Protein AF-0000000078817164 (afdb_homodimer)

Organism: Pelagibacter ubique (strain HTCC1062) (NCBI:txid335992)

Secondary structure (DSSP, 8-state):
--EEEE--TT---BSSS--HHHHHHHHHHHHSTTGGGEEEEE--SSSSBSSTTEEE---TT--TTS-HHHHHHHHHHH-HHHHT-SEEEEES-GGGHHHHTT--SSEEEEEE-S-GGGSTTTSSHHHHHHHHHH-SEEEESSHHHHHHHHTT--HHHHT-TTEEE----B------GGG--SEEEEES--STTTTHHHHHHHHHHHHHH-TT-EEEEE---SS-------TTEEE--S--HHHHHHHHHH-SEEEE--SS--SS-HHHHHHHHTT-EEEEES-TTGGGG-SS-EEE-S-SHHHHHHHHHHHHH-HHHHHHHHHHHHHT---BHHHHHHHHHHHHHHHHS--PPPTTPPPEEEEEE---GGGTTTT-S-HHHHHHHHHHHTT-EEEEEEHHHHHHHT--SSSTTSHHHHHHHHHHHHHHH--SEEEESS-TTS-HHHHHHHHHH-TT-EEEEEE-S--SGGGHHHHHHHHHTGGG-SEEEESS-HHHHT--TTS-EEE-PPPB-TTT----GGG-SS-SEEEEEE--TTEETTEE-TT---THHHHHHHHHHH-TT--EEEESSTTPPP--HHHHHHHHHTEEEEEE--SSS--TT---THHHHHHHTT-EEEEEGGG-GGGT--TTTSEEESSHHHHHHHHHHHHH-HHHHHHHHHHHHHHHHHHSBHHHHHHHHHHHHTT---SS--TT-/--EEEE--TT---BSSS--HHHHHHHHHHHHSTTGGGEEEEE---SSSBSSTTEEE---TT--TTS-HHHHHHHHHHH-HHHHT-SEEEEES-GGGHHHHTT--SSEEEEEE-S-GGGSTTTSSHHHHHHHHHH-SEEEESSHHHHHHHHTT--HHHHT-TTEEE----B------GGG--SEEEEES--STTTTHHHHHHHHHHHHHH-TT-EEEEE---SS-------TTEEE--S--HHHHHHHHHH-SEEEE--SS--SS-HHHHHHHHTT-EEEEES-TTGGGG-SS-EEE-S-SHHHHHHHHHHHHH-HHHHHHHHHHHHHT---BHHHHHHHHHHHHHHHHS--PPPTTPPPEEEEEE---GGGTTTT-S-HHHHHHHHHHHTT-EEEEEEHHHHHHHT--SSSTTSHHHHHHHHHHHHHHH--SEEEESS-TTS-HHHHHHHHHH-TT-EEEEEE-S--SGGGHHHHHHHHHTGGG-SEEEESS-HHHHT--TTS-EEE-PPPB-TTT----GGG-SS-SEEEEEE--TTEETTEE-TT---HHHHHHHHHHHH-TT--EEEESSTTPPP--HHHHHHHHHTEEEEEE--SSS--TT---THHHHHHHTT-EEEEEGGG-GGGT--TTTSEEESSHHHHHHHHHHHHH-HHHHHHHHHHHHHHHHHHSBHHHHHHHHHHHHTT---SS--TT-

Radius of gyration: 42.08 Å; Cα contacts (8 Å, |Δi|>4): 2827; chains: 2; bounding box: 68×128×89 Å

Nearest PDB structures (foldseek):
  8p1x-assembly1_AAA  TM=7.553E-01  e=1.387E-11  Staphylococcus epidermidis
  7mi0-assembly1_A  TM=7.182E-01  e=7.011E-10  Rickettsia africae ESF-5
  7ec1-assembly1_B  TM=7.317E-01  e=1.968E-09  Staphylococcus aureus subsp. aureus USA300
  7vfm-assembly2_C  TM=7.503E-01  e=7.932E-09  Staphylococcus aureus subsp. aureus USA300
  4pg6-assembly1_B  TM=5.282E-01  e=4.619E+00  Staphylococcus aureus

Foldseek 3Di:
DAEEEEEPQPADQALVDGDPVNVQCLLLLVLAPCVVRYAYEYADPDDHGSHPRYDHDYCVVPDPPDDSLVSSLVSVLPDPSLLPGQAYEYEQALVSQVVNLVNPRHAYEYEHQDQQCPHPQQVDQVSLVVCLQRHQAYEAQFPLSLCSSCPPPPLLQNQFPRYYYQHGADAQDDADPVQAAQEEEAEDACDVQQPNVLVLLLVVVVCVVDVRHAYEYEEYDDPDDDDHDDPRHDYPYHDRPVVVLVVLSRHAEYERLGPEARSACVPLLSNLSSQHAYEYEPHHNDVVSFDAHHYQDPRGNVSVNVVSVCCVVCVVSSNVSSVCSSVVRDRHSNNSSVVVNVSVVPSVDDDADDPPDQFEEEEEEACPVVVPQQANPDLSVQLVVLSVVSVHHYHYHNLQVQQVVDDDPVRNRSLVVSLVVVSVCCSVRVGQEYEYELSLSNDLVSLVVCCSRPVRRAYEYEYADDCDDPNVVSVCSQVVNQVSHLAYEYQAQPVQVPDDPVGHYYHAHRAAACVQQVAQLLPQPAADFAEEDFDCPCPDPQWRDPDDDAVVLVLVVVLCVLAVPGGYHYASHDPHHGGGDVRVVVSLSNYQAYEFDDGDDAGASHGHSVVSNNLQNQHAYEDECSNVCCLQDPCLAHPYADDSVRVSVVSVVCSVVSVSRNRNSVNNNVSSCVQRHSNNSSVVCVCSRSVPDDPDDRSVD/DAEEEEEPQPAAQALVDGDPVNVQCLLLLVLAPCVVRYAYEYADPDDHGSHPRYDHDYCVPPDPPDDSLVSSLVSVLPDPSLLPGQAYEYEQALVSVVVNVVNPRHAYEYEHQDQQCPHPQQVDQVSLVVCLQRHQAYEAQFPLSLCSSCPPPDLLQNQFPRYYYQHGFAAQDDADPVQAAQEEEAEDACDVQQPNQLVLLLVVVVCVVPVRHAYEYEEYDDPDDDDHDDPRHDYPYHDRPVVLLVVLSRHAEYEGLGPEARSACVPLLSNLSSQHAYEHEPHHNDVVSFDAHHYQDPRGNVSVNVVVVCCVVCVVSSNVSSVCSSVVRDRHSNNSSVVVVVSVVPSVDDDADDPPDQFEEEEEEACPVVVPQQANPDLSVQLVVLSVVSVHHYHYHNLCVQQVVDDDPVRNRSLVVSLVVVSVCCSVRVGQEYEYELSLSNDLVSLVVCCSRPVNRAYEYEYADDCDDPNVVSVCSQVVNQVSHLAYEYQAQPVQVPDDPVGHYYHAHRAAACVQQVAQLLPQPAADFAEEDFDCPCPDPQWRDPDDDAVVLVLVVVLCVLCVPGGYHYASHDPHHGGGDVRVVVSLSNYQAYEFDDGDDAGASHGHSVVSNNLQNLHAYEDECSNVCCLQDPCLAHPYADDSVRVSVVSVVCSVVSVSRNRNSVNNNVSSCVQRHSNNSSVVCVCSRSVPDDPDDGSVD

pLDDT: mean 91.38, std 8.66, range [47.25, 98.75]

Structure (mmCIF, N/CA/C/O backbone):
data_AF-0000000078817164-model_v1
#
loop_
_entity.id
_entity.type
_entity.pdbx_description
1 polymer 'Glycosyl transferases group 1'
#
loop_
_atom_site.group_PDB
_atom_site.id
_atom_site.type_symbol
_atom_site.label_atom_id
_atom_site.label_alt_id
_atom_site.label_comp_id
_atom_site.label_asym_id
_atom_site.label_entity_id
_atom_site.label_seq_id
_atom_site.pdbx_PDB_ins_code
_atom_site.Cartn_x
_atom_site.Cartn_y
_atom_site.Cartn_z
_atom_site.occupancy
_atom_site.B_iso_or_equiv
_atom_site.auth_seq_id
_atom_site.auth_comp_id
_atom_site.auth_asym_id
_atom_site.auth_atom_id
_atom_site.pdbx_PDB_model_num
ATOM 1 N N . MET A 1 1 ? 26.938 33.469 18.703 1 91.25 1 MET A N 1
ATOM 2 C CA . MET A 1 1 ? 26.141 33.906 17.547 1 91.25 1 MET A CA 1
ATOM 3 C C . MET A 1 1 ? 26 35.406 17.516 1 91.25 1 MET A C 1
ATOM 5 O O . MET A 1 1 ? 25.594 36.031 18.516 1 91.25 1 MET A O 1
ATOM 9 N N . LYS A 1 2 ? 26.406 36.031 16.453 1 94.25 2 LYS A N 1
ATOM 10 C CA . LYS A 1 2 ? 26.281 37.469 16.266 1 94.25 2 LYS A CA 1
ATOM 11 C C . LYS A 1 2 ? 25.047 37.812 15.461 1 94.25 2 LYS A C 1
ATOM 13 O O . LYS A 1 2 ? 24.859 37.312 14.344 1 94.25 2 LYS A O 1
ATOM 18 N N . ILE A 1 3 ? 24.25 38.719 16.078 1 96.5 3 ILE A N 1
ATOM 19 C CA . ILE A 1 3 ? 22.969 39.031 15.445 1 96.5 3 ILE A CA 1
ATOM 20 C C . ILE A 1 3 ? 22.875 40.531 15.172 1 96.5 3 ILE A C 1
ATOM 22 O O . ILE A 1 3 ? 23.219 41.344 16.031 1 96.5 3 ILE A O 1
ATOM 26 N N . SER A 1 4 ? 22.469 40.875 13.984 1 97.38 4 SER A N 1
ATOM 27 C CA . SER A 1 4 ? 22.172 42.25 13.625 1 97.38 4 SER A CA 1
ATOM 28 C C . SER A 1 4 ? 20.688 42.438 13.297 1 97.38 4 SER A C 1
ATOM 30 O O . SER A 1 4 ? 20.172 41.812 12.375 1 97.38 4 SER A O 1
ATOM 32 N N . ILE A 1 5 ? 20.047 43.312 14.039 1 97.94 5 ILE A N 1
ATOM 33 C CA . ILE A 1 5 ? 18.625 43.594 13.844 1 97.94 5 ILE A CA 1
ATOM 34 C C . ILE A 1 5 ? 18.438 44.969 13.18 1 97.94 5 ILE A C 1
ATOM 36 O O . ILE A 1 5 ? 18.938 45.969 13.672 1 97.94 5 ILE A O 1
ATOM 40 N N . LEU A 1 6 ? 17.719 44.938 12.055 1 97.44 6 LEU A N 1
ATOM 41 C CA . LEU A 1 6 ? 17.453 46.188 11.352 1 97.44 6 LEU A CA 1
ATOM 42 C C . LEU A 1 6 ? 15.992 46.594 11.508 1 97.44 6 LEU A C 1
ATOM 44 O O . LEU A 1 6 ? 15.094 45.875 11.039 1 97.44 6 LEU A O 1
ATOM 48 N N . LEU A 1 7 ? 15.75 47.781 12.047 1 96.19 7 LEU A N 1
ATOM 49 C CA . LEU A 1 7 ? 14.406 48.344 12.219 1 96.19 7 LEU A CA 1
ATOM 50 C C . LEU A 1 7 ? 14.031 49.219 11.039 1 96.19 7 LEU A C 1
ATOM 52 O O . LEU A 1 7 ? 14.898 49.656 10.289 1 96.19 7 LEU A O 1
ATOM 56 N N . PRO A 1 8 ? 12.711 49.438 10.852 1 93.75 8 PRO A N 1
ATOM 57 C CA . PRO A 1 8 ? 12.344 50.5 9.898 1 93.75 8 PRO A CA 1
ATOM 58 C C . PRO A 1 8 ? 12.914 51.844 10.281 1 93.75 8 PRO A C 1
ATOM 60 O O . PRO A 1 8 ? 12.969 52.188 11.461 1 93.75 8 PRO A O 1
ATOM 63 N N . TYR A 1 9 ? 13.266 52.656 9.289 1 91.44 9 TYR A N 1
ATOM 64 C CA . TYR A 1 9 ? 13.961 53.906 9.594 1 91.44 9 TYR A CA 1
ATOM 65 C C . TYR A 1 9 ? 13.039 54.875 10.328 1 91.44 9 TYR A C 1
ATOM 67 O O . TYR A 1 9 ? 13.516 55.781 11.031 1 91.44 9 TYR A O 1
ATOM 75 N N . LYS A 1 10 ? 11.711 54.656 10.281 1 87.88 10 LYS A N 1
ATOM 76 C CA . LYS A 1 10 ? 10.773 55.562 10.945 1 87.88 10 LYS A CA 1
ATOM 77 C C . LYS A 1 10 ? 10.422 55.031 12.344 1 87.88 10 LYS A C 1
ATOM 79 O O . LYS A 1 10 ? 9.68 55.688 13.078 1 87.88 10 LYS A O 1
ATOM 84 N N . GLU A 1 11 ? 10.938 53.906 12.656 1 89.19 11 GLU A N 1
ATOM 85 C CA . GLU A 1 11 ? 10.68 53.344 13.969 1 89.19 11 GLU A CA 1
ATOM 86 C C . GLU A 1 11 ? 11.609 53.938 15.031 1 89.19 11 GLU A C 1
ATOM 88 O O . GLU A 1 11 ? 12.828 53.781 14.953 1 89.19 11 GLU A O 1
ATOM 93 N N . ASN A 1 12 ? 11.008 54.594 15.992 1 86.31 12 ASN A N 1
ATOM 94 C CA . ASN A 1 12 ? 11.812 55.188 17.047 1 86.31 12 ASN A CA 1
ATOM 95 C C . ASN A 1 12 ? 12.188 54.156 18.125 1 86.31 12 ASN A C 1
ATOM 97 O O . ASN A 1 12 ? 11.312 53.531 18.719 1 86.31 12 ASN A O 1
ATOM 101 N N . PHE A 1 13 ? 13.461 54.031 18.266 1 91 13 PHE A N 1
ATOM 102 C CA . PHE A 1 13 ? 13.953 53.125 19.281 1 91 13 PHE A CA 1
ATOM 103 C C . PHE A 1 13 ? 14.422 53.875 20.516 1 91 13 PHE A C 1
ATOM 105 O O . PHE A 1 13 ? 15.602 53.812 20.875 1 91 13 PHE A O 1
ATOM 112 N N . SER A 1 14 ? 13.508 54.5 21.125 1 87.44 14 SER A N 1
ATOM 113 C CA . SER A 1 14 ? 13.75 55.312 22.312 1 87.44 14 SER A CA 1
ATOM 114 C C . SER A 1 14 ? 12.625 55.156 23.328 1 87.44 14 SER A C 1
ATOM 116 O O . SER A 1 14 ? 11.469 54.969 22.953 1 87.44 14 SER A O 1
ATOM 118 N N . SER A 1 15 ? 12.961 55.312 24.578 1 82.12 15 SER A N 1
ATOM 119 C CA . SER A 1 15 ? 11.977 55.156 25.656 1 82.12 15 SER A CA 1
ATOM 120 C C . SER A 1 15 ? 10.953 56.281 25.625 1 82.12 15 SER A C 1
ATOM 122 O O . SER A 1 15 ? 9.852 56.156 26.156 1 82.12 15 SER A O 1
ATOM 124 N N . GLU A 1 16 ? 11.297 57.344 24.984 1 79.69 16 GLU A N 1
ATOM 125 C CA . GLU A 1 16 ? 10.422 58.5 24.922 1 79.69 16 GLU A CA 1
ATOM 126 C C . GLU A 1 16 ? 9.242 58.25 23.969 1 79.69 16 GLU A C 1
ATOM 128 O O . GLU A 1 16 ? 8.117 58.656 24.266 1 79.69 16 GLU A O 1
ATOM 133 N N . TYR A 1 17 ? 9.531 57.656 22.891 1 81.88 17 TYR A N 1
ATOM 134 C CA . TYR A 1 17 ? 8.523 57.406 21.859 1 81.88 17 TYR A CA 1
ATOM 135 C C . TYR A 1 17 ? 8.781 56.094 21.141 1 81.88 17 TYR A C 1
ATOM 137 O O . TYR A 1 17 ? 8.984 56.094 19.922 1 81.88 17 TYR A O 1
ATOM 145 N N . ALA A 1 18 ? 8.609 55.125 21.891 1 83.38 18 ALA A N 1
ATOM 146 C CA . ALA A 1 18 ? 8.875 53.812 21.297 1 83.38 18 ALA A CA 1
ATOM 147 C C . ALA A 1 18 ? 7.645 53.25 20.578 1 83.38 18 ALA A C 1
ATOM 149 O O . ALA A 1 18 ? 6.531 53.312 21.109 1 83.38 18 ALA A O 1
ATOM 150 N N . GLY A 1 19 ? 7.82 52.812 19.391 1 82.5 19 GLY A N 1
ATOM 151 C CA . GLY A 1 19 ? 6.746 52.125 18.703 1 82.5 19 GLY A CA 1
ATOM 152 C C . GLY A 1 19 ? 6.594 50.656 19.141 1 82.5 19 GLY A C 1
ATOM 153 O O . GLY A 1 19 ? 7.398 50.156 19.922 1 82.5 19 GLY A O 1
ATOM 154 N N . ALA A 1 20 ? 5.578 50 18.625 1 86.12 20 ALA A N 1
ATOM 155 C CA . ALA A 1 20 ? 5.258 48.656 19.016 1 86.12 20 ALA A CA 1
ATOM 156 C C . ALA A 1 20 ? 6.41 47.688 18.672 1 86.12 20 ALA A C 1
ATOM 158 O O . ALA A 1 20 ? 6.727 46.781 19.453 1 86.12 20 ALA A O 1
ATOM 159 N N . VAL A 1 21 ? 7.066 47.875 17.562 1 91.69 21 VAL A N 1
ATOM 160 C CA . VAL A 1 21 ? 8.156 47 17.125 1 91.69 21 VAL A CA 1
ATOM 161 C C . VAL A 1 21 ? 9.367 47.219 18.031 1 91.69 21 VAL A C 1
ATOM 163 O O . VAL A 1 21 ? 10.016 46.25 18.438 1 91.69 21 VAL A O 1
ATOM 166 N N . SER A 1 22 ? 9.633 48.406 18.328 1 91.88 22 SER A N 1
ATOM 167 C CA . SER A 1 22 ? 10.766 48.75 19.172 1 91.88 22 SER A CA 1
ATOM 168 C C . SER A 1 22 ? 10.609 48.156 20.562 1 91.88 22 SER A C 1
ATOM 170 O O . SER A 1 22 ? 11.57 47.625 21.141 1 91.88 22 SER A O 1
ATOM 172 N N . ILE A 1 23 ? 9.383 48.219 21.047 1 90.88 23 ILE A N 1
ATOM 173 C CA . ILE A 1 23 ? 9.117 47.656 22.375 1 90.88 23 ILE A CA 1
ATOM 174 C C . ILE A 1 23 ? 9.328 46.125 22.344 1 90.88 23 ILE A C 1
ATOM 176 O O . ILE A 1 23 ? 9.953 45.562 23.234 1 90.88 23 ILE A O 1
ATOM 180 N N . PHE A 1 24 ? 8.859 45.562 21.344 1 94.25 24 PHE A N 1
ATOM 181 C CA . PHE A 1 24 ? 8.992 44.125 21.172 1 94.25 24 PHE A CA 1
ATOM 182 C C . PHE A 1 24 ? 10.461 43.719 21.125 1 94.25 24 PHE A C 1
ATOM 184 O O . PHE A 1 24 ? 10.875 42.781 21.797 1 94.25 24 PHE A O 1
ATOM 191 N N . ILE A 1 25 ? 11.219 44.406 20.312 1 95.56 25 ILE A N 1
ATOM 192 C CA . ILE A 1 25 ? 12.641 44.094 20.141 1 95.56 25 ILE A CA 1
ATOM 193 C C . ILE A 1 25 ? 13.375 44.344 21.453 1 95.56 25 ILE A C 1
ATOM 195 O O . ILE A 1 25 ? 14.188 43.5 21.875 1 95.56 25 ILE A O 1
ATOM 199 N N . ASN A 1 26 ? 13.047 45.438 22.047 1 94 26 ASN A N 1
ATOM 200 C CA . ASN A 1 26 ? 13.672 45.719 23.344 1 94 26 ASN A CA 1
ATOM 201 C C . ASN A 1 26 ? 13.414 44.625 24.344 1 94 26 ASN A C 1
ATOM 203 O O . ASN A 1 26 ? 14.344 44.094 24.969 1 94 26 ASN A O 1
ATOM 207 N N . ASP A 1 27 ? 12.188 44.25 24.484 1 94.19 27 ASP A N 1
ATOM 208 C CA . ASP A 1 27 ? 11.766 43.312 25.5 1 94.19 27 ASP A CA 1
ATOM 209 C C . ASP A 1 27 ? 12.367 41.938 25.219 1 94.19 27 ASP A C 1
ATOM 211 O O . ASP A 1 27 ? 12.766 41.219 26.156 1 94.19 27 ASP A O 1
ATOM 215 N N . THR A 1 28 ? 12.43 41.531 24 1 95.94 28 THR A N 1
ATOM 216 C CA . THR A 1 28 ? 12.867 40.188 23.672 1 95.94 28 THR A CA 1
ATOM 217 C C . THR A 1 28 ? 14.391 40.094 23.656 1 95.94 28 THR A C 1
ATOM 219 O O . THR A 1 28 ? 14.961 39.094 24.047 1 95.94 28 THR A O 1
ATOM 222 N N . VAL A 1 29 ? 15.094 41.125 23.219 1 96.12 29 VAL A N 1
ATOM 223 C CA . VAL A 1 29 ? 16.547 41.125 23.203 1 96.12 29 VAL A CA 1
ATOM 224 C C . VAL A 1 29 ? 17.094 41.094 24.625 1 96.12 29 VAL A C 1
ATOM 226 O O . VAL A 1 29 ? 18.062 40.375 24.922 1 96.12 29 VAL A O 1
ATOM 229 N N . LEU A 1 30 ? 16.391 41.781 25.5 1 94.94 30 LEU A N 1
ATOM 230 C CA . LEU A 1 30 ? 16.828 41.844 26.891 1 94.94 30 LEU A CA 1
ATOM 231 C C . LEU A 1 30 ? 16.766 40.469 27.547 1 94.94 30 LEU A C 1
ATOM 233 O O . LEU A 1 30 ? 17.547 40.156 28.453 1 94.94 30 LEU A O 1
ATOM 237 N N . LYS A 1 31 ? 15.883 39.688 27.094 1 96.06 31 LYS A N 1
ATOM 238 C CA . LYS A 1 31 ? 15.703 38.375 27.688 1 96.06 31 LYS A CA 1
ATOM 239 C C . LYS A 1 31 ? 16.438 37.281 26.891 1 96.06 31 LYS A C 1
ATOM 241 O O . LYS A 1 31 ? 16.484 36.125 27.281 1 96.06 31 LYS A O 1
ATOM 246 N N . SER A 1 32 ? 17.062 37.688 25.797 1 96.5 32 SER A N 1
ATOM 247 C CA . SER A 1 32 ? 17.719 36.719 24.906 1 96.5 32 SER A CA 1
ATOM 248 C C . SER A 1 32 ? 19.047 36.25 25.5 1 96.5 32 SER A C 1
ATOM 250 O O . SER A 1 32 ? 19.75 37 26.156 1 96.5 32 SER A O 1
ATOM 252 N N . LYS A 1 33 ? 19.359 34.969 25.188 1 94.56 33 LYS A N 1
ATOM 253 C CA . LYS A 1 33 ? 20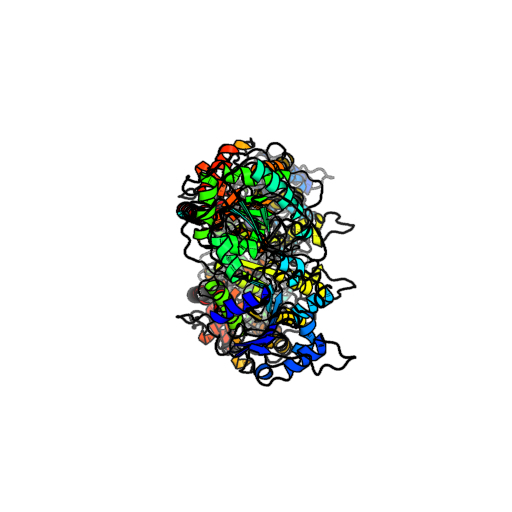.672 34.438 25.547 1 94.56 33 LYS A CA 1
ATOM 254 C C . LYS A 1 33 ? 21.781 35.156 24.75 1 94.56 33 LYS A C 1
ATOM 256 O O . LYS A 1 33 ? 22.938 35.125 25.141 1 94.56 33 LYS A O 1
ATOM 261 N N . TYR A 1 34 ? 21.453 35.875 23.719 1 95 34 TYR A N 1
ATOM 262 C CA . TYR A 1 34 ? 22.422 36.531 22.828 1 95 34 TYR A CA 1
ATOM 263 C C . TYR A 1 34 ? 22.375 38.031 22.984 1 95 34 TYR A C 1
ATOM 265 O O . TYR A 1 34 ? 22.719 38.781 22.047 1 95 34 TYR A O 1
ATOM 273 N N . LYS A 1 35 ? 21.859 38.5 24.047 1 95.31 35 LYS A N 1
ATOM 274 C CA . LYS A 1 35 ? 21.656 39.906 24.266 1 95.31 35 LYS A CA 1
ATOM 275 C C . LYS A 1 35 ? 22.953 40.719 24.078 1 95.31 35 LYS A C 1
ATOM 277 O O . LYS A 1 35 ? 22.938 41.812 23.516 1 95.31 35 LYS A O 1
ATOM 282 N N . LYS A 1 36 ? 24.078 40.125 24.406 1 93.88 36 LYS A N 1
ATOM 283 C CA . LYS A 1 36 ? 25.359 40.844 24.359 1 93.88 36 LYS A CA 1
ATOM 284 C C . LYS A 1 36 ? 25.906 40.875 22.938 1 93.88 36 LYS A C 1
ATOM 286 O O . LYS A 1 36 ? 26.688 41.781 22.609 1 93.88 36 LYS A O 1
ATOM 291 N N . THR A 1 37 ? 25.516 39.969 22.188 1 95.31 37 THR A N 1
ATOM 292 C CA . THR A 1 37 ? 26.062 39.875 20.844 1 95.31 37 THR A CA 1
ATOM 293 C C . THR A 1 37 ? 25.016 40.281 19.812 1 95.31 37 THR A C 1
ATOM 295 O O . THR A 1 37 ? 25.156 39.969 18.625 1 95.31 37 THR A O 1
ATOM 298 N N . THR A 1 38 ? 23.969 40.938 20.266 1 96.5 38 THR A N 1
ATOM 299 C CA . THR A 1 38 ? 22.938 41.438 19.359 1 96.5 38 THR A CA 1
ATOM 300 C C . THR A 1 38 ? 23.016 42.969 19.25 1 96.5 38 THR A C 1
ATOM 302 O O . THR A 1 38 ? 22.953 43.656 20.25 1 96.5 38 THR A O 1
ATOM 305 N N . ASN A 1 39 ? 23.172 43.406 18.031 1 96.44 39 ASN A N 1
ATOM 306 C CA . ASN A 1 39 ? 23.109 44.812 17.75 1 96.44 39 ASN A CA 1
ATOM 307 C C . ASN A 1 39 ? 21.812 45.219 17.047 1 96.44 39 ASN A C 1
ATOM 309 O O . ASN A 1 39 ? 21.344 44.5 16.141 1 96.44 39 ASN A O 1
ATOM 313 N N . VAL A 1 40 ? 21.25 46.312 17.547 1 96.81 40 VAL A N 1
ATOM 314 C CA . VAL A 1 40 ? 20.016 46.812 16.953 1 96.81 40 VAL A CA 1
ATOM 315 C C . VAL A 1 40 ? 20.297 48.125 16.188 1 96.81 40 VAL A C 1
ATOM 317 O O . VAL A 1 40 ? 20.938 49.031 16.734 1 96.81 40 VAL A O 1
ATOM 320 N N . TYR A 1 41 ? 19.922 48.125 14.953 1 96.12 41 TYR A N 1
ATOM 321 C CA . TYR A 1 41 ? 20.156 49.312 14.109 1 96.12 41 TYR A CA 1
ATOM 322 C C . TYR A 1 41 ? 18.844 50.031 13.797 1 96.12 41 TYR A C 1
ATOM 324 O O . TYR A 1 41 ? 17.844 49.375 13.461 1 96.12 41 TYR A O 1
ATOM 332 N N . GLY A 1 42 ? 18.781 51.281 13.922 1 93.88 42 GLY A N 1
ATOM 333 C CA . GLY A 1 42 ? 17.625 52.125 13.633 1 93.88 42 GLY A CA 1
ATOM 334 C C . GLY A 1 42 ? 17.984 53.594 13.414 1 93.88 42 GLY A C 1
ATOM 335 O O . GLY A 1 42 ? 19.141 53.906 13.141 1 93.88 42 GLY A O 1
ATOM 336 N N . ASN A 1 43 ? 16.906 54.375 13.359 1 90.38 43 ASN A N 1
ATOM 337 C CA . ASN A 1 43 ? 17.047 55.844 13.211 1 90.38 43 ASN A CA 1
ATOM 338 C C . ASN A 1 43 ? 16.078 56.562 14.133 1 90.38 43 ASN A C 1
ATOM 340 O O . ASN A 1 43 ? 14.867 56.375 14.062 1 90.38 43 ASN A O 1
ATOM 344 N N . THR A 1 44 ? 16.641 57.344 14.969 1 88.19 44 THR A N 1
ATOM 345 C CA . THR A 1 44 ? 15.797 58.125 15.859 1 88.19 44 THR A CA 1
ATOM 346 C C . THR A 1 44 ? 16.469 59.438 16.203 1 88.19 44 THR A C 1
ATOM 348 O O . THR A 1 44 ? 17.688 59.531 16.25 1 88.19 44 THR A O 1
ATOM 351 N N . ASP A 1 45 ? 15.656 60.469 16.391 1 84.38 45 ASP A N 1
ATOM 352 C CA . ASP A 1 45 ? 16.141 61.781 16.812 1 84.38 45 ASP A CA 1
ATOM 353 C C . ASP A 1 45 ? 15.984 61.938 18.328 1 84.38 45 ASP A C 1
ATOM 355 O O . ASP A 1 45 ? 16.406 62.938 18.891 1 84.38 45 ASP A O 1
ATOM 359 N N . PHE A 1 46 ? 15.383 61 18.922 1 81.5 46 PHE A N 1
ATOM 360 C CA . PHE A 1 46 ? 15.125 61.062 20.359 1 81.5 46 PHE A CA 1
ATOM 361 C C . PHE A 1 46 ? 16.328 60.594 21.141 1 81.5 46 PHE A C 1
ATOM 363 O O . PHE A 1 46 ? 17.125 59.781 20.656 1 81.5 46 PHE A O 1
ATOM 370 N N . LYS A 1 47 ? 16.312 61.156 22.328 1 80.31 47 LYS A N 1
ATOM 371 C CA . LYS A 1 47 ? 17.391 60.75 23.219 1 80.31 47 LYS A CA 1
ATOM 372 C C . LYS A 1 47 ? 17.031 59.531 24.047 1 80.31 47 LYS A C 1
ATOM 374 O O . LYS A 1 47 ? 15.914 59 23.938 1 80.31 47 LYS A O 1
ATOM 379 N N . LYS A 1 48 ? 17.875 58.719 24.656 1 81 48 LYS A N 1
ATOM 380 C CA . LYS A 1 48 ? 17.719 57.594 25.578 1 81 48 LYS A CA 1
ATOM 381 C C . LYS A 1 48 ? 17.406 56.312 24.828 1 81 48 LYS A C 1
ATOM 383 O O . LYS A 1 48 ? 16.25 55.875 24.766 1 81 48 LYS A O 1
ATOM 388 N N . ASP A 1 49 ? 18.344 55.781 24.422 1 84.06 49 ASP A N 1
ATOM 389 C CA . ASP A 1 49 ? 18.203 54.531 23.703 1 84.06 49 ASP A CA 1
ATOM 390 C C . ASP A 1 49 ? 17.641 53.438 24.594 1 84.06 49 ASP A C 1
ATOM 392 O O . ASP A 1 49 ? 17.859 53.438 25.812 1 84.06 49 ASP A O 1
ATOM 396 N N . LEU A 1 50 ? 16.844 52.594 24.016 1 84 50 LEU A N 1
ATOM 397 C CA . LEU A 1 50 ? 16.25 51.469 24.781 1 84 50 LEU A CA 1
ATOM 398 C C . LEU A 1 50 ? 17.297 50.469 25.156 1 84 50 LEU A C 1
ATOM 400 O O . LEU A 1 50 ? 17.172 49.812 26.203 1 84 50 LEU A O 1
ATOM 404 N N . LEU A 1 51 ? 18.281 50.281 24.25 1 88.06 51 LEU A N 1
ATOM 405 C CA . LEU A 1 51 ? 19.312 49.312 24.484 1 88.06 51 LEU A CA 1
ATOM 406 C C . LEU A 1 51 ? 20.703 49.906 24.328 1 88.06 51 LEU A C 1
ATOM 408 O O . LEU A 1 51 ? 20.891 50.844 23.531 1 88.06 51 LEU A O 1
ATOM 412 N N . LYS A 1 52 ? 21.672 49.344 25.016 1 85.94 52 LYS A N 1
ATOM 413 C CA . LYS A 1 52 ? 23.047 49.812 24.938 1 85.94 52 LYS A CA 1
ATOM 414 C C . LYS A 1 52 ? 23.656 49.5 23.562 1 85.94 52 LYS A C 1
ATOM 416 O O . LYS A 1 52 ? 24.438 50.312 23.047 1 85.94 52 LYS A O 1
ATOM 421 N N . ASN A 1 53 ? 23.297 48.438 23.016 1 91.75 53 ASN A N 1
ATOM 422 C CA . ASN A 1 53 ? 23.859 48 21.734 1 91.75 53 ASN A CA 1
ATOM 423 C C . ASN A 1 53 ? 23.047 48.531 20.562 1 91.75 53 ASN A C 1
ATOM 425 O O . ASN A 1 53 ? 23.016 47.906 19.5 1 91.75 53 ASN A O 1
ATOM 429 N N . TYR A 1 54 ? 22.391 49.625 20.766 1 93.75 54 TYR A N 1
ATOM 430 C CA . TYR A 1 54 ? 21.688 50.312 19.688 1 93.75 54 TYR A CA 1
ATOM 431 C C . TYR A 1 54 ? 22.625 51.219 18.891 1 93.75 54 TYR A C 1
ATOM 433 O O . TYR A 1 54 ? 23.438 51.938 19.469 1 93.75 54 TYR A O 1
ATOM 441 N N . ILE A 1 55 ? 22.594 51.062 17.609 1 93.31 55 ILE A N 1
ATOM 442 C CA . ILE A 1 55 ? 23.406 51.906 16.703 1 93.31 55 ILE A CA 1
ATOM 443 C C . ILE A 1 55 ? 22.484 52.75 15.836 1 93.31 55 ILE A C 1
ATOM 445 O O . ILE A 1 55 ? 21.688 52.219 15.055 1 93.31 55 ILE A O 1
ATOM 449 N N . ASN A 1 56 ? 22.562 53.969 15.969 1 92.75 56 ASN A N 1
ATOM 450 C CA . ASN A 1 56 ? 21.734 54.906 15.203 1 92.75 56 ASN A CA 1
ATOM 451 C C . ASN A 1 56 ? 22.328 55.188 13.836 1 92.75 56 ASN A C 1
ATOM 453 O O . ASN A 1 56 ? 23.484 55.625 13.727 1 92.75 56 ASN A O 1
ATOM 457 N N . LEU A 1 57 ? 21.562 54.938 12.82 1 92.94 57 LEU A N 1
ATOM 458 C CA . LEU A 1 57 ? 21.953 55.25 11.445 1 92.94 57 LEU A CA 1
ATOM 459 C C . LEU A 1 57 ? 21.312 56.531 10.961 1 92.94 57 LEU A C 1
ATOM 461 O O . LEU A 1 57 ? 20.203 56.5 10.406 1 92.94 57 LEU A O 1
ATOM 465 N N . SER A 1 58 ? 21.938 57.531 11.125 1 86.94 58 SER A N 1
ATOM 466 C CA . SER A 1 58 ? 21.391 58.875 10.828 1 86.94 58 SER A CA 1
ATOM 467 C C . SER A 1 58 ? 21.141 59.031 9.336 1 86.94 58 SER A C 1
ATOM 469 O O . SER A 1 58 ? 21.922 58.562 8.508 1 86.94 58 SER A O 1
ATOM 471 N N . LEU A 1 59 ? 20.125 59.844 9.023 1 86.94 59 LEU A N 1
ATOM 472 C CA . LEU A 1 59 ? 19.797 60.125 7.637 1 86.94 59 LEU A CA 1
ATOM 473 C C . LEU A 1 59 ? 20.281 61.531 7.246 1 86.94 59 LEU A C 1
ATOM 475 O O . LEU A 1 59 ? 20 62 6.148 1 86.94 59 LEU A O 1
ATOM 479 N N . ASN A 1 60 ? 20.969 62.25 8.07 1 79.38 60 ASN A N 1
ATOM 480 C CA . ASN A 1 60 ? 21.359 63.625 7.871 1 79.38 60 ASN A CA 1
ATOM 481 C C . ASN A 1 60 ? 22.234 63.812 6.629 1 79.38 60 ASN A C 1
ATOM 483 O O . ASN A 1 60 ? 22.188 64.875 5.969 1 79.38 60 ASN A O 1
ATOM 487 N N . LYS A 1 61 ? 23.016 62.906 6.293 1 74 61 LYS A N 1
ATOM 488 C CA . LYS A 1 61 ? 23.938 63.062 5.168 1 74 61 LYS A CA 1
ATOM 489 C C . LYS A 1 61 ? 23.297 62.562 3.871 1 74 61 LYS A C 1
ATOM 491 O O . LYS A 1 61 ? 23.984 62.312 2.881 1 74 61 LYS A O 1
ATOM 496 N N . LYS A 1 62 ? 21.953 62.344 4.004 1 78.44 62 LYS A N 1
ATOM 497 C CA . LYS A 1 62 ? 21.25 61.875 2.822 1 78.44 62 LYS A CA 1
ATOM 498 C C . LYS A 1 62 ? 21.156 62.938 1.751 1 78.44 62 LYS A C 1
ATOM 500 O O . LYS A 1 62 ? 20.875 64.125 2.057 1 78.44 62 LYS A O 1
ATOM 505 N N . LYS A 1 63 ? 21.469 62.656 0.454 1 74.75 63 LYS A N 1
ATOM 506 C CA . LYS A 1 63 ? 21.359 63.625 -0.645 1 74.75 63 LYS A CA 1
ATOM 507 C C . LYS A 1 63 ? 19.906 63.844 -1.051 1 74.75 63 LYS A C 1
ATOM 509 O O . LYS A 1 63 ? 19.078 62.938 -0.859 1 74.75 63 LYS A O 1
ATOM 514 N N . LEU A 1 64 ? 19.594 64.938 -1.5 1 73.62 64 LEU A N 1
ATOM 515 C CA . LEU A 1 64 ? 18.234 65.375 -1.801 1 73.62 64 LEU A CA 1
ATOM 516 C C . LEU A 1 64 ? 17.531 64.375 -2.715 1 73.62 64 LEU A C 1
ATOM 518 O O . LEU A 1 64 ? 16.344 64.062 -2.52 1 73.62 64 LEU A O 1
ATOM 522 N N . LEU A 1 65 ? 18.172 63.656 -3.73 1 77 65 LEU A N 1
ATOM 523 C CA . LEU A 1 65 ? 17.484 62.812 -4.703 1 77 65 LEU A CA 1
ATOM 524 C C . LEU A 1 65 ? 17.609 61.344 -4.316 1 77 65 LEU A C 1
ATOM 526 O O . LEU A 1 65 ? 17.094 60.469 -5.016 1 77 65 LEU A O 1
ATOM 530 N N . GLU A 1 66 ? 18.016 61.125 -3.162 1 81.19 66 GLU A N 1
ATOM 531 C CA . GLU A 1 66 ? 18.234 59.719 -2.762 1 81.19 66 GLU A CA 1
ATOM 532 C C . GLU A 1 66 ? 17.094 59.219 -1.889 1 81.19 66 GLU A C 1
ATOM 534 O O . GLU A 1 66 ? 16.578 59.969 -1.034 1 81.19 66 GLU A O 1
ATOM 539 N N . SER A 1 67 ? 16.594 58.094 -2.225 1 88.62 67 SER A N 1
ATOM 540 C CA . SER A 1 67 ? 15.57 57.438 -1.404 1 88.62 67 SER A CA 1
ATOM 541 C C . SER A 1 67 ? 16.062 57.219 0.023 1 88.62 67 SER A C 1
ATOM 543 O O . SER A 1 67 ? 17.188 56.75 0.236 1 88.62 67 SER A O 1
ATOM 545 N N . SER A 1 68 ? 15.352 57.719 1.049 1 88.94 68 SER A N 1
ATOM 546 C CA . SER A 1 68 ? 15.695 57.562 2.457 1 88.94 68 SER A CA 1
ATOM 547 C C . SER A 1 68 ? 15.922 56.094 2.801 1 88.94 68 SER A C 1
ATOM 549 O O . SER A 1 68 ? 16.859 55.75 3.516 1 88.94 68 SER A O 1
ATOM 551 N N . SER A 1 69 ? 15.078 55.25 2.264 1 90.06 69 SER A N 1
ATOM 552 C CA . SER A 1 69 ? 15.18 53.844 2.525 1 90.06 69 SER A CA 1
ATOM 553 C C . SER A 1 69 ? 16.484 53.281 1.971 1 90.06 69 SER A C 1
ATOM 555 O O . SER A 1 69 ? 17.156 52.469 2.635 1 90.06 69 SER A O 1
ATOM 557 N N . ASN A 1 70 ? 16.797 53.688 0.821 1 91.12 70 ASN A N 1
ATOM 558 C CA . ASN A 1 70 ? 18.031 53.188 0.19 1 91.12 70 ASN A CA 1
ATOM 559 C C . ASN A 1 70 ? 19.266 53.625 0.95 1 91.12 70 ASN A C 1
ATOM 561 O O . ASN A 1 70 ? 20.188 52.844 1.176 1 91.12 70 ASN A O 1
ATOM 565 N N . PHE A 1 71 ? 19.25 54.875 1.216 1 92.81 71 PHE A N 1
ATOM 566 C CA . PHE A 1 71 ? 20.375 55.406 1.961 1 92.81 71 PHE A CA 1
ATOM 567 C C . PHE A 1 71 ? 20.531 54.719 3.305 1 92.81 71 PHE A C 1
ATOM 569 O O . PHE A 1 71 ? 21.641 54.312 3.684 1 92.81 71 PHE A O 1
ATOM 576 N N . TYR A 1 72 ? 19.469 54.531 3.939 1 94.62 72 TYR A N 1
ATOM 577 C CA . TYR A 1 72 ? 19.406 53.906 5.258 1 94.62 72 TYR A CA 1
ATOM 578 C C . TYR A 1 72 ? 19.953 52.5 5.211 1 94.62 72 TYR A C 1
ATOM 580 O O . TYR A 1 72 ? 20.844 52.125 5.992 1 94.62 72 TYR A O 1
ATOM 588 N N . VAL A 1 73 ? 19.531 51.719 4.281 1 95.69 73 VAL A N 1
ATOM 589 C CA . VAL A 1 73 ? 19.906 50.312 4.176 1 95.69 73 VAL A CA 1
ATOM 590 C C . VAL A 1 73 ? 21.359 50.188 3.713 1 95.69 73 VAL A C 1
ATOM 592 O O . VAL A 1 73 ? 22.094 49.281 4.156 1 95.69 73 VAL A O 1
ATOM 595 N N . ASN A 1 74 ? 21.766 51.062 2.826 1 93.38 74 ASN A N 1
ATOM 596 C CA . ASN A 1 74 ? 23.156 51.062 2.377 1 93.38 74 ASN A CA 1
ATOM 597 C C . ASN A 1 74 ? 24.109 51.312 3.533 1 93.38 74 ASN A C 1
ATOM 599 O O . ASN A 1 74 ? 25.188 50.719 3.602 1 93.38 74 ASN A O 1
ATOM 603 N N . ASN A 1 75 ? 23.75 52.219 4.375 1 93.81 75 ASN A N 1
ATOM 604 C CA . ASN A 1 75 ? 24.562 52.5 5.551 1 93.81 75 ASN A CA 1
ATOM 605 C C . ASN A 1 75 ? 24.625 51.281 6.48 1 93.81 75 ASN A C 1
ATOM 607 O O . ASN A 1 75 ? 25.656 51.031 7.117 1 93.81 75 ASN A O 1
ATOM 611 N N . PHE A 1 76 ? 23.594 50.594 6.551 1 95.88 76 PHE A N 1
ATOM 612 C CA . PHE A 1 76 ? 23.5 49.406 7.375 1 95.88 76 PHE A CA 1
ATOM 613 C C . PHE A 1 76 ? 24.453 48.312 6.859 1 95.88 76 PHE A C 1
ATOM 615 O O . PHE A 1 76 ? 25.25 47.75 7.617 1 95.88 76 PHE A O 1
ATOM 622 N N . ILE A 1 77 ? 24.406 48.031 5.562 1 95.06 77 ILE A N 1
ATOM 623 C CA . ILE A 1 77 ? 25.109 46.875 5 1 95.06 77 ILE A CA 1
ATOM 624 C C . ILE A 1 77 ? 26.609 47.156 4.957 1 95.06 77 ILE A C 1
ATOM 626 O O . ILE A 1 77 ? 27.422 46.25 4.801 1 95.06 77 ILE A O 1
ATOM 630 N N . LYS A 1 78 ? 27.047 48.375 5.137 1 92.38 78 LYS A N 1
ATOM 631 C CA . LYS A 1 78 ? 28.453 48.75 5.098 1 92.38 78 LYS A CA 1
ATOM 632 C C . LYS A 1 78 ? 29.109 48.594 6.465 1 92.38 78 LYS A C 1
ATOM 634 O O . LYS A 1 78 ? 30.344 48.562 6.574 1 92.38 78 LYS A O 1
ATOM 639 N N . LYS A 1 79 ? 28.297 48.469 7.469 1 93.44 79 LYS A N 1
ATOM 640 C CA . LYS A 1 79 ? 28.844 48.344 8.82 1 93.44 79 LYS A CA 1
ATOM 641 C C . LYS A 1 79 ? 29.562 47 9.008 1 93.44 79 LYS A C 1
ATOM 643 O O . LYS A 1 79 ? 29.062 45.969 8.586 1 93.44 79 LYS A O 1
ATOM 648 N N . ARG A 1 80 ? 30.734 47 9.633 1 88.81 80 ARG A N 1
ATOM 649 C CA . ARG A 1 80 ? 31.547 45.812 9.867 1 88.81 80 ARG A CA 1
ATOM 650 C C . ARG A 1 80 ? 30.812 44.812 10.742 1 88.81 80 ARG A C 1
ATOM 652 O O . ARG A 1 80 ? 30.906 43.594 10.516 1 88.81 80 ARG A O 1
ATOM 659 N N . SER A 1 81 ? 30.156 45.281 11.68 1 90.81 81 SER A N 1
ATOM 660 C CA . SER A 1 81 ? 29.422 44.406 12.586 1 90.81 81 SER A CA 1
ATOM 661 C C . SER A 1 81 ? 28.312 43.656 11.859 1 90.81 81 SER A C 1
ATOM 663 O O . SER A 1 81 ? 27.969 42.531 12.234 1 90.81 81 SER A O 1
ATOM 665 N N . VAL A 1 82 ? 27.797 44.281 10.867 1 93.81 82 VAL A N 1
ATOM 666 C CA . VAL A 1 82 ? 26.734 43.656 10.086 1 93.81 82 VAL A CA 1
ATOM 667 C C . VAL A 1 82 ? 27.328 42.594 9.148 1 93.81 82 VAL A C 1
ATOM 669 O O . VAL A 1 82 ? 26.812 41.5 9.047 1 93.81 82 VAL A O 1
ATOM 672 N N . ILE A 1 83 ? 28.406 42.875 8.547 1 90.06 83 ILE A N 1
ATOM 673 C CA . ILE A 1 83 ? 29.078 42 7.602 1 90.06 83 ILE A CA 1
ATOM 674 C C . ILE A 1 83 ? 29.5 40.719 8.312 1 90.06 83 ILE A C 1
ATOM 676 O O . ILE A 1 83 ? 29.453 39.625 7.727 1 90.06 83 ILE A O 1
ATOM 680 N N . ASN A 1 84 ? 29.766 40.812 9.539 1 91.62 84 ASN A N 1
ATOM 681 C CA . ASN A 1 84 ? 30.281 39.688 10.281 1 91.62 84 ASN A CA 1
ATOM 682 C C . ASN A 1 84 ? 29.188 39 11.094 1 91.62 84 ASN A C 1
ATOM 684 O O . ASN A 1 84 ? 29.469 38.125 11.93 1 91.62 84 ASN A O 1
ATOM 688 N N . SER A 1 85 ? 27.969 39.375 10.938 1 94 85 SER A N 1
ATOM 689 C CA . SER A 1 85 ? 26.859 38.781 11.688 1 94 85 SER A CA 1
ATOM 690 C C . SER A 1 85 ? 26.547 37.375 11.195 1 94 85 SER A C 1
ATOM 692 O O . SER A 1 85 ? 26.672 37.062 10 1 94 85 SER A O 1
ATOM 694 N N . ASP A 1 86 ? 26.188 36.531 12.125 1 93.62 86 ASP A N 1
ATOM 695 C CA . ASP A 1 86 ? 25.688 35.188 11.781 1 93.62 86 ASP A CA 1
ATOM 696 C C . ASP A 1 86 ? 24.266 35.25 11.234 1 93.62 86 ASP A C 1
ATOM 698 O O . ASP A 1 86 ? 23.906 34.5 10.328 1 93.62 86 ASP A O 1
ATOM 702 N N . ILE A 1 87 ? 23.516 36.125 11.812 1 95.44 87 ILE A N 1
ATOM 703 C CA . ILE A 1 87 ? 22.109 36.281 11.445 1 95.44 87 ILE A CA 1
ATOM 704 C C . ILE A 1 87 ? 21.766 37.75 11.297 1 95.44 87 ILE A C 1
ATOM 706 O O . ILE A 1 87 ? 22.203 38.594 12.109 1 95.44 87 ILE A O 1
ATOM 710 N N . ILE A 1 88 ? 21.078 38.094 10.258 1 96.94 88 ILE A N 1
ATOM 711 C CA . ILE A 1 88 ? 20.516 39.438 10.07 1 96.94 88 ILE A CA 1
ATOM 712 C C . ILE A 1 88 ? 19 39.344 10.125 1 96.94 88 ILE A C 1
ATOM 714 O O . ILE A 1 88 ? 18.375 38.562 9.383 1 96.94 88 ILE A O 1
ATOM 718 N N . GLU A 1 89 ? 18.422 40.125 11 1 97.88 89 GLU A N 1
ATOM 719 C CA . GLU A 1 89 ? 16.969 40.188 11.148 1 97.88 89 GLU A CA 1
ATOM 720 C C . GLU A 1 89 ? 16.406 41.5 10.656 1 97.88 89 GLU A C 1
ATOM 722 O O . GLU A 1 89 ? 16.844 42.562 11.102 1 97.88 89 GLU A O 1
ATOM 727 N N . ILE A 1 90 ? 15.523 41.438 9.766 1 97.81 90 ILE A N 1
ATOM 728 C CA . ILE A 1 90 ? 14.859 42.594 9.211 1 97.81 90 ILE A CA 1
ATOM 729 C C . ILE A 1 90 ? 13.43 42.688 9.742 1 97.81 90 ILE A C 1
ATOM 731 O O . ILE A 1 90 ? 12.641 41.75 9.586 1 97.81 90 ILE A O 1
ATOM 735 N N . HIS A 1 91 ? 13.094 43.75 10.305 1 97.5 91 HIS A N 1
ATOM 736 C CA . HIS A 1 91 ? 11.766 43.844 10.883 1 97.5 91 HIS A CA 1
ATOM 737 C C . HIS A 1 91 ? 10.875 44.781 10.062 1 97.5 91 HIS A C 1
ATOM 739 O O . HIS A 1 91 ? 11.172 45.969 9.914 1 97.5 91 HIS A O 1
ATOM 745 N N . ASN A 1 92 ? 9.836 44.188 9.531 1 95.75 92 ASN A N 1
ATOM 746 C CA . ASN A 1 92 ? 8.648 44.844 9.016 1 95.75 92 ASN A CA 1
ATOM 747 C C . ASN A 1 92 ? 8.953 45.656 7.754 1 95.75 92 ASN A C 1
ATOM 749 O O . ASN A 1 92 ? 8.258 46.625 7.441 1 95.75 92 ASN A O 1
ATOM 753 N N . ARG A 1 93 ? 9.984 45.281 7.016 1 96.12 93 ARG A N 1
ATOM 754 C CA . ARG A 1 93 ? 10.336 45.938 5.766 1 96.12 93 ARG A CA 1
ATOM 755 C C . ARG A 1 93 ? 10.812 44.938 4.727 1 96.12 93 ARG A C 1
ATOM 757 O O . ARG A 1 93 ? 12 44.875 4.426 1 96.12 93 ARG A O 1
ATOM 764 N N . PRO A 1 94 ? 9.859 44.375 4.109 1 97.12 94 PRO A N 1
ATOM 765 C CA . PRO A 1 94 ? 10.242 43.406 3.084 1 97.12 94 PRO A CA 1
ATOM 766 C C . PRO A 1 94 ? 11.008 44.031 1.925 1 97.12 94 PRO A C 1
ATOM 768 O O . PRO A 1 94 ? 11.812 43.344 1.274 1 97.12 94 PRO A O 1
ATOM 771 N N . ASN A 1 95 ? 10.852 45.312 1.688 1 95.25 95 ASN A N 1
ATOM 772 C CA . ASN A 1 95 ? 11.508 45.969 0.578 1 95.25 95 ASN A CA 1
ATOM 773 C C . ASN A 1 95 ? 13.008 46.156 0.828 1 95.25 95 ASN A C 1
ATOM 775 O O . ASN A 1 95 ? 13.773 46.406 -0.101 1 95.25 95 ASN A O 1
ATOM 779 N N . TYR A 1 96 ? 13.5 45.938 2.098 1 96.5 96 TYR A N 1
ATOM 780 C CA . TYR A 1 96 ? 14.922 46.031 2.42 1 96.5 96 TYR A CA 1
ATOM 781 C C . TYR A 1 96 ? 15.656 44.781 1.979 1 96.5 96 TYR A C 1
ATOM 783 O O . TYR A 1 96 ? 16.891 44.781 1.866 1 96.5 96 TYR A O 1
ATOM 791 N N . VAL A 1 97 ? 14.945 43.688 1.785 1 96.62 97 VAL A N 1
ATOM 792 C CA . VAL A 1 97 ? 15.508 42.344 1.678 1 96.62 97 VAL A CA 1
ATOM 793 C C . VAL A 1 97 ? 16.438 42.281 0.468 1 96.62 97 VAL A C 1
ATOM 795 O O . VAL A 1 97 ? 17.547 41.75 0.564 1 96.62 97 VAL A O 1
ATOM 798 N N . LYS A 1 98 ? 16.016 42.812 -0.673 1 94.62 98 LYS A N 1
ATOM 799 C CA . LYS A 1 98 ? 16.797 42.719 -1.901 1 94.62 98 LYS A CA 1
ATOM 800 C C . LYS A 1 98 ? 18.219 43.25 -1.695 1 94.62 98 LYS A C 1
ATOM 802 O O . LYS A 1 98 ? 19.188 42.625 -2.148 1 94.62 98 LYS A O 1
ATOM 807 N N . LYS A 1 99 ? 18.344 44.312 -1.026 1 94.19 99 LYS A N 1
ATOM 808 C CA . LYS A 1 99 ? 19.656 44.938 -0.792 1 94.19 99 LYS A CA 1
ATOM 809 C C . LYS A 1 99 ? 20.453 44.156 0.245 1 94.19 99 LYS A C 1
ATOM 811 O O . LYS A 1 99 ? 21.672 44.062 0.134 1 94.19 99 LYS A O 1
ATOM 816 N N . ILE A 1 100 ? 19.828 43.719 1.198 1 96.31 100 ILE A N 1
ATOM 817 C CA . ILE A 1 100 ? 20.5 43.031 2.307 1 96.31 100 ILE A CA 1
ATOM 818 C C . ILE A 1 100 ? 21.047 41.688 1.84 1 96.31 100 ILE A C 1
ATOM 820 O O . ILE A 1 100 ? 22.016 41.188 2.389 1 96.31 100 ILE A O 1
ATOM 824 N N . LEU A 1 101 ? 20.406 41.094 0.816 1 94.5 101 LEU A N 1
ATOM 825 C CA . LEU A 1 101 ? 20.828 39.812 0.27 1 94.5 101 LEU A CA 1
ATOM 826 C C . LEU A 1 101 ? 22.25 39.906 -0.282 1 94.5 101 LEU A C 1
ATOM 828 O O . LEU A 1 101 ? 22.891 38.875 -0.511 1 94.5 101 LEU A O 1
ATOM 832 N N . LYS A 1 102 ? 22.766 41.062 -0.451 1 91.12 102 LYS A N 1
ATOM 833 C CA . LYS A 1 102 ? 24.141 41.25 -0.914 1 91.12 102 LYS A CA 1
ATOM 834 C C . LYS A 1 102 ? 25.141 40.688 0.1 1 91.12 102 LYS A C 1
ATOM 836 O O . LYS A 1 102 ? 26.266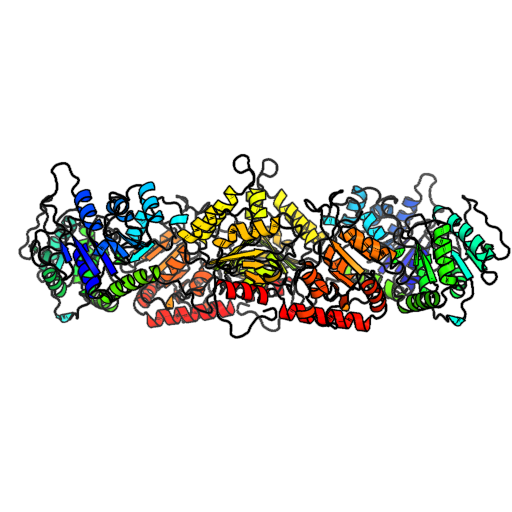 40.344 -0.259 1 91.12 102 LYS A O 1
ATOM 841 N N . ILE A 1 103 ? 24.734 40.656 1.333 1 92.75 103 ILE A N 1
ATOM 842 C CA . ILE A 1 103 ? 25.562 40.062 2.357 1 92.75 103 ILE A CA 1
ATOM 843 C C . ILE A 1 103 ? 25.422 38.531 2.312 1 92.75 103 ILE A C 1
ATOM 845 O O . ILE A 1 103 ? 24.438 38 2.834 1 92.75 103 ILE A O 1
ATOM 849 N N . LYS A 1 104 ? 26.328 37.781 1.92 1 86.75 104 LYS A N 1
ATOM 850 C CA . LYS A 1 104 ? 26.172 36.375 1.576 1 86.75 104 LYS A CA 1
ATOM 851 C C . LYS A 1 104 ? 26.391 35.5 2.793 1 86.75 104 LYS A C 1
ATOM 853 O O . LYS A 1 104 ? 25.828 34.406 2.887 1 86.75 104 LYS A O 1
ATOM 858 N N . LYS A 1 105 ? 27.109 35.844 3.723 1 85.06 105 LYS A N 1
ATOM 859 C CA . LYS A 1 105 ? 27.594 34.969 4.773 1 85.06 105 LYS A CA 1
ATOM 860 C C . LYS A 1 105 ? 26.547 34.812 5.875 1 85.06 105 LYS A C 1
ATOM 862 O O . LYS A 1 105 ? 26.562 33.812 6.625 1 85.06 105 LYS A O 1
ATOM 867 N N . SER A 1 106 ? 25.594 35.688 6.02 1 92 106 SER A N 1
ATOM 868 C CA . SER A 1 106 ? 24.672 35.719 7.141 1 92 106 SER A CA 1
ATOM 869 C C . SER A 1 106 ? 23.328 35.062 6.762 1 92 106 SER A C 1
ATOM 871 O O . SER A 1 106 ? 22.891 35.156 5.613 1 92 106 SER A O 1
ATOM 873 N N . LYS A 1 107 ? 22.703 34.312 7.746 1 93.12 107 LYS A N 1
ATOM 874 C CA . LYS A 1 107 ? 21.312 33.938 7.594 1 93.12 107 LYS A CA 1
ATOM 875 C C . LYS A 1 107 ? 20.375 35.125 7.707 1 93.12 107 LYS A C 1
ATOM 877 O O . LYS A 1 107 ? 20.672 36.062 8.445 1 93.12 107 LYS A O 1
ATOM 882 N N . LYS A 1 108 ? 19.312 35.156 6.949 1 95.88 108 LYS A N 1
ATOM 883 C CA . LYS A 1 108 ? 18.406 36.281 6.914 1 95.88 108 LYS A CA 1
ATOM 884 C C . LYS A 1 108 ? 17.016 35.906 7.391 1 95.88 108 LYS A C 1
ATOM 886 O O . LYS A 1 108 ? 16.438 34.938 6.902 1 95.88 108 LYS A O 1
ATOM 891 N N . ILE A 1 109 ? 16.5 36.625 8.328 1 96.25 109 ILE A N 1
ATOM 892 C CA . ILE A 1 109 ? 15.148 36.438 8.859 1 96.25 109 ILE A CA 1
ATOM 893 C C . ILE A 1 109 ? 14.328 37.719 8.672 1 96.25 109 ILE A C 1
ATOM 895 O O . ILE A 1 109 ? 14.797 38.812 8.969 1 96.25 109 ILE A O 1
ATOM 899 N N . LEU A 1 110 ? 13.164 37.594 8.148 1 97.88 110 LEU A N 1
ATOM 900 C CA . LEU A 1 110 ? 12.25 38.719 8.023 1 97.88 110 LEU A CA 1
ATOM 901 C C . LEU A 1 110 ? 11.07 38.562 8.977 1 97.88 110 LEU A C 1
ATOM 903 O O . LEU A 1 110 ? 10.445 37.5 9.047 1 97.88 110 LEU A O 1
ATOM 907 N N . TYR A 1 111 ? 10.812 39.594 9.719 1 97.81 111 TYR A N 1
ATOM 908 C CA . TYR A 1 111 ? 9.664 39.656 10.625 1 97.81 111 TYR A CA 1
ATOM 909 C C . TYR A 1 111 ? 8.562 40.531 10.055 1 97.81 111 TYR A C 1
ATOM 911 O O . TYR A 1 111 ? 8.781 41.719 9.742 1 97.81 111 TYR A O 1
ATOM 919 N N . PHE A 1 112 ? 7.398 40 9.953 1 97.25 112 PHE A N 1
ATOM 920 C CA . PHE A 1 112 ? 6.223 40.781 9.609 1 97.25 112 PHE A CA 1
ATOM 921 C C . PHE A 1 112 ? 5.465 41.188 10.867 1 97.25 112 PHE A C 1
ATOM 923 O O . PHE A 1 112 ? 5.055 40.344 11.664 1 97.25 112 PHE A O 1
ATOM 930 N N . HIS A 1 113 ? 5.242 42.531 10.953 1 96.19 113 HIS A N 1
ATOM 931 C CA . HIS A 1 113 ? 4.449 43.031 12.062 1 96.19 113 HIS A CA 1
ATOM 932 C C . HIS A 1 113 ? 3.145 43.656 11.562 1 96.19 113 HIS A C 1
ATOM 934 O O . HIS A 1 113 ? 2.312 44.094 12.367 1 96.19 113 HIS A O 1
ATOM 940 N N . ASN A 1 114 ? 3.041 43.75 10.297 1 94.44 114 ASN A N 1
ATOM 941 C CA . ASN A 1 114 ? 1.847 44.281 9.656 1 94.44 114 ASN A CA 1
ATOM 942 C C . ASN A 1 114 ? 1.329 43.375 8.555 1 94.44 114 ASN A C 1
ATOM 944 O O . ASN A 1 114 ? 1.872 42.281 8.344 1 94.44 114 ASN A O 1
ATOM 948 N N . ASN A 1 115 ? 0.211 43.812 7.902 1 95.38 115 ASN A N 1
ATOM 949 C CA . ASN A 1 115 ? -0.385 43.062 6.816 1 95.38 115 ASN A CA 1
ATOM 950 C C . ASN A 1 115 ? 0.539 42.969 5.605 1 95.38 115 ASN A C 1
ATOM 952 O O . ASN A 1 115 ? 0.758 43.969 4.926 1 95.38 115 ASN A O 1
ATOM 956 N N . PRO A 1 116 ? 0.998 41.75 5.348 1 96.5 116 PRO A N 1
ATOM 957 C CA . PRO A 1 116 ? 1.933 41.625 4.23 1 96.5 116 PRO A CA 1
ATOM 958 C C . PRO A 1 116 ? 1.354 42.125 2.908 1 96.5 116 PRO A C 1
ATOM 960 O O . PRO A 1 116 ? 2.094 42.625 2.062 1 96.5 116 PRO A O 1
ATOM 963 N N . LEU A 1 117 ? 0.089 42.062 2.725 1 95.56 117 LEU A N 1
ATOM 964 C CA . LEU A 1 117 ? -0.544 42.438 1.458 1 95.56 117 LEU A CA 1
ATOM 965 C C . LEU A 1 117 ? -0.589 43.938 1.271 1 95.56 117 LEU A C 1
ATOM 967 O O . LEU A 1 117 ? -0.856 44.438 0.171 1 95.56 117 LEU A O 1
ATOM 971 N N . GLU A 1 118 ? -0.231 44.688 2.268 1 94.75 118 GLU A N 1
ATOM 972 C CA . GLU A 1 118 ? -0.271 46.156 2.207 1 94.75 118 GLU A CA 1
ATOM 973 C C . GLU A 1 118 ? 1.127 46.75 2.344 1 94.75 118 GLU A C 1
ATOM 975 O O . GLU A 1 118 ? 1.277 47.969 2.49 1 94.75 118 GLU A O 1
ATOM 980 N N . MET A 1 119 ? 2.105 45.938 2.273 1 95.06 119 MET A N 1
ATOM 981 C CA . MET A 1 119 ? 3.469 46.406 2.498 1 95.06 119 MET A CA 1
ATOM 982 C C . MET A 1 119 ? 4.27 46.406 1.201 1 95.06 119 MET A C 1
ATOM 984 O O . MET A 1 119 ? 4.137 45.469 0.396 1 95.06 119 MET A O 1
ATOM 988 N N . ASN A 1 120 ? 5.109 47.406 1.085 1 94.31 120 ASN A N 1
ATOM 989 C CA . ASN A 1 120 ? 6.023 47.406 -0.052 1 94.31 120 ASN A CA 1
ATOM 990 C C . ASN A 1 120 ? 7.008 46.25 0.026 1 94.31 120 ASN A C 1
ATOM 992 O O . ASN A 1 120 ? 7.637 46.031 1.062 1 94.31 120 ASN A O 1
ATOM 996 N N . GLY A 1 121 ? 7.078 45.531 -1.037 1 95.88 121 GLY A N 1
ATOM 997 C CA . GLY A 1 121 ? 7.996 44.406 -1.082 1 95.88 121 GLY A CA 1
ATOM 998 C C . GLY A 1 121 ? 7.312 43.062 -0.846 1 95.88 121 GLY A C 1
ATOM 999 O O . GLY A 1 121 ? 7.941 42 -0.956 1 95.88 121 GLY A O 1
ATOM 1000 N N . SER A 1 122 ? 5.996 43.125 -0.493 1 96.94 122 SER A N 1
ATOM 1001 C CA . SER A 1 122 ? 5.312 41.844 -0.268 1 96.94 122 SER A CA 1
ATOM 1002 C C . SER A 1 122 ? 3.867 41.906 -0.747 1 96.94 122 SER A C 1
ATOM 1004 O O . SER A 1 122 ? 3.07 41 -0.445 1 96.94 122 SER A O 1
ATOM 1006 N N . LYS A 1 123 ? 3.494 42.906 -1.486 1 95.75 123 LYS A N 1
ATOM 1007 C CA . LYS A 1 123 ? 2.117 43.125 -1.927 1 95.75 123 LYS A CA 1
ATOM 1008 C C . LYS A 1 123 ? 1.723 42.094 -2.982 1 95.75 123 LYS A C 1
ATOM 1010 O O . LYS A 1 123 ? 0.625 41.531 -2.93 1 95.75 123 LYS A O 1
ATOM 1015 N N . SER A 1 124 ? 2.637 41.812 -3.889 1 95.5 124 SER A N 1
ATOM 1016 C CA . SER A 1 124 ? 2.332 40.906 -5.004 1 95.5 124 SER A CA 1
ATOM 1017 C C . SER A 1 124 ? 2.783 39.5 -4.707 1 95.5 124 SER A C 1
ATOM 1019 O O . SER A 1 124 ? 3.629 39.281 -3.842 1 95.5 124 SER A O 1
ATOM 1021 N N . ILE A 1 125 ? 2.227 38.625 -5.469 1 93.88 125 ILE A N 1
ATOM 1022 C CA . ILE A 1 125 ? 2.586 37.219 -5.375 1 93.88 125 ILE A CA 1
ATOM 1023 C C . ILE A 1 125 ? 4.074 37.031 -5.684 1 93.88 125 ILE A C 1
ATOM 1025 O O . ILE A 1 125 ? 4.777 36.312 -4.98 1 93.88 125 ILE A O 1
ATOM 1029 N N . LYS A 1 126 ? 4.527 37.688 -6.75 1 94.5 126 LYS A N 1
ATOM 1030 C CA . LYS A 1 126 ? 5.926 37.594 -7.156 1 94.5 126 LYS A CA 1
ATOM 1031 C C . LYS A 1 126 ? 6.855 38.062 -6.035 1 94.5 126 LYS A C 1
ATOM 1033 O O . LYS A 1 126 ? 7.895 37.438 -5.793 1 94.5 126 LYS A O 1
ATOM 1038 N N . GLN A 1 127 ? 6.48 39.156 -5.371 1 96.25 127 GLN A N 1
ATOM 1039 C CA . GLN A 1 127 ? 7.289 39.656 -4.27 1 96.25 127 GLN A CA 1
ATOM 1040 C C . GLN A 1 127 ? 7.332 38.656 -3.111 1 96.25 127 GLN A C 1
ATOM 1042 O O . GLN A 1 127 ? 8.391 38.438 -2.514 1 96.25 127 GLN A O 1
ATOM 1047 N N . ARG A 1 128 ? 6.23 38.094 -2.758 1 95.62 128 ARG A N 1
ATOM 1048 C CA . ARG A 1 128 ? 6.168 37.156 -1.652 1 95.62 128 ARG A CA 1
ATOM 1049 C C . ARG A 1 128 ? 6.922 35.875 -1.988 1 95.62 128 ARG A C 1
ATOM 1051 O O . ARG A 1 128 ? 7.598 35.281 -1.131 1 95.62 128 ARG A O 1
ATOM 1058 N N . LEU A 1 129 ? 6.863 35.438 -3.248 1 91.5 129 LEU A N 1
ATOM 1059 C CA . LEU A 1 129 ? 7.637 34.281 -3.684 1 91.5 129 LEU A CA 1
ATOM 1060 C C . LEU A 1 129 ? 9.133 34.562 -3.617 1 91.5 129 LEU A C 1
ATOM 1062 O O . LEU A 1 129 ? 9.922 33.688 -3.242 1 91.5 129 LEU A O 1
ATOM 1066 N N . PHE A 1 130 ? 9.508 35.75 -4.02 1 93.88 130 PHE A N 1
ATOM 1067 C CA . PHE A 1 130 ? 10.898 36.188 -3.918 1 93.88 130 PHE A CA 1
ATOM 1068 C C . PHE A 1 130 ? 11.391 36.062 -2.48 1 93.88 130 PHE A C 1
ATOM 1070 O O . PHE A 1 130 ? 12.508 35.594 -2.238 1 93.88 130 PHE A O 1
ATOM 1077 N N . LEU A 1 131 ? 10.586 36.5 -1.532 1 95.31 131 LEU A N 1
ATOM 1078 C CA . LEU A 1 131 ? 10.961 36.438 -0.122 1 95.31 131 LEU A CA 1
ATOM 1079 C C . LEU A 1 131 ? 11.133 35 0.33 1 95.31 131 LEU A C 1
ATOM 1081 O O . LEU A 1 131 ? 12.109 34.656 1.007 1 95.31 131 LEU A O 1
ATOM 1085 N N . ILE A 1 132 ? 10.188 34.188 -0.03 1 91.38 132 ILE A N 1
ATOM 1086 C CA . ILE A 1 132 ? 10.242 32.781 0.348 1 91.38 132 ILE A CA 1
ATOM 1087 C C . ILE A 1 132 ? 11.516 32.156 -0.221 1 91.38 132 ILE A C 1
ATOM 1089 O O . ILE A 1 132 ? 12.188 31.375 0.462 1 91.38 132 ILE A O 1
ATOM 1093 N N . GLU A 1 133 ? 11.812 32.5 -1.42 1 88.25 133 GLU A N 1
ATOM 1094 C CA . GLU A 1 133 ? 12.93 31.891 -2.129 1 88.25 133 GLU A CA 1
ATOM 1095 C C . GLU A 1 133 ? 14.266 32.344 -1.552 1 88.25 133 GLU A C 1
ATOM 1097 O O . GLU A 1 133 ? 15.25 31.578 -1.576 1 88.25 133 GLU A O 1
ATOM 1102 N N . ASN A 1 134 ? 14.297 33.469 -0.997 1 91.19 134 ASN A N 1
ATOM 1103 C CA . ASN A 1 134 ? 15.602 34.062 -0.723 1 91.19 134 ASN A CA 1
ATOM 1104 C C . ASN A 1 134 ? 15.867 34.156 0.776 1 91.19 134 ASN A C 1
ATOM 1106 O O . ASN A 1 134 ? 17.016 34.344 1.198 1 91.19 134 ASN A O 1
ATOM 1110 N N . LEU A 1 135 ? 14.906 34.031 1.588 1 93.06 135 LEU A N 1
ATOM 1111 C CA . LEU A 1 135 ? 15.086 34.156 3.029 1 93.06 135 LEU A CA 1
ATOM 1112 C C . LEU A 1 135 ? 15.219 32.781 3.686 1 93.06 135 LEU A C 1
ATOM 1114 O O . LEU A 1 135 ? 14.711 31.797 3.158 1 93.06 135 LEU A O 1
ATOM 1118 N N . ASP A 1 136 ? 15.883 32.781 4.805 1 89 136 ASP A N 1
ATOM 1119 C CA . ASP A 1 136 ? 16.062 31.562 5.562 1 89 136 ASP A CA 1
ATOM 1120 C C . ASP A 1 136 ? 14.859 31.312 6.484 1 89 136 ASP A C 1
ATOM 1122 O O . ASP A 1 136 ? 14.555 30.156 6.809 1 89 136 ASP A O 1
ATOM 1126 N N . GLN A 1 137 ? 14.242 32.375 6.891 1 92.06 137 GLN A N 1
ATOM 1127 C CA . GLN A 1 137 ? 13.086 32.281 7.777 1 92.06 137 GLN A CA 1
ATOM 1128 C C . GLN A 1 137 ? 12.203 33.531 7.633 1 92.06 137 GLN A C 1
ATOM 1130 O O . GLN A 1 137 ? 12.711 34.656 7.434 1 92.06 137 GLN A O 1
ATOM 1135 N N . ILE A 1 138 ? 10.977 33.375 7.656 1 95.25 138 ILE A N 1
ATOM 1136 C CA . ILE A 1 138 ? 10 34.469 7.703 1 95.25 138 ILE A CA 1
ATOM 1137 C C . ILE A 1 138 ? 9.086 34.281 8.914 1 95.25 138 ILE A C 1
ATOM 1139 O O . ILE A 1 138 ? 8.469 33.219 9.078 1 95.25 138 ILE A O 1
ATOM 1143 N N . ILE A 1 139 ? 9.031 35.25 9.727 1 95.81 139 ILE A N 1
ATOM 1144 C CA . ILE A 1 139 ? 8.289 35.156 10.984 1 95.81 139 ILE A CA 1
ATOM 1145 C C . ILE A 1 139 ? 7.109 36.125 10.961 1 95.81 139 ILE A C 1
ATOM 1147 O O . ILE A 1 139 ? 7.258 37.281 10.555 1 95.81 139 ILE A O 1
ATOM 1151 N N . PHE A 1 140 ? 5.953 35.656 11.352 1 96 140 PHE A N 1
ATOM 1152 C CA . PHE A 1 140 ? 4.738 36.438 11.406 1 96 140 PHE A CA 1
ATOM 1153 C C . PHE A 1 140 ? 4.293 36.656 12.852 1 96 140 PHE A C 1
ATOM 1155 O O . PHE A 1 140 ? 4.504 35.781 13.703 1 96 140 PHE A O 1
ATOM 1162 N N . ASN A 1 141 ? 3.709 37.781 13.078 1 95.62 141 ASN A N 1
ATOM 1163 C CA . ASN A 1 141 ? 3.307 38.094 14.453 1 95.62 141 ASN A CA 1
ATOM 1164 C C . ASN A 1 141 ? 1.961 37.438 14.789 1 95.62 141 ASN A C 1
ATOM 1166 O O . ASN A 1 141 ? 1.52 37.5 15.938 1 95.62 141 ASN A O 1
ATOM 1170 N N . SER A 1 142 ? 1.272 36.906 13.867 1 93.5 142 SER A N 1
ATOM 1171 C CA . SER A 1 142 ? 0.015 36.219 14.094 1 93.5 142 SER A CA 1
ATOM 1172 C C . SER A 1 142 ? -0.272 35.219 12.969 1 93.5 142 SER A C 1
ATOM 1174 O O . SER A 1 142 ? 0.351 35.281 11.906 1 93.5 142 SER A O 1
ATOM 1176 N N . GLU A 1 143 ? -1.15 34.281 13.266 1 89.19 143 GLU A N 1
ATOM 1177 C CA . GLU A 1 143 ? -1.605 33.375 12.227 1 89.19 143 GLU A CA 1
ATOM 1178 C C . GLU A 1 143 ? -2.354 34.125 11.125 1 89.19 143 GLU A C 1
ATOM 1180 O O . GLU A 1 143 ? -2.291 33.75 9.953 1 89.19 143 GLU A O 1
ATOM 1185 N N . TRP A 1 144 ? -3.068 35.125 11.516 1 90.31 144 TRP A N 1
ATOM 1186 C CA . TRP A 1 144 ? -3.771 35.938 10.531 1 90.31 144 TRP A CA 1
ATOM 1187 C C . TRP A 1 144 ? -2.793 36.562 9.539 1 90.31 144 TRP A C 1
ATOM 1189 O O . TRP A 1 144 ? -3.021 36.531 8.328 1 90.31 144 TRP A O 1
ATOM 1199 N N . THR A 1 145 ? -1.678 37.125 10.07 1 95 145 THR A N 1
ATOM 1200 C CA . THR A 1 145 ? -0.669 37.75 9.211 1 95 145 THR A CA 1
ATOM 1201 C C . THR A 1 145 ? -0.066 36.719 8.258 1 95 145 THR A C 1
ATOM 1203 O O . THR A 1 145 ? 0.155 37 7.082 1 95 145 THR A O 1
ATOM 1206 N N . LYS A 1 146 ? 0.191 35.625 8.789 1 92.56 146 LYS A N 1
ATOM 1207 C CA . LYS A 1 146 ? 0.708 34.531 7.953 1 92.56 146 LYS A CA 1
ATOM 1208 C C . LYS A 1 146 ? -0.276 34.188 6.84 1 92.56 146 LYS A C 1
ATOM 1210 O O . LYS A 1 146 ? 0.119 34 5.688 1 92.56 146 LYS A O 1
ATOM 1215 N N . LYS A 1 147 ? -1.493 34.094 7.215 1 89 147 LYS A N 1
ATOM 1216 C CA . LYS A 1 147 ? -2.533 33.781 6.242 1 89 147 LYS A CA 1
ATOM 1217 C C . LYS A 1 147 ? -2.584 34.812 5.129 1 89 147 LYS A C 1
ATOM 1219 O O . LYS A 1 147 ? -2.789 34.5 3.961 1 89 147 LYS A O 1
ATOM 1224 N N . GLN A 1 148 ? -2.432 36.062 5.559 1 93.69 148 GLN A N 1
ATOM 1225 C CA . GLN A 1 148 ? -2.402 37.125 4.57 1 93.69 148 GLN A CA 1
ATOM 1226 C C . GLN A 1 148 ? -1.229 36.969 3.607 1 93.69 148 GLN A C 1
ATOM 1228 O O . GLN A 1 148 ? -1.381 37.125 2.396 1 93.69 148 GLN A O 1
ATOM 1233 N N . PHE A 1 149 ? -0.139 36.594 4.125 1 94.5 149 PHE A N 1
ATOM 1234 C CA . PHE A 1 149 ? 1.051 36.375 3.312 1 94.5 149 PHE A CA 1
ATOM 1235 C C . PHE A 1 149 ? 0.82 35.25 2.314 1 94.5 149 PHE A C 1
ATOM 1237 O O . PHE A 1 149 ? 1.268 35.312 1.169 1 94.5 149 PHE A O 1
ATOM 1244 N N . LEU A 1 150 ? 0.151 34.281 2.727 1 90.62 150 LEU A N 1
ATOM 1245 C CA . LEU A 1 150 ? -0.029 33.094 1.942 1 90.62 150 LEU A CA 1
ATOM 1246 C C . LEU A 1 150 ? -1.156 33.25 0.929 1 90.62 150 LEU A C 1
ATOM 1248 O O . LEU A 1 150 ? -1.324 32.406 0.037 1 90.62 150 LEU A O 1
ATOM 1252 N N . PHE A 1 151 ? -1.793 34.312 1.057 1 88.62 151 PHE A N 1
ATOM 1253 C CA . PHE A 1 151 ? -2.973 34.531 0.23 1 88.62 151 PHE A CA 1
ATOM 1254 C C . PHE A 1 151 ? -2.635 34.375 -1.249 1 88.62 151 PHE A C 1
ATOM 1256 O O . PHE A 1 151 ? -1.74 35.062 -1.758 1 88.62 151 PHE A O 1
ATOM 1263 N N . ASN A 1 152 ? -3.252 33.406 -1.945 1 84.44 152 ASN A N 1
ATOM 1264 C CA . ASN A 1 152 ? -3.188 33.125 -3.377 1 84.44 152 ASN A CA 1
ATOM 1265 C C . ASN A 1 152 ? -1.847 32.5 -3.771 1 84.44 152 ASN A C 1
ATOM 1267 O O . ASN A 1 152 ? -1.52 32.438 -4.957 1 84.44 152 ASN A O 1
ATOM 1271 N N . LEU A 1 153 ? -1.059 32.188 -2.779 1 87.44 153 LEU A N 1
ATOM 1272 C CA . LEU A 1 153 ? 0.167 31.484 -3.107 1 87.44 153 LEU A CA 1
ATOM 1273 C C . LEU A 1 153 ? -0.129 30.016 -3.426 1 87.44 153 LEU A C 1
ATOM 1275 O O . LEU A 1 153 ? -1.102 29.453 -2.92 1 87.44 153 LEU A O 1
ATOM 1279 N N . PRO A 1 154 ? 0.717 29.469 -4.293 1 79.25 154 PRO A N 1
ATOM 1280 C CA . PRO A 1 154 ? 0.56 28.016 -4.52 1 79.25 154 PRO A CA 1
ATOM 1281 C C . PRO A 1 154 ? 0.722 27.203 -3.24 1 79.25 154 PRO A C 1
ATOM 1283 O O . PRO A 1 154 ? 1.546 27.547 -2.387 1 79.25 154 PRO A O 1
ATOM 1286 N N . LYS A 1 155 ? -0.04 26.203 -3.082 1 73.94 155 LYS A N 1
ATOM 1287 C CA . LYS A 1 155 ? -0.149 25.375 -1.887 1 73.94 155 LYS A CA 1
ATOM 1288 C C . LYS A 1 155 ? 1.217 24.844 -1.453 1 73.94 155 LYS A C 1
ATOM 1290 O O . LYS A 1 155 ? 1.465 24.656 -0.261 1 73.94 155 LYS A O 1
ATOM 1295 N N . VAL A 1 156 ? 2.066 24.766 -2.35 1 76.06 156 VAL A N 1
ATOM 1296 C CA . VAL A 1 156 ? 3.369 24.172 -2.072 1 76.06 156 VAL A CA 1
ATOM 1297 C C . VAL A 1 156 ? 4.172 25.078 -1.148 1 76.06 156 VAL A C 1
ATOM 1299 O O . VAL A 1 156 ? 5.004 24.609 -0.369 1 76.06 156 VAL A O 1
ATOM 1302 N N . TYR A 1 157 ? 3.799 26.312 -1.142 1 76.31 157 TYR A N 1
ATOM 1303 C CA . TYR A 1 157 ? 4.566 27.266 -0.352 1 76.31 157 TYR A CA 1
ATOM 1304 C C . TYR A 1 157 ? 3.924 27.484 1.013 1 76.31 157 TYR A C 1
ATOM 1306 O O . TYR A 1 157 ? 4.555 28.031 1.924 1 76.31 157 TYR A O 1
ATOM 1314 N N . ILE A 1 158 ? 2.721 26.953 1.099 1 71.12 158 ILE A N 1
ATOM 1315 C CA . ILE A 1 158 ? 1.973 27.172 2.33 1 71.12 158 ILE A CA 1
ATOM 1316 C C . ILE A 1 158 ? 2.627 26.406 3.48 1 71.12 158 ILE A C 1
ATOM 1318 O O . ILE A 1 158 ? 2.646 26.891 4.617 1 71.12 158 ILE A O 1
ATOM 1322 N N . LYS A 1 159 ? 3.209 25.391 3.164 1 69.06 159 LYS A N 1
ATOM 1323 C CA . LYS A 1 159 ? 3.695 24.531 4.238 1 69.06 159 LYS A CA 1
ATOM 1324 C C . LYS A 1 159 ? 5.219 24.547 4.305 1 69.06 159 LYS A C 1
ATOM 1326 O O . LYS A 1 159 ? 5.824 23.656 4.918 1 69.06 159 LYS A O 1
ATOM 1331 N N . VAL A 1 160 ? 5.703 25.547 3.725 1 74 160 VAL A N 1
ATOM 1332 C CA . VAL A 1 160 ? 7.156 25.688 3.781 1 74 160 VAL A CA 1
ATOM 1333 C C . VAL A 1 160 ? 7.598 25.906 5.227 1 74 160 VAL A C 1
ATOM 1335 O O . VAL A 1 160 ? 6.938 26.625 5.984 1 74 160 VAL A O 1
ATOM 1338 N N . GLN A 1 161 ? 8.57 25.25 5.703 1 70.56 161 GLN A N 1
ATOM 1339 C CA . GLN A 1 161 ? 9.008 25.219 7.094 1 70.56 161 GLN A CA 1
ATOM 1340 C C . GLN A 1 161 ? 9.633 26.547 7.512 1 70.56 161 GLN A C 1
ATOM 1342 O O . GLN A 1 161 ? 9.773 26.812 8.703 1 70.56 161 GLN A O 1
ATOM 1347 N N . LYS A 1 162 ? 9.828 27.406 6.578 1 82.88 162 LYS A N 1
ATOM 1348 C CA . LYS A 1 162 ? 10.477 28.656 6.938 1 82.88 162 LYS A CA 1
ATOM 1349 C C . LYS A 1 162 ? 9.453 29.719 7.32 1 82.88 162 LYS A C 1
ATOM 1351 O O . LYS A 1 162 ? 9.812 30.828 7.703 1 82.88 162 LYS A O 1
ATOM 1356 N N . LEU A 1 163 ? 8.211 29.391 7.254 1 87.75 163 LEU A N 1
ATOM 1357 C CA . LEU A 1 163 ? 7.156 30.297 7.668 1 87.75 163 LEU A CA 1
ATOM 1358 C C . LEU A 1 163 ? 6.672 29.969 9.078 1 87.75 163 LEU A C 1
ATOM 1360 O O . LEU A 1 163 ? 6.105 28.891 9.305 1 87.75 163 LEU A O 1
ATOM 1364 N N . THR A 1 164 ? 6.961 30.812 9.992 1 89.25 164 THR A N 1
ATOM 1365 C CA . THR A 1 164 ? 6.641 30.531 11.391 1 89.25 164 THR A CA 1
ATOM 1366 C C . THR A 1 164 ? 5.949 31.719 12.039 1 89.25 164 THR A C 1
ATOM 1368 O O . THR A 1 164 ? 6.168 32.875 11.641 1 89.25 164 THR A O 1
ATOM 1371 N N . VAL A 1 165 ? 5.074 31.438 12.969 1 91.44 165 VAL A N 1
ATOM 1372 C CA . VAL A 1 165 ? 4.43 32.5 13.742 1 91.44 165 VAL A CA 1
ATOM 1373 C C . VAL A 1 165 ? 5.102 32.625 15.109 1 91.44 165 VAL A C 1
ATOM 1375 O O . VAL A 1 165 ? 5.27 31.609 15.812 1 91.44 165 VAL A O 1
ATOM 1378 N N . ILE A 1 166 ? 5.582 33.75 15.398 1 94.25 166 ILE A N 1
ATOM 1379 C CA . ILE A 1 166 ? 6.039 34.125 16.734 1 94.25 166 ILE A CA 1
ATOM 1380 C C . ILE A 1 166 ? 5.293 35.375 17.203 1 94.25 166 ILE A C 1
ATOM 1382 O O . ILE A 1 166 ? 5.52 36.469 16.703 1 94.25 166 ILE A O 1
ATOM 1386 N N . TYR A 1 167 ? 4.453 35.188 18.203 1 94.12 167 TYR A N 1
ATOM 1387 C CA . TYR A 1 167 ? 3.596 36.25 18.703 1 94.12 167 TYR A CA 1
ATOM 1388 C C . TYR A 1 167 ? 4.414 37.312 19.438 1 94.12 167 TYR A C 1
ATOM 1390 O O . TYR A 1 167 ? 5.582 37.094 19.766 1 94.12 167 TYR A O 1
ATOM 1398 N N . GLN A 1 168 ? 3.762 38.469 19.625 1 95.12 168 GLN A N 1
ATOM 1399 C CA . GLN A 1 168 ? 4.352 39.469 20.5 1 95.12 168 GLN A CA 1
ATOM 1400 C C . GLN A 1 168 ? 4.281 39.062 21.969 1 95.12 168 GLN A C 1
ATOM 1402 O O . GLN A 1 168 ? 3.656 38.031 22.297 1 95.12 168 GLN A O 1
ATOM 1407 N N . SER A 1 169 ? 5.055 39.781 22.781 1 95.38 169 SER A N 1
ATOM 1408 C CA . SER A 1 169 ? 5.145 39.438 24.188 1 95.38 169 SER A CA 1
ATOM 1409 C C . SER A 1 169 ? 4.988 40.656 25.078 1 95.38 169 SER A C 1
ATOM 1411 O O . SER A 1 169 ? 5.062 41.781 24.594 1 95.38 169 SER A O 1
ATOM 1413 N N . THR A 1 170 ? 4.715 40.406 26.281 1 95.25 170 THR A N 1
ATOM 1414 C CA . THR A 1 170 ? 4.68 41.438 27.297 1 95.25 170 THR A CA 1
ATOM 1415 C C . THR A 1 170 ? 5.027 40.875 28.672 1 95.25 170 THR A C 1
ATOM 1417 O O . THR A 1 170 ? 5.277 39.656 28.797 1 95.25 170 THR A O 1
ATOM 1420 N N . ILE A 1 171 ? 5.156 41.719 29.641 1 94.12 171 ILE A N 1
ATOM 1421 C CA . ILE A 1 171 ? 5.48 41.312 31 1 94.12 171 ILE A CA 1
ATOM 1422 C C . ILE A 1 171 ? 4.246 40.688 31.641 1 94.12 171 ILE A C 1
ATOM 1424 O O . ILE A 1 171 ? 3.113 41 31.281 1 94.12 171 ILE A O 1
ATOM 1428 N N . LYS A 1 172 ? 4.512 39.781 32.5 1 93.38 172 LYS A N 1
ATOM 1429 C CA . LYS A 1 172 ? 3.484 39.188 33.375 1 93.38 172 LYS A CA 1
ATOM 1430 C C . LYS A 1 172 ? 3.666 39.656 34.812 1 93.38 172 LYS A C 1
ATOM 1432 O O . LYS A 1 172 ? 4.297 38.938 35.594 1 93.38 172 LYS A O 1
ATOM 1437 N N . PRO A 1 173 ? 3.035 40.75 35.125 1 93.62 173 PRO A N 1
ATOM 1438 C CA . PRO A 1 173 ? 3.23 41.281 36.5 1 93.62 173 PRO A CA 1
ATOM 1439 C C . PRO A 1 173 ? 2.391 40.531 37.531 1 93.62 173 PRO A C 1
ATOM 1441 O O . PRO A 1 173 ? 1.478 39.781 37.156 1 93.62 173 PRO A O 1
ATOM 1444 N N . LYS A 1 174 ? 2.818 40.75 38.781 1 92.62 174 LYS A N 1
ATOM 1445 C CA . LYS A 1 174 ? 1.939 40.312 39.875 1 92.62 174 LYS A CA 1
ATOM 1446 C C . LYS A 1 174 ? 0.731 41.25 40 1 92.62 174 LYS A C 1
ATOM 1448 O O . LYS A 1 174 ? 0.884 42.438 40.188 1 92.62 174 LYS A O 1
ATOM 1453 N N . ILE A 1 175 ? -0.379 40.625 39.844 1 93.19 175 ILE A N 1
ATOM 1454 C CA . ILE A 1 175 ? -1.595 41.438 39.875 1 93.19 175 ILE A CA 1
ATOM 1455 C C . ILE A 1 175 ? -2.418 41.094 41.094 1 93.19 175 ILE A C 1
ATOM 1457 O O . ILE A 1 175 ? -2.664 39.906 41.375 1 93.19 175 ILE A O 1
ATOM 1461 N N . ASP A 1 176 ? -2.736 42.156 41.906 1 93.06 176 ASP A N 1
ATOM 1462 C CA . ASP A 1 176 ? -3.717 42.031 43 1 93.06 176 ASP A CA 1
ATOM 1463 C C . ASP A 1 176 ? -5.098 42.469 42.531 1 93.06 176 ASP A C 1
ATOM 1465 O O . ASP A 1 176 ? -5.352 43.688 42.406 1 93.06 176 ASP A O 1
ATOM 1469 N N . LEU A 1 177 ? -5.98 41.594 42.312 1 93.44 177 LEU A N 1
ATOM 1470 C CA . LEU A 1 177 ? -7.297 41.875 41.75 1 93.44 177 LEU A CA 1
ATOM 1471 C C . LEU A 1 177 ? -8.117 42.719 42.688 1 93.44 177 LEU A C 1
ATOM 1473 O O . LEU A 1 177 ? -9.031 43.438 42.25 1 93.44 177 LEU A O 1
ATOM 1477 N N . LYS A 1 178 ? -7.773 42.75 43.938 1 92.62 178 LYS A N 1
ATOM 1478 C CA . LYS A 1 178 ? -8.492 43.562 44.906 1 92.62 178 LYS A CA 1
ATOM 1479 C C . LYS A 1 178 ? -8.195 45.062 44.719 1 92.62 178 LYS A C 1
ATOM 1481 O O . LYS A 1 178 ? -8.969 45.906 45.156 1 92.62 178 LYS A O 1
ATOM 1486 N N . LYS A 1 179 ? -7.152 45.344 44.094 1 93.5 179 LYS A N 1
ATOM 1487 C CA . LYS A 1 179 ? -6.734 46.719 43.906 1 93.5 179 LYS A CA 1
ATOM 1488 C C . LYS A 1 179 ? -7.277 47.281 42.594 1 93.5 179 LYS A C 1
ATOM 1490 O O . LYS A 1 179 ? -7.086 48.469 42.312 1 93.5 179 LYS A O 1
ATOM 1495 N N . LYS A 1 180 ? -7.953 46.438 41.875 1 95.88 180 LYS A N 1
ATOM 1496 C CA . LYS A 1 180 ? -8.57 46.938 40.656 1 95.88 180 LYS A CA 1
ATOM 1497 C C . LYS A 1 180 ? -9.68 47.938 40.969 1 95.88 180 LYS A C 1
ATOM 1499 O O . LYS A 1 180 ? -10.383 47.812 41.969 1 95.88 180 LYS A O 1
ATOM 1504 N N . GLN A 1 181 ? -9.836 48.938 40.062 1 96.94 181 GLN A N 1
ATOM 1505 C CA . GLN A 1 181 ? -10.852 49.969 40.219 1 96.94 181 GLN A CA 1
ATOM 1506 C C . GLN A 1 181 ? -11.93 49.844 39.125 1 96.94 181 GLN A C 1
ATOM 1508 O O . GLN A 1 181 ? -11.742 49.094 38.156 1 96.94 181 GLN A O 1
ATOM 1513 N N . ASN A 1 182 ? -13.031 50.469 39.438 1 97.62 182 ASN A N 1
ATOM 1514 C CA . ASN A 1 182 ? -14.117 50.469 38.438 1 97.62 182 ASN A CA 1
ATOM 1515 C C . ASN A 1 182 ? -13.797 51.375 37.25 1 97.62 182 ASN A C 1
ATOM 1517 O O . ASN A 1 182 ? -14.453 52.406 37.062 1 97.62 182 ASN A O 1
ATOM 1521 N N . ILE A 1 183 ? -12.781 50.938 36.531 1 98.31 183 ILE A N 1
ATOM 1522 C CA . ILE A 1 183 ? -12.289 51.688 35.406 1 98.31 183 ILE A CA 1
ATOM 1523 C C . ILE A 1 183 ? -12.453 50.875 34.125 1 98.31 183 ILE A C 1
ATOM 1525 O O . ILE A 1 183 ? -12.148 49.688 34.094 1 98.31 183 ILE A O 1
ATOM 1529 N N . ILE A 1 184 ? -13.008 51.5 33.094 1 98.62 184 ILE A N 1
ATOM 1530 C CA . ILE A 1 184 ? -13.055 51 31.75 1 98.62 184 ILE A CA 1
ATOM 1531 C C . ILE A 1 184 ? -12.062 51.75 30.859 1 98.62 184 ILE A C 1
ATOM 1533 O O . ILE A 1 184 ? -12.039 52.969 30.875 1 98.62 184 ILE A O 1
ATOM 1537 N N . THR A 1 185 ? -11.281 50.969 30.109 1 98.31 185 THR A N 1
ATOM 1538 C CA . THR A 1 185 ? -10.234 51.656 29.375 1 98.31 185 THR A CA 1
ATOM 1539 C C . THR A 1 185 ? -10.359 51.438 27.875 1 98.31 185 THR A C 1
ATOM 1541 O O . THR A 1 185 ? -10.836 50.375 27.453 1 98.31 185 THR A O 1
ATOM 1544 N N . PHE A 1 186 ? -9.977 52.438 27.109 1 97.88 186 PHE A N 1
ATOM 1545 C CA . PHE A 1 186 ? -9.68 52.375 25.672 1 97.88 186 PHE A CA 1
ATOM 1546 C C . PHE A 1 186 ? -8.281 52.938 25.406 1 97.88 186 PHE A C 1
ATOM 1548 O O . PHE A 1 186 ? -7.969 54.062 25.75 1 97.88 186 PHE A O 1
ATOM 1555 N N . ILE A 1 187 ? -7.461 52.062 24.812 1 95.5 187 ILE A N 1
ATOM 1556 C CA . ILE A 1 187 ? -6.082 52.469 24.531 1 95.5 187 ILE A CA 1
ATOM 1557 C C . ILE A 1 187 ? -5.773 52.281 23.047 1 95.5 187 ILE A C 1
ATOM 1559 O O . ILE A 1 187 ? -5.898 51.188 22.516 1 95.5 187 ILE A O 1
ATOM 1563 N N . GLY A 1 188 ? -5.359 53.344 22.359 1 91.62 188 GLY A N 1
ATOM 1564 C CA . GLY A 1 188 ? -5.023 53.312 20.938 1 91.62 188 GLY A CA 1
ATOM 1565 C C . GLY A 1 188 ? -5.32 54.625 20.234 1 91.62 188 GLY A C 1
ATOM 1566 O O . GLY A 1 188 ? -5.711 55.594 20.875 1 91.62 188 GLY A O 1
ATOM 1567 N N . LYS A 1 189 ? -5.121 54.594 18.984 1 90.12 189 LYS A N 1
ATOM 1568 C CA . LYS A 1 189 ? -5.457 55.781 18.203 1 90.12 189 LYS A CA 1
ATOM 1569 C C . LYS A 1 189 ? -6.949 56.094 18.266 1 90.12 189 LYS A C 1
ATOM 1571 O O . LYS A 1 189 ? -7.773 55.156 18.188 1 90.12 189 LYS A O 1
ATOM 1576 N N . LEU A 1 190 ? -7.254 57.312 18.391 1 93.94 190 LEU A N 1
ATOM 1577 C CA . LEU A 1 190 ? -8.641 57.688 18.609 1 93.94 190 LEU A CA 1
ATOM 1578 C C . LEU A 1 190 ? -9.352 57.938 17.281 1 93.94 190 LEU A C 1
ATOM 1580 O O . LEU A 1 190 ? -9.789 59.031 16.984 1 93.94 190 LEU A O 1
ATOM 1584 N N . ASN A 1 191 ? -9.492 56.844 16.547 1 93.56 191 ASN A N 1
ATOM 1585 C CA . ASN A 1 191 ? -10.133 56.938 15.234 1 93.56 191 ASN A CA 1
ATOM 1586 C C . ASN A 1 191 ? -11.172 55.844 15.047 1 93.56 191 ASN A C 1
ATOM 1588 O O . ASN A 1 191 ? -11.32 54.969 15.906 1 93.56 191 ASN A O 1
ATOM 1592 N N . SER A 1 192 ? -11.906 55.938 13.953 1 93.88 192 SER A N 1
ATOM 1593 C CA . SER A 1 192 ? -12.992 55 13.672 1 93.88 192 SER A CA 1
ATOM 1594 C C . SER A 1 192 ? -12.453 53.594 13.375 1 93.88 192 SER A C 1
ATOM 1596 O O . SER A 1 192 ? -13.109 52.594 13.688 1 93.88 192 SER A O 1
ATOM 1598 N N . ALA A 1 193 ? -11.281 53.5 12.82 1 93.12 193 ALA A N 1
ATOM 1599 C CA . ALA A 1 193 ? -10.68 52.219 12.492 1 93.12 193 ALA A CA 1
ATOM 1600 C C . ALA A 1 193 ? -10.43 51.375 13.75 1 93.12 193 ALA A C 1
ATOM 1602 O O . ALA A 1 193 ? -10.617 50.156 13.758 1 93.12 193 ALA A O 1
ATOM 1603 N N . LYS A 1 194 ? -10.102 52.125 14.836 1 94.75 194 LYS A N 1
ATOM 1604 C CA . LYS A 1 194 ? -9.836 51.469 16.109 1 94.75 194 LYS A CA 1
ATOM 1605 C C . LYS A 1 194 ? -11.117 51.312 16.922 1 94.75 194 LYS A C 1
ATOM 1607 O O . LYS A 1 194 ? -11.117 50.688 18 1 94.75 194 LYS A O 1
ATOM 1612 N N . GLY A 1 195 ? -12.234 51.844 16.484 1 95.56 195 GLY A N 1
ATOM 1613 C CA . GLY A 1 195 ? -13.539 51.688 17.109 1 95.56 195 GLY A CA 1
ATOM 1614 C C . GLY A 1 195 ? -13.781 52.719 18.219 1 95.56 195 GLY A C 1
ATOM 1615 O O . GLY A 1 195 ? -14.602 52.469 19.109 1 95.56 195 GLY A O 1
ATOM 1616 N N . TYR A 1 196 ? -13.031 53.781 18.172 1 96.12 196 TYR A N 1
ATOM 1617 C CA . TYR A 1 196 ? -13.164 54.781 19.25 1 96.12 196 TYR A CA 1
ATOM 1618 C C . TYR A 1 196 ? -14.57 55.344 19.281 1 96.12 196 TYR A C 1
ATOM 1620 O O . TYR A 1 196 ? -15.109 55.625 20.359 1 96.12 196 TYR A O 1
ATOM 1628 N N . ASP A 1 197 ? -15.195 55.531 18.141 1 96.19 197 ASP A N 1
ATOM 1629 C CA . ASP A 1 197 ? -16.562 56.031 18.078 1 96.19 197 ASP A CA 1
ATOM 1630 C C . ASP A 1 197 ? -17.547 55.062 18.734 1 96.19 197 ASP A C 1
ATOM 1632 O O . ASP A 1 197 ? -18.391 55.5 19.531 1 96.19 197 ASP A O 1
ATOM 1636 N N . ILE A 1 198 ? -17.375 53.844 18.469 1 96.81 198 ILE A N 1
ATOM 1637 C CA . ILE A 1 198 ? -18.219 52.781 19.047 1 96.81 198 ILE A CA 1
ATOM 1638 C C . ILE A 1 198 ? -18.016 52.75 20.562 1 96.81 198 ILE A C 1
ATOM 1640 O O . ILE A 1 198 ? -18.984 52.656 21.328 1 96.81 198 ILE A O 1
ATOM 1644 N N . PHE A 1 199 ? -16.828 52.812 20.969 1 97.81 199 PHE A N 1
ATOM 1645 C CA . PHE A 1 199 ? -16.484 52.781 22.375 1 97.81 199 PHE A CA 1
ATOM 1646 C C . PHE A 1 199 ? -17.078 53.969 23.109 1 97.81 199 PHE A C 1
ATOM 1648 O O . PHE A 1 199 ? -17.703 53.812 24.172 1 97.81 199 PHE A O 1
ATOM 1655 N N . GLY A 1 200 ? -16.844 55.188 22.578 1 97.62 200 GLY A N 1
ATOM 1656 C CA . GLY A 1 200 ? -17.312 56.406 23.203 1 97.62 200 GLY A CA 1
ATOM 1657 C C . GLY A 1 200 ? -18.812 56.406 23.422 1 97.62 200 GLY A C 1
ATOM 1658 O O . GLY A 1 200 ? -19.297 56.75 24.516 1 97.62 200 GLY A O 1
ATOM 1659 N N . GLU A 1 201 ? -19.516 55.969 22.406 1 97.31 201 GLU A N 1
ATOM 1660 C CA . GLU A 1 201 ? -20.984 55.938 22.5 1 97.31 201 GLU A CA 1
ATOM 1661 C C . GLU A 1 201 ? -21.438 54.969 23.578 1 97.31 201 GLU A C 1
ATOM 1663 O O . GLU A 1 201 ? -22.328 55.312 24.375 1 97.31 201 GLU A O 1
ATOM 1668 N N . ALA A 1 202 ? -20.844 53.844 23.594 1 98.06 202 ALA A N 1
ATOM 1669 C CA . ALA A 1 202 ? -21.188 52.844 24.609 1 98.06 202 ALA A CA 1
ATOM 1670 C C . ALA A 1 202 ? -20.797 53.312 26 1 98.06 202 ALA A C 1
ATOM 1672 O O . ALA A 1 202 ? -21.531 53.125 26.969 1 98.06 202 ALA A O 1
ATOM 1673 N N . ALA A 1 203 ? -19.656 53.938 26.078 1 98 203 ALA A N 1
ATOM 1674 C CA . ALA A 1 203 ? -19.109 54.375 27.359 1 98 203 ALA A CA 1
ATOM 1675 C C . ALA A 1 203 ? -19.984 55.438 28 1 98 203 ALA A C 1
ATOM 1677 O O . ALA A 1 203 ? -20.188 55.438 29.219 1 98 203 ALA A O 1
ATOM 1678 N N . ILE A 1 204 ? -20.5 56.344 27.203 1 97.56 204 ILE A N 1
ATOM 1679 C CA . ILE A 1 204 ? -21.359 57.438 27.719 1 97.56 204 ILE A CA 1
ATOM 1680 C C . ILE A 1 204 ? -22.625 56.812 28.328 1 97.56 204 ILE A C 1
ATOM 1682 O O . ILE A 1 204 ? -23.047 57.219 29.406 1 97.56 204 ILE A O 1
ATOM 1686 N N . LYS A 1 205 ? -23.156 55.875 27.641 1 97.5 205 LYS A N 1
ATOM 1687 C CA . LYS A 1 205 ? -24.344 55.219 28.156 1 97.5 205 LYS A CA 1
ATOM 1688 C C . LYS A 1 205 ? -24.047 54.5 29.469 1 97.5 205 LYS A C 1
ATOM 1690 O O . LYS A 1 205 ? -24.859 54.531 30.406 1 97.5 205 LYS A O 1
ATOM 1695 N N . ILE A 1 206 ? -22.938 53.875 29.578 1 98.31 206 ILE A N 1
ATOM 1696 C CA . ILE A 1 206 ? -22.516 53.125 30.766 1 98.31 206 ILE A CA 1
ATOM 1697 C C . ILE A 1 206 ? -22.328 54.094 31.922 1 98.31 206 ILE A C 1
ATOM 1699 O O . ILE A 1 206 ? -22.797 53.844 33.031 1 98.31 206 ILE A O 1
ATOM 1703 N N . LEU A 1 207 ? -21.656 55.25 31.656 1 97.69 207 LEU A N 1
ATOM 1704 C CA . LEU A 1 207 ? -21.359 56.219 32.719 1 97.69 207 LEU A CA 1
ATOM 1705 C C . LEU A 1 207 ? -22.641 56.844 33.25 1 97.69 207 LEU A C 1
ATOM 1707 O O . LEU A 1 207 ? -22.719 57.156 34.438 1 97.69 207 LEU A O 1
ATOM 1711 N N . ASN A 1 208 ? -23.656 56.938 32.469 1 97.38 208 ASN A N 1
ATOM 1712 C CA . ASN A 1 208 ? -24.953 57.469 32.906 1 97.38 208 ASN A CA 1
ATOM 1713 C C . ASN A 1 208 ? -25.688 56.469 33.781 1 97.38 208 ASN A C 1
ATOM 1715 O O . ASN A 1 208 ? -26.422 56.844 34.688 1 97.38 208 ASN A O 1
ATOM 1719 N N . GLU A 1 209 ? -25.453 55.281 33.562 1 97.44 209 GLU A N 1
ATOM 1720 C CA . GLU A 1 209 ? -26.203 54.219 34.219 1 97.44 209 GLU A CA 1
ATOM 1721 C C . GLU A 1 209 ? -25.469 53.75 35.469 1 97.44 209 GLU A C 1
ATOM 1723 O O . GLU A 1 209 ? -26.109 53.312 36.438 1 97.44 209 GLU A O 1
ATOM 1728 N N . PHE A 1 210 ? -24.156 53.781 35.5 1 97.81 210 PHE A N 1
ATOM 1729 C CA . PHE A 1 210 ? -23.359 53.281 36.594 1 97.81 210 PHE A CA 1
ATOM 1730 C C . PHE A 1 210 ? -22.438 54.344 37.156 1 97.81 210 PHE A C 1
ATOM 1732 O O . PHE A 1 210 ? -21.281 54.469 36.781 1 97.81 210 PHE A O 1
ATOM 1739 N N . PRO A 1 211 ? -22.875 55.062 38.125 1 95.81 211 PRO A N 1
ATOM 1740 C CA . PRO A 1 211 ? -22.172 56.25 38.625 1 95.81 211 PRO A CA 1
ATOM 1741 C C . PRO A 1 211 ? -20.844 55.906 39.281 1 95.81 211 PRO A C 1
ATOM 1743 O O . PRO A 1 211 ? -20 56.781 39.469 1 95.81 211 PRO A O 1
ATOM 1746 N N . ASN A 1 212 ? -20.609 54.656 39.594 1 96.31 212 ASN A N 1
ATOM 1747 C CA . ASN A 1 212 ? -19.391 54.312 40.312 1 96.31 212 ASN A CA 1
ATOM 1748 C C . ASN A 1 212 ? -18.281 53.906 39.344 1 96.31 212 ASN A C 1
ATOM 1750 O O . ASN A 1 212 ? -17.203 53.5 39.781 1 96.31 212 ASN A O 1
ATOM 1754 N N . TRP A 1 213 ? -18.469 53.969 38.062 1 97.94 213 TRP A N 1
ATOM 1755 C CA . TRP A 1 213 ? -17.469 53.594 37.062 1 97.94 213 TRP A CA 1
ATOM 1756 C C . TRP A 1 213 ? -16.906 54.812 36.375 1 97.94 213 TRP A C 1
ATOM 1758 O O . TRP A 1 213 ? -17.594 55.812 36.188 1 97.94 213 TRP A O 1
ATOM 1768 N N . ASN A 1 214 ? -15.648 54.75 36 1 98.19 214 ASN A N 1
ATOM 1769 C CA . ASN A 1 214 ? -14.938 55.781 35.219 1 98.19 214 ASN A CA 1
ATOM 1770 C C . ASN A 1 214 ? -14.352 55.219 33.938 1 98.19 214 ASN A C 1
ATOM 1772 O O . ASN A 1 214 ? -14.102 54 33.844 1 98.19 214 ASN A O 1
ATOM 1776 N N . VAL A 1 215 ? -14.172 56.125 33 1 98.19 215 VAL A N 1
ATOM 1777 C CA . VAL A 1 215 ? -13.578 55.75 31.734 1 98.19 215 VAL A CA 1
ATOM 1778 C C . VAL A 1 215 ? -12.234 56.469 31.562 1 98.19 215 VAL A C 1
ATOM 1780 O O . VAL A 1 215 ? -12.125 57.656 31.812 1 98.19 215 VAL A O 1
ATOM 1783 N N . GLU A 1 216 ? -11.219 55.719 31.25 1 97.81 216 GLU A N 1
ATOM 1784 C CA . GLU A 1 216 ? -9.898 56.25 30.922 1 97.81 216 GLU A CA 1
ATOM 1785 C C . GLU A 1 216 ? -9.531 55.969 29.469 1 97.81 216 GLU A C 1
ATOM 1787 O O . GLU A 1 216 ? -9.43 54.812 29.062 1 97.81 216 GLU A O 1
ATOM 1792 N N . VAL A 1 217 ? -9.312 57 28.688 1 97.12 217 VAL A N 1
ATOM 1793 C CA . VAL A 1 217 ? -8.938 56.875 27.281 1 97.12 217 VAL A CA 1
ATOM 1794 C C . VAL A 1 217 ? -7.492 57.344 27.078 1 97.12 217 VAL A C 1
ATOM 1796 O O . VAL A 1 217 ? -7.125 58.438 27.5 1 97.12 217 VAL A O 1
ATOM 1799 N N . VAL A 1 218 ? -6.719 56.438 26.5 1 95.31 218 VAL A N 1
ATOM 1800 C CA . VAL A 1 218 ? -5.324 56.75 26.219 1 95.31 218 VAL A CA 1
ATOM 1801 C C . VAL A 1 218 ? -5.074 56.719 24.719 1 95.31 218 VAL A C 1
ATOM 1803 O O . VAL A 1 218 ? -5.324 55.688 24.078 1 95.31 218 VAL A O 1
ATOM 1806 N N . GLY A 1 219 ? -4.562 57.844 24.156 1 91 219 GLY A N 1
ATOM 1807 C CA . GLY A 1 219 ? -4.258 57.906 22.734 1 91 219 GLY A CA 1
ATOM 1808 C C . GLY A 1 219 ? -4.527 59.281 22.156 1 91 219 GLY A C 1
ATOM 1809 O O . GLY A 1 219 ? -5.035 60.188 22.844 1 91 219 GLY A O 1
ATOM 1810 N N . ASP A 1 220 ? -4.09 59.406 20.938 1 87.06 220 ASP A N 1
ATOM 1811 C CA . ASP A 1 220 ? -4.32 60.656 20.234 1 87.06 220 ASP A CA 1
ATOM 1812 C C . ASP A 1 220 ? -4.566 60.438 18.734 1 87.06 220 ASP A C 1
ATOM 1814 O O . ASP A 1 220 ? -4.324 59.312 18.234 1 87.06 220 ASP A O 1
ATOM 1818 N N . GLU A 1 221 ? -5.266 61.25 18.234 1 85.38 221 GLU A N 1
ATOM 1819 C CA . GLU A 1 221 ? -5.531 61.25 16.797 1 85.38 221 GLU A CA 1
ATOM 1820 C C . GLU A 1 221 ? -5.668 62.656 16.25 1 85.38 221 GLU A C 1
ATOM 1822 O O . GLU A 1 221 ? -6.527 63.438 16.688 1 85.38 221 GLU A O 1
ATOM 1827 N N . SER A 1 222 ? -4.863 62.938 15.352 1 80.81 222 SER A N 1
ATOM 1828 C CA . SER A 1 222 ? -4.891 64.312 14.812 1 80.81 222 SER A CA 1
ATOM 1829 C C . SER A 1 222 ? -5.84 64.375 13.625 1 80.81 222 SER A C 1
ATOM 1831 O O . SER A 1 222 ? -6.367 65.438 13.336 1 80.81 222 SER A O 1
ATOM 1833 N N . ARG A 1 223 ? -6.121 63.344 12.891 1 84.88 223 ARG A N 1
ATOM 1834 C CA . ARG A 1 223 ? -6.84 63.406 11.617 1 84.88 223 ARG A CA 1
ATOM 1835 C C . ARG A 1 223 ? -8.352 63.344 11.844 1 84.88 223 ARG A C 1
ATOM 1837 O O . ARG A 1 223 ? -9.109 64.062 11.156 1 84.88 223 ARG A O 1
ATOM 1844 N N . GLU A 1 224 ? -8.703 62.531 12.742 1 84.81 224 GLU A N 1
ATOM 1845 C CA . GLU A 1 224 ? -10.125 62.344 13.023 1 84.81 224 GLU A CA 1
ATOM 1846 C C . GLU A 1 224 ? -10.492 62.875 14.398 1 84.81 224 GLU A C 1
ATOM 1848 O O . GLU A 1 224 ? -9.891 62.5 15.406 1 84.81 224 GLU A O 1
ATOM 1853 N N . LYS A 1 225 ? -11.445 63.781 14.336 1 84.88 225 LYS A N 1
ATOM 1854 C CA . LYS A 1 225 ? -11.836 64.375 15.617 1 84.88 225 LYS A CA 1
ATOM 1855 C C . LYS A 1 225 ? -13.164 63.812 16.109 1 84.88 225 LYS A C 1
ATOM 1857 O O . LYS A 1 225 ? -14.219 64.125 15.539 1 84.88 225 LYS A O 1
ATOM 1862 N N . ILE A 1 226 ? -13.102 62.938 17.031 1 89.38 226 ILE A N 1
ATOM 1863 C CA . ILE A 1 226 ? -14.258 62.344 17.703 1 89.38 226 ILE A CA 1
ATOM 1864 C C . ILE A 1 226 ? -14.242 62.719 19.188 1 89.38 226 ILE A C 1
ATOM 1866 O O . ILE A 1 226 ? -13.258 62.469 19.891 1 89.38 226 ILE A O 1
ATOM 1870 N N . TYR A 1 227 ? -15.359 63.312 19.625 1 88.69 227 TYR A N 1
ATOM 1871 C CA . TYR A 1 227 ? -15.344 63.812 21 1 88.69 227 TYR A CA 1
ATOM 1872 C C . TYR A 1 227 ? -16.531 63.281 21.797 1 88.69 227 TYR A C 1
ATOM 1874 O O . TYR A 1 227 ? -17.641 63.156 21.266 1 88.69 227 TYR A O 1
ATOM 1882 N N . PHE A 1 228 ? -16.203 62.969 22.984 1 93.12 228 PHE A N 1
ATOM 1883 C CA . PHE A 1 228 ? -17.203 62.562 23.969 1 93.12 228 PHE A CA 1
ATOM 1884 C C . PHE A 1 228 ? -17.016 63.344 25.266 1 93.12 228 PHE A C 1
ATOM 1886 O O . PHE A 1 228 ? -15.875 63.562 25.688 1 93.12 228 PHE A O 1
ATOM 1893 N N . LYS A 1 229 ? -18.188 63.844 25.828 1 91.75 229 LYS A N 1
ATOM 1894 C CA . LYS A 1 229 ? -18.078 64.625 27.031 1 91.75 229 LYS A CA 1
ATOM 1895 C C . LYS A 1 229 ? -18.875 64.062 28.188 1 91.75 229 LYS A C 1
ATOM 1897 O O . LYS A 1 229 ? -20.078 63.75 28.031 1 91.75 229 LYS A O 1
ATOM 1902 N N . HIS A 1 230 ? -18.219 63.812 29.188 1 95 230 HIS A N 1
ATOM 1903 C CA . HIS A 1 230 ? -18.75 63.375 30.469 1 95 230 HIS A CA 1
ATOM 1904 C C . HIS A 1 230 ? -17.75 63.594 31.594 1 95 230 HIS A C 1
ATOM 1906 O O . HIS A 1 230 ? -16.547 63.469 31.406 1 95 230 HIS A O 1
ATOM 1912 N N . ASN A 1 231 ? -18.172 63.938 32.781 1 94.81 231 ASN A N 1
ATOM 1913 C CA . ASN A 1 231 ? -17.297 64.312 33.875 1 94.81 231 ASN A CA 1
ATOM 1914 C C . ASN A 1 231 ? -16.391 63.125 34.281 1 94.81 231 ASN A C 1
ATOM 1916 O O . ASN A 1 231 ? -15.32 63.344 34.844 1 94.81 231 ASN A O 1
ATOM 1920 N N . ARG A 1 232 ? -16.766 61.875 33.938 1 97.19 232 ARG A N 1
ATOM 1921 C CA . ARG A 1 232 ? -15.977 60.719 34.312 1 97.19 232 ARG A CA 1
ATOM 1922 C C . ARG A 1 232 ? -15.391 60.031 33.094 1 97.19 232 ARG A C 1
ATOM 1924 O O . ARG A 1 232 ? -15 58.875 33.156 1 97.19 232 ARG A O 1
ATOM 1931 N N . PHE A 1 233 ? -15.43 60.719 31.984 1 97.25 233 PHE A N 1
ATOM 1932 C CA . PHE A 1 233 ? -14.758 60.312 30.766 1 97.25 233 PHE A CA 1
ATOM 1933 C C . PHE A 1 233 ? -13.445 61.062 30.594 1 97.25 233 PHE A C 1
ATOM 1935 O O . PHE A 1 233 ? -13.43 62.219 30.109 1 97.25 233 PHE A O 1
ATOM 1942 N N . ASN A 1 234 ? -12.344 60.406 30.906 1 96.19 234 ASN A N 1
ATOM 1943 C CA . ASN A 1 234 ? -11.055 61.094 30.984 1 96.19 234 ASN A CA 1
ATOM 1944 C C . ASN A 1 234 ? -10.195 60.812 29.75 1 96.19 234 ASN A C 1
ATOM 1946 O O . ASN A 1 234 ? -9.852 59.656 29.484 1 96.19 234 ASN A O 1
ATOM 1950 N N . LEU A 1 235 ? -9.867 61.844 29.078 1 94.94 235 LEU A N 1
ATOM 1951 C CA . LEU A 1 235 ? -8.938 61.781 27.953 1 94.94 235 LEU A CA 1
ATOM 1952 C C . LEU A 1 235 ? -7.516 62.062 28.422 1 94.94 235 LEU A C 1
ATOM 1954 O O . LEU A 1 235 ? -7.176 63.219 28.688 1 94.94 235 LEU A O 1
ATOM 1958 N N . ASN A 1 236 ? -6.652 61.062 28.359 1 93.56 236 ASN A N 1
ATOM 1959 C CA . ASN A 1 236 ? -5.309 61.219 28.906 1 93.56 236 ASN A CA 1
ATOM 1960 C C . ASN A 1 236 ? -4.293 61.562 27.828 1 93.56 236 ASN A C 1
ATOM 1962 O O . ASN A 1 236 ? -3.158 61.938 28.141 1 93.56 236 ASN A O 1
ATOM 1966 N N . GLY A 1 237 ? -4.777 61.531 26.547 1 90.94 237 GLY A N 1
ATOM 1967 C CA . GLY A 1 237 ? -3.83 61.781 25.469 1 90.94 237 GLY A CA 1
ATOM 1968 C C . GLY A 1 237 ? -2.793 60.656 25.344 1 90.94 237 GLY A C 1
ATOM 1969 O O . GLY A 1 237 ? -2.973 59.562 25.875 1 90.94 237 GLY A O 1
ATOM 1970 N N . PHE A 1 238 ? -1.779 60.969 24.672 1 88.25 238 PHE A N 1
ATOM 1971 C CA . PHE A 1 238 ? -0.688 60.031 24.516 1 88.25 238 PHE A CA 1
ATOM 1972 C C . PHE A 1 238 ? 0.058 59.844 25.828 1 88.25 238 PHE A C 1
ATOM 1974 O O . PHE A 1 238 ? 0.302 60.781 26.547 1 88.25 238 PHE A O 1
ATOM 1981 N N . GLN A 1 239 ? 0.297 58.594 26.141 1 88.44 239 GLN A N 1
ATOM 1982 C CA . GLN A 1 239 ? 1.086 58.25 27.328 1 88.44 239 GLN A CA 1
ATOM 1983 C C . GLN A 1 239 ? 2.24 57.312 26.953 1 88.44 239 GLN A C 1
ATOM 1985 O O . GLN A 1 239 ? 2.131 56.5 26.016 1 88.44 239 GLN A O 1
ATOM 1990 N N . ASN A 1 240 ? 3.33 57.469 27.625 1 85.88 240 ASN A N 1
ATOM 1991 C CA . ASN A 1 240 ? 4.406 56.5 27.406 1 85.88 240 ASN A CA 1
ATOM 1992 C C . ASN A 1 240 ? 4.012 55.094 27.859 1 85.88 240 ASN A C 1
ATOM 1994 O O . ASN A 1 240 ? 3.053 54.938 28.625 1 85.88 240 ASN A O 1
ATOM 1998 N N . HIS A 1 241 ? 4.727 54.188 27.469 1 88.81 241 HIS A N 1
ATOM 1999 C CA . HIS A 1 241 ? 4.359 52.781 27.625 1 88.81 241 HIS A CA 1
ATOM 2000 C C . HIS A 1 241 ? 4.254 52.406 29.109 1 88.81 241 HIS A C 1
ATOM 2002 O O . HIS A 1 241 ? 3.35 51.656 29.5 1 88.81 241 HIS A O 1
ATOM 2008 N N . LYS A 1 242 ? 5.121 52.844 29.891 1 88.62 242 LYS A N 1
ATOM 2009 C CA . LYS A 1 242 ? 5.109 52.531 31.328 1 88.62 242 LYS A CA 1
ATOM 2010 C C . LYS A 1 242 ? 3.814 53.031 31.969 1 88.62 242 LYS A C 1
ATOM 2012 O O . LYS A 1 242 ? 3.236 52.312 32.812 1 88.62 242 LYS A O 1
ATOM 2017 N N . ASN A 1 243 ? 3.393 54.156 31.625 1 91.88 243 ASN A N 1
ATOM 2018 C CA . ASN A 1 243 ? 2.166 54.719 32.156 1 91.88 243 ASN A CA 1
ATOM 2019 C C . ASN A 1 243 ? 0.933 53.938 31.703 1 91.88 243 ASN A C 1
ATOM 2021 O O . ASN A 1 243 ? -0.032 53.781 32.469 1 91.88 243 ASN A O 1
ATOM 2025 N N . VAL A 1 244 ? 1.009 53.562 30.531 1 93.5 244 VAL A N 1
ATOM 2026 C CA . VAL A 1 244 ? -0.085 52.75 30 1 93.5 244 VAL A CA 1
ATOM 2027 C C . VAL A 1 244 ? -0.251 51.5 30.859 1 93.5 244 VAL A C 1
ATOM 2029 O O . VAL A 1 244 ? -1.368 51.125 31.234 1 93.5 244 VAL A O 1
ATOM 2032 N N . LEU A 1 245 ? 0.789 50.844 31.188 1 94.25 245 LEU A N 1
ATOM 2033 C CA . LEU A 1 245 ? 0.749 49.625 31.969 1 94.25 245 LEU A CA 1
ATOM 2034 C C . LEU A 1 245 ? 0.232 49.906 33.375 1 94.25 245 LEU A C 1
ATOM 2036 O O . LEU A 1 245 ? -0.465 49.062 33.969 1 94.25 245 LEU A O 1
ATOM 2040 N N . LYS A 1 246 ? 0.561 51.062 33.844 1 94.25 246 LYS A N 1
ATOM 2041 C CA . LYS A 1 246 ? 0.068 51.469 35.156 1 94.25 246 LYS A CA 1
ATOM 2042 C C . LYS A 1 246 ? -1.449 51.625 35.156 1 94.25 246 LYS A C 1
ATOM 2044 O O . LYS A 1 246 ? -2.125 51.219 36.125 1 94.25 246 LYS A O 1
ATOM 2049 N N . ILE A 1 247 ? -1.874 52.188 34.125 1 96.25 247 ILE A N 1
ATOM 2050 C CA . ILE A 1 247 ? -3.314 52.375 33.969 1 96.25 247 ILE A CA 1
ATOM 2051 C C . ILE A 1 247 ? -4.004 51.031 33.875 1 96.25 247 ILE A C 1
ATOM 2053 O O . ILE A 1 247 ? -5.035 50.781 34.531 1 96.25 247 ILE A O 1
ATOM 2057 N N . LEU A 1 248 ? -3.449 50.125 33.156 1 96.88 248 LEU A N 1
ATOM 2058 C CA . LEU A 1 248 ? -4.027 48.781 32.969 1 96.88 248 LEU A CA 1
ATOM 2059 C C . LEU A 1 248 ? -4.035 48 34.281 1 96.88 248 LEU A C 1
ATOM 2061 O O . LEU A 1 248 ? -4.941 47.219 34.531 1 96.88 248 LEU A O 1
ATOM 2065 N N . LYS A 1 249 ? -3.053 48.281 35.094 1 95.81 249 LYS A N 1
ATOM 2066 C CA . LYS A 1 249 ? -2.975 47.594 36.375 1 95.81 249 LYS A CA 1
ATOM 2067 C C . LYS A 1 249 ? -4.188 47.906 37.25 1 95.81 249 LYS A C 1
ATOM 2069 O O . LYS A 1 249 ? -4.629 47.094 38.031 1 95.81 249 LYS A O 1
ATOM 2074 N N . LYS A 1 250 ? -4.738 49.062 37.031 1 96.31 250 LYS A N 1
ATOM 2075 C CA . LYS A 1 250 ? -5.875 49.531 37.844 1 96.31 250 LYS A CA 1
ATOM 2076 C C . LYS A 1 250 ? -7.191 49.25 37.125 1 96.31 250 LYS A C 1
ATOM 2078 O O . LYS A 1 250 ? -8.258 49.281 37.719 1 96.31 250 LYS A O 1
ATOM 2083 N N . THR A 1 251 ? -7.145 48.938 35.906 1 97.81 251 THR A N 1
ATOM 2084 C CA . THR A 1 251 ? -8.312 48.781 35.031 1 97.81 251 THR A CA 1
ATOM 2085 C C . THR A 1 251 ? -9.016 47.469 35.312 1 97.81 251 THR A C 1
ATOM 2087 O O . THR A 1 251 ? -8.375 46.406 35.406 1 97.81 251 THR A O 1
ATOM 2090 N N . SER A 1 252 ? -10.359 47.5 35.406 1 98.12 252 SER A N 1
ATOM 2091 C CA . SER A 1 252 ? -11.133 46.281 35.531 1 98.12 252 SER A CA 1
ATOM 2092 C C . SER A 1 252 ? -11.562 45.75 34.188 1 98.12 252 SER A C 1
ATOM 2094 O O . SER A 1 252 ? -11.508 44.531 33.938 1 98.12 252 SER A O 1
ATOM 2096 N N . ILE A 1 253 ? -12.055 46.625 33.344 1 98.44 253 ILE A N 1
ATOM 2097 C CA . ILE A 1 253 ? -12.531 46.25 32 1 98.44 253 ILE A CA 1
ATOM 2098 C C . ILE A 1 253 ? -11.742 47 30.938 1 98.44 253 ILE A C 1
ATOM 2100 O O . ILE A 1 253 ? -11.641 48.219 30.969 1 98.44 253 ILE A O 1
ATOM 2104 N N . SER A 1 254 ? -11.125 46.25 30.062 1 98.31 254 SER A N 1
ATOM 2105 C CA . SER A 1 254 ? -10.422 46.875 28.938 1 98.31 254 SER A CA 1
ATOM 2106 C C . SER A 1 254 ? -11.102 46.531 27.609 1 98.31 254 SER A C 1
ATOM 2108 O O . SER A 1 254 ? -11.5 45.375 27.391 1 98.31 254 SER A O 1
ATOM 2110 N N . VAL A 1 255 ? -11.234 47.5 26.719 1 98.25 255 VAL A N 1
ATOM 2111 C CA . VAL A 1 255 ? -11.992 47.312 25.484 1 98.25 255 VAL A CA 1
ATOM 2112 C C . VAL A 1 255 ? -11.094 47.562 24.281 1 98.25 255 VAL A C 1
ATOM 2114 O O . VAL A 1 255 ? -10.477 48.625 24.156 1 98.25 255 VAL A O 1
ATOM 2117 N N . VAL A 1 256 ? -10.992 46.562 23.422 1 97.25 256 VAL A N 1
ATOM 2118 C CA . VAL A 1 256 ? -10.32 46.656 22.125 1 97.25 256 VAL A CA 1
ATOM 2119 C C . VAL A 1 256 ? -11.281 46.281 21.016 1 97.25 256 VAL A C 1
ATOM 2121 O O . VAL A 1 256 ? -11.242 45.188 20.484 1 97.25 256 VAL A O 1
ATOM 2124 N N . CYS A 1 257 ? -12.055 47.219 20.547 1 97.06 257 CYS A N 1
ATOM 2125 C CA . CYS A 1 257 ? -13.156 46.938 19.625 1 97.06 257 CYS A CA 1
ATOM 2126 C C . CYS A 1 257 ? -12.805 47.438 18.219 1 97.06 257 CYS A C 1
ATOM 2128 O O . CYS A 1 257 ? -13.609 48.094 17.562 1 97.06 257 CYS A O 1
ATOM 2130 N N . SER A 1 258 ? -11.617 47.125 17.75 1 95.38 258 SER A N 1
ATOM 2131 C CA . SER A 1 258 ? -11.117 47.562 16.453 1 95.38 258 SER A CA 1
ATOM 2132 C C . SER A 1 258 ? -11.992 47.031 15.312 1 95.38 258 SER A C 1
ATOM 2134 O O . SER A 1 258 ? -12.375 45.875 15.312 1 95.38 258 SER A O 1
ATOM 2136 N N . ARG A 1 259 ? -12.312 47.969 14.367 1 93.81 259 ARG A N 1
ATOM 2137 C CA . ARG A 1 259 ? -12.969 47.562 13.133 1 93.81 259 ARG A CA 1
ATOM 2138 C C . ARG A 1 259 ? -11.961 47.062 12.117 1 93.81 259 ARG A C 1
ATOM 2140 O O . ARG A 1 259 ? -12.281 46.188 11.312 1 93.81 259 ARG A O 1
ATOM 2147 N N . TRP A 1 260 ? -10.867 47.656 12.219 1 92.25 260 TRP A N 1
ATOM 2148 C CA . TRP A 1 260 ? -9.773 47.281 11.328 1 92.25 260 TRP A CA 1
ATOM 2149 C C . TRP A 1 260 ? -9.18 45.938 11.742 1 92.25 260 TRP A C 1
ATOM 2151 O O . TRP A 1 260 ? -9.211 45.562 12.922 1 92.25 260 TRP A O 1
ATOM 2161 N N . ASN A 1 261 ? -8.68 45.125 10.711 1 92.25 261 ASN A N 1
ATOM 2162 C CA . ASN A 1 261 ? -7.984 43.906 11.016 1 92.25 261 ASN A CA 1
ATOM 2163 C C . ASN A 1 261 ? -6.625 44.156 11.664 1 92.25 261 ASN A C 1
ATOM 2165 O O . ASN A 1 261 ? -5.637 44.375 10.969 1 92.25 261 ASN A O 1
ATOM 2169 N N . GLU A 1 262 ? -6.578 44 12.969 1 92.62 262 GLU A N 1
ATOM 2170 C CA . GLU A 1 262 ? -5.309 44.156 13.672 1 92.62 262 GLU A CA 1
ATOM 2171 C C . GLU A 1 262 ? -4.336 43.031 13.32 1 92.62 262 GLU A C 1
ATOM 2173 O O . GLU A 1 262 ? -4.684 41.844 13.398 1 92.62 262 GLU A O 1
ATOM 2178 N N . PRO A 1 263 ? -3.152 43.375 12.883 1 93.69 263 PRO A N 1
ATOM 2179 C CA . PRO A 1 263 ? -2.193 42.312 12.633 1 93.69 263 PRO A CA 1
ATOM 2180 C C . PRO A 1 263 ? -1.925 41.469 13.875 1 93.69 263 PRO A C 1
ATOM 2182 O O . PRO A 1 263 ? -1.735 40.25 13.766 1 93.69 263 PRO A O 1
ATOM 2185 N N . PHE A 1 264 ? -1.913 42 15.016 1 92.62 264 PHE A N 1
ATOM 2186 C CA . PHE A 1 264 ? -1.771 41.281 16.266 1 92.62 264 PHE A CA 1
ATOM 2187 C C . PHE A 1 264 ? -2.629 41.906 17.359 1 92.62 264 PHE A C 1
ATOM 2189 O O . PHE A 1 264 ? -3.711 41.375 17.672 1 92.62 264 PHE A O 1
ATOM 2196 N N . GLY A 1 265 ? -2.445 43.156 17.828 1 91.75 265 GLY A N 1
ATOM 2197 C CA . GLY A 1 265 ? -3.18 43.844 18.875 1 91.75 265 GLY A CA 1
ATOM 2198 C C . GLY A 1 265 ? -2.494 43.75 20.234 1 91.75 265 GLY A C 1
ATOM 2199 O O . GLY A 1 265 ? -2.975 43.094 21.141 1 91.75 265 GLY A O 1
ATOM 2200 N N . ARG A 1 266 ? -1.522 44.5 20.359 1 92 266 ARG A N 1
ATOM 2201 C CA . ARG A 1 266 ? -0.682 44.5 21.547 1 92 266 ARG A CA 1
ATOM 2202 C C . ARG A 1 266 ? -1.476 44.938 22.781 1 92 266 ARG A C 1
ATOM 2204 O O . ARG A 1 266 ? -1.238 44.438 23.891 1 92 266 ARG A O 1
ATOM 2211 N N . THR A 1 267 ? -2.385 45.812 22.578 1 93.88 267 THR A N 1
ATOM 2212 C CA . THR A 1 267 ? -3.188 46.312 23.688 1 93.88 267 THR A CA 1
ATOM 2213 C C . THR A 1 267 ? -3.965 45.188 24.359 1 93.88 267 THR A C 1
ATOM 2215 O O . THR A 1 267 ? -4.012 45.094 25.594 1 93.88 267 THR A O 1
ATOM 2218 N N . SER A 1 268 ? -4.539 44.438 23.531 1 94.88 268 SER A N 1
ATOM 2219 C CA . SER A 1 268 ? -5.273 43.312 24.062 1 94.88 268 SER A CA 1
ATOM 2220 C C . SER A 1 268 ? -4.352 42.344 24.828 1 94.88 268 SER A C 1
ATOM 2222 O O . SER A 1 268 ? -4.723 41.844 25.875 1 94.88 268 SER A O 1
ATOM 2224 N N . LEU A 1 269 ? -3.213 42.094 24.297 1 95.25 269 LEU A N 1
ATOM 2225 C CA . LEU A 1 269 ? -2.201 41.281 24.953 1 95.25 269 LEU A CA 1
ATOM 2226 C C . LEU A 1 269 ? -1.848 41.844 26.328 1 95.25 269 LEU A C 1
ATOM 2228 O O . LEU A 1 269 ? -1.821 41.125 27.312 1 95.25 269 LEU A O 1
ATOM 2232 N N . GLU A 1 270 ? -1.599 43.125 26.391 1 95.81 270 GLU A N 1
ATOM 2233 C CA . GLU A 1 270 ? -1.209 43.781 27.625 1 95.81 270 GLU A CA 1
ATOM 2234 C C . GLU A 1 270 ? -2.361 43.812 28.625 1 95.81 270 GLU A C 1
ATOM 2236 O O . GLU A 1 270 ? -2.148 43.656 29.828 1 95.81 270 GLU A O 1
ATOM 2241 N N . SER A 1 271 ? -3.561 44 28.109 1 96.5 271 SER A N 1
ATOM 2242 C CA . SER A 1 271 ? -4.738 43.969 28.969 1 96.5 271 SER A CA 1
ATOM 2243 C C . SER A 1 271 ? -4.902 42.625 29.656 1 96.5 271 SER A C 1
ATOM 2245 O O . SER A 1 271 ? -5.191 42.531 30.844 1 96.5 271 SER A O 1
ATOM 2247 N N . SER A 1 272 ? -4.699 41.625 28.875 1 93.19 272 SER A N 1
ATOM 2248 C CA . SER A 1 272 ? -4.82 40.25 29.391 1 93.19 272 SER A CA 1
ATOM 2249 C C . SER A 1 272 ? -3.762 39.969 30.453 1 93.19 272 SER A C 1
ATOM 2251 O O . SER A 1 272 ? -4.066 39.406 31.5 1 93.19 272 SER A O 1
ATOM 2253 N N . SER A 1 273 ? -2.547 40.375 30.172 1 95.19 273 SER A N 1
ATOM 2254 C CA . SER A 1 273 ? -1.448 40.125 31.094 1 95.19 273 SER A CA 1
ATOM 2255 C C . SER A 1 273 ? -1.619 40.875 32.406 1 95.19 273 SER A C 1
ATOM 2257 O O . SER A 1 273 ? -1.083 40.5 33.438 1 95.19 273 SER A O 1
ATOM 2259 N N . HIS A 1 274 ? -2.326 41.906 32.375 1 96.19 274 HIS A N 1
ATOM 2260 C CA . HIS A 1 274 ? -2.504 42.781 33.531 1 96.19 274 HIS A CA 1
ATOM 2261 C C . HIS A 1 274 ? -3.842 42.5 34.219 1 96.19 274 HIS A C 1
ATOM 2263 O O . HIS A 1 274 ? -4.309 43.312 35.031 1 96.19 274 HIS A O 1
ATOM 2269 N N . GLY A 1 275 ? -4.484 41.438 33.844 1 95.56 275 GLY A N 1
ATOM 2270 C CA . GLY A 1 275 ? -5.637 40.938 34.562 1 95.56 275 GLY A CA 1
ATOM 2271 C C . GLY A 1 275 ? -6.902 41.719 34.312 1 95.56 275 GLY A C 1
ATOM 2272 O O . GLY A 1 275 ? -7.734 41.875 35.188 1 95.56 275 GLY A O 1
ATOM 2273 N N . CYS A 1 276 ? -7.07 42.312 33.219 1 97.31 276 CYS A N 1
ATOM 2274 C CA . CYS A 1 276 ? -8.305 43 32.844 1 97.31 276 CYS A CA 1
ATOM 2275 C C . CYS A 1 276 ? -9.328 42 32.312 1 97.31 276 CYS A C 1
ATOM 2277 O O . CYS A 1 276 ? -8.953 40.969 31.75 1 97.31 276 CYS A O 1
ATOM 2279 N N . ALA A 1 277 ? -10.609 42.281 32.594 1 97 277 ALA A N 1
ATOM 2280 C CA . ALA A 1 277 ? -11.641 41.656 31.766 1 97 277 ALA A CA 1
ATOM 2281 C C . ALA A 1 277 ? -11.703 42.281 30.391 1 97 277 ALA A C 1
ATOM 2283 O O . ALA A 1 277 ? -12.25 43.375 30.219 1 97 277 ALA A O 1
ATOM 2284 N N . THR A 1 278 ? -11.164 41.594 29.453 1 96.38 278 THR A N 1
ATOM 2285 C CA . THR A 1 278 ? -10.93 42.188 28.141 1 96.38 278 THR A CA 1
ATOM 2286 C C . THR A 1 278 ? -12.062 41.875 27.172 1 96.38 278 THR A C 1
ATOM 2288 O O . THR A 1 278 ? -12.555 40.75 27.156 1 96.38 278 THR A O 1
ATOM 2291 N N . ILE A 1 279 ? -12.539 42.844 26.484 1 96.44 279 ILE A N 1
ATOM 2292 C CA . ILE A 1 279 ? -13.461 42.688 25.359 1 96.44 279 ILE A CA 1
ATOM 2293 C C . ILE A 1 279 ? -12.734 43 24.047 1 96.44 279 ILE A C 1
ATOM 2295 O O . ILE A 1 279 ? -12.117 44.031 23.906 1 96.44 279 ILE A O 1
ATOM 2299 N N . ILE A 1 280 ? -12.773 42 23.172 1 95.06 280 ILE A N 1
ATOM 2300 C CA . ILE A 1 280 ? -12.094 42.219 21.891 1 95.06 280 ILE A CA 1
ATOM 2301 C C . ILE A 1 280 ? -13.062 41.969 20.75 1 95.06 280 ILE A C 1
ATOM 2303 O O . ILE A 1 280 ? -14.016 41.219 20.875 1 95.06 280 ILE A O 1
ATOM 2307 N N . SER A 1 281 ? -12.828 42.688 19.609 1 93.44 281 SER A N 1
ATOM 2308 C CA . SER A 1 281 ? -13.5 42.312 18.375 1 93.44 281 SER A CA 1
ATOM 2309 C C . SER A 1 281 ? -12.812 41.125 17.719 1 93.44 281 SER A C 1
ATOM 2311 O O . SER A 1 281 ? -11.688 40.75 18.094 1 93.44 281 SER A O 1
ATOM 2313 N N . SER A 1 282 ? -13.547 40.469 16.828 1 87.81 282 SER A N 1
ATOM 2314 C CA . SER A 1 282 ? -12.984 39.344 16.125 1 87.81 282 SER A CA 1
ATOM 2315 C C . SER A 1 282 ? -12.383 39.75 14.789 1 87.81 282 SER A C 1
ATOM 2317 O O . SER A 1 282 ? -12.828 39.281 13.734 1 87.81 282 SER A O 1
ATOM 2319 N N . ARG A 1 283 ? -11.359 40.656 14.883 1 90.56 283 ARG A N 1
ATOM 2320 C CA . ARG A 1 283 ? -10.742 41.188 13.672 1 90.56 283 ARG A CA 1
ATOM 2321 C C . ARG A 1 283 ? -9.25 40.906 13.648 1 90.56 283 ARG A C 1
ATOM 2323 O O . ARG A 1 283 ? -8.547 41.156 14.633 1 90.56 283 ARG A O 1
ATOM 2330 N N . GLY A 1 284 ? -8.812 40.344 12.523 1 91.88 284 GLY A N 1
ATOM 2331 C CA . GLY A 1 284 ? -7.391 40.062 12.336 1 91.88 284 GLY A CA 1
ATOM 2332 C C . GLY A 1 284 ? -6.832 39.062 13.336 1 91.88 284 GLY A C 1
ATOM 2333 O O . GLY A 1 284 ? -7.41 38 13.539 1 91.88 284 GLY A O 1
ATOM 2334 N N . GLY A 1 285 ? -5.664 39.438 13.836 1 91.94 285 GLY A N 1
ATOM 2335 C CA . GLY A 1 285 ? -4.992 38.562 14.797 1 91.94 285 GLY A CA 1
ATOM 2336 C C . GLY A 1 285 ? -5.41 38.844 16.234 1 91.94 285 GLY A C 1
ATOM 2337 O O . GLY A 1 285 ? -4.895 38.219 17.156 1 91.94 285 GLY A O 1
ATOM 2338 N N . LEU A 1 286 ? -6.383 39.625 16.484 1 91.06 286 LEU A N 1
ATOM 2339 C CA . LEU A 1 286 ? -6.789 40.031 17.812 1 91.06 286 LEU A CA 1
ATOM 2340 C C . LEU A 1 286 ? -7.199 38.844 18.672 1 91.06 286 LEU A C 1
ATOM 2342 O O . LEU A 1 286 ? -6.832 38.75 19.844 1 91.06 286 LEU A O 1
ATOM 2346 N N . PRO A 1 287 ? -7.922 37.938 18.109 1 86.75 287 PRO A N 1
ATOM 2347 C CA . PRO A 1 287 ? -8.336 36.781 18.906 1 86.75 287 PRO A CA 1
ATOM 2348 C C . PRO A 1 287 ? -7.16 35.938 19.391 1 86.75 287 PRO A C 1
ATOM 2350 O O . PRO A 1 287 ? -7.289 35.156 20.344 1 86.75 287 PRO A O 1
ATOM 2353 N N . GLU A 1 288 ? -6.02 36.062 18.75 1 89.19 288 GLU A N 1
ATOM 2354 C CA . GLU A 1 288 ? -4.852 35.25 19.078 1 89.19 288 GLU A CA 1
ATOM 2355 C C . GLU A 1 288 ? -4.098 35.812 20.281 1 89.19 288 GLU A C 1
ATOM 2357 O O . GLU A 1 288 ? -3.229 35.156 20.844 1 89.19 288 GLU A O 1
ATOM 2362 N N . THR A 1 289 ? -4.484 36.938 20.75 1 90.44 289 THR A N 1
ATOM 2363 C CA . THR A 1 289 ? -3.711 37.688 21.734 1 90.44 289 THR A CA 1
ATOM 2364 C C . THR A 1 289 ? -4.117 37.312 23.141 1 90.44 289 THR A C 1
ATOM 2366 O O . THR A 1 289 ? -3.398 37.594 24.109 1 90.44 289 THR A O 1
ATOM 2369 N N . THR A 1 290 ? -5.238 36.688 23.234 1 86.88 290 THR A N 1
ATOM 2370 C CA . THR A 1 290 ? -5.777 36.375 24.562 1 86.88 290 THR A CA 1
ATOM 2371 C C . THR A 1 290 ? -6.355 34.969 24.609 1 86.88 290 THR A C 1
ATOM 2373 O O . THR A 1 290 ? -6.816 34.438 23.609 1 86.88 290 THR A O 1
ATOM 2376 N N . SER A 1 291 ? -6.25 34.438 25.844 1 78.31 291 SER A N 1
ATOM 2377 C CA . SER A 1 291 ? -6.848 33.125 26.047 1 78.31 291 SER A CA 1
ATOM 2378 C C . SER A 1 291 ? -8.297 33.25 26.516 1 78.31 291 SER A C 1
ATOM 2380 O O . SER A 1 291 ? -9.117 32.375 26.234 1 78.31 291 SER A O 1
ATOM 2382 N N . ASP A 1 292 ? -8.539 34.344 27.297 1 83.88 292 ASP A N 1
ATOM 2383 C CA . ASP A 1 292 ? -9.844 34.5 27.922 1 83.88 292 ASP A CA 1
ATOM 2384 C C . ASP A 1 292 ? -10.375 35.906 27.734 1 83.88 292 ASP A C 1
ATOM 2386 O O . ASP A 1 292 ? -9.906 36.844 28.391 1 83.88 292 ASP A O 1
ATOM 2390 N N . ALA A 1 293 ? -11.25 36.125 26.812 1 90.56 293 ALA A N 1
ATOM 2391 C CA . ALA A 1 293 ? -11.867 37.438 26.531 1 90.56 293 ALA A CA 1
ATOM 2392 C C . ALA A 1 293 ? -13.297 37.25 26.031 1 90.56 293 ALA A C 1
ATOM 2394 O O . ALA A 1 293 ? -13.68 36.188 25.578 1 90.56 293 ALA A O 1
ATOM 2395 N N . LEU A 1 294 ? -14.07 38.281 26.281 1 91.94 294 LEU A N 1
ATOM 2396 C CA . LEU A 1 294 ? -15.359 38.344 25.578 1 91.94 294 LEU A CA 1
ATOM 2397 C C . LEU A 1 294 ? -15.188 38.812 24.156 1 91.94 294 LEU A C 1
ATOM 2399 O O . LEU A 1 294 ? -14.406 39.75 23.891 1 91.94 294 LEU A O 1
ATOM 2403 N N . ILE A 1 295 ? -15.906 38.156 23.266 1 90.38 295 ILE A N 1
ATOM 2404 C CA . ILE A 1 295 ? -15.75 38.5 21.859 1 90.38 295 ILE A CA 1
ATOM 2405 C C . ILE A 1 295 ? -16.938 39.312 21.391 1 90.38 295 ILE A C 1
ATOM 2407 O O . ILE A 1 295 ? -18.094 38.875 21.516 1 90.38 295 ILE A O 1
ATOM 2411 N N . LEU A 1 296 ? -16.578 40.531 20.984 1 92.62 296 LEU A N 1
ATOM 2412 C CA . LEU A 1 296 ? -17.578 41.406 20.359 1 92.62 296 LEU A CA 1
ATOM 2413 C C . LEU A 1 296 ? -17.781 41 18.891 1 92.62 296 LEU A C 1
ATOM 2415 O O . LEU A 1 296 ? -17.078 41.5 18.016 1 92.62 296 LEU A O 1
ATOM 2419 N N . ARG A 1 297 ? -18.703 40.25 18.547 1 85.88 297 ARG A N 1
ATOM 2420 C CA . ARG A 1 297 ? -18.891 39.688 17.219 1 85.88 297 ARG A CA 1
ATOM 2421 C C . ARG A 1 297 ? -19.531 40.688 16.281 1 85.88 297 ARG A C 1
ATOM 2423 O O . ARG A 1 297 ? -19.125 40.812 15.109 1 85.88 297 ARG A O 1
ATOM 2430 N N . LYS A 1 298 ? -20.656 41.281 16.75 1 89.25 298 LYS A N 1
ATOM 2431 C CA . LYS A 1 298 ? -21.203 42.438 16.031 1 89.25 298 LYS A CA 1
ATOM 2432 C C . LYS A 1 298 ? -20.609 43.75 16.547 1 89.25 298 LYS A C 1
ATOM 2434 O O . LYS A 1 298 ? -20.938 44.188 17.656 1 89.25 298 LYS A O 1
ATOM 2439 N N . ILE A 1 299 ? -19.812 44.375 15.719 1 94.5 299 ILE A N 1
ATOM 2440 C CA . ILE A 1 299 ? -19.016 45.531 16.156 1 94.5 299 ILE A CA 1
ATOM 2441 C C . ILE A 1 299 ? -19.844 46.812 16.062 1 94.5 299 ILE A C 1
ATOM 2443 O O . ILE A 1 299 ? -19.719 47.562 15.086 1 94.5 299 ILE A O 1
ATOM 2447 N N . ASP A 1 300 ? -20.609 47.031 17.094 1 95.19 300 ASP A N 1
ATOM 2448 C CA . ASP A 1 300 ? -21.391 48.25 17.203 1 95.19 300 ASP A CA 1
ATOM 2449 C C . ASP A 1 300 ? -21.562 48.688 18.672 1 95.19 300 ASP A C 1
ATOM 2451 O O . ASP A 1 300 ? -21.234 47.906 19.578 1 95.19 300 ASP A O 1
ATOM 2455 N N . SER A 1 301 ? -22.016 49.938 18.875 1 96.75 301 SER A N 1
ATOM 2456 C CA . SER A 1 301 ? -22.062 50.5 20.219 1 96.75 301 SER A CA 1
ATOM 2457 C C . SER A 1 301 ? -23.078 49.781 21.094 1 96.75 301 SER A C 1
ATOM 2459 O O . SER A 1 301 ? -22.875 49.625 22.297 1 96.75 301 SER A O 1
ATOM 2461 N N . THR A 1 302 ? -24.125 49.281 20.484 1 96.56 302 THR A N 1
ATOM 2462 C CA . THR A 1 302 ? -25.172 48.594 21.234 1 96.56 302 THR A CA 1
ATOM 2463 C C . THR A 1 302 ? -24.672 47.281 21.828 1 96.56 302 THR A C 1
ATOM 2465 O O . THR A 1 302 ? -24.844 47.031 23.016 1 96.56 302 THR A O 1
ATOM 2468 N N . ASN A 1 303 ? -24.062 46.562 20.938 1 95.69 303 ASN A N 1
ATOM 2469 C CA . ASN A 1 303 ? -23.547 45.281 21.375 1 95.69 303 ASN A CA 1
ATOM 2470 C C . ASN A 1 303 ? -22.391 45.469 22.359 1 95.69 303 ASN A C 1
ATOM 2472 O O . ASN A 1 303 ? -22.234 44.656 23.281 1 95.69 303 ASN A O 1
ATOM 2476 N N . LEU A 1 304 ? -21.562 46.438 22.156 1 97.5 304 LEU A N 1
ATOM 2477 C CA . LEU A 1 304 ? -20.484 46.719 23.094 1 97.5 304 LEU A CA 1
ATOM 2478 C C . LEU A 1 304 ? -21.047 47.125 24.453 1 97.5 304 LEU A C 1
ATOM 2480 O O . LEU A 1 304 ? -20.547 46.688 25.5 1 97.5 304 LEU A O 1
ATOM 2484 N N . TYR A 1 305 ? -22.094 48 24.422 1 97.81 305 TYR A N 1
ATOM 2485 C CA . TYR A 1 305 ? -22.766 48.375 25.656 1 97.81 305 TYR A CA 1
ATOM 2486 C C . TYR A 1 305 ? -23.25 47.156 26.438 1 97.81 305 TYR A C 1
ATOM 2488 O O . TYR A 1 305 ? -23.047 47.094 27.656 1 97.81 305 TYR A O 1
ATOM 2496 N N . ILE A 1 306 ? -23.812 46.25 25.766 1 96.31 306 ILE A N 1
ATOM 2497 C CA . ILE A 1 306 ? -24.375 45.062 26.375 1 96.31 306 ILE A CA 1
ATOM 2498 C C . ILE A 1 306 ? -23.266 44.25 27.047 1 96.31 306 ILE A C 1
ATOM 2500 O O . ILE A 1 306 ? -23.438 43.75 28.156 1 96.31 306 ILE A O 1
ATOM 2504 N N . LEU A 1 307 ? -22.109 44.062 26.406 1 95.81 307 LEU A N 1
ATOM 2505 C CA . LEU A 1 307 ? -21.016 43.25 26.938 1 95.81 307 LEU A CA 1
ATOM 2506 C C . LEU A 1 307 ? -20.391 43.938 28.156 1 95.81 307 LEU A C 1
ATOM 2508 O O . LEU A 1 307 ? -20.078 43.281 29.141 1 95.81 307 LEU A O 1
ATOM 2512 N N . ILE A 1 308 ? -20.203 45.312 28.062 1 97.62 308 ILE A N 1
ATOM 2513 C CA . ILE A 1 308 ? -19.641 46.031 29.188 1 97.62 308 ILE A CA 1
ATOM 2514 C C . ILE A 1 308 ? -20.594 45.938 30.391 1 97.62 308 ILE A C 1
ATOM 2516 O O . ILE A 1 308 ? -20.172 45.688 31.516 1 97.62 308 ILE A O 1
ATOM 2520 N N . LYS A 1 309 ? -21.891 46.188 30.125 1 97.62 309 LYS A N 1
ATOM 2521 C CA . LYS A 1 309 ? -22.906 46.094 31.172 1 97.62 309 LYS A CA 1
ATOM 2522 C C . LYS A 1 309 ? -22.906 44.719 31.828 1 97.62 309 LYS A C 1
ATOM 2524 O O . LYS A 1 309 ? -23.016 44.594 33.062 1 97.62 309 LYS A O 1
ATOM 2529 N N . LYS A 1 310 ? -22.812 43.75 31.016 1 95.62 310 LYS A N 1
ATOM 2530 C CA . LYS A 1 310 ? -22.781 42.375 31.516 1 95.62 310 LYS A CA 1
ATOM 2531 C C . LYS A 1 310 ? -21.625 42.188 32.5 1 95.62 310 LYS A C 1
ATOM 2533 O O . LYS A 1 310 ? -21.781 41.562 33.531 1 95.62 310 LYS A O 1
ATOM 2538 N N . LEU A 1 311 ? -20.406 42.656 32.188 1 96.56 311 LEU A N 1
ATOM 2539 C CA . LEU A 1 311 ? -19.219 42.5 33.031 1 96.56 311 LEU A CA 1
ATOM 2540 C C . LEU A 1 311 ? -19.344 43.344 34.281 1 96.56 311 LEU A C 1
ATOM 2542 O O . LEU A 1 311 ? -18.781 43 35.344 1 96.56 311 LEU A O 1
ATOM 2546 N N . ILE A 1 312 ? -20.109 44.469 34.219 1 97.5 312 ILE A N 1
ATOM 2547 C CA . ILE A 1 312 ? -20.312 45.312 35.375 1 97.5 312 ILE A CA 1
ATOM 2548 C C . ILE A 1 312 ? -21.266 44.656 36.344 1 97.5 312 ILE A C 1
ATOM 2550 O O . ILE A 1 312 ? -21 44.625 37.562 1 97.5 312 ILE A O 1
ATOM 2554 N N . ILE A 1 313 ? -22.297 44.031 35.812 1 96.69 313 ILE A N 1
ATOM 2555 C CA . ILE A 1 313 ? -23.344 43.469 36.656 1 96.69 313 ILE A CA 1
ATOM 2556 C C . ILE A 1 313 ? -22.922 42.094 37.156 1 96.69 313 ILE A C 1
ATOM 2558 O O . ILE A 1 313 ? -23.141 41.781 38.344 1 96.69 313 ILE A O 1
ATOM 2562 N N . ASP A 1 314 ? -22.375 41.344 36.312 1 95 314 ASP A N 1
ATOM 2563 C CA . ASP A 1 314 ? -21.953 40 36.656 1 95 314 ASP A CA 1
ATOM 2564 C C . ASP A 1 314 ? -20.5 40 37.156 1 95 314 ASP A C 1
ATOM 2566 O O . ASP A 1 314 ? -19.594 39.625 36.438 1 95 314 ASP A O 1
ATOM 2570 N N . GLU A 1 315 ? -20.359 40.25 38.406 1 94.38 315 GLU A N 1
ATOM 2571 C CA . GLU A 1 315 ? -19.031 40.375 39.031 1 94.38 315 GLU A CA 1
ATOM 2572 C C . GLU A 1 315 ? -18.297 39.031 39 1 94.38 315 GLU A C 1
ATOM 2574 O O . GLU A 1 315 ? -17.062 39 38.875 1 94.38 315 GLU A O 1
ATOM 2579 N N . LYS A 1 316 ? -19.047 38.031 39.031 1 92.56 316 LYS A N 1
ATOM 2580 C CA . LYS A 1 316 ? -18.438 36.719 39 1 92.56 316 LYS A CA 1
ATOM 2581 C C . LYS A 1 316 ? -17.812 36.438 37.656 1 92.56 316 LYS A C 1
ATOM 2583 O O . LYS A 1 316 ? -16.688 35.906 37.562 1 92.56 316 LYS A O 1
ATOM 2588 N N . LEU A 1 317 ? -18.516 36.781 36.625 1 90.19 317 LEU A N 1
ATOM 2589 C CA . LEU A 1 317 ? -18 36.594 35.281 1 90.19 317 LEU A CA 1
ATOM 2590 C C . LEU A 1 317 ? -16.766 37.469 35.062 1 90.19 317 LEU A C 1
ATOM 2592 O O . LEU A 1 317 ? -15.766 36.969 34.5 1 90.19 317 LEU A O 1
ATOM 2596 N N . ARG A 1 318 ? -16.844 38.656 35.531 1 94.75 318 ARG A N 1
ATOM 2597 C CA . ARG A 1 318 ? -15.719 39.562 35.375 1 94.75 318 ARG A CA 1
ATOM 2598 C C . ARG A 1 318 ? -14.484 39.031 36.094 1 94.75 318 ARG A C 1
ATOM 2600 O O . ARG A 1 318 ? -13.398 38.969 35.531 1 94.75 318 ARG A O 1
ATOM 2607 N N . ASN A 1 319 ? -14.688 38.562 37.312 1 94.44 319 ASN A N 1
ATOM 2608 C CA . ASN A 1 319 ? -13.586 38.031 38.125 1 94.44 319 ASN A CA 1
ATOM 2609 C C . ASN A 1 319 ? -12.992 36.781 37.5 1 94.44 319 ASN A C 1
ATOM 2611 O O . ASN A 1 319 ? -11.773 36.625 37.469 1 94.44 319 ASN A O 1
ATOM 2615 N N . ASN A 1 320 ? -13.859 36 37.031 1 90.38 320 ASN A N 1
ATOM 2616 C CA . ASN A 1 320 ? -13.391 34.781 36.375 1 90.38 320 ASN A CA 1
ATOM 2617 C C . ASN A 1 320 ? -12.539 35.062 35.156 1 90.38 320 ASN A C 1
ATOM 2619 O O . ASN A 1 320 ? -11.516 34.406 34.938 1 90.38 320 ASN A O 1
ATOM 2623 N N . LEU A 1 321 ? -12.953 35.969 34.344 1 90.94 321 LEU A N 1
ATOM 2624 C CA . LEU A 1 321 ? -12.195 36.344 33.156 1 90.94 321 LEU A CA 1
ATOM 2625 C C . LEU A 1 321 ? -10.836 36.938 33.531 1 90.94 321 LEU A C 1
ATOM 2627 O O . LEU A 1 321 ? -9.828 36.625 32.906 1 90.94 321 LEU A O 1
ATOM 2631 N N . GLN A 1 322 ? -10.844 37.719 34.562 1 94.88 322 GLN A N 1
ATOM 2632 C CA . GLN A 1 322 ? -9.617 38.344 35.031 1 94.88 322 GLN A CA 1
ATOM 2633 C C . GLN A 1 322 ? -8.648 37.312 35.562 1 94.88 322 GLN A C 1
ATOM 2635 O O . GLN A 1 322 ? -7.465 37.312 35.219 1 94.88 322 GLN A O 1
ATOM 2640 N N . ILE A 1 323 ? -9.141 36.438 36.344 1 92.94 323 ILE A N 1
ATOM 2641 C CA . ILE A 1 323 ? -8.32 35.406 36.969 1 92.94 323 ILE A CA 1
ATOM 2642 C C . ILE A 1 323 ? -7.762 34.469 35.875 1 92.94 323 ILE A C 1
ATOM 2644 O O . ILE A 1 323 ? -6.566 34.156 35.875 1 92.94 323 ILE A O 1
ATOM 2648 N N . ASN A 1 324 ? -8.617 34.094 35 1 87.06 324 ASN A N 1
ATOM 2649 C CA . ASN A 1 324 ? -8.211 33.156 33.969 1 87.06 324 ASN A CA 1
ATOM 2650 C C . ASN A 1 324 ? -7.215 33.781 33 1 87.06 324 ASN A C 1
ATOM 2652 O O . ASN A 1 324 ? -6.324 33.125 32.5 1 87.06 324 ASN A O 1
ATOM 2656 N N . SER A 1 325 ? -7.434 35.031 32.688 1 89.62 325 SER A N 1
ATOM 2657 C CA . SER A 1 325 ? -6.508 35.75 31.812 1 89.62 325 SER A CA 1
ATOM 2658 C C . SER A 1 325 ? -5.094 35.719 32.406 1 89.62 325 SER A C 1
ATOM 2660 O O . SER A 1 325 ? -4.117 35.594 31.656 1 89.62 325 SER A O 1
ATOM 2662 N N . ILE A 1 326 ? -4.996 35.938 33.656 1 90.81 326 ILE A N 1
ATOM 2663 C CA . ILE A 1 326 ? -3.697 35.969 34.312 1 90.81 326 ILE A CA 1
ATOM 2664 C C . ILE A 1 326 ? -3.117 34.562 34.375 1 90.81 326 ILE A C 1
ATOM 2666 O O . ILE A 1 326 ? -1.951 34.344 34.031 1 90.81 326 ILE A O 1
ATOM 2670 N N . LYS A 1 327 ? -3.904 33.656 34.781 1 87.06 327 LYS A N 1
ATOM 2671 C CA . LYS A 1 327 ? -3.467 32.281 34.969 1 87.06 327 LYS A CA 1
ATOM 2672 C C . LYS A 1 327 ? -3 31.656 33.656 1 87.06 327 LYS A C 1
ATOM 2674 O O . LYS A 1 327 ? -2.035 30.891 33.656 1 87.06 327 LYS A O 1
ATOM 2679 N N . ASN A 1 328 ? -3.684 31.969 32.625 1 85.31 328 ASN A N 1
ATOM 2680 C CA . ASN A 1 328 ? -3.439 31.297 31.359 1 85.31 328 ASN A CA 1
ATOM 2681 C C . ASN A 1 328 ? -2.488 32.094 30.469 1 85.31 328 ASN A C 1
ATOM 2683 O O . ASN A 1 328 ? -2.152 31.688 29.359 1 85.31 328 ASN A O 1
ATOM 2687 N N . PHE A 1 329 ? -2.076 33.219 30.922 1 89.75 329 PHE A N 1
ATOM 2688 C CA . PHE A 1 329 ? -1.193 34.062 30.109 1 89.75 329 PHE A CA 1
ATOM 2689 C C . PHE A 1 329 ? 0.177 33.406 29.969 1 89.75 329 PHE A C 1
ATOM 2691 O O . PHE A 1 329 ? 0.824 33.062 30.953 1 89.75 329 PHE A O 1
ATOM 2698 N N . TYR A 1 330 ? 0.645 33.219 28.703 1 88.44 330 TYR A N 1
ATOM 2699 C CA . TYR A 1 330 ? 1.904 32.531 28.5 1 88.44 330 TYR A CA 1
ATOM 2700 C C . TYR A 1 330 ? 2.855 33.344 27.625 1 88.44 330 TYR A C 1
ATOM 2702 O O . TYR A 1 330 ? 4.055 33.062 27.578 1 88.44 330 TYR A O 1
ATOM 2710 N N . LEU A 1 331 ? 2.379 34.375 27 1 93.62 331 LEU A N 1
ATOM 2711 C CA . LEU A 1 331 ? 3.201 35.156 26.062 1 93.62 331 LEU A CA 1
ATOM 2712 C C . LEU A 1 331 ? 4.086 36.156 26.812 1 93.62 331 LEU A C 1
ATOM 2714 O O . LEU A 1 331 ? 4.02 37.344 26.547 1 93.62 331 LEU A O 1
ATOM 2718 N N . THR A 1 332 ? 4.938 35.594 27.625 1 95.06 332 THR A N 1
ATOM 2719 C CA . THR A 1 332 ? 5.883 36.406 28.391 1 95.06 332 THR A CA 1
ATOM 2720 C C . THR A 1 332 ? 7.102 36.75 27.547 1 95.06 332 THR A C 1
ATOM 2722 O O . THR A 1 332 ? 7.418 36.031 26.578 1 95.06 332 THR A O 1
ATOM 2725 N N . ASN A 1 333 ? 7.73 37.844 27.938 1 96.12 333 ASN A N 1
ATOM 2726 C CA . ASN A 1 333 ? 8.953 38.219 27.234 1 96.12 333 ASN A CA 1
ATOM 2727 C C . ASN A 1 333 ? 9.984 37.094 27.266 1 96.12 333 ASN A C 1
ATOM 2729 O O . ASN A 1 333 ? 10.664 36.844 26.266 1 96.12 333 ASN A O 1
ATOM 2733 N N . LYS A 1 334 ? 10.078 36.406 28.297 1 95.38 334 LYS A N 1
ATOM 2734 C CA . LYS A 1 334 ? 11.023 35.281 28.422 1 95.38 334 LYS A CA 1
ATOM 2735 C C . LYS A 1 334 ? 10.656 34.156 27.484 1 95.38 334 LYS A C 1
ATOM 2737 O O . LYS A 1 334 ? 11.523 33.594 26.812 1 95.38 334 LYS A O 1
ATOM 2742 N N . PHE A 1 335 ? 9.438 33.844 27.547 1 94.12 335 PHE A N 1
ATOM 2743 C CA . PHE A 1 335 ? 8.961 32.75 26.734 1 94.12 335 PHE A CA 1
ATOM 2744 C C . PHE A 1 335 ? 9.18 33.031 25.25 1 94.12 335 PHE A C 1
ATOM 2746 O O . PHE A 1 335 ? 9.742 32.188 24.531 1 94.12 335 PHE A O 1
ATOM 2753 N N . VAL A 1 336 ? 8.734 34.125 24.781 1 95.81 336 VAL A N 1
ATOM 2754 C CA . VAL A 1 336 ? 8.812 34.469 23.375 1 95.81 336 VAL A CA 1
ATOM 2755 C C . VAL A 1 336 ? 10.281 34.656 22.969 1 95.81 336 VAL A C 1
ATOM 2757 O O . VAL A 1 336 ? 10.672 34.281 21.859 1 95.81 336 VAL A O 1
ATOM 2760 N N . SER A 1 337 ? 11.062 35.281 23.812 1 96.81 337 SER A N 1
ATOM 2761 C CA . SER A 1 337 ? 12.484 35.406 23.547 1 96.81 337 SER A CA 1
ATOM 2762 C C . SER A 1 337 ? 13.141 34.031 23.344 1 96.81 337 SER A C 1
ATOM 2764 O O . SER A 1 337 ? 13.984 33.875 22.453 1 96.81 337 SER A O 1
ATOM 2766 N N . LYS A 1 338 ? 12.781 33.156 24.125 1 94.56 338 LYS A N 1
ATOM 2767 C CA . LYS A 1 338 ? 13.305 31.797 23.969 1 94.56 338 LYS A CA 1
ATOM 2768 C C . LYS A 1 338 ? 12.906 31.203 22.625 1 94.56 338 LYS A C 1
ATOM 2770 O O . LYS A 1 338 ? 13.719 30.562 21.953 1 94.56 338 LYS A O 1
ATOM 2775 N N . LEU A 1 339 ? 11.688 31.391 22.25 1 92.56 339 LEU A N 1
ATOM 2776 C CA . LEU A 1 339 ? 11.219 30.906 20.953 1 92.56 339 LEU A CA 1
ATOM 2777 C C . LEU A 1 339 ? 12.047 31.516 19.828 1 92.56 339 LEU A C 1
ATOM 2779 O O . LEU A 1 339 ? 12.359 30.844 18.844 1 92.56 339 LEU A O 1
ATOM 2783 N N . ILE A 1 340 ? 12.328 32.75 19.953 1 95.5 340 ILE A N 1
ATOM 2784 C CA . ILE A 1 340 ? 13.133 33.438 18.969 1 95.5 340 ILE A CA 1
ATOM 2785 C C . ILE A 1 340 ? 14.539 32.844 18.922 1 95.5 340 ILE A C 1
ATOM 2787 O O . ILE A 1 340 ? 15.062 32.562 17.844 1 95.5 340 ILE A O 1
ATOM 2791 N N . ASP A 1 341 ? 15.109 32.625 20.062 1 94.12 341 ASP A N 1
ATOM 2792 C CA . ASP A 1 341 ? 16.438 32.031 20.141 1 94.12 341 ASP A CA 1
ATOM 2793 C C . ASP A 1 341 ? 16.453 30.625 19.547 1 94.12 341 ASP A C 1
ATOM 2795 O O . ASP A 1 341 ? 17.406 30.25 18.844 1 94.12 341 ASP A O 1
ATOM 2799 N N . ASP A 1 342 ? 15.438 29.906 19.859 1 89.06 342 ASP A N 1
ATOM 2800 C CA . ASP A 1 342 ? 15.336 28.547 19.297 1 89.06 342 ASP A CA 1
ATOM 2801 C C . ASP A 1 342 ? 15.281 28.594 17.781 1 89.06 342 ASP A C 1
ATOM 2803 O O . ASP A 1 342 ? 15.898 27.75 17.109 1 89.06 342 ASP A O 1
ATOM 2807 N N . THR A 1 343 ? 14.516 29.469 17.266 1 88.69 343 THR A N 1
ATOM 2808 C CA . THR A 1 343 ? 14.398 29.625 15.812 1 88.69 343 THR A CA 1
ATOM 2809 C C . THR A 1 343 ? 15.75 30 15.203 1 88.69 343 THR A C 1
ATOM 2811 O O . THR A 1 343 ? 16.141 29.453 14.164 1 88.69 343 THR A O 1
ATOM 2814 N N . ARG A 1 344 ? 16.484 30.891 15.891 1 91.19 344 ARG A N 1
ATOM 2815 C CA . ARG A 1 344 ? 17.828 31.281 15.453 1 91.19 344 ARG A CA 1
ATOM 2816 C C . ARG A 1 344 ? 18.766 30.078 15.438 1 91.19 344 ARG A C 1
ATOM 2818 O O . ARG A 1 344 ? 19.484 29.859 14.469 1 91.19 344 ARG A O 1
ATOM 2825 N N . GLU A 1 345 ? 18.656 29.297 16.375 1 87.06 345 GLU A N 1
ATOM 2826 C CA . GLU A 1 345 ? 19.562 28.156 16.531 1 87.06 345 GLU A CA 1
ATOM 2827 C C . GLU A 1 345 ? 19.234 27.062 15.523 1 87.06 345 GLU A C 1
ATOM 2829 O O . GLU A 1 345 ? 20.141 26.375 15.039 1 87.06 345 GLU A O 1
ATOM 2834 N N . ARG A 1 346 ? 17.984 26.891 15.336 1 78.25 346 ARG A N 1
ATOM 2835 C CA . ARG A 1 346 ? 17.578 25.875 14.359 1 78.25 346 ARG A CA 1
ATOM 2836 C C . ARG A 1 346 ? 18.172 26.188 12.984 1 78.25 346 ARG A C 1
ATOM 2838 O O . ARG A 1 346 ? 18.406 25.281 12.188 1 78.25 346 ARG A O 1
ATOM 2845 N N . LEU A 1 347 ? 18.312 27.406 12.719 1 79.69 347 LEU A N 1
ATOM 2846 C CA . LEU A 1 347 ? 18.875 27.797 11.43 1 79.69 347 LEU A CA 1
ATOM 2847 C C . LEU A 1 347 ? 20.375 27.516 11.375 1 79.69 347 LEU A C 1
ATOM 2849 O O . LEU A 1 347 ? 20.953 27.391 10.289 1 79.69 347 LEU A O 1
ATOM 2853 N N . SER A 1 348 ? 20.984 27.484 12.555 1 67.69 348 SER A N 1
ATOM 2854 C CA . SER A 1 348 ? 22.422 27.266 12.609 1 67.69 348 SER A CA 1
ATOM 2855 C C . SER A 1 348 ? 22.766 25.781 12.773 1 67.69 348 SER A C 1
ATOM 2857 O O . SER A 1 348 ? 23.875 25.344 12.453 1 67.69 348 SER A O 1
ATOM 2859 N N . ILE A 1 349 ? 21.828 25.062 13.586 1 58.75 349 ILE A N 1
ATOM 2860 C CA . ILE A 1 349 ? 22.141 23.688 13.945 1 58.75 349 ILE A CA 1
ATOM 2861 C C . ILE A 1 349 ? 21.344 22.719 13.062 1 58.75 349 ILE A C 1
ATOM 2863 O O . ILE A 1 349 ? 20.203 23.031 12.68 1 58.75 349 ILE A O 1
ATOM 2867 N N . LYS A 1 350 ? 22.062 21.719 12.672 1 51.41 350 LYS A N 1
ATOM 2868 C CA . LYS A 1 350 ? 21.484 20.609 11.906 1 51.41 350 LYS A CA 1
ATOM 2869 C C . LYS A 1 350 ? 20.344 19.953 12.672 1 51.41 350 LYS A C 1
ATOM 2871 O O . LYS A 1 350 ? 20.422 19.781 13.891 1 51.41 350 LYS A O 1
ATOM 2876 N N . TYR A 1 351 ? 19.125 19.844 12.172 1 49 351 TYR A N 1
ATOM 2877 C CA . TYR A 1 351 ? 17.891 19.234 12.664 1 49 351 TYR A CA 1
ATOM 2878 C C . TYR A 1 351 ? 18.141 17.797 13.117 1 49 351 TYR A C 1
ATOM 2880 O O . TYR A 1 351 ? 18.797 17.031 12.406 1 49 351 TYR A O 1
ATOM 2888 N N . PHE A 1 352 ? 18.125 17.562 14.539 1 48.19 352 PHE A N 1
ATOM 2889 C CA . PHE A 1 352 ? 18.188 16.172 15.008 1 48.19 352 PHE A CA 1
ATOM 2890 C C . PHE A 1 352 ? 16.797 15.617 15.242 1 48.19 352 PHE A C 1
ATOM 2892 O O . PHE A 1 352 ? 15.938 16.297 15.805 1 48.19 352 PHE A O 1
ATOM 2899 N N . ILE A 1 353 ? 16.344 14.641 14.555 1 52.03 353 ILE A N 1
ATOM 2900 C CA . ILE A 1 353 ? 15.07 13.953 14.766 1 52.03 353 ILE A CA 1
ATOM 2901 C C . ILE A 1 353 ? 15.18 13.039 15.984 1 52.03 353 ILE A C 1
ATOM 2903 O O . ILE A 1 353 ? 16.188 12.352 16.172 1 52.03 353 ILE A O 1
ATOM 2907 N N . LYS A 1 354 ? 14.18 13.133 16.906 1 55.25 354 LYS A N 1
ATOM 2908 C CA . LYS A 1 354 ? 14.109 12.266 18.078 1 55.25 354 LYS A CA 1
ATOM 2909 C C . LYS A 1 354 ? 13.977 10.805 17.688 1 55.25 354 LYS A C 1
ATOM 2911 O O . LYS A 1 354 ? 13.305 10.484 16.703 1 55.25 354 LYS A O 1
ATOM 2916 N N . LYS A 1 355 ? 14.414 9.945 18.562 1 59.72 355 LYS A N 1
ATOM 2917 C CA . LYS A 1 355 ? 14.375 8.492 18.438 1 59.72 355 LYS A CA 1
ATOM 2918 C C . LYS A 1 355 ? 12.945 7.965 18.594 1 59.72 355 LYS A C 1
ATOM 2920 O O . LYS A 1 355 ? 12.148 8.523 19.344 1 59.72 355 LYS A O 1
ATOM 2925 N N . ASN A 1 356 ? 12.391 7.027 17.781 1 63.38 356 ASN A N 1
ATOM 2926 C CA . ASN A 1 356 ? 11.188 6.211 17.891 1 63.38 356 ASN A CA 1
ATOM 2927 C C . ASN A 1 356 ? 9.961 6.957 17.375 1 63.38 356 ASN A C 1
ATOM 2929 O O . ASN A 1 356 ? 8.828 6.602 17.719 1 63.38 356 ASN A O 1
ATOM 2933 N N . LYS A 1 357 ? 10.281 7.918 16.75 1 79.81 357 LYS A N 1
ATOM 2934 C CA . LYS A 1 357 ? 9.172 8.672 16.172 1 79.81 357 LYS A CA 1
ATOM 2935 C C . LYS A 1 357 ? 8.57 7.926 14.977 1 79.81 357 LYS A C 1
ATOM 2937 O O . LYS A 1 357 ? 9.289 7.32 14.188 1 79.81 357 LYS A O 1
ATOM 2942 N N . LYS A 1 358 ? 7.238 7.809 15.039 1 91.5 358 LYS A N 1
ATOM 2943 C CA . LYS A 1 358 ? 6.547 7.344 13.844 1 91.5 358 LYS A CA 1
ATOM 2944 C C . LYS A 1 358 ? 6.73 8.328 12.688 1 91.5 358 LYS A C 1
ATOM 2946 O O . LYS A 1 358 ? 6.332 9.492 12.781 1 91.5 358 LYS A O 1
ATOM 2951 N N . LEU A 1 359 ? 7.387 7.816 11.625 1 95.5 359 LEU A N 1
ATOM 2952 C CA . LEU A 1 359 ? 7.746 8.672 10.5 1 95.5 359 LEU A CA 1
ATOM 2953 C C . LEU A 1 359 ? 6.633 8.695 9.461 1 95.5 359 LEU A C 1
ATOM 2955 O O . LEU A 1 359 ? 5.891 7.723 9.312 1 95.5 359 LEU A O 1
ATOM 2959 N N . LYS A 1 360 ? 6.469 9.82 8.852 1 96.25 360 LYS A N 1
ATOM 2960 C CA . LYS A 1 360 ? 5.758 9.891 7.578 1 96.25 360 LYS A CA 1
ATOM 2961 C C . LYS A 1 360 ? 6.707 9.672 6.402 1 96.25 360 LYS A C 1
ATOM 2963 O O . LYS A 1 360 ? 7.633 10.453 6.191 1 96.25 360 LYS A O 1
ATOM 2968 N N . ILE A 1 361 ? 6.477 8.656 5.641 1 98.38 361 ILE A N 1
ATOM 2969 C CA . ILE A 1 361 ? 7.406 8.266 4.586 1 98.38 361 ILE A CA 1
ATOM 2970 C C . ILE A 1 361 ? 6.707 8.328 3.23 1 98.38 361 ILE A C 1
ATOM 2972 O O . ILE A 1 361 ? 5.594 7.824 3.074 1 98.38 361 ILE A O 1
ATOM 2976 N N . LEU A 1 362 ? 7.285 9.047 2.301 1 98.44 362 LEU A N 1
ATOM 2977 C CA . LEU A 1 362 ? 6.859 9.023 0.906 1 98.44 362 LEU A CA 1
ATOM 2978 C C . LEU A 1 362 ? 7.762 8.109 0.081 1 98.44 362 LEU A C 1
ATOM 2980 O O . LEU A 1 362 ? 8.953 8.391 -0.086 1 98.44 362 LEU A O 1
ATOM 2984 N N . HIS A 1 363 ? 7.27 7.008 -0.339 1 98.69 363 HIS A N 1
ATOM 2985 C CA . HIS A 1 363 ? 8.023 6.023 -1.108 1 98.69 363 HIS A CA 1
ATOM 2986 C C . HIS A 1 363 ? 7.695 6.121 -2.594 1 98.69 363 HIS A C 1
ATOM 2988 O O . HIS A 1 363 ? 6.562 5.859 -3.002 1 98.69 363 HIS A O 1
ATOM 2994 N N . ILE A 1 364 ? 8.688 6.523 -3.414 1 98.5 364 ILE A N 1
ATOM 2995 C CA . ILE A 1 364 ? 8.492 6.758 -4.84 1 98.5 364 ILE A CA 1
ATOM 2996 C C . ILE A 1 364 ? 9.273 5.727 -5.645 1 98.5 364 ILE A C 1
ATOM 2998 O O . ILE A 1 364 ? 10.508 5.777 -5.703 1 98.5 364 ILE A O 1
ATOM 3002 N N . THR A 1 365 ? 8.648 4.812 -6.246 1 97.75 365 THR A N 1
ATOM 3003 C CA . THR A 1 365 ? 9.234 3.783 -7.094 1 97.75 365 THR A CA 1
ATOM 3004 C C . THR A 1 365 ? 8.18 3.152 -7.996 1 97.75 365 THR A C 1
ATOM 3006 O O . THR A 1 365 ? 7 3.5 -7.918 1 97.75 365 THR A O 1
ATOM 3009 N N . ASN A 1 366 ? 8.617 2.359 -8.938 1 95.81 366 ASN A N 1
ATOM 3010 C CA . ASN A 1 366 ? 7.672 1.65 -9.797 1 95.81 366 ASN A CA 1
ATOM 3011 C C . ASN A 1 366 ? 6.984 0.514 -9.047 1 95.81 366 ASN A C 1
ATOM 3013 O O . ASN A 1 366 ? 7.594 -0.522 -8.781 1 95.81 366 ASN A O 1
ATOM 3017 N N . PHE A 1 367 ? 5.688 0.718 -8.758 1 95.81 367 PHE A N 1
ATOM 3018 C CA . PHE A 1 367 ? 4.941 -0.319 -8.055 1 95.81 367 PHE A CA 1
ATOM 3019 C C . PHE A 1 367 ? 4.164 -1.188 -9.039 1 95.81 367 PHE A C 1
ATOM 3021 O O . PHE A 1 367 ? 3.453 -2.107 -8.633 1 95.81 367 PHE A O 1
ATOM 3028 N N . ASN A 1 368 ? 4.316 -0.896 -10.344 1 93.56 368 ASN A N 1
ATOM 3029 C CA . ASN A 1 368 ? 3.82 -1.717 -11.445 1 93.56 368 ASN A CA 1
ATOM 3030 C C . ASN A 1 368 ? 2.303 -1.862 -11.398 1 93.56 368 ASN A C 1
ATOM 3032 O O . ASN A 1 368 ? 1.773 -2.963 -11.57 1 93.56 368 ASN A O 1
ATOM 3036 N N . GLU A 1 369 ? 1.653 -0.742 -11.07 1 91.81 369 GLU A N 1
ATOM 3037 C CA . GLU A 1 369 ? 0.195 -0.748 -11.016 1 91.81 369 GLU A CA 1
ATOM 3038 C C . GLU A 1 369 ? -0.411 -1.073 -12.375 1 91.81 369 GLU A C 1
ATOM 3040 O O . GLU A 1 369 ? -1.403 -1.8 -12.461 1 91.81 369 GLU A O 1
ATOM 3045 N N . ARG A 1 370 ? 0.148 -0.696 -13.477 1 91 370 ARG A N 1
ATOM 3046 C CA . ARG A 1 370 ? -0.421 -0.823 -14.812 1 91 370 ARG A CA 1
ATOM 3047 C C . ARG A 1 370 ? -0.324 -2.26 -15.312 1 91 370 ARG A C 1
ATOM 3049 O O . ARG A 1 370 ? -0.953 -2.617 -16.312 1 91 370 ARG A O 1
ATOM 3056 N N . HIS A 1 371 ? 0.388 -3.125 -14.594 1 90.75 371 HIS A N 1
ATOM 3057 C CA . HIS A 1 371 ? 0.578 -4.5 -15.047 1 90.75 371 HIS A CA 1
ATOM 3058 C C . HIS A 1 371 ? -0.386 -5.449 -14.336 1 90.75 371 HIS A C 1
ATOM 3060 O O . HIS A 1 371 ? -0.238 -6.668 -14.422 1 90.75 371 HIS A O 1
ATOM 3066 N N . ASN A 1 372 ? -1.251 -4.945 -13.656 1 91.56 372 ASN A N 1
ATOM 3067 C CA . ASN A 1 372 ? -2.428 -5.637 -13.141 1 91.56 372 ASN A CA 1
ATOM 3068 C C . ASN A 1 372 ? -2.043 -6.898 -12.375 1 91.56 372 ASN A C 1
ATOM 3070 O O . ASN A 1 372 ? -2.59 -7.977 -12.625 1 91.56 372 ASN A O 1
ATOM 3074 N N . GLY A 1 373 ? -0.992 -6.785 -11.578 1 90.44 373 GLY A N 1
ATOM 3075 C CA . GLY A 1 373 ? -0.643 -7.883 -10.695 1 90.44 373 GLY A CA 1
ATOM 3076 C C . GLY A 1 373 ? 0.408 -8.812 -11.273 1 90.44 373 GLY A C 1
ATOM 3077 O O . GLY A 1 373 ? 0.972 -9.641 -10.562 1 90.44 373 GLY A O 1
ATOM 3078 N N . ARG A 1 374 ? 0.788 -8.672 -12.516 1 87.56 374 ARG A N 1
ATOM 3079 C CA . ARG A 1 374 ? 1.762 -9.539 -13.172 1 87.56 374 ARG A CA 1
ATOM 3080 C C . ARG A 1 374 ? 3.145 -9.383 -12.547 1 87.56 374 ARG A C 1
ATOM 3082 O O . ARG A 1 374 ? 3.889 -10.352 -12.414 1 87.56 374 ARG A O 1
ATOM 3089 N N . LEU A 1 375 ? 3.434 -8.164 -12.156 1 90.19 375 LEU A N 1
ATOM 3090 C CA . LEU A 1 375 ? 4.73 -7.852 -11.57 1 90.19 375 LEU A CA 1
ATOM 3091 C C . LEU A 1 375 ? 4.582 -7.434 -10.109 1 90.19 375 LEU A C 1
ATOM 3093 O O . LEU A 1 375 ? 5.281 -6.527 -9.641 1 90.19 375 LEU A O 1
ATOM 3097 N N . PHE A 1 376 ? 3.701 -8.047 -9.438 1 91.75 376 PHE A N 1
ATOM 3098 C CA . PHE A 1 376 ? 3.355 -7.68 -8.07 1 91.75 376 PHE A CA 1
ATOM 3099 C C . PHE A 1 376 ? 4.531 -7.922 -7.133 1 91.75 376 PHE A C 1
ATOM 3101 O O . PHE A 1 376 ? 4.855 -7.074 -6.301 1 91.75 376 PHE A O 1
ATOM 3108 N N . TYR A 1 377 ? 5.16 -9.07 -7.266 1 92.62 377 TYR A N 1
ATOM 3109 C CA . TYR A 1 377 ? 6.234 -9.445 -6.355 1 92.62 377 TYR A CA 1
ATOM 3110 C C . TYR A 1 377 ? 7.527 -8.719 -6.715 1 92.62 377 TYR A C 1
ATOM 3112 O O . TYR A 1 377 ? 8.406 -9.297 -7.367 1 92.62 377 TYR A O 1
ATOM 3120 N N . ASN A 1 378 ? 7.648 -7.531 -6.309 1 93.25 378 ASN A N 1
ATOM 3121 C CA . ASN A 1 378 ? 8.852 -6.754 -6.605 1 93.25 378 ASN A CA 1
ATOM 3122 C C . ASN A 1 378 ? 9.469 -6.168 -5.34 1 93.25 378 ASN A C 1
ATOM 3124 O O . ASN A 1 378 ? 8.828 -6.152 -4.285 1 93.25 378 ASN A O 1
ATOM 3128 N N . THR A 1 379 ? 10.664 -5.73 -5.48 1 96.56 379 THR A N 1
ATOM 3129 C CA . THR A 1 379 ? 11.445 -5.246 -4.352 1 96.56 379 THR A CA 1
ATOM 3130 C C . THR A 1 379 ? 10.805 -4.008 -3.736 1 96.56 379 THR A C 1
ATOM 3132 O O . THR A 1 379 ? 10.805 -3.84 -2.516 1 96.56 379 THR A O 1
ATOM 3135 N N . GLY A 1 380 ? 10.305 -3.102 -4.547 1 97.31 380 GLY A N 1
ATOM 3136 C CA . GLY A 1 380 ? 9.633 -1.922 -4.031 1 97.31 380 GLY A CA 1
ATOM 3137 C C . GLY A 1 380 ? 8.516 -2.252 -3.064 1 97.31 380 GLY A C 1
ATOM 3138 O O . GLY A 1 380 ? 8.414 -1.654 -1.991 1 97.31 380 GLY A O 1
ATOM 3139 N N . ARG A 1 381 ? 7.684 -3.207 -3.42 1 97.56 381 ARG A N 1
ATOM 3140 C CA . ARG A 1 381 ? 6.562 -3.609 -2.576 1 97.56 381 ARG A CA 1
ATOM 3141 C C . ARG A 1 381 ? 7.051 -4.301 -1.31 1 97.56 381 ARG A C 1
ATOM 3143 O O . ARG A 1 381 ? 6.445 -4.164 -0.245 1 97.56 381 ARG A O 1
ATOM 3150 N N . ARG A 1 382 ? 8.156 -5.105 -1.41 1 98.12 382 ARG A N 1
ATOM 3151 C CA . ARG A 1 382 ? 8.734 -5.738 -0.229 1 98.12 382 ARG A CA 1
ATOM 3152 C C . ARG A 1 382 ? 9.203 -4.691 0.777 1 98.12 382 ARG A C 1
ATOM 3154 O O . ARG A 1 382 ? 8.922 -4.805 1.973 1 98.12 382 ARG A O 1
ATOM 3161 N N . ILE A 1 383 ? 9.891 -3.686 0.266 1 98.5 383 ILE A N 1
ATOM 3162 C CA . ILE A 1 383 ? 10.359 -2.611 1.132 1 98.5 383 ILE A CA 1
ATOM 3163 C C . ILE A 1 383 ? 9.164 -1.874 1.734 1 98.5 383 ILE A C 1
ATOM 3165 O O . ILE A 1 383 ? 9.141 -1.594 2.936 1 98.5 383 ILE A O 1
ATOM 3169 N N . ASN A 1 384 ? 8.188 -1.598 0.916 1 98.5 384 ASN A N 1
ATOM 3170 C CA . ASN A 1 384 ? 7.004 -0.883 1.377 1 98.5 384 ASN A CA 1
ATOM 3171 C C . ASN A 1 384 ? 6.289 -1.642 2.492 1 98.5 384 ASN A C 1
ATOM 3173 O O . ASN A 1 384 ? 5.824 -1.038 3.461 1 98.5 384 ASN A O 1
ATOM 3177 N N . ASN A 1 385 ? 6.16 -3 2.318 1 98.44 385 ASN A N 1
ATOM 3178 C CA . ASN A 1 385 ? 5.566 -3.818 3.371 1 98.44 385 ASN A CA 1
ATOM 3179 C C . ASN A 1 385 ? 6.316 -3.66 4.691 1 98.44 385 ASN A C 1
ATOM 3181 O O . ASN A 1 385 ? 5.695 -3.547 5.75 1 98.44 385 ASN A O 1
ATOM 3185 N N . GLY A 1 386 ? 7.637 -3.678 4.586 1 98.56 386 GLY A N 1
ATOM 3186 C CA . GLY A 1 386 ? 8.445 -3.508 5.785 1 98.56 386 GLY A CA 1
ATOM 3187 C C . GLY A 1 386 ? 8.227 -2.168 6.465 1 98.56 386 GLY A C 1
ATOM 3188 O O . GLY A 1 386 ? 8.172 -2.09 7.691 1 98.56 386 GLY A O 1
ATOM 3189 N N . LEU A 1 387 ? 8.094 -1.09 5.664 1 98.44 387 LEU A N 1
ATOM 3190 C CA . LEU A 1 387 ? 7.867 0.246 6.207 1 98.44 387 LEU A CA 1
ATOM 3191 C C . LEU A 1 387 ? 6.543 0.312 6.957 1 98.44 387 LEU A C 1
ATOM 3193 O O . LEU A 1 387 ? 6.477 0.867 8.055 1 98.44 387 LEU A O 1
ATOM 3197 N N . VAL A 1 388 ? 5.508 -0.272 6.391 1 98.38 388 VAL A N 1
ATOM 3198 C CA . VAL A 1 388 ? 4.184 -0.259 6.996 1 98.38 388 VAL A CA 1
ATOM 3199 C C . VAL A 1 388 ? 4.188 -1.105 8.266 1 98.38 388 VAL A C 1
ATOM 3201 O O . VAL A 1 388 ? 3.631 -0.701 9.289 1 98.38 388 VAL A O 1
ATOM 3204 N N . ARG A 1 389 ? 4.852 -2.281 8.234 1 97.94 389 ARG A N 1
ATOM 3205 C CA . ARG A 1 389 ? 4.883 -3.193 9.367 1 97.94 389 ARG A CA 1
ATOM 3206 C C . ARG A 1 389 ? 5.699 -2.609 10.516 1 97.94 389 ARG A C 1
ATOM 3208 O O . ARG A 1 389 ? 5.543 -3.018 11.672 1 97.94 389 ARG A O 1
ATOM 3215 N N . SER A 1 390 ? 6.562 -1.679 10.156 1 96 390 SER A N 1
ATOM 3216 C CA . SER A 1 390 ? 7.332 -0.988 11.188 1 96 390 SER A CA 1
ATOM 3217 C C . SER A 1 390 ? 6.523 0.144 11.812 1 96 390 SER A C 1
ATOM 3219 O O . SER A 1 390 ? 7.07 0.979 12.539 1 96 390 SER A O 1
ATOM 3221 N N . ASN A 1 391 ? 5.258 0.261 11.5 1 95.69 391 ASN A N 1
ATOM 3222 C CA . ASN A 1 391 ? 4.273 1.165 12.094 1 95.69 391 ASN A CA 1
ATOM 3223 C C . ASN A 1 391 ? 4.551 2.617 11.711 1 95.69 391 ASN A C 1
ATOM 3225 O O . ASN A 1 391 ? 4.375 3.52 12.531 1 95.69 391 ASN A O 1
ATOM 3229 N N . HIS A 1 392 ? 5.109 2.867 10.562 1 97.06 392 HIS A N 1
ATOM 3230 C CA . HIS A 1 392 ? 5.234 4.203 10 1 97.06 392 HIS A CA 1
ATOM 3231 C C . HIS A 1 392 ? 4.074 4.52 9.062 1 97.06 392 HIS A C 1
ATOM 3233 O O . HIS A 1 392 ? 3.357 3.613 8.633 1 97.06 392 HIS A O 1
ATOM 3239 N N . SER A 1 393 ? 3.764 5.773 8.922 1 97.06 393 SER A N 1
ATOM 3240 C CA . SER A 1 393 ? 2.812 6.215 7.91 1 97.06 393 SER A CA 1
ATOM 3241 C C . SER A 1 393 ? 3.461 6.27 6.531 1 97.06 393 SER A C 1
ATOM 3243 O O . SER A 1 393 ? 4.414 7.02 6.316 1 97.06 393 SER A O 1
ATOM 3245 N N . VAL A 1 394 ? 2.979 5.453 5.566 1 98.25 394 VAL A N 1
ATOM 3246 C CA . VAL A 1 394 ? 3.662 5.32 4.285 1 98.25 394 VAL A CA 1
ATOM 3247 C C . VAL A 1 394 ? 2.713 5.699 3.148 1 98.25 394 VAL A C 1
ATOM 3249 O O . VAL A 1 394 ? 1.613 5.148 3.043 1 98.25 394 VAL A O 1
ATOM 3252 N N . LEU A 1 395 ? 3.053 6.676 2.422 1 97.75 395 LEU A N 1
ATOM 3253 C CA . LEU A 1 395 ? 2.377 7.051 1.186 1 97.75 395 LEU A CA 1
ATOM 3254 C C . LEU A 1 395 ? 3.232 6.707 -0.029 1 97.75 395 LEU A C 1
ATOM 3256 O O . LEU A 1 395 ? 4.449 6.91 -0.015 1 97.75 395 LEU A O 1
ATOM 3260 N N . THR A 1 396 ? 2.623 6.141 -1.071 1 97.69 396 THR A N 1
ATOM 3261 C CA . THR A 1 396 ? 3.396 5.68 -2.219 1 97.69 396 THR A CA 1
ATOM 3262 C C . THR A 1 396 ? 3.039 6.477 -3.469 1 97.69 396 THR A C 1
ATOM 3264 O O . THR A 1 396 ? 1.904 6.934 -3.617 1 97.69 396 THR A O 1
ATOM 3267 N N . ILE A 1 397 ? 4.012 6.719 -4.316 1 97.44 397 ILE A N 1
ATOM 3268 C CA . ILE A 1 397 ? 3.842 7.203 -5.68 1 97.44 397 ILE A CA 1
ATOM 3269 C C . ILE A 1 397 ? 4.512 6.234 -6.656 1 97.44 397 ILE A C 1
ATOM 3271 O O . ILE A 1 397 ? 5.715 5.988 -6.562 1 97.44 397 ILE A O 1
ATOM 3275 N N . SER A 1 398 ? 3.73 5.617 -7.5 1 96.69 398 SER A N 1
ATOM 3276 C CA . SER A 1 398 ? 4.293 4.762 -8.539 1 96.69 398 SER A CA 1
ATOM 3277 C C . SER A 1 398 ? 4.746 5.578 -9.742 1 96.69 398 SER A C 1
ATOM 3279 O O . SER A 1 398 ? 3.967 5.801 -10.672 1 96.69 398 SER A O 1
ATOM 3281 N N . ASP A 1 399 ? 5.992 5.93 -9.766 1 96.5 399 ASP A N 1
ATOM 3282 C CA . ASP A 1 399 ? 6.496 6.945 -10.688 1 96.5 399 ASP A CA 1
ATOM 3283 C C . ASP A 1 399 ? 6.258 6.535 -12.141 1 96.5 399 ASP A C 1
ATOM 3285 O O . ASP A 1 399 ? 5.715 7.312 -12.93 1 96.5 399 ASP A O 1
ATOM 3289 N N . ARG A 1 400 ? 6.582 5.242 -12.508 1 94.69 400 ARG A N 1
ATOM 3290 C CA . ARG A 1 400 ? 6.453 4.816 -13.898 1 94.69 400 ARG A CA 1
ATOM 3291 C C . ARG A 1 400 ? 4.988 4.711 -14.305 1 94.69 400 ARG A C 1
ATOM 3293 O O . ARG A 1 400 ? 4.641 4.977 -15.461 1 94.69 400 ARG A O 1
ATOM 3300 N N . ASP A 1 401 ? 4.129 4.316 -13.438 1 93.31 401 ASP A N 1
ATOM 3301 C CA . ASP A 1 401 ? 2.703 4.258 -13.75 1 93.31 401 ASP A CA 1
ATOM 3302 C C . ASP A 1 401 ? 2.129 5.66 -13.953 1 93.31 401 ASP A C 1
ATOM 3304 O O . ASP A 1 401 ? 1.361 5.887 -14.891 1 93.31 401 ASP A O 1
ATOM 3308 N N . ILE A 1 402 ? 2.521 6.625 -13.094 1 94 402 ILE A N 1
ATOM 3309 C CA . ILE A 1 402 ? 2.049 8 -13.203 1 94 402 ILE A CA 1
ATOM 3310 C C . ILE A 1 402 ? 2.461 8.586 -14.555 1 94 402 ILE A C 1
ATOM 3312 O O . ILE A 1 402 ? 1.652 9.219 -15.234 1 94 402 ILE A O 1
ATOM 3316 N N . VAL A 1 403 ? 3.721 8.367 -14.914 1 93.69 403 VAL A N 1
ATOM 3317 C CA . VAL A 1 403 ? 4.188 8.93 -16.172 1 93.69 403 VAL A CA 1
ATOM 3318 C C . VAL A 1 403 ? 3.434 8.297 -17.344 1 93.69 403 VAL A C 1
ATOM 3320 O O . VAL A 1 403 ? 3.102 8.969 -18.312 1 93.69 403 VAL A O 1
ATOM 3323 N N . SER A 1 404 ? 3.184 7.031 -17.266 1 89.88 404 SER A N 1
ATOM 3324 C CA . SER A 1 404 ? 2.48 6.328 -18.328 1 89.88 404 SER A CA 1
ATOM 3325 C C . SER A 1 404 ? 1.05 6.832 -18.484 1 89.88 404 SER A C 1
ATOM 3327 O O . SER A 1 404 ? 0.546 6.969 -19.594 1 89.88 404 SER A O 1
ATOM 3329 N N . TYR A 1 405 ? 0.368 7.125 -17.375 1 87.81 405 TYR A N 1
ATOM 3330 C CA . TYR A 1 405 ? -1.028 7.547 -17.391 1 87.81 405 TYR A CA 1
ATOM 3331 C C . TYR A 1 405 ? -1.166 8.977 -17.906 1 87.81 405 TYR A C 1
ATOM 3333 O O . TYR A 1 405 ? -2.236 9.375 -18.359 1 87.81 405 TYR A O 1
ATOM 3341 N N . HIS A 1 406 ? -0.086 9.734 -17.859 1 89 406 HIS A N 1
ATOM 3342 C CA . HIS A 1 406 ? -0.271 11.164 -18.078 1 89 406 HIS A CA 1
ATOM 3343 C C . HIS A 1 406 ? 0.551 11.656 -19.266 1 89 406 HIS A C 1
ATOM 3345 O O . HIS A 1 406 ? 0.751 12.859 -19.438 1 89 406 HIS A O 1
ATOM 3351 N N . ARG A 1 407 ? 1.03 10.766 -20.047 1 89.94 407 ARG A N 1
ATOM 3352 C CA . ARG A 1 407 ? 1.692 11.188 -21.266 1 89.94 407 ARG A CA 1
ATOM 3353 C C . ARG A 1 407 ? 0.732 11.953 -22.172 1 89.94 407 ARG A C 1
ATOM 3355 O O . ARG A 1 407 ? -0.444 11.602 -22.281 1 89.94 407 ARG A O 1
ATOM 3362 N N . SER A 1 408 ? 1.201 13.086 -22.672 1 89.69 408 SER A N 1
ATOM 3363 C CA . SER A 1 408 ? 0.427 13.938 -23.578 1 89.69 408 SER A CA 1
ATOM 3364 C C . SER A 1 408 ? 1.337 14.734 -24.5 1 89.69 408 SER A C 1
ATOM 3366 O O . SER A 1 408 ? 2.562 14.625 -24.422 1 89.69 408 SER A O 1
ATOM 3368 N N . LEU A 1 409 ? 0.791 15.477 -25.391 1 90 409 LEU A N 1
ATOM 3369 C CA . LEU A 1 409 ? 1.554 16.312 -26.312 1 90 409 LEU A CA 1
ATOM 3370 C C . LEU A 1 409 ? 2.316 17.391 -25.562 1 90 409 LEU A C 1
ATOM 3372 O O . LEU A 1 409 ? 3.393 17.812 -26 1 90 409 LEU A O 1
ATOM 3376 N N . LYS A 1 410 ? 1.828 17.781 -24.5 1 90.88 410 LYS A N 1
ATOM 3377 C CA . LYS A 1 410 ? 2.457 18.844 -23.703 1 90.88 410 LYS A CA 1
ATOM 3378 C C . LYS A 1 410 ? 3.406 18.25 -22.656 1 90.88 410 LYS A C 1
ATOM 3380 O O . LYS A 1 410 ? 4.176 18.984 -22.031 1 90.88 410 LYS A O 1
ATOM 3385 N N . ASP A 1 411 ? 3.385 17.016 -22.422 1 92.25 411 ASP A N 1
ATOM 3386 C CA . ASP A 1 411 ? 4.207 16.266 -21.484 1 92.25 411 ASP A CA 1
ATOM 3387 C C . ASP A 1 411 ? 4.555 14.891 -22.047 1 92.25 411 ASP A C 1
ATOM 3389 O O . ASP A 1 411 ? 4.008 13.875 -21.594 1 92.25 411 ASP A O 1
ATOM 3393 N N . PHE A 1 412 ? 5.512 14.836 -22.938 1 90.69 412 PHE A N 1
ATOM 3394 C CA . PHE A 1 412 ? 5.766 13.695 -23.812 1 90.69 412 PHE A CA 1
ATOM 3395 C C . PHE A 1 412 ? 6.18 12.477 -23 1 90.69 412 PHE A C 1
ATOM 3397 O O . PHE A 1 412 ? 5.824 11.344 -23.344 1 90.69 412 PHE A O 1
ATOM 3404 N N . ASP A 1 413 ? 6.945 12.719 -21.922 1 91.62 413 ASP A N 1
ATOM 3405 C CA . ASP A 1 413 ? 7.391 11.547 -21.172 1 91.62 413 ASP A CA 1
ATOM 3406 C C . ASP A 1 413 ? 6.672 11.453 -19.828 1 91.62 413 ASP A C 1
ATOM 3408 O O . ASP A 1 413 ? 6.996 10.594 -19 1 91.62 413 ASP A O 1
ATOM 3412 N N . GLY A 1 414 ? 5.723 12.406 -19.562 1 93.19 414 GLY A N 1
ATOM 3413 C CA . GLY A 1 414 ? 4.914 12.383 -18.344 1 93.19 414 GLY A CA 1
ATOM 3414 C C . GLY A 1 414 ? 5.648 12.906 -17.125 1 93.19 414 GLY A C 1
ATOM 3415 O O . GLY A 1 414 ? 5.113 12.883 -16.016 1 93.19 414 GLY A O 1
ATOM 3416 N N . SER A 1 415 ? 6.867 13.359 -17.312 1 94.94 415 SER A N 1
ATOM 3417 C CA . SER A 1 415 ? 7.715 13.742 -16.188 1 94.94 415 SER A CA 1
ATOM 3418 C C . SER A 1 415 ? 7.223 15.031 -15.531 1 94.94 415 SER A C 1
ATOM 3420 O O . SER A 1 415 ? 7.367 15.219 -14.32 1 94.94 415 SER A O 1
ATOM 3422 N N . LYS A 1 416 ? 6.633 15.953 -16.281 1 95.44 416 LYS A N 1
ATOM 3423 C CA . LYS A 1 416 ? 6.121 17.188 -15.703 1 95.44 416 LYS A CA 1
ATOM 3424 C C . LYS A 1 416 ? 5.023 16.906 -14.68 1 95.44 416 LYS A C 1
ATOM 3426 O O . LYS A 1 416 ? 5.047 17.453 -13.57 1 95.44 416 LYS A O 1
ATOM 3431 N N . LYS A 1 417 ? 4.121 16.031 -15.062 1 94.88 417 LYS A N 1
ATOM 3432 C CA . LYS A 1 417 ? 3.041 15.68 -14.148 1 94.88 417 LYS A CA 1
ATOM 3433 C C . LYS A 1 417 ? 3.578 14.961 -12.914 1 94.88 417 LYS A C 1
ATOM 3435 O O . LYS A 1 417 ? 3.133 15.227 -11.789 1 94.88 417 LYS A O 1
ATOM 3440 N N . LEU A 1 418 ? 4.457 14.062 -13.133 1 96.75 418 LEU A N 1
ATOM 3441 C CA . LEU A 1 418 ? 5.051 13.344 -12.016 1 96.75 418 LEU A CA 1
ATOM 3442 C C . LEU A 1 418 ? 5.668 14.312 -11.008 1 96.75 418 LEU A C 1
ATOM 3444 O O . LEU A 1 418 ? 5.41 14.219 -9.812 1 96.75 418 LEU A O 1
ATOM 3448 N N . ASN A 1 419 ? 6.449 15.211 -11.484 1 96.75 419 ASN A N 1
ATOM 3449 C CA . ASN A 1 419 ? 7.156 16.141 -10.609 1 96.75 419 ASN A CA 1
ATOM 3450 C C . ASN A 1 419 ? 6.195 17.109 -9.938 1 96.75 419 ASN A C 1
ATOM 3452 O O . ASN A 1 419 ? 6.355 17.438 -8.758 1 96.75 419 ASN A O 1
ATOM 3456 N N . SER A 1 420 ? 5.223 17.578 -10.68 1 94.12 420 SER A N 1
ATOM 3457 C CA . SER A 1 420 ? 4.203 18.422 -10.062 1 94.12 420 SER A CA 1
ATOM 3458 C C . SER A 1 420 ? 3.455 17.656 -8.969 1 94.12 420 SER A C 1
ATOM 3460 O O . SER A 1 420 ? 3.182 18.203 -7.898 1 94.12 420 SER A O 1
ATOM 3462 N N . LYS A 1 421 ? 3.135 16.406 -9.25 1 95.19 421 LYS A N 1
ATOM 3463 C CA . LYS A 1 421 ? 2.451 15.57 -8.281 1 95.19 421 LYS A CA 1
ATOM 3464 C C . LYS A 1 421 ? 3.291 15.398 -7.016 1 95.19 421 LYS A C 1
ATOM 3466 O O . LYS A 1 421 ? 2.766 15.445 -5.902 1 95.19 421 LYS A O 1
ATOM 3471 N N . ILE A 1 422 ? 4.531 15.172 -7.172 1 96.81 422 ILE A N 1
ATOM 3472 C CA . ILE A 1 422 ? 5.43 14.992 -6.039 1 96.81 422 ILE A CA 1
ATOM 3473 C C . ILE A 1 422 ? 5.414 16.25 -5.168 1 96.81 422 ILE A C 1
ATOM 3475 O O . ILE A 1 422 ? 5.27 16.156 -3.945 1 96.81 422 ILE A O 1
ATOM 3479 N N . ILE A 1 423 ? 5.508 17.391 -5.781 1 93 423 ILE A N 1
ATOM 3480 C CA . ILE A 1 423 ? 5.547 18.656 -5.059 1 93 423 ILE A CA 1
ATOM 3481 C C . ILE A 1 423 ? 4.23 18.875 -4.312 1 93 423 ILE A C 1
ATOM 3483 O O . ILE A 1 423 ? 4.23 19.219 -3.131 1 93 423 ILE A O 1
ATOM 3487 N N . ASP A 1 424 ? 3.145 18.578 -4.98 1 91.44 424 ASP A N 1
ATOM 3488 C CA . ASP A 1 424 ? 1.837 18.703 -4.34 1 91.44 424 ASP A CA 1
ATOM 3489 C C . ASP A 1 424 ? 1.712 17.734 -3.156 1 91.44 424 ASP A C 1
ATOM 3491 O O . ASP A 1 424 ? 1.16 18.109 -2.115 1 91.44 424 ASP A O 1
ATOM 3495 N N . THR A 1 425 ? 2.154 16.578 -3.371 1 94.25 425 THR A N 1
ATOM 3496 C CA . THR A 1 425 ? 2.072 15.57 -2.324 1 94.25 425 THR A CA 1
ATOM 3497 C C . THR A 1 425 ? 2.883 15.992 -1.101 1 94.25 425 THR A C 1
ATOM 3499 O O . THR A 1 425 ? 2.438 15.82 0.036 1 94.25 425 THR A O 1
ATOM 3502 N N . ILE A 1 426 ? 4.027 16.516 -1.292 1 92 426 ILE A N 1
ATOM 3503 C CA . ILE A 1 426 ? 4.891 16.953 -0.201 1 92 426 ILE A CA 1
ATOM 3504 C C . ILE A 1 426 ? 4.207 18.078 0.578 1 92 426 ILE A C 1
ATOM 3506 O O . ILE A 1 426 ? 4.242 18.094 1.811 1 92 426 ILE A O 1
ATOM 3510 N N . ALA A 1 427 ? 3.57 18.922 -0.16 1 86 427 ALA A N 1
ATOM 3511 C CA . ALA A 1 427 ? 2.893 20.047 0.465 1 86 427 ALA A CA 1
ATOM 3512 C C . ALA A 1 427 ? 1.714 19.578 1.314 1 86 427 ALA A C 1
ATOM 3514 O O . ALA A 1 427 ? 1.389 20.203 2.33 1 86 427 ALA A O 1
ATOM 3515 N N . ASN A 1 428 ? 1.118 18.516 0.921 1 87.69 428 ASN A N 1
ATOM 3516 C CA . ASN A 1 428 ? -0.073 18.016 1.605 1 87.69 428 ASN A CA 1
ATOM 3517 C C . ASN A 1 428 ? 0.282 17.031 2.707 1 87.69 428 ASN A C 1
ATOM 3519 O O . ASN A 1 428 ? -0.33 17.031 3.775 1 87.69 428 ASN A O 1
ATOM 3523 N N . TYR A 1 429 ? 1.246 16.188 2.469 1 90.94 429 TYR A N 1
ATOM 3524 C CA . TYR A 1 429 ? 1.55 15.039 3.307 1 90.94 429 TYR A CA 1
ATOM 3525 C C . TYR A 1 429 ? 2.672 15.352 4.289 1 90.94 429 TYR A C 1
ATOM 3527 O O . TYR A 1 429 ? 2.709 14.812 5.395 1 90.94 429 TYR A O 1
ATOM 3535 N N . LEU A 1 430 ? 3.592 16.281 3.859 1 88.44 430 LEU A N 1
ATOM 3536 C CA . LEU A 1 430 ? 4.73 16.703 4.664 1 88.44 430 LEU A CA 1
ATOM 3537 C C . LEU A 1 430 ? 5.504 15.508 5.199 1 88.44 430 LEU A C 1
ATOM 3539 O O . LEU A 1 430 ? 5.598 15.312 6.414 1 88.44 430 LEU A O 1
ATOM 3543 N N . PRO A 1 431 ? 6.102 14.773 4.32 1 94.06 431 PRO A N 1
ATOM 3544 C CA . PRO A 1 431 ? 6.855 13.602 4.777 1 94.06 431 PRO A CA 1
ATOM 3545 C C . PRO A 1 431 ? 8.109 13.977 5.562 1 94.06 431 PRO A C 1
ATOM 3547 O O . PRO A 1 431 ? 8.641 15.078 5.387 1 94.06 431 PRO A O 1
ATOM 3550 N N . ASP A 1 432 ? 8.539 13.055 6.473 1 93.06 432 ASP A N 1
ATOM 3551 C CA . ASP A 1 432 ? 9.828 13.156 7.148 1 93.06 432 ASP A CA 1
ATOM 3552 C C . ASP A 1 432 ? 10.945 12.578 6.281 1 93.06 432 ASP A C 1
ATOM 3554 O O . ASP A 1 432 ? 12.102 13 6.391 1 93.06 432 ASP A O 1
ATOM 3558 N N . LEU A 1 433 ? 10.594 11.617 5.473 1 97 433 LEU A N 1
ATOM 3559 C CA . LEU A 1 433 ? 11.555 10.859 4.676 1 97 433 LEU A CA 1
ATOM 3560 C C . LEU A 1 433 ? 10.984 10.531 3.299 1 97 433 LEU A C 1
ATOM 3562 O O . LEU A 1 433 ? 9.844 10.07 3.189 1 97 433 LEU A O 1
ATOM 3566 N N . ILE A 1 434 ? 11.711 10.836 2.297 1 98.5 434 ILE A N 1
ATOM 3567 C CA . ILE A 1 434 ? 11.398 10.422 0.933 1 98.5 434 ILE A CA 1
ATOM 3568 C C . ILE A 1 434 ? 12.352 9.32 0.493 1 98.5 434 ILE A C 1
ATOM 3570 O O . ILE A 1 434 ? 13.578 9.477 0.581 1 98.5 434 ILE A O 1
ATOM 3574 N N . ILE A 1 435 ? 11.836 8.234 0.07 1 98.75 435 ILE A N 1
ATOM 3575 C CA . ILE A 1 435 ? 12.625 7.113 -0.419 1 98.75 435 ILE A CA 1
ATOM 3576 C C . ILE A 1 435 ? 12.391 6.93 -1.916 1 98.75 435 ILE A C 1
ATOM 3578 O O . ILE A 1 435 ? 11.273 6.633 -2.344 1 98.75 435 ILE A O 1
ATOM 3582 N N . LEU A 1 436 ? 13.453 7.051 -2.666 1 98.56 436 LEU A N 1
ATOM 3583 C CA . LEU A 1 436 ? 13.383 6.895 -4.113 1 98.56 436 LEU A CA 1
ATOM 3584 C C . LEU A 1 436 ? 13.914 5.531 -4.543 1 98.56 436 LEU A C 1
ATOM 3586 O O . LEU A 1 436 ? 14.977 5.105 -4.086 1 98.56 436 LEU A O 1
ATOM 3590 N N . GLY A 1 437 ? 13.102 4.809 -5.332 1 97.69 437 GLY A N 1
ATOM 3591 C CA . GLY A 1 437 ? 13.719 3.729 -6.086 1 97.69 437 GLY A CA 1
ATOM 3592 C C . GLY A 1 437 ? 14.602 4.219 -7.219 1 97.69 437 GLY A C 1
ATOM 3593 O O . GLY A 1 437 ? 15.422 5.121 -7.023 1 97.69 437 GLY A O 1
ATOM 3594 N N . HIS A 1 438 ? 14.477 3.652 -8.438 1 93.88 438 HIS A N 1
ATOM 3595 C CA . HIS A 1 438 ? 15.203 4.227 -9.57 1 93.88 438 HIS A CA 1
ATOM 3596 C C . HIS A 1 438 ? 14.727 5.645 -9.859 1 93.88 438 HIS A C 1
ATOM 3598 O O . HIS A 1 438 ? 15.531 6.566 -9.961 1 93.88 438 HIS A O 1
ATOM 3604 N N . ALA A 1 439 ? 13.422 5.773 -9.883 1 93.38 439 ALA A N 1
ATOM 3605 C CA . ALA A 1 439 ? 12.742 7.062 -9.984 1 93.38 439 ALA A CA 1
ATOM 3606 C C . ALA A 1 439 ? 13.492 8.008 -10.922 1 93.38 439 ALA A C 1
ATOM 3608 O O . ALA A 1 439 ? 13.766 9.156 -10.57 1 93.38 439 ALA A O 1
ATOM 3609 N N . ASP A 1 440 ? 13.82 7.547 -12.07 1 93.69 440 ASP A N 1
ATOM 3610 C CA . ASP A 1 440 ? 14.703 8.242 -13.008 1 93.69 440 ASP A CA 1
ATOM 3611 C C . ASP A 1 440 ? 14.07 9.539 -13.492 1 93.69 440 ASP A C 1
ATOM 3613 O O . ASP A 1 440 ? 14.781 10.469 -13.891 1 93.69 440 ASP A O 1
ATOM 3617 N N . LEU A 1 441 ? 12.789 9.641 -13.438 1 94.69 441 LEU A N 1
ATOM 3618 C CA . LEU A 1 441 ? 12.133 10.797 -14.031 1 94.69 441 LEU A CA 1
ATOM 3619 C C . LEU A 1 441 ? 11.789 11.836 -12.969 1 94.69 441 LEU A C 1
ATOM 3621 O O . LEU A 1 441 ? 11.141 12.844 -13.266 1 94.69 441 LEU A O 1
ATOM 3625 N N . VAL A 1 442 ? 12.164 11.594 -11.719 1 97.38 442 VAL A N 1
ATOM 3626 C CA . VAL A 1 442 ? 12.164 12.656 -10.719 1 97.38 442 VAL A CA 1
ATOM 3627 C C . VAL A 1 442 ? 13.312 13.625 -11 1 97.38 442 VAL A C 1
ATOM 3629 O O . VAL A 1 442 ? 14.484 13.242 -10.953 1 97.38 442 VAL A O 1
ATOM 3632 N N . SER A 1 443 ? 13.031 14.805 -11.25 1 96.44 443 SER A N 1
ATOM 3633 C CA . SER A 1 443 ? 14.023 15.758 -11.742 1 96.44 443 SER A CA 1
ATOM 3634 C C . SER A 1 443 ? 14.891 16.297 -10.602 1 96.44 443 SER A C 1
ATOM 3636 O O . SER A 1 443 ? 14.461 16.328 -9.453 1 96.44 443 SER A O 1
ATOM 3638 N N . LEU A 1 444 ? 16.062 16.719 -10.953 1 96.44 444 LEU A N 1
ATOM 3639 C CA . LEU A 1 444 ? 16.953 17.359 -10 1 96.44 444 LEU A CA 1
ATOM 3640 C C . LEU A 1 444 ? 16.359 18.656 -9.477 1 96.44 444 LEU A C 1
ATOM 3642 O O . LEU A 1 444 ? 16.547 19 -8.305 1 96.44 444 LEU A O 1
ATOM 3646 N N . SER A 1 445 ? 15.641 19.359 -10.328 1 95.56 445 SER A N 1
ATOM 3647 C CA . SER A 1 445 ? 15.008 20.609 -9.93 1 95.56 445 SER A CA 1
ATOM 3648 C C . SER A 1 445 ? 14 20.391 -8.805 1 95.56 445 SER A C 1
ATOM 3650 O O . SER A 1 445 ? 13.922 21.172 -7.863 1 95.56 445 SER A O 1
ATOM 3652 N N . THR A 1 446 ? 13.234 19.312 -8.961 1 96.25 446 THR A N 1
ATOM 3653 C CA . THR A 1 446 ? 12.258 18.969 -7.93 1 96.25 446 THR A CA 1
ATOM 3654 C C . THR A 1 446 ? 12.953 18.656 -6.613 1 96.25 446 THR A C 1
ATOM 3656 O O . THR A 1 446 ? 12.547 19.125 -5.551 1 96.25 446 THR A O 1
ATOM 3659 N N . LEU A 1 447 ? 13.992 17.891 -6.648 1 97.12 447 LEU A N 1
ATOM 3660 C CA . LEU A 1 447 ? 14.734 17.516 -5.449 1 97.12 447 LEU A CA 1
ATOM 3661 C C . LEU A 1 447 ? 15.398 18.719 -4.809 1 97.12 447 LEU A C 1
ATOM 3663 O O . LEU A 1 447 ? 15.391 18.859 -3.584 1 97.12 447 LEU A O 1
ATOM 3667 N N . LYS A 1 448 ? 15.977 19.594 -5.609 1 94.38 448 LYS A N 1
ATOM 3668 C CA . LYS A 1 448 ? 16.562 20.828 -5.102 1 94.38 448 LYS A CA 1
ATOM 3669 C C . LYS A 1 448 ? 15.516 21.703 -4.434 1 94.38 448 LYS A C 1
ATOM 3671 O O . LYS A 1 448 ? 15.781 22.312 -3.393 1 94.38 448 LYS A O 1
ATOM 3676 N N . PHE A 1 449 ? 14.406 21.734 -5.105 1 90.5 449 PHE A N 1
ATOM 3677 C CA . PHE A 1 449 ? 13.297 22.5 -4.539 1 90.5 449 PHE A CA 1
ATOM 3678 C C . PHE A 1 449 ? 12.953 21.984 -3.145 1 90.5 449 PHE A C 1
ATOM 3680 O O . PHE A 1 449 ? 12.758 22.781 -2.221 1 90.5 449 PHE A O 1
ATOM 3687 N N . ILE A 1 450 ? 12.875 20.734 -2.969 1 92 450 ILE A N 1
ATOM 3688 C CA . ILE A 1 450 ? 12.516 20.109 -1.694 1 92 450 ILE A CA 1
ATOM 3689 C C . ILE A 1 450 ? 13.586 20.438 -0.649 1 92 450 ILE A C 1
ATOM 3691 O O . ILE A 1 450 ? 13.266 20.859 0.46 1 92 450 ILE A O 1
ATOM 3695 N N . LYS A 1 451 ? 14.805 20.281 -0.99 1 89.44 451 LYS A N 1
ATOM 3696 C CA . LYS A 1 451 ? 15.891 20.531 -0.055 1 89.44 451 LYS A CA 1
ATOM 3697 C C . LYS A 1 451 ? 15.914 21.984 0.388 1 89.44 451 LYS A C 1
ATOM 3699 O O . LYS A 1 451 ? 16.25 22.297 1.537 1 89.44 451 LYS A O 1
ATOM 3704 N N . LYS A 1 452 ? 15.547 22.797 -0.515 1 83.62 452 LYS A N 1
ATOM 3705 C CA . LYS A 1 452 ? 15.594 24.234 -0.246 1 83.62 452 LYS A CA 1
ATOM 3706 C C . LYS A 1 452 ? 14.414 24.672 0.62 1 83.62 452 LYS A C 1
ATOM 3708 O O . LYS A 1 452 ? 14.578 25.469 1.542 1 83.62 452 LYS A O 1
ATOM 3713 N N . ASN A 1 453 ? 13.281 24.141 0.281 1 82.38 453 ASN A N 1
ATOM 3714 C CA . ASN A 1 453 ? 12.062 24.656 0.893 1 82.38 453 ASN A CA 1
ATOM 3715 C C . ASN A 1 453 ? 11.602 23.781 2.055 1 82.38 453 ASN A C 1
ATOM 3717 O O . ASN A 1 453 ? 10.812 24.219 2.895 1 82.38 453 ASN A O 1
ATOM 3721 N N . TYR A 1 454 ? 12.031 22.547 2.074 1 85.81 454 TYR A N 1
ATOM 3722 C CA . TYR A 1 454 ? 11.734 21.609 3.146 1 85.81 454 TYR A CA 1
ATOM 3723 C C . TYR A 1 454 ? 13.016 20.938 3.645 1 85.81 454 TYR A C 1
ATOM 3725 O O . TYR A 1 454 ? 13.156 19.719 3.553 1 85.81 454 TYR A O 1
ATOM 3733 N N . PRO A 1 455 ? 13.875 21.656 4.254 1 82.31 455 PRO A N 1
ATOM 3734 C CA . PRO A 1 455 ? 15.203 21.141 4.594 1 82.31 455 PRO A CA 1
ATOM 3735 C C . PRO A 1 455 ? 15.148 20.016 5.629 1 82.31 455 PRO A C 1
ATOM 3737 O O . PRO A 1 455 ? 16.109 19.25 5.758 1 82.31 455 PRO A O 1
ATOM 3740 N N . SER A 1 456 ? 14.078 19.875 6.336 1 83.06 456 SER A N 1
ATOM 3741 C CA . SER A 1 456 ? 13.977 18.828 7.355 1 83.06 456 SER A CA 1
ATOM 3742 C C . SER A 1 456 ? 13.688 17.469 6.73 1 83.06 456 SER A C 1
ATOM 3744 O O . SER A 1 456 ? 13.859 16.438 7.379 1 83.06 456 SER A O 1
ATOM 3746 N N . ILE A 1 457 ? 13.195 17.453 5.543 1 91.88 457 ILE A N 1
ATOM 3747 C CA . ILE A 1 457 ? 12.867 16.203 4.871 1 91.88 457 ILE A CA 1
ATOM 3748 C C . ILE A 1 457 ? 14.148 15.508 4.43 1 91.88 457 ILE A C 1
ATOM 3750 O O . ILE A 1 457 ? 14.969 16.094 3.721 1 91.88 457 ILE A O 1
ATOM 3754 N N . LYS A 1 458 ? 14.336 14.344 4.867 1 95.31 458 LYS A N 1
ATOM 3755 C CA . LYS A 1 458 ? 15.438 13.523 4.367 1 95.31 458 LYS A CA 1
ATOM 3756 C C . LYS A 1 458 ? 15.062 12.844 3.053 1 95.31 458 LYS A C 1
ATOM 3758 O O . LYS A 1 458 ? 13.914 12.453 2.852 1 95.31 458 LYS A O 1
ATOM 3763 N N . ILE A 1 459 ? 16.031 12.734 2.158 1 98.06 459 ILE A N 1
ATOM 3764 C CA . ILE A 1 459 ? 15.828 12.078 0.872 1 98.06 459 ILE A CA 1
ATOM 3765 C C . ILE A 1 459 ? 16.875 10.984 0.677 1 98.06 459 ILE A C 1
ATOM 3767 O O . ILE A 1 459 ? 18.078 11.227 0.833 1 98.06 459 ILE A O 1
ATOM 3771 N N . THR A 1 460 ? 16.453 9.805 0.389 1 98.44 460 THR A N 1
ATOM 3772 C CA . THR A 1 460 ? 17.359 8.68 0.127 1 98.44 460 THR A CA 1
ATOM 3773 C C . THR A 1 460 ? 16.922 7.918 -1.118 1 98.44 460 THR A C 1
ATOM 3775 O O . THR A 1 460 ? 15.859 8.195 -1.684 1 98.44 460 THR A O 1
ATOM 3778 N N . GLN A 1 461 ? 17.797 7.023 -1.625 1 98.44 461 GLN A N 1
ATOM 3779 C CA . GLN A 1 461 ? 17.469 6.215 -2.795 1 98.44 461 GLN A CA 1
ATOM 3780 C C . GLN A 1 461 ? 18 4.789 -2.646 1 98.44 461 GLN A C 1
ATOM 3782 O O . GLN A 1 461 ? 18.984 4.559 -1.938 1 98.44 461 GLN A O 1
ATOM 3787 N N . TRP A 1 462 ? 17.344 3.869 -3.223 1 98 462 TRP A N 1
ATOM 3788 C CA . TRP A 1 462 ? 17.844 2.508 -3.361 1 98 462 TRP A CA 1
ATOM 3789 C C . TRP A 1 462 ? 17.875 2.082 -4.828 1 98 462 TRP A C 1
ATOM 3791 O O . TRP A 1 462 ? 17.031 2.518 -5.621 1 98 462 TRP A O 1
ATOM 3801 N N . PHE A 1 463 ? 18.875 1.301 -5.223 1 96.5 463 PHE A N 1
ATOM 3802 C CA . PHE A 1 463 ? 19.109 0.881 -6.598 1 96.5 463 PHE A CA 1
ATOM 3803 C C . PHE A 1 463 ? 19.391 -0.614 -6.672 1 96.5 463 PHE A C 1
ATOM 3805 O O . PHE A 1 463 ? 20.312 -1.105 -6.027 1 96.5 463 PHE A O 1
ATOM 3812 N N . LEU A 1 464 ? 18.656 -1.392 -7.535 1 92.88 464 LEU A N 1
ATOM 3813 C CA . LEU A 1 464 ? 18.672 -2.85 -7.527 1 92.88 464 LEU A CA 1
ATOM 3814 C C . LEU A 1 464 ? 19.562 -3.387 -8.648 1 92.88 464 LEU A C 1
ATOM 3816 O O . LEU A 1 464 ? 20.078 -4.496 -8.555 1 92.88 464 LEU A O 1
ATOM 3820 N N . ASP A 1 465 ? 19.812 -2.705 -9.703 1 90.88 465 ASP A N 1
ATOM 3821 C CA . ASP A 1 465 ? 20.438 -3.248 -10.914 1 90.88 465 ASP A CA 1
ATOM 3822 C C . ASP A 1 465 ? 21.953 -3.195 -10.812 1 90.88 465 ASP A C 1
ATOM 3824 O O . ASP A 1 465 ? 22.516 -2.41 -10.039 1 90.88 465 ASP A O 1
ATOM 3828 N N . LYS A 1 466 ? 22.5 -4.012 -11.578 1 90.81 466 LYS A N 1
ATOM 3829 C CA . LYS A 1 466 ? 23.953 -4.055 -11.68 1 90.81 466 LYS A CA 1
ATOM 3830 C C . LYS A 1 466 ? 24.516 -2.734 -12.203 1 90.81 466 LYS A C 1
ATOM 3832 O O . LYS A 1 466 ? 23.875 -2.076 -13.039 1 90.81 466 LYS A O 1
ATOM 3837 N N . MET A 1 467 ? 25.719 -2.348 -11.688 1 92.38 467 MET A N 1
ATOM 3838 C CA . MET A 1 467 ? 26.219 -1.03 -12.055 1 92.38 467 MET A CA 1
ATOM 3839 C C . MET A 1 467 ? 27.656 -1.12 -12.562 1 92.38 467 MET A C 1
ATOM 3841 O O . MET A 1 467 ? 28.328 -0.099 -12.727 1 92.38 467 MET A O 1
ATOM 3845 N N . ASN A 1 468 ? 28.203 -2.273 -12.734 1 86.31 468 ASN A N 1
ATOM 3846 C CA . ASN A 1 468 ? 29.578 -2.393 -13.211 1 86.31 468 ASN A CA 1
ATOM 3847 C C . ASN A 1 468 ? 29.641 -3.031 -14.594 1 86.31 468 ASN A C 1
ATOM 3849 O O . ASN A 1 468 ? 28.625 -3.525 -15.094 1 86.31 468 ASN A O 1
ATOM 3853 N N . GLU A 1 469 ? 30.812 -2.953 -15.18 1 82.5 469 GLU A N 1
ATOM 3854 C CA . GLU A 1 469 ? 31.094 -3.521 -16.5 1 82.5 469 GLU A CA 1
ATOM 3855 C C . GLU A 1 469 ? 30.188 -2.91 -17.562 1 82.5 469 GLU A C 1
ATOM 3857 O O . GLU A 1 469 ? 30.141 -1.687 -17.703 1 82.5 469 GLU A O 1
ATOM 3862 N N . GLY A 1 470 ? 29.359 -3.725 -18.172 1 80.5 470 GLY A N 1
ATOM 3863 C CA . GLY A 1 470 ? 28.484 -3.309 -19.266 1 80.5 470 GLY A CA 1
ATOM 3864 C C . GLY A 1 470 ? 27.297 -2.488 -18.797 1 80.5 470 GLY A C 1
ATOM 3865 O O . GLY A 1 470 ? 26.516 -2.01 -19.625 1 80.5 470 GLY A O 1
ATOM 3866 N N . TRP A 1 471 ? 27.25 -2.156 -17.5 1 88.25 471 TRP A N 1
ATOM 3867 C CA . TRP A 1 471 ? 26.078 -1.462 -16.969 1 88.25 471 TRP A CA 1
ATOM 3868 C C . TRP A 1 471 ? 26.469 -0.103 -16.391 1 88.25 471 TRP A C 1
ATOM 3870 O O . TRP A 1 471 ? 25.969 0.296 -15.336 1 88.25 471 TRP A O 1
ATOM 3880 N N . LYS A 1 472 ? 27.312 0.576 -17.047 1 87.94 472 LYS A N 1
ATOM 3881 C CA . LYS A 1 472 ? 27.781 1.895 -16.641 1 87.94 472 LYS A CA 1
ATOM 3882 C C . LYS A 1 472 ? 26.641 2.916 -16.656 1 87.94 472 LYS A C 1
ATOM 3884 O O . LYS A 1 472 ? 26.656 3.879 -15.883 1 87.94 472 LYS A O 1
ATOM 3889 N N . LYS A 1 473 ? 25.75 2.643 -17.516 1 91.81 473 LYS A N 1
ATOM 3890 C CA . LYS A 1 473 ? 24.594 3.531 -17.562 1 91.81 473 LYS A CA 1
ATOM 3891 C C . LYS A 1 473 ? 23.844 3.523 -16.234 1 91.81 473 LYS A C 1
ATOM 3893 O O . LYS A 1 473 ? 23.344 4.559 -15.797 1 91.81 473 LYS A O 1
ATOM 3898 N N . ASN A 1 474 ? 23.734 2.373 -15.633 1 93.94 474 ASN A N 1
ATOM 3899 C CA . ASN A 1 474 ? 23.078 2.262 -14.328 1 93.94 474 ASN A CA 1
ATOM 3900 C C . ASN A 1 474 ? 23.844 3.039 -13.258 1 93.94 474 ASN A C 1
ATOM 3902 O O . ASN A 1 474 ? 23.234 3.668 -12.391 1 93.94 474 ASN A O 1
ATOM 3906 N N . LYS A 1 475 ? 25.109 2.965 -13.352 1 93.56 475 LYS A N 1
ATOM 3907 C CA . LYS A 1 475 ? 25.938 3.711 -12.398 1 93.56 475 LYS A CA 1
ATOM 3908 C C . LYS A 1 475 ? 25.703 5.215 -12.539 1 93.56 475 LYS A C 1
ATOM 3910 O O . LYS A 1 475 ? 25.594 5.926 -11.539 1 93.56 475 LYS A O 1
ATOM 3915 N N . ARG A 1 476 ? 25.625 5.68 -13.734 1 93.62 476 ARG A N 1
ATOM 3916 C CA . ARG A 1 476 ? 25.375 7.094 -13.992 1 93.62 476 ARG A CA 1
ATOM 3917 C C . ARG A 1 476 ? 24.016 7.52 -13.438 1 93.62 476 ARG A C 1
ATOM 3919 O O . ARG A 1 476 ? 23.891 8.586 -12.828 1 93.62 476 ARG A O 1
ATOM 3926 N N . ARG A 1 477 ? 23.016 6.672 -13.641 1 94.88 477 ARG A N 1
ATOM 3927 C CA . ARG A 1 477 ? 21.672 6.949 -13.125 1 94.88 477 ARG A CA 1
ATOM 3928 C C . ARG A 1 477 ? 21.688 7.062 -11.609 1 94.88 477 ARG A C 1
ATOM 3930 O O . ARG A 1 477 ? 21.047 7.949 -11.039 1 94.88 477 ARG A O 1
ATOM 3937 N N . PHE A 1 478 ? 22.438 6.207 -11.008 1 95.19 478 PHE A N 1
ATOM 3938 C CA . PHE A 1 478 ? 22.562 6.184 -9.555 1 95.19 478 PHE A CA 1
ATOM 3939 C C . PHE A 1 478 ? 23.25 7.445 -9.055 1 95.19 478 PHE A C 1
ATOM 3941 O O . PHE A 1 478 ? 22.828 8.039 -8.062 1 95.19 478 PHE A O 1
ATOM 3948 N N . LEU A 1 479 ? 24.219 7.918 -9.742 1 94.38 479 LEU A N 1
ATOM 3949 C CA . LEU A 1 479 ? 25.047 9.031 -9.305 1 94.38 479 LEU A CA 1
ATOM 3950 C C . LEU A 1 479 ? 24.406 10.367 -9.664 1 94.38 479 LEU A C 1
ATOM 3952 O O . LEU A 1 479 ? 24.75 11.398 -9.086 1 94.38 479 LEU A O 1
ATOM 3956 N N . ASP A 1 480 ? 23.531 10.344 -10.602 1 94.06 480 ASP A N 1
ATOM 3957 C CA . ASP A 1 480 ? 22.906 11.57 -11.086 1 94.06 480 ASP A CA 1
ATOM 3958 C C . ASP A 1 480 ? 22.25 12.344 -9.938 1 94.06 480 ASP A C 1
ATOM 3960 O O . ASP A 1 480 ? 22.266 13.57 -9.93 1 94.06 480 ASP A O 1
ATOM 3964 N N . LYS A 1 481 ? 21.672 11.641 -8.984 1 94.56 481 LYS A N 1
ATOM 3965 C CA . LYS A 1 481 ? 20.938 12.281 -7.898 1 94.56 481 LYS A CA 1
ATOM 3966 C C . LYS A 1 481 ? 21.719 12.203 -6.59 1 94.56 481 LYS A C 1
ATOM 3968 O O . LYS A 1 481 ? 21.266 12.695 -5.559 1 94.56 481 LYS A O 1
ATOM 3973 N N . ILE A 1 482 ? 22.922 11.695 -6.617 1 95.75 482 ILE A N 1
ATOM 3974 C CA . ILE A 1 482 ? 23.609 11.242 -5.414 1 95.75 482 ILE A CA 1
ATOM 3975 C C . ILE A 1 482 ? 23.922 12.438 -4.516 1 95.75 482 ILE A C 1
ATOM 3977 O O . ILE A 1 482 ? 23.906 12.32 -3.289 1 95.75 482 ILE A O 1
ATOM 3981 N N . GLU A 1 483 ? 24.125 13.625 -5.043 1 95.12 483 GLU A N 1
ATOM 3982 C CA . GLU A 1 483 ? 24.5 14.812 -4.277 1 95.12 483 GLU A CA 1
ATOM 3983 C C . GLU A 1 483 ? 23.344 15.305 -3.418 1 95.12 483 GLU A C 1
ATOM 3985 O O . GLU A 1 483 ? 23.562 15.961 -2.398 1 95.12 483 GLU A O 1
ATOM 3990 N N . LEU A 1 484 ? 22.156 14.969 -3.828 1 96.12 484 LEU A N 1
ATOM 3991 C CA . LEU A 1 484 ? 20.969 15.461 -3.137 1 96.12 484 LEU A CA 1
ATOM 3992 C C . LEU A 1 484 ? 20.438 14.414 -2.16 1 96.12 484 LEU A C 1
ATOM 3994 O O . LEU A 1 484 ? 19.453 14.664 -1.454 1 96.12 484 LEU A O 1
ATOM 3998 N N . MET A 1 485 ? 21.094 13.25 -2.121 1 97.25 485 MET A N 1
ATOM 3999 C CA . MET A 1 485 ? 20.672 12.18 -1.224 1 97.25 485 MET A CA 1
ATOM 4000 C C . MET A 1 485 ? 21.359 12.297 0.131 1 97.25 485 MET A C 1
ATOM 4002 O O . MET A 1 485 ? 22.547 12.625 0.203 1 97.25 485 MET A O 1
ATOM 4006 N N . ASP A 1 486 ? 20.609 12.102 1.217 1 95.31 486 ASP A N 1
ATOM 4007 C CA . ASP A 1 486 ? 21.219 11.984 2.537 1 95.31 486 ASP A CA 1
ATOM 4008 C C . ASP A 1 486 ? 22.031 10.695 2.656 1 95.31 486 ASP A C 1
ATOM 4010 O O . ASP A 1 486 ? 23.062 10.664 3.324 1 95.31 486 ASP A O 1
ATOM 4014 N N . CYS A 1 487 ? 21.594 9.664 2.092 1 96.44 487 CYS A N 1
ATOM 4015 C CA . CYS A 1 487 ? 22.328 8.422 1.891 1 96.44 487 CYS A CA 1
ATOM 4016 C C . CYS A 1 487 ? 21.703 7.602 0.761 1 96.44 487 CYS A C 1
ATOM 4018 O O . CYS A 1 487 ? 20.656 7.953 0.239 1 96.44 487 CYS A O 1
ATOM 4020 N N . SER A 1 488 ? 22.438 6.555 0.334 1 98.06 488 SER A N 1
ATOM 4021 C CA . SER A 1 488 ? 21.984 5.723 -0.773 1 98.06 488 SER A CA 1
ATOM 4022 C C . SER A 1 488 ? 22.234 4.246 -0.494 1 98.06 488 SER A C 1
ATOM 4024 O O . SER A 1 488 ? 23.109 3.898 0.31 1 98.06 488 SER A O 1
ATOM 4026 N N . PHE A 1 489 ? 21.469 3.428 -1.134 1 98 489 PHE A N 1
ATOM 4027 C CA . PHE A 1 489 ? 21.562 1.982 -0.972 1 98 489 PHE A CA 1
ATOM 4028 C C . PHE A 1 489 ? 21.625 1.29 -2.328 1 98 489 PHE A C 1
ATOM 4030 O O . PHE A 1 489 ? 21 1.728 -3.289 1 98 489 PHE A O 1
ATOM 4037 N N . CYS A 1 490 ? 22.359 0.254 -2.428 1 96.81 490 CYS A N 1
ATOM 4038 C CA . CYS A 1 490 ? 22.406 -0.528 -3.658 1 96.81 490 CYS A CA 1
ATOM 4039 C C . CYS A 1 490 ? 22.641 -2.004 -3.359 1 96.81 490 CYS A C 1
ATOM 4041 O O . CYS A 1 490 ? 23.125 -2.355 -2.279 1 96.81 490 CYS A O 1
ATOM 4043 N N . THR A 1 491 ? 22.312 -2.889 -4.305 1 95.94 491 THR A N 1
ATOM 4044 C CA . THR A 1 491 ? 22.359 -4.332 -4.086 1 95.94 491 THR A CA 1
ATOM 4045 C C . THR A 1 491 ? 23.719 -4.891 -4.52 1 95.94 491 THR A C 1
ATOM 4047 O O . THR A 1 491 ? 23.859 -6.105 -4.68 1 95.94 491 THR A O 1
ATOM 4050 N N . THR A 1 492 ? 24.625 -4.098 -4.824 1 95 492 THR A N 1
ATOM 4051 C CA . THR A 1 492 ? 26.031 -4.414 -5.082 1 95 492 THR A CA 1
ATOM 4052 C C . THR A 1 492 ? 26.922 -3.818 -4 1 95 492 THR A C 1
ATOM 4054 O O . THR A 1 492 ? 26.672 -2.713 -3.518 1 95 492 THR A O 1
ATOM 4057 N N . SER A 1 493 ? 27.922 -4.539 -3.605 1 94.81 493 SER A N 1
ATOM 4058 C CA . SER A 1 493 ? 28.844 -3.967 -2.629 1 94.81 493 SER A CA 1
ATOM 4059 C C . SER A 1 493 ? 29.406 -2.635 -3.113 1 94.81 493 SER A C 1
ATOM 4061 O O . SER A 1 493 ? 29.969 -2.557 -4.203 1 94.81 493 SER A O 1
ATOM 4063 N N . PRO A 1 494 ? 29.266 -1.595 -2.295 1 94.06 494 PRO A N 1
ATOM 4064 C CA . PRO A 1 494 ? 29.766 -0.288 -2.727 1 94.06 494 PRO A CA 1
ATOM 4065 C C . PRO A 1 494 ? 31.266 -0.3 -3.031 1 94.06 494 PRO A C 1
ATOM 4067 O O . PRO A 1 494 ? 31.719 0.417 -3.924 1 94.06 494 PRO A O 1
ATOM 4070 N N . ASP A 1 495 ? 32.031 -1.108 -2.342 1 91.81 495 ASP A N 1
ATOM 4071 C CA . ASP A 1 495 ? 33.469 -1.158 -2.535 1 91.81 495 ASP A CA 1
ATOM 4072 C C . ASP A 1 495 ? 33.844 -1.719 -3.912 1 91.81 495 ASP A C 1
ATOM 4074 O O . ASP A 1 495 ? 34.906 -1.438 -4.445 1 91.81 495 ASP A O 1
ATOM 4078 N N . ALA A 1 496 ? 32.938 -2.502 -4.465 1 92.69 496 ALA A N 1
ATOM 4079 C CA . ALA A 1 496 ? 33.188 -3.096 -5.777 1 92.69 496 ALA A CA 1
ATOM 4080 C C . ALA A 1 496 ? 32.875 -2.092 -6.891 1 92.69 496 ALA A C 1
ATOM 4082 O O . ALA A 1 496 ? 33.25 -2.309 -8.047 1 92.69 496 ALA A O 1
ATOM 4083 N N . LEU A 1 497 ? 32.281 -0.977 -6.586 1 92.19 497 LEU A N 1
ATOM 4084 C CA . LEU A 1 497 ? 31.812 -0.043 -7.605 1 92.19 497 LEU A CA 1
ATOM 4085 C C . LEU A 1 497 ? 32.656 1.226 -7.609 1 92.19 497 LEU A C 1
ATOM 4087 O O . LEU A 1 497 ? 32.469 2.104 -8.453 1 92.19 497 LEU A O 1
ATOM 4091 N N . SER A 1 498 ? 33.594 1.424 -6.715 1 88.31 498 SER A N 1
ATOM 4092 C CA . SER A 1 498 ? 34.531 2.543 -6.656 1 88.31 498 SER A CA 1
ATOM 4093 C C . SER A 1 498 ? 33.812 3.877 -6.605 1 88.31 498 SER A C 1
ATOM 4095 O O . SER A 1 498 ? 34.094 4.785 -7.383 1 88.31 498 SER A O 1
ATOM 4097 N N . PHE A 1 499 ? 32.844 4.004 -5.781 1 90.62 499 PHE A N 1
ATOM 4098 C CA . PHE A 1 499 ? 32.156 5.262 -5.57 1 90.62 499 PHE A CA 1
ATOM 4099 C C . PHE A 1 499 ? 33.031 6.266 -4.84 1 90.62 499 PHE A C 1
ATOM 4101 O O . PHE A 1 499 ? 33.906 5.883 -4.082 1 90.62 499 PHE A O 1
ATOM 4108 N N . PRO A 1 500 ? 32.781 7.574 -5.051 1 88.88 500 PRO A N 1
ATOM 4109 C CA . PRO A 1 500 ? 33.469 8.555 -4.215 1 88.88 500 PRO A CA 1
ATOM 4110 C C . PRO A 1 500 ? 33.188 8.383 -2.729 1 88.88 500 PRO A C 1
ATOM 4112 O O . PRO A 1 500 ? 32.031 8.172 -2.35 1 88.88 500 PRO A O 1
ATOM 4115 N N . LYS A 1 501 ? 34.156 8.547 -1.867 1 88.88 501 LYS A N 1
ATOM 4116 C CA . LYS A 1 501 ? 34.062 8.273 -0.435 1 88.88 501 LYS A CA 1
ATOM 4117 C C . LYS A 1 501 ? 33.188 9.312 0.266 1 88.88 501 LYS A C 1
ATOM 4119 O O . LYS A 1 501 ? 32.719 9.07 1.375 1 88.88 501 LYS A O 1
ATOM 4124 N N . LYS A 1 502 ? 32.906 10.383 -0.377 1 91.56 502 LYS A N 1
ATOM 4125 C CA . LYS A 1 502 ? 32.156 11.453 0.251 1 91.56 502 LYS A CA 1
ATOM 4126 C C . LYS A 1 502 ? 30.672 11.078 0.361 1 91.56 502 LYS A C 1
ATOM 4128 O O . LYS A 1 502 ? 29.953 11.656 1.173 1 91.56 502 LYS A O 1
ATOM 4133 N N . TYR A 1 503 ? 30.281 10.148 -0.437 1 93.69 503 TYR A N 1
ATOM 4134 C CA . TYR A 1 503 ? 28.859 9.773 -0.423 1 93.69 503 TYR A CA 1
ATOM 4135 C C . TYR A 1 503 ? 28.625 8.617 0.542 1 93.69 503 TYR A C 1
ATOM 4137 O O . TYR A 1 503 ? 29.438 7.699 0.644 1 93.69 503 TYR A O 1
ATOM 4145 N N . LYS A 1 504 ? 27.578 8.711 1.302 1 95.56 504 LYS A N 1
ATOM 4146 C CA . LYS A 1 504 ? 27.156 7.609 2.16 1 95.56 504 LYS A CA 1
ATOM 4147 C C . LYS A 1 504 ? 26.359 6.574 1.373 1 95.56 504 LYS A C 1
ATOM 4149 O O . LYS A 1 504 ? 25.141 6.715 1.204 1 95.56 504 LYS A O 1
ATOM 4154 N N . ILE A 1 505 ? 27.031 5.516 0.985 1 97.25 505 ILE A N 1
ATOM 4155 C CA . ILE A 1 505 ? 26.406 4.457 0.202 1 97.25 505 ILE A CA 1
ATOM 4156 C C . ILE A 1 505 ? 26.5 3.129 0.952 1 97.25 505 ILE A C 1
ATOM 4158 O O . ILE A 1 505 ? 27.594 2.744 1.396 1 97.25 505 ILE A O 1
ATOM 4162 N N . PHE A 1 506 ? 25.391 2.428 1.077 1 97 506 PHE A N 1
ATOM 4163 C CA . PHE A 1 506 ? 25.359 1.186 1.841 1 97 506 PHE A CA 1
ATOM 4164 C C . PHE A 1 506 ? 24.906 0.024 0.963 1 97 506 PHE A C 1
ATOM 4166 O O . PHE A 1 506 ? 24.094 0.203 0.054 1 97 506 PHE A O 1
ATOM 4173 N N . TYR A 1 507 ? 25.422 -1.17 1.232 1 97.12 507 TYR A N 1
ATOM 4174 C CA . TYR A 1 507 ? 24.922 -2.404 0.637 1 97.12 507 TYR A CA 1
ATOM 4175 C C . TYR A 1 507 ? 23.609 -2.816 1.27 1 97.12 507 TYR A C 1
ATOM 4177 O O . TYR A 1 507 ? 23.453 -2.793 2.494 1 97.12 507 TYR A O 1
ATOM 4185 N N . MET A 1 508 ? 22.656 -3.125 0.445 1 96.88 508 MET A N 1
ATOM 4186 C CA . MET A 1 508 ? 21.359 -3.625 0.87 1 96.88 508 MET A CA 1
ATOM 4187 C C . MET A 1 508 ? 21.031 -4.945 0.18 1 96.88 508 MET A C 1
ATOM 4189 O O . MET A 1 508 ? 20.953 -5.004 -1.048 1 96.88 508 MET A O 1
ATOM 4193 N N . PRO A 1 509 ? 20.859 -6.031 0.94 1 96.94 509 PRO A N 1
ATOM 4194 C CA . PRO A 1 509 ? 20.438 -7.285 0.304 1 96.94 509 PRO A CA 1
ATOM 4195 C C . PRO A 1 509 ? 19.031 -7.215 -0.271 1 96.94 509 PRO A C 1
ATOM 4197 O O . PRO A 1 509 ? 18.234 -6.359 0.134 1 96.94 509 PRO A O 1
ATOM 4200 N N . ASN A 1 510 ? 18.766 -8.07 -1.267 1 97.25 510 ASN A N 1
ATOM 4201 C CA . ASN A 1 510 ? 17.406 -8.203 -1.767 1 97.25 510 ASN A CA 1
ATOM 4202 C C . ASN A 1 510 ? 16.469 -8.734 -0.691 1 97.25 510 ASN A C 1
ATOM 4204 O O . ASN A 1 510 ? 16.703 -9.805 -0.126 1 97.25 510 ASN A O 1
ATOM 4208 N N . PRO A 1 511 ? 15.438 -7.988 -0.416 1 98 511 PRO A N 1
ATOM 4209 C CA . PRO A 1 511 ? 14.555 -8.43 0.667 1 98 511 PRO A CA 1
ATOM 4210 C C . PRO A 1 511 ? 13.609 -9.547 0.238 1 98 511 PRO A C 1
ATOM 4212 O O . PRO A 1 511 ? 13.109 -9.539 -0.889 1 98 511 PRO A O 1
ATOM 4215 N N . ALA A 1 512 ? 13.414 -10.508 1.094 1 98.06 512 ALA A N 1
ATOM 4216 C CA . ALA A 1 512 ? 12.289 -11.438 0.997 1 98.06 512 ALA A CA 1
ATOM 4217 C C . ALA A 1 512 ? 11.148 -11.016 1.922 1 98.06 512 ALA A C 1
ATOM 4219 O O . ALA A 1 512 ? 11.367 -10.297 2.902 1 98.06 512 ALA A O 1
ATOM 4220 N N . ASP A 1 513 ? 9.977 -11.32 1.583 1 97.81 513 ASP A N 1
ATOM 4221 C CA . ASP A 1 513 ? 8.797 -11.031 2.395 1 97.81 513 ASP A CA 1
ATOM 4222 C C . ASP A 1 513 ? 8.008 -12.305 2.697 1 97.81 513 ASP A C 1
ATOM 4224 O O . ASP A 1 513 ? 7.625 -13.031 1.782 1 97.81 513 ASP A O 1
ATOM 4228 N N . SER A 1 514 ? 7.773 -12.555 3.943 1 96.19 514 SER A N 1
ATOM 4229 C CA . SER A 1 514 ? 7.121 -13.789 4.355 1 96.19 514 SER A CA 1
ATOM 4230 C C . SER A 1 514 ? 5.727 -13.914 3.752 1 96.19 514 SER A C 1
ATOM 4232 O O . SER A 1 514 ? 5.191 -15.016 3.631 1 96.19 514 SER A O 1
ATOM 4234 N N . SER A 1 515 ? 5.121 -12.773 3.385 1 96.94 515 SER A N 1
ATOM 4235 C CA . SER A 1 515 ? 3.809 -12.828 2.752 1 96.94 515 SER A CA 1
ATOM 4236 C C . SER A 1 515 ? 3.928 -13.102 1.256 1 96.94 515 SER A C 1
ATOM 4238 O O . SER A 1 515 ? 2.941 -13.445 0.602 1 96.94 515 SER A O 1
ATOM 4240 N N . PHE A 1 516 ? 5.09 -12.922 0.675 1 96.88 516 PHE A N 1
ATOM 4241 C CA . PHE A 1 516 ? 5.336 -13.172 -0.74 1 96.88 516 PHE A CA 1
ATOM 4242 C C . PHE A 1 516 ? 5.906 -14.57 -0.952 1 96.88 516 PHE A C 1
ATOM 4244 O O . PHE A 1 516 ? 5.41 -15.328 -1.784 1 96.88 516 PHE A O 1
ATOM 4251 N N . GLU A 1 517 ? 7.004 -14.844 -0.247 1 96.44 517 GLU A N 1
ATOM 4252 C CA . GLU A 1 517 ? 7.668 -16.141 -0.332 1 96.44 517 GLU A CA 1
ATOM 4253 C C . GLU A 1 517 ? 7.055 -17.141 0.642 1 96.44 517 GLU A C 1
ATOM 4255 O O . GLU A 1 517 ? 7.609 -17.406 1.711 1 96.44 517 GLU A O 1
ATOM 4260 N N . THR A 1 518 ? 5.973 -17.766 0.217 1 94.81 518 THR A N 1
ATOM 4261 C CA . THR A 1 518 ? 5.176 -18.578 1.133 1 94.81 518 THR A CA 1
ATOM 4262 C C . THR A 1 518 ? 5.371 -20.062 0.851 1 94.81 518 THR A C 1
ATOM 4264 O O . THR A 1 518 ? 4.871 -20.922 1.593 1 94.81 518 THR A O 1
ATOM 4267 N N . LEU A 1 519 ? 6.09 -20.406 -0.176 1 94.38 519 LEU A N 1
ATOM 4268 C CA . LEU A 1 519 ? 6.238 -21.812 -0.545 1 94.38 519 LEU A CA 1
ATOM 4269 C C . LEU A 1 519 ? 7.266 -22.5 0.344 1 94.38 519 LEU A C 1
ATOM 4271 O O . LEU A 1 519 ? 8.086 -21.844 0.985 1 94.38 519 LEU A O 1
ATOM 4275 N N . LYS A 1 520 ? 7.137 -23.703 0.456 1 95.81 520 LYS A N 1
ATOM 4276 C CA . LYS A 1 520 ? 8.117 -24.656 0.975 1 95.81 520 LYS A CA 1
ATOM 4277 C C . LYS A 1 520 ? 8.43 -25.734 -0.053 1 95.81 520 LYS A C 1
ATOM 4279 O O . LYS A 1 520 ? 8.023 -26.891 0.108 1 95.81 520 LYS A O 1
ATOM 4284 N N . CYS A 1 521 ? 9.195 -25.328 -1.007 1 95.62 521 CYS A N 1
ATOM 4285 C CA . CYS A 1 521 ? 9.445 -26.203 -2.141 1 95.62 521 CYS A CA 1
ATOM 4286 C C . CYS A 1 521 ? 10.055 -27.531 -1.681 1 95.62 521 CYS A C 1
ATOM 4288 O O . CYS A 1 521 ? 9.82 -28.562 -2.293 1 95.62 521 CYS A O 1
ATOM 4290 N N . TYR A 1 522 ? 10.766 -27.484 -0.564 1 95.38 522 TYR A N 1
ATOM 4291 C CA . TYR A 1 522 ? 11.406 -28.688 -0.028 1 95.38 522 TYR A CA 1
ATOM 4292 C C . TYR A 1 522 ? 10.375 -29.688 0.466 1 95.38 522 TYR A C 1
ATOM 4294 O O . TYR A 1 522 ? 10.695 -30.844 0.711 1 95.38 522 TYR A O 1
ATOM 4302 N N . ASP A 1 523 ? 9.164 -29.25 0.604 1 91.75 523 ASP A N 1
ATOM 4303 C CA . ASP A 1 523 ? 8.102 -30.141 1.093 1 91.75 523 ASP A CA 1
ATOM 4304 C C . ASP A 1 523 ? 7.355 -30.797 -0.066 1 91.75 523 ASP A C 1
ATOM 4306 O O . ASP A 1 523 ? 6.5 -31.656 0.148 1 91.75 523 ASP A O 1
ATOM 4310 N N . ASN A 1 524 ? 7.719 -30.391 -1.26 1 84 524 ASN A N 1
ATOM 4311 C CA . ASN A 1 524 ? 7.039 -30.984 -2.404 1 84 524 ASN A CA 1
ATOM 4312 C C . ASN A 1 524 ? 7.523 -32.406 -2.666 1 84 524 ASN A C 1
ATOM 4314 O O . ASN A 1 524 ? 8.695 -32.625 -2.984 1 84 524 ASN A O 1
ATOM 4318 N N . LYS A 1 525 ? 6.652 -33.344 -2.654 1 77.06 525 LYS A N 1
ATOM 4319 C CA . LYS A 1 525 ? 7.012 -34.75 -2.742 1 77.06 525 LYS A CA 1
ATOM 4320 C C . LYS A 1 525 ? 7.227 -35.156 -4.191 1 77.06 525 LYS A C 1
ATOM 4322 O O . LYS A 1 525 ? 8.008 -36.094 -4.469 1 77.06 525 LYS A O 1
ATOM 4327 N N . TYR A 1 526 ? 6.559 -34.5 -5.062 1 74.5 526 TYR A N 1
ATOM 4328 C CA . TYR A 1 526 ? 6.605 -35 -6.434 1 74.5 526 TYR A CA 1
ATOM 4329 C C . TYR A 1 526 ? 6.906 -33.844 -7.41 1 74.5 526 TYR A C 1
ATOM 4331 O O . TYR A 1 526 ? 6.094 -33.562 -8.289 1 74.5 526 TYR A O 1
ATOM 4339 N N . PRO A 1 527 ? 8.148 -33.312 -7.297 1 81.62 527 PRO A N 1
ATOM 4340 C CA . PRO A 1 527 ? 8.516 -32.281 -8.289 1 81.62 527 PRO A CA 1
ATOM 4341 C C . PRO A 1 527 ? 8.727 -32.875 -9.68 1 81.62 527 PRO A C 1
ATOM 4343 O O . PRO A 1 527 ? 9.258 -33.969 -9.82 1 81.62 527 PRO A O 1
ATOM 4346 N N . VAL A 1 528 ? 8.305 -32.125 -10.648 1 72.94 528 VAL A N 1
ATOM 4347 C CA . VAL A 1 528 ? 8.336 -32.594 -12.031 1 72.94 528 VAL A CA 1
ATOM 4348 C C . VAL A 1 528 ? 9.711 -32.312 -12.641 1 72.94 528 VAL A C 1
ATOM 4350 O O . VAL A 1 528 ? 10.25 -33.156 -13.367 1 72.94 528 VAL A O 1
ATOM 4353 N N . TYR A 1 529 ? 10.219 -31.188 -12.312 1 87.06 529 TYR A N 1
ATOM 4354 C CA . TYR A 1 529 ? 11.469 -30.766 -12.93 1 87.06 529 TYR A CA 1
ATOM 4355 C C . TYR A 1 529 ? 12.617 -30.844 -11.938 1 87.06 529 TYR A C 1
ATOM 4357 O O . TYR A 1 529 ? 12.398 -30.906 -10.719 1 87.06 529 TYR A O 1
ATOM 4365 N N . ASP A 1 530 ? 13.797 -30.953 -12.531 1 91.25 530 ASP A N 1
ATOM 4366 C CA . ASP A 1 530 ? 14.992 -31.047 -11.695 1 91.25 530 ASP A CA 1
ATOM 4367 C C . ASP A 1 530 ? 15.57 -29.672 -11.406 1 91.25 530 ASP A C 1
ATOM 4369 O O . ASP A 1 530 ? 15.914 -29.359 -10.266 1 91.25 530 ASP A O 1
ATOM 4373 N N . LEU A 1 531 ? 15.688 -28.875 -12.398 1 95.94 531 LEU A N 1
ATOM 4374 C CA . LEU A 1 531 ? 16.359 -27.594 -12.242 1 95.94 531 LEU A CA 1
ATOM 4375 C C . LEU A 1 531 ? 15.555 -26.469 -12.883 1 95.94 531 LEU A C 1
ATOM 4377 O O . LEU A 1 531 ? 15.188 -26.547 -14.055 1 95.94 531 LEU A O 1
ATOM 4381 N N . PHE A 1 532 ? 15.352 -25.422 -12.078 1 96.44 532 PHE A N 1
ATOM 4382 C CA . PHE A 1 532 ? 14.594 -24.25 -12.516 1 96.44 532 PHE A CA 1
ATOM 4383 C C . PHE A 1 532 ? 15.531 -23.094 -12.828 1 96.44 532 PHE A C 1
ATOM 4385 O O . PHE A 1 532 ? 16.5 -22.859 -12.109 1 96.44 532 PHE A O 1
ATOM 4392 N N . PHE A 1 533 ? 15.242 -22.406 -13.898 1 95.75 533 PHE A N 1
ATOM 4393 C CA . PHE A 1 533 ? 15.867 -21.125 -14.195 1 95.75 533 PHE A CA 1
ATOM 4394 C C . PHE A 1 533 ? 14.945 -20.234 -15.023 1 95.75 533 PHE A C 1
ATOM 4396 O O . PHE A 1 533 ? 14.305 -20.719 -15.969 1 95.75 533 PHE A O 1
ATOM 4403 N N . ALA A 1 534 ? 14.789 -18.984 -14.594 1 92.62 534 ALA A N 1
ATOM 4404 C CA . ALA A 1 534 ? 13.945 -18.062 -15.336 1 92.62 534 ALA A CA 1
ATOM 4405 C C . ALA A 1 534 ? 14.648 -16.719 -15.539 1 92.62 534 ALA A C 1
ATOM 4407 O O . ALA A 1 534 ? 15.375 -16.25 -14.656 1 92.62 534 ALA A O 1
ATOM 4408 N N . MET A 1 535 ? 14.5 -16.141 -16.688 1 85.62 535 MET A N 1
ATOM 4409 C CA . MET A 1 535 ? 14.984 -14.789 -16.953 1 85.62 535 MET A CA 1
ATOM 4410 C C . MET A 1 535 ? 13.961 -13.984 -17.75 1 85.62 535 MET A C 1
ATOM 4412 O O . MET A 1 535 ? 13.016 -14.547 -18.297 1 85.62 535 MET A O 1
ATOM 4416 N N . SER A 1 536 ? 13.969 -12.688 -17.609 1 75.31 536 SER A N 1
ATOM 4417 C CA . SER A 1 536 ? 13.047 -11.805 -18.312 1 75.31 536 SER A CA 1
ATOM 4418 C C . SER A 1 536 ? 13.781 -10.859 -19.25 1 75.31 536 SER A C 1
ATOM 4420 O O . SER A 1 536 ? 13.195 -9.906 -19.766 1 75.31 536 SER A O 1
ATOM 4422 N N . HIS A 1 537 ? 15 -11.164 -19.516 1 63.22 537 HIS A N 1
ATOM 4423 C CA . HIS A 1 537 ? 15.773 -10.242 -20.344 1 63.22 537 HIS A CA 1
ATOM 4424 C C . HIS A 1 537 ? 15.211 -10.156 -21.75 1 63.22 537 HIS A C 1
ATOM 4426 O O . HIS A 1 537 ? 14.914 -11.18 -22.375 1 63.22 537 HIS A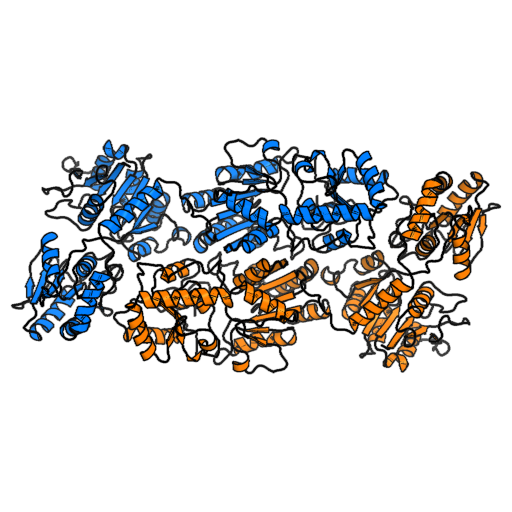 O 1
ATOM 4432 N N . GLY A 1 538 ? 15.023 -9.055 -22.203 1 51.94 538 GLY A N 1
ATOM 4433 C CA . GLY A 1 538 ? 14.484 -8.789 -23.531 1 51.94 538 GLY A CA 1
ATOM 4434 C C . GLY A 1 538 ? 12.984 -8.617 -23.531 1 51.94 538 GLY A C 1
ATOM 4435 O O . GLY A 1 538 ? 12.359 -8.586 -24.609 1 51.94 538 GLY A O 1
ATOM 4436 N N . VAL A 1 539 ? 12.492 -8.688 -22.297 1 50.69 539 VAL A N 1
ATOM 4437 C CA . VAL A 1 539 ? 11.039 -8.562 -22.188 1 50.69 539 VAL A CA 1
ATOM 4438 C C . VAL A 1 539 ? 10.641 -7.09 -22.25 1 50.69 539 VAL A C 1
ATOM 4440 O O . VAL A 1 539 ? 11.211 -6.258 -21.531 1 50.69 539 VAL A O 1
ATOM 4443 N N . HIS A 1 540 ? 10.109 -6.746 -23.25 1 48.97 540 HIS A N 1
ATOM 4444 C CA . HIS A 1 540 ? 9.438 -5.461 -23.375 1 48.97 540 HIS A CA 1
ATOM 4445 C C . HIS A 1 540 ? 7.926 -5.613 -23.234 1 48.97 540 HIS A C 1
ATOM 4447 O O . HIS A 1 540 ? 7.309 -6.391 -23.969 1 48.97 540 HIS A O 1
ATOM 4453 N N . ARG A 1 541 ? 7.309 -5.039 -22.469 1 48 541 ARG A N 1
ATOM 4454 C CA . ARG A 1 541 ? 5.871 -4.98 -22.219 1 48 541 ARG A CA 1
ATOM 4455 C C . ARG A 1 541 ? 5.316 -6.363 -21.891 1 48 541 ARG A C 1
ATOM 4457 O O . ARG A 1 541 ? 4.258 -6.746 -22.391 1 48 541 ARG A O 1
ATOM 4464 N N . GLY A 1 542 ? 6.102 -7.121 -21.297 1 47.25 542 GLY A N 1
ATOM 4465 C CA . GLY A 1 542 ? 5.629 -8.398 -20.812 1 47.25 542 GLY A CA 1
ATOM 4466 C C . GLY A 1 542 ? 5.863 -9.539 -21.781 1 47.25 542 GLY A C 1
ATOM 4467 O O . GLY A 1 542 ? 5.453 -10.672 -21.531 1 47.25 542 GLY A O 1
ATOM 4468 N N . ILE A 1 543 ? 6.363 -9.25 -22.984 1 49.12 543 ILE A N 1
ATOM 4469 C CA . ILE A 1 543 ? 6.609 -10.281 -23.984 1 49.12 543 ILE A CA 1
ATOM 4470 C C . ILE A 1 543 ? 8.094 -10.32 -24.328 1 49.12 543 ILE A C 1
ATOM 4472 O O . ILE A 1 543 ? 8.727 -9.281 -24.516 1 49.12 543 ILE A O 1
ATOM 4476 N N . LEU A 1 544 ? 8.609 -11.516 -24.312 1 53.84 544 LEU A N 1
ATOM 4477 C CA . LEU A 1 544 ? 10 -11.695 -24.719 1 53.84 544 LEU A CA 1
ATOM 4478 C C . LEU A 1 544 ? 10.188 -11.336 -26.188 1 53.84 544 LEU A C 1
ATOM 4480 O O . LEU A 1 544 ? 9.539 -11.922 -27.062 1 53.84 544 LEU A O 1
ATOM 4484 N N . LYS A 1 545 ? 10.766 -10.281 -26.516 1 54.75 545 LYS A N 1
ATOM 4485 C CA . LYS A 1 545 ? 11.055 -9.906 -27.906 1 54.75 545 LYS A CA 1
ATOM 4486 C C . LYS A 1 545 ? 12.242 -10.695 -28.453 1 54.75 545 LYS A C 1
ATOM 4488 O O . LYS A 1 545 ? 13.242 -10.875 -27.75 1 54.75 545 LYS A O 1
ATOM 4493 N N . LYS A 1 546 ? 11.961 -11.125 -29.703 1 56.75 546 LYS A N 1
ATOM 4494 C CA . LYS A 1 546 ? 13.008 -11.828 -30.438 1 56.75 546 LYS A CA 1
ATOM 4495 C C . LYS A 1 546 ? 14.18 -10.898 -30.734 1 56.75 546 LYS A C 1
ATOM 4497 O O . LYS A 1 546 ? 14.008 -9.688 -30.875 1 56.75 546 LYS A O 1
ATOM 4502 N N . GLY A 1 547 ? 15.547 -11.297 -30.344 1 53.72 547 GLY A N 1
ATOM 4503 C CA . GLY A 1 547 ? 16.734 -10.609 -30.828 1 53.72 547 GLY A CA 1
ATOM 4504 C C . GLY A 1 547 ? 17.656 -10.156 -29.719 1 53.72 547 GLY A C 1
ATOM 4505 O O . GLY A 1 547 ? 18.797 -9.766 -29.984 1 53.72 547 GLY A O 1
ATOM 4506 N N . LYS A 1 548 ? 17.062 -10 -28.547 1 61.5 548 LYS A N 1
ATOM 4507 C CA . LYS A 1 548 ? 18.078 -9.562 -27.594 1 61.5 548 LYS A CA 1
ATOM 4508 C C . LYS A 1 548 ? 18.844 -10.75 -27.016 1 61.5 548 LYS A C 1
ATOM 4510 O O . LYS A 1 548 ? 18.25 -11.695 -26.516 1 61.5 548 LYS A O 1
ATOM 4515 N N . PHE A 1 549 ? 20.062 -10.734 -27.391 1 67 549 PHE A N 1
ATOM 4516 C CA . PHE A 1 549 ? 20.938 -11.828 -26.969 1 67 549 PHE A CA 1
ATOM 4517 C C . PHE A 1 549 ? 21.312 -11.695 -25.5 1 67 549 PHE A C 1
ATOM 4519 O O . PHE A 1 549 ? 21.578 -10.594 -25.016 1 67 549 PHE A O 1
ATOM 4526 N N . ASP A 1 550 ? 21.109 -12.727 -24.688 1 80.88 550 ASP A N 1
ATOM 4527 C CA . ASP A 1 550 ? 21.5 -12.852 -23.297 1 80.88 550 ASP A CA 1
ATOM 4528 C C . ASP A 1 550 ? 22.516 -13.984 -23.109 1 80.88 550 ASP A C 1
ATOM 4530 O O . ASP A 1 550 ? 22.203 -15.141 -23.406 1 80.88 550 ASP A O 1
ATOM 4534 N N . GLN A 1 551 ? 23.75 -13.555 -22.672 1 83.19 551 GLN A N 1
ATOM 4535 C CA . GLN A 1 551 ? 24.859 -14.508 -22.547 1 83.19 551 GLN A CA 1
ATOM 4536 C C . GLN A 1 551 ? 24.453 -15.688 -21.656 1 83.19 551 GLN A C 1
ATOM 4538 O O . GLN A 1 551 ? 25.016 -16.781 -21.781 1 83.19 551 GLN A O 1
ATOM 4543 N N . ARG A 1 552 ? 23.594 -15.57 -20.875 1 90.31 552 ARG A N 1
ATOM 4544 C CA . ARG A 1 552 ? 23.156 -16.641 -19.984 1 90.31 552 ARG A CA 1
ATOM 4545 C C . ARG A 1 552 ? 22.531 -17.781 -20.766 1 90.31 552 ARG A C 1
ATOM 4547 O O . ARG A 1 552 ? 22.547 -18.938 -20.328 1 90.31 552 ARG A O 1
ATOM 4554 N N . SER A 1 553 ? 21.922 -17.453 -21.828 1 86.62 553 SER A N 1
ATOM 4555 C CA . SER A 1 553 ? 21.359 -18.5 -22.672 1 86.62 553 SER A CA 1
ATOM 4556 C C . SER A 1 553 ? 22.438 -19.484 -23.109 1 86.62 553 SER A C 1
ATOM 4558 O O . SER A 1 553 ? 22.172 -20.688 -23.234 1 86.62 553 SER A O 1
ATOM 4560 N N . LEU A 1 554 ? 23.594 -19 -23.344 1 88.06 554 LEU A N 1
ATOM 4561 C CA . LEU A 1 554 ? 24.703 -19.875 -23.734 1 88.06 554 LEU A CA 1
ATOM 4562 C C . LEU A 1 554 ? 25.125 -20.766 -22.578 1 88.06 554 LEU A C 1
ATOM 4564 O O . LEU A 1 554 ? 25.438 -21.938 -22.781 1 88.06 554 LEU A O 1
ATOM 4568 N N . ILE A 1 555 ? 25.094 -20.188 -21.438 1 92.06 555 ILE A N 1
ATOM 4569 C CA . ILE A 1 555 ? 25.453 -20.938 -20.25 1 92.06 555 ILE A CA 1
ATOM 4570 C C . ILE A 1 555 ? 24.469 -22.094 -20.047 1 92.06 555 ILE A C 1
ATOM 4572 O O . ILE A 1 555 ? 24.875 -23.219 -19.781 1 92.06 555 ILE A O 1
ATOM 4576 N N . ILE A 1 556 ? 23.25 -21.812 -20.188 1 93.44 556 ILE A N 1
ATOM 4577 C CA . ILE A 1 556 ? 22.219 -22.812 -19.984 1 93.44 556 ILE A CA 1
ATOM 4578 C C . ILE A 1 556 ? 22.297 -23.891 -21.078 1 93.44 556 ILE A C 1
ATOM 4580 O O . ILE A 1 556 ? 22.141 -25.078 -20.797 1 93.44 556 ILE A O 1
ATOM 4584 N N . LYS A 1 557 ? 22.562 -23.469 -22.281 1 89.31 557 LYS A N 1
ATOM 4585 C CA . LYS A 1 557 ? 22.719 -24.422 -23.375 1 89.31 557 LYS A CA 1
ATOM 4586 C C . LYS A 1 557 ? 23.859 -25.391 -23.094 1 89.31 557 LYS A C 1
ATOM 4588 O O . LYS A 1 557 ? 23.75 -26.594 -23.359 1 89.31 557 LYS A O 1
ATOM 4593 N N . GLU A 1 558 ? 24.891 -24.844 -22.625 1 93.06 558 GLU A N 1
ATOM 4594 C CA . GLU A 1 558 ? 26.031 -25.688 -22.281 1 93.06 558 GLU A CA 1
ATOM 4595 C C . GLU A 1 558 ? 25.672 -26.656 -21.141 1 93.06 558 GLU A C 1
ATOM 4597 O O . GLU A 1 558 ? 26.078 -27.812 -21.156 1 93.06 558 GLU A O 1
ATOM 4602 N N . LEU A 1 559 ? 24.953 -26.125 -20.219 1 94.44 559 LEU A N 1
ATOM 4603 C CA . LEU A 1 559 ? 24.531 -26.938 -19.078 1 94.44 559 LEU A CA 1
ATOM 4604 C C . LEU A 1 559 ? 23.641 -28.094 -19.531 1 94.44 559 LEU A C 1
ATOM 4606 O O . LEU A 1 559 ? 23.75 -29.203 -19.047 1 94.44 559 LEU A O 1
ATOM 4610 N N . ILE A 1 560 ? 22.766 -27.812 -20.438 1 89.44 560 ILE A N 1
ATOM 4611 C CA . ILE A 1 560 ? 21.859 -28.812 -20.984 1 89.44 560 ILE A CA 1
ATOM 4612 C C . ILE A 1 560 ? 22.656 -29.891 -21.703 1 89.44 560 ILE A C 1
ATOM 4614 O O . ILE A 1 560 ? 22.406 -31.078 -21.531 1 89.44 560 ILE A O 1
ATOM 4618 N N . LYS A 1 561 ? 23.594 -29.484 -22.484 1 84.5 561 LYS A N 1
ATOM 4619 C CA . LYS A 1 561 ? 24.422 -30.422 -23.234 1 84.5 561 LYS A CA 1
ATOM 4620 C C . LYS A 1 561 ? 25.203 -31.344 -22.312 1 84.5 561 LYS A C 1
ATOM 4622 O O . LYS A 1 561 ? 25.344 -32.531 -22.594 1 84.5 561 LYS A O 1
ATOM 4627 N N . LYS A 1 562 ? 25.594 -30.797 -21.234 1 87.38 562 LYS A N 1
ATOM 4628 C CA . LYS A 1 562 ? 26.438 -31.531 -20.297 1 87.38 562 LYS A CA 1
ATOM 4629 C C . LYS A 1 562 ? 25.609 -32.5 -19.453 1 87.38 562 LYS A C 1
ATOM 4631 O O . LYS A 1 562 ? 26.141 -33.438 -18.859 1 87.38 562 LYS A O 1
ATOM 4636 N N . ASN A 1 563 ? 24.297 -32.188 -19.359 1 87.25 563 ASN A N 1
ATOM 4637 C CA . ASN A 1 563 ? 23.453 -32.938 -18.453 1 87.25 563 ASN A CA 1
ATOM 4638 C C . ASN A 1 563 ? 22.203 -33.469 -19.156 1 87.25 563 ASN A C 1
ATOM 4640 O O . ASN A 1 563 ? 21.094 -33.031 -18.875 1 87.25 563 ASN A O 1
ATOM 4644 N N . PRO A 1 564 ? 22.328 -34.469 -19.922 1 76.75 564 PRO A N 1
ATOM 4645 C CA . PRO A 1 564 ? 21.188 -34.969 -20.719 1 76.75 564 PRO A CA 1
ATOM 4646 C C . PRO A 1 564 ? 20.125 -35.625 -19.859 1 76.75 564 PRO A C 1
ATOM 4648 O O . PRO A 1 564 ? 18.984 -35.812 -20.312 1 76.75 564 PRO A O 1
ATOM 4651 N N . ASN A 1 565 ? 20.406 -36.031 -18.641 1 75.5 565 ASN A N 1
ATOM 4652 C CA . ASN A 1 565 ? 19.453 -36.719 -17.766 1 75.5 565 ASN A CA 1
ATOM 4653 C C . ASN A 1 565 ? 18.688 -35.75 -16.875 1 75.5 565 ASN A C 1
ATOM 4655 O O . ASN A 1 565 ? 17.875 -36.156 -16.047 1 75.5 565 ASN A O 1
ATOM 4659 N N . ILE A 1 566 ? 18.969 -34.438 -17.016 1 86.69 566 ILE A N 1
ATOM 4660 C CA . ILE A 1 566 ? 18.344 -33.406 -16.172 1 86.69 566 ILE A CA 1
ATOM 4661 C C . ILE A 1 566 ? 17.125 -32.812 -16.891 1 86.69 566 ILE A C 1
ATOM 4663 O O . ILE A 1 566 ? 17.219 -32.438 -18.062 1 86.69 566 ILE A O 1
ATOM 4667 N N . LYS A 1 567 ? 15.992 -32.844 -16.172 1 85 567 LYS A N 1
ATOM 4668 C CA . LYS A 1 567 ? 14.805 -32.156 -16.672 1 85 567 LYS A CA 1
ATOM 4669 C C . LYS A 1 567 ? 14.828 -30.672 -16.281 1 85 567 LYS A C 1
ATOM 4671 O O . LYS A 1 567 ? 14.602 -30.312 -15.125 1 85 567 LYS A O 1
ATOM 4676 N N . PHE A 1 568 ? 14.953 -29.828 -17.266 1 88.69 568 PHE A N 1
ATOM 4677 C CA . PHE A 1 568 ? 15.07 -28.391 -17.031 1 88.69 568 PHE A CA 1
ATOM 4678 C C . PHE A 1 568 ? 13.703 -27.719 -17.094 1 88.69 568 PHE A C 1
ATOM 4680 O O . PHE A 1 568 ? 12.883 -28.062 -17.938 1 88.69 568 PHE A O 1
ATOM 4687 N N . ASN A 1 569 ? 13.453 -26.875 -16.141 1 90.81 569 ASN A N 1
ATOM 4688 C CA . ASN A 1 569 ? 12.328 -25.953 -16.172 1 90.81 569 ASN A CA 1
ATOM 4689 C C . ASN A 1 569 ? 12.789 -24.531 -16.484 1 90.81 569 ASN A C 1
ATOM 4691 O O . ASN A 1 569 ? 13.102 -23.75 -15.57 1 90.81 569 ASN A O 1
ATOM 4695 N N . LEU A 1 570 ? 12.789 -24.234 -17.75 1 89.81 570 LEU A N 1
ATOM 4696 C CA . LEU A 1 570 ? 13.391 -23 -18.219 1 89.81 570 LEU A CA 1
ATOM 4697 C C . LEU A 1 570 ? 12.328 -22.031 -18.734 1 89.81 570 LEU A C 1
ATOM 4699 O O . LEU A 1 570 ? 11.398 -22.453 -19.438 1 89.81 570 LEU A O 1
ATOM 4703 N N . HIS A 1 571 ? 12.453 -20.781 -18.328 1 89.31 571 HIS A N 1
ATOM 4704 C CA . HIS A 1 571 ? 11.539 -19.734 -18.781 1 89.31 571 HIS A CA 1
ATOM 4705 C C . HIS A 1 571 ? 12.305 -18.5 -19.25 1 89.31 571 HIS A C 1
ATOM 4707 O O . HIS A 1 571 ? 13.281 -18.109 -18.609 1 89.31 571 HIS A O 1
ATOM 4713 N N . GLY A 1 572 ? 11.844 -17.938 -20.344 1 85.62 572 GLY A N 1
ATOM 4714 C CA . GLY A 1 572 ? 12.453 -16.734 -20.875 1 85.62 572 GLY A CA 1
ATOM 4715 C C . GLY A 1 572 ? 13.656 -17 -21.766 1 85.62 572 GLY A C 1
ATOM 4716 O O . GLY A 1 572 ? 14.539 -16.156 -21.906 1 85.62 572 GLY A O 1
ATOM 4717 N N . LEU A 1 573 ? 13.812 -18.203 -22.219 1 81.06 573 LEU A N 1
ATOM 4718 C CA . LEU A 1 573 ? 14.906 -18.625 -23.078 1 81.06 573 LEU A CA 1
ATOM 4719 C C . LEU A 1 573 ? 14.383 -19.281 -24.359 1 81.06 573 LEU A C 1
ATOM 4721 O O . LEU A 1 573 ? 13.414 -20.047 -24.312 1 81.06 573 LEU A O 1
ATOM 4725 N N . GLY A 1 574 ? 15.016 -18.938 -25.438 1 73.19 574 GLY A N 1
ATOM 4726 C CA . GLY A 1 574 ? 14.578 -19.516 -26.688 1 73.19 574 GLY A CA 1
ATOM 4727 C C . GLY A 1 574 ? 13.125 -19.188 -27.016 1 73.19 574 GLY A C 1
ATOM 4728 O O . GLY A 1 574 ? 12.734 -18.016 -27.047 1 73.19 574 GLY A O 1
ATOM 4729 N N . ASP A 1 575 ? 12.297 -20.219 -27.062 1 68.38 575 ASP A N 1
ATOM 4730 C CA . ASP A 1 575 ? 10.906 -20.047 -27.453 1 68.38 575 ASP A CA 1
ATOM 4731 C C . ASP A 1 575 ? 9.977 -20.047 -26.234 1 68.38 575 ASP A C 1
ATOM 4733 O O . ASP A 1 575 ? 8.773 -19.844 -26.375 1 68.38 575 ASP A O 1
ATOM 4737 N N . GLU A 1 576 ? 10.609 -20.156 -25.156 1 76.31 576 GLU A N 1
ATOM 4738 C CA . GLU A 1 576 ? 9.805 -20.156 -23.938 1 76.31 576 GLU A CA 1
ATOM 4739 C C . GLU A 1 576 ? 9.625 -18.75 -23.391 1 76.31 576 GLU A C 1
ATOM 4741 O O . GLU A 1 576 ? 10.594 -17.984 -23.281 1 76.31 576 GLU A O 1
ATOM 4746 N N . GLN A 1 577 ? 8.414 -18.406 -23.078 1 77.81 577 GLN A N 1
ATOM 4747 C CA . GLN A 1 577 ? 8.117 -17.094 -22.547 1 77.81 577 GLN A CA 1
ATOM 4748 C C . GLN A 1 577 ? 8.508 -17 -21.078 1 77.81 577 GLN A C 1
ATOM 4750 O O . GLN A 1 577 ? 8.539 -18.016 -20.375 1 77.81 577 GLN A O 1
ATOM 4755 N N . PRO A 1 578 ? 8.773 -15.781 -20.656 1 85.19 578 PRO A N 1
ATOM 4756 C CA . PRO A 1 578 ? 9.008 -15.602 -19.219 1 85.19 578 PRO A CA 1
ATOM 4757 C C . PRO A 1 578 ? 7.762 -15.875 -18.375 1 85.19 578 PRO A C 1
ATOM 4759 O O . PRO A 1 578 ? 6.645 -15.906 -18.906 1 85.19 578 PRO A O 1
ATOM 4762 N N . VAL A 1 579 ? 7.965 -16.141 -17.141 1 84.31 579 VAL A N 1
ATOM 4763 C CA . VAL A 1 579 ? 6.867 -16.375 -16.203 1 84.31 579 VAL A CA 1
ATOM 4764 C C . VAL A 1 579 ? 6.926 -15.344 -15.078 1 84.31 579 VAL A C 1
ATOM 4766 O O . VAL A 1 579 ? 8.008 -14.922 -14.672 1 84.31 579 VAL A O 1
ATOM 4769 N N . TRP A 1 580 ? 5.766 -14.961 -14.641 1 86.81 580 TRP A N 1
ATOM 4770 C CA . TRP A 1 580 ? 5.676 -13.953 -13.578 1 86.81 580 TRP A CA 1
ATOM 4771 C C . TRP A 1 580 ? 4.645 -14.359 -12.531 1 86.81 580 TRP A C 1
ATOM 4773 O O . TRP A 1 580 ? 3.852 -15.273 -12.758 1 86.81 580 TRP A O 1
ATOM 4783 N N . SER A 1 581 ? 4.742 -13.672 -11.438 1 87.06 581 SER A N 1
ATOM 4784 C CA . SER A 1 581 ? 3.738 -13.742 -10.383 1 87.06 581 SER A CA 1
ATOM 4785 C C . SER A 1 581 ? 3.455 -15.18 -9.977 1 87.06 581 SER A C 1
ATOM 4787 O O . SER A 1 581 ? 4.379 -15.938 -9.664 1 87.06 581 SER A O 1
ATOM 4789 N N . ASP A 1 582 ? 2.205 -15.641 -10.086 1 82.38 582 ASP A N 1
ATOM 4790 C CA . ASP A 1 582 ? 1.85 -16.953 -9.562 1 82.38 582 ASP A CA 1
ATOM 4791 C C . ASP A 1 582 ? 2.346 -18.078 -10.484 1 82.38 582 ASP A C 1
ATOM 4793 O O . ASP A 1 582 ? 2.639 -19.172 -10.023 1 82.38 582 ASP A O 1
ATOM 4797 N N . ASP A 1 583 ? 2.494 -17.734 -11.734 1 81.94 583 ASP A N 1
ATOM 4798 C CA . ASP A 1 583 ? 3.076 -18.719 -12.648 1 81.94 583 ASP A CA 1
ATOM 4799 C C . ASP A 1 583 ? 4.527 -19.016 -12.281 1 81.94 583 ASP A C 1
ATOM 4801 O O . ASP A 1 583 ? 4.984 -20.156 -12.406 1 81.94 583 ASP A O 1
ATOM 4805 N N . PHE A 1 584 ? 5.18 -18.031 -11.93 1 90.88 584 PHE A N 1
ATOM 4806 C CA . PHE A 1 584 ? 6.547 -18.203 -11.453 1 90.88 584 PHE A CA 1
ATOM 4807 C C . PHE A 1 584 ? 6.586 -19.109 -10.227 1 90.88 584 PHE A C 1
ATOM 4809 O O . PHE A 1 584 ? 7.379 -20.047 -10.164 1 90.88 584 PHE A O 1
ATOM 4816 N N . LYS A 1 585 ? 5.734 -18.859 -9.297 1 88.81 585 LYS A N 1
ATOM 4817 C CA . LYS A 1 585 ? 5.684 -19.625 -8.055 1 88.81 585 LYS A CA 1
ATOM 4818 C C . LYS A 1 585 ? 5.332 -21.094 -8.336 1 88.81 585 LYS A C 1
ATOM 4820 O O . LYS A 1 585 ? 5.898 -22 -7.73 1 88.81 585 LYS A O 1
ATOM 4825 N N . LEU A 1 586 ? 4.426 -21.266 -9.227 1 82.75 586 LEU A N 1
ATOM 4826 C CA . LEU A 1 586 ? 4.023 -22.625 -9.594 1 82.75 586 LEU A CA 1
ATOM 4827 C C . LEU A 1 586 ? 5.18 -23.375 -10.234 1 82.75 586 LEU A C 1
ATOM 4829 O O . LEU A 1 586 ? 5.367 -24.562 -9.977 1 82.75 586 LEU A O 1
ATOM 4833 N N . SER A 1 587 ? 5.875 -22.625 -11.047 1 87.88 587 SER A N 1
ATOM 4834 C CA . SER A 1 587 ? 7.035 -23.234 -11.688 1 87.88 587 SER A CA 1
ATOM 4835 C C . SER A 1 587 ? 8.102 -23.609 -10.672 1 87.88 587 SER A C 1
ATOM 4837 O O . SER A 1 587 ? 8.75 -24.656 -10.797 1 87.88 587 SER A O 1
ATOM 4839 N N . LEU A 1 588 ? 8.234 -22.797 -9.711 1 93.81 588 LEU A N 1
ATOM 4840 C CA . LEU A 1 588 ? 9.188 -23.078 -8.641 1 93.81 588 LEU A CA 1
ATOM 4841 C C . LEU A 1 588 ? 8.766 -24.312 -7.852 1 93.81 588 LEU A C 1
ATOM 4843 O O . LEU A 1 588 ? 9.594 -25.172 -7.551 1 93.81 588 LEU A O 1
ATOM 4847 N N . LYS A 1 589 ? 7.562 -24.359 -7.562 1 89.94 589 LYS A N 1
ATOM 4848 C CA . LYS A 1 589 ? 7.023 -25.469 -6.773 1 89.94 589 LYS A CA 1
ATOM 4849 C C . LYS A 1 589 ? 7.23 -26.797 -7.48 1 89.94 589 LYS A C 1
ATOM 4851 O O . LYS A 1 589 ? 7.414 -27.828 -6.828 1 89.9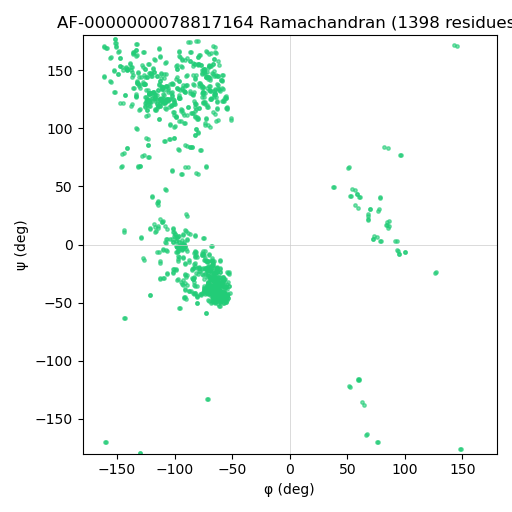4 589 LYS A O 1
ATOM 4856 N N . LYS A 1 590 ? 7.281 -26.781 -8.766 1 86.69 590 LYS A N 1
ATOM 4857 C CA . LYS A 1 590 ? 7.387 -28 -9.555 1 86.69 590 LYS A CA 1
ATOM 4858 C C . LYS A 1 590 ? 8.844 -28.391 -9.773 1 86.69 590 LYS A C 1
ATOM 4860 O O . LYS A 1 590 ? 9.141 -29.359 -10.477 1 86.69 590 LYS A O 1
ATOM 4865 N N . SER A 1 591 ? 9.742 -27.672 -9.195 1 93.44 591 SER A N 1
ATOM 4866 C CA . SER A 1 591 ? 11.164 -27.906 -9.438 1 93.44 591 SER A CA 1
ATOM 4867 C C . SER A 1 591 ? 11.875 -28.312 -8.156 1 93.44 591 SER A C 1
ATOM 4869 O O . SER A 1 591 ? 11.547 -27.828 -7.07 1 93.44 591 SER A O 1
ATOM 4871 N N . LYS A 1 592 ? 12.93 -29.156 -8.305 1 94.69 592 LYS A N 1
ATOM 4872 C CA . LYS A 1 592 ? 13.711 -29.625 -7.168 1 94.69 592 LYS A CA 1
ATOM 4873 C C . LYS A 1 592 ? 14.734 -28.578 -6.73 1 94.69 592 LYS A C 1
ATOM 4875 O O . LYS A 1 592 ? 15 -28.422 -5.535 1 94.69 592 LYS A O 1
ATOM 4880 N N . MET A 1 593 ? 15.352 -28.047 -7.672 1 97.94 593 MET A N 1
ATOM 4881 C CA . MET A 1 593 ? 16.469 -27.125 -7.469 1 97.94 593 MET A CA 1
ATOM 4882 C C . MET A 1 593 ? 16.359 -25.922 -8.406 1 97.94 593 MET A C 1
ATOM 4884 O O . MET A 1 593 ? 15.578 -25.953 -9.359 1 97.94 593 MET A O 1
ATOM 4888 N N . ALA A 1 594 ? 17.125 -24.891 -8.078 1 98.38 594 ALA A N 1
ATOM 4889 C CA . ALA A 1 594 ? 17.094 -23.703 -8.914 1 98.38 594 ALA A CA 1
ATOM 4890 C C . ALA A 1 594 ? 18.5 -23.094 -9.047 1 98.38 594 ALA A C 1
ATOM 4892 O O . ALA A 1 594 ? 19.344 -23.281 -8.172 1 98.38 594 ALA A O 1
ATOM 4893 N N . LEU A 1 595 ? 18.703 -22.422 -10.148 1 97.88 595 LEU A N 1
ATOM 4894 C CA . LEU A 1 595 ? 19.969 -21.766 -10.438 1 97.88 595 LEU A CA 1
ATOM 4895 C C . LEU A 1 595 ? 19.812 -20.25 -10.375 1 97.88 595 LEU A C 1
ATOM 4897 O O . LEU A 1 595 ? 18.953 -19.672 -11.047 1 97.88 595 LEU A O 1
ATOM 4901 N N . ASN A 1 596 ? 20.578 -19.625 -9.523 1 97.19 596 ASN A N 1
ATOM 4902 C CA . ASN A 1 596 ? 20.672 -18.172 -9.484 1 97.19 596 ASN A CA 1
ATOM 4903 C C . ASN A 1 596 ? 21.812 -17.656 -10.359 1 97.19 596 ASN A C 1
ATOM 4905 O O . ASN A 1 596 ? 22.984 -17.734 -9.977 1 97.19 596 ASN A O 1
ATOM 4909 N N . LEU A 1 597 ? 21.422 -17.125 -11.469 1 93.56 597 LEU A N 1
ATOM 4910 C CA . LEU A 1 597 ? 22.391 -16.656 -12.445 1 93.56 597 LEU A CA 1
ATOM 4911 C C . LEU A 1 597 ? 22.062 -15.234 -12.898 1 93.56 597 LEU A C 1
ATOM 4913 O O . LEU A 1 597 ? 21 -14.992 -13.469 1 93.56 597 LEU A O 1
ATOM 4917 N N . SER A 1 598 ? 22.969 -14.297 -12.609 1 90.62 598 SER A N 1
ATOM 4918 C CA . SER A 1 598 ? 22.781 -12.906 -13.023 1 90.62 598 SER A CA 1
ATOM 4919 C C . SER A 1 598 ? 23.5 -12.617 -14.328 1 90.62 598 SER A C 1
ATOM 4921 O O . SER A 1 598 ? 24.359 -13.398 -14.758 1 90.62 598 SER A O 1
ATOM 4923 N N . GLN A 1 599 ? 23.125 -11.492 -14.883 1 87 599 GLN A N 1
ATOM 4924 C CA . GLN A 1 599 ? 23.781 -11.078 -16.109 1 87 599 GLN A CA 1
ATOM 4925 C C . GLN A 1 599 ? 25.234 -10.656 -15.859 1 87 599 GLN A C 1
ATOM 4927 O O . GLN A 1 599 ? 25.531 -10.055 -14.82 1 87 599 GLN A O 1
ATOM 4932 N N . GLY A 1 600 ? 26.062 -10.984 -16.844 1 86.44 600 GLY A N 1
ATOM 4933 C CA . GLY A 1 600 ? 27.453 -10.531 -16.766 1 86.44 600 GLY A CA 1
ATOM 4934 C C . GLY A 1 600 ? 28.281 -11.328 -15.789 1 86.44 600 GLY A C 1
ATOM 4935 O O . GLY A 1 600 ? 27.844 -12.375 -15.305 1 86.44 600 GLY A O 1
ATOM 4936 N N . LYS A 1 601 ? 29.438 -10.852 -15.539 1 89.62 601 LYS A N 1
ATOM 4937 C CA . LYS A 1 601 ? 30.344 -11.5 -14.586 1 89.62 601 LYS A CA 1
ATOM 4938 C C . LYS A 1 601 ? 29.859 -11.297 -13.156 1 89.62 601 LYS A C 1
ATOM 4940 O O . LYS A 1 601 ? 29.281 -10.258 -12.828 1 89.62 601 LYS A O 1
ATOM 4945 N N . PRO A 1 602 ? 30.078 -12.32 -12.375 1 93.62 602 PRO A N 1
ATOM 4946 C CA . PRO A 1 602 ? 29.703 -12.156 -10.969 1 93.62 602 PRO A CA 1
ATOM 4947 C C . PRO A 1 602 ? 30.422 -10.992 -10.297 1 93.62 602 PRO A C 1
ATOM 4949 O O . PRO A 1 602 ? 31.609 -10.758 -10.547 1 93.62 602 PRO A O 1
ATOM 4952 N N . THR A 1 603 ? 29.719 -10.195 -9.57 1 94 603 THR A N 1
ATOM 4953 C CA . THR A 1 603 ? 30.219 -9.055 -8.805 1 94 603 THR A CA 1
ATOM 4954 C C . THR A 1 603 ? 29.938 -9.25 -7.316 1 94 603 THR A C 1
ATOM 4956 O O . THR A 1 603 ? 28.938 -9.844 -6.934 1 94 603 THR A O 1
ATOM 4959 N N . LYS A 1 604 ? 30.828 -8.641 -6.535 1 95.62 604 LYS A N 1
ATOM 4960 C CA . LYS A 1 604 ? 30.75 -8.836 -5.09 1 95.62 604 LYS A CA 1
ATOM 4961 C C . LYS A 1 604 ? 29.375 -8.461 -4.551 1 95.62 604 LYS A C 1
ATOM 4963 O O . LYS A 1 604 ? 28.953 -7.312 -4.66 1 95.62 604 LYS A O 1
ATOM 4968 N N . TYR A 1 605 ? 28.641 -9.43 -3.975 1 96 605 TYR A N 1
ATOM 4969 C CA . TYR A 1 605 ? 27.391 -9.383 -3.229 1 96 605 TYR A CA 1
ATOM 4970 C C . TYR A 1 605 ? 26.219 -9.102 -4.156 1 96 605 TYR A C 1
ATOM 4972 O O . TYR A 1 605 ? 25.078 -8.992 -3.701 1 96 605 TYR A O 1
ATOM 4980 N N . TYR A 1 606 ? 26.438 -9.031 -5.457 1 95.25 606 TYR A N 1
ATOM 4981 C CA . TYR A 1 606 ? 25.312 -8.727 -6.344 1 95.25 606 TYR A CA 1
ATOM 4982 C C . TYR A 1 606 ? 24.516 -9.984 -6.672 1 95.25 606 TYR A C 1
ATOM 4984 O O . TYR A 1 606 ? 25.094 -11.039 -6.941 1 95.25 606 TYR A O 1
ATOM 4992 N N . SER A 1 607 ? 23.281 -9.797 -6.637 1 91.88 607 SER A N 1
ATOM 4993 C CA . SER A 1 607 ? 22.312 -10.703 -7.238 1 91.88 607 SER A CA 1
ATOM 4994 C C . SER A 1 607 ? 21.031 -9.969 -7.633 1 91.88 607 SER A C 1
ATOM 4996 O O . SER A 1 607 ? 20.703 -8.938 -7.047 1 91.88 607 SER A O 1
ATOM 4998 N N . SER A 1 608 ? 20.422 -10.461 -8.648 1 90.75 608 SER A N 1
ATOM 4999 C CA . SER A 1 608 ? 19.078 -9.984 -8.922 1 90.75 608 SER A CA 1
ATOM 5000 C C . SER A 1 608 ? 18.109 -10.383 -7.801 1 90.75 608 SER A C 1
ATOM 5002 O O . SER A 1 608 ? 18.469 -11.148 -6.91 1 90.75 608 SER A O 1
ATOM 5004 N N . ASP A 1 609 ? 16.891 -9.812 -7.867 1 92.06 609 ASP A N 1
ATOM 5005 C CA . ASP A 1 609 ? 15.914 -10.078 -6.809 1 92.06 609 ASP A CA 1
ATOM 5006 C C . ASP A 1 609 ? 15.453 -11.531 -6.84 1 92.06 609 ASP A C 1
ATOM 5008 O O . ASP A 1 609 ? 14.812 -12 -5.898 1 92.06 609 ASP A O 1
ATOM 5012 N N . ARG A 1 610 ? 15.961 -12.273 -7.797 1 91.88 610 ARG A N 1
ATOM 5013 C CA . ARG A 1 610 ? 15.648 -13.695 -7.938 1 91.88 610 ARG A CA 1
ATOM 5014 C C . ARG A 1 610 ? 16.125 -14.484 -6.719 1 91.88 610 ARG A C 1
ATOM 5016 O O . ARG A 1 610 ? 15.469 -15.445 -6.305 1 91.88 610 ARG A O 1
ATOM 5023 N N . ILE A 1 611 ? 17.234 -14.055 -6.195 1 95.81 611 ILE A N 1
ATOM 5024 C CA . ILE A 1 611 ? 17.797 -14.789 -5.074 1 95.81 611 ILE A CA 1
ATOM 5025 C C . ILE A 1 611 ? 16.797 -14.836 -3.918 1 95.81 611 ILE A C 1
ATOM 5027 O O . ILE A 1 611 ? 16.672 -15.859 -3.244 1 95.81 611 ILE A O 1
ATOM 5031 N N . ALA A 1 612 ? 16.141 -13.711 -3.658 1 96.62 612 ALA A N 1
ATOM 5032 C CA . ALA A 1 612 ? 15.133 -13.648 -2.604 1 96.62 612 ALA A CA 1
ATOM 5033 C C . ALA A 1 612 ? 13.961 -14.57 -2.916 1 96.62 612 ALA A C 1
ATOM 5035 O O . ALA A 1 612 ? 13.414 -15.219 -2.018 1 96.62 612 ALA A O 1
ATOM 5036 N N . GLN A 1 613 ? 13.586 -14.664 -4.137 1 96.44 613 GLN A N 1
ATOM 5037 C CA . GLN A 1 613 ? 12.461 -15.492 -4.559 1 96.44 613 GLN A CA 1
ATOM 5038 C C . GLN A 1 613 ? 12.805 -16.969 -4.488 1 96.44 613 GLN A C 1
ATOM 5040 O O . GLN A 1 613 ? 11.961 -17.797 -4.109 1 96.44 613 GLN A O 1
ATOM 5045 N N . LEU A 1 614 ? 14.031 -17.297 -4.859 1 98.06 614 LEU A N 1
ATOM 5046 C CA . LEU A 1 614 ? 14.438 -18.703 -4.852 1 98.06 614 LEU A CA 1
ATOM 5047 C C . LEU A 1 614 ? 14.633 -19.203 -3.424 1 98.06 614 LEU A C 1
ATOM 5049 O O . LEU A 1 614 ? 13.883 -20.062 -2.957 1 98.06 614 LEU A O 1
ATOM 5053 N N . ILE A 1 615 ? 15.539 -18.547 -2.715 1 98.44 615 ILE A N 1
ATOM 5054 C CA . ILE A 1 615 ? 15.883 -19.016 -1.372 1 98.44 615 ILE A CA 1
ATOM 5055 C C . ILE A 1 615 ? 14.695 -18.781 -0.436 1 98.44 615 ILE A C 1
ATOM 5057 O O . ILE A 1 615 ? 14.414 -19.609 0.428 1 98.44 615 ILE A O 1
ATOM 5061 N N . GLY A 1 616 ? 13.984 -17.734 -0.633 1 98.06 616 GLY A N 1
ATOM 5062 C CA . GLY A 1 616 ? 12.844 -17.406 0.203 1 98.06 616 GLY A CA 1
ATOM 5063 C C . GLY A 1 616 ? 11.703 -18.391 0.079 1 98.06 616 GLY A C 1
ATOM 5064 O O . GLY A 1 616 ? 10.867 -18.516 0.981 1 98.06 616 GLY A O 1
ATOM 5065 N N . ASN A 1 617 ? 11.625 -19.062 -1.025 1 97.75 617 ASN A N 1
ATOM 5066 C CA . ASN A 1 617 ? 10.562 -20.047 -1.231 1 97.75 617 ASN A CA 1
ATOM 5067 C C . ASN A 1 617 ? 11.039 -21.469 -0.939 1 97.75 617 ASN A C 1
ATOM 5069 O O . ASN A 1 617 ? 10.32 -22.438 -1.198 1 97.75 617 ASN A O 1
ATOM 5073 N N . GLY A 1 618 ? 12.211 -21.594 -0.454 1 98.25 618 GLY A N 1
ATOM 5074 C CA . GLY A 1 618 ? 12.703 -22.844 0.085 1 98.25 618 GLY A CA 1
ATOM 5075 C C . GLY A 1 618 ? 13.125 -23.828 -0.989 1 98.25 618 GLY A C 1
ATOM 5076 O O . GLY A 1 618 ? 12.828 -25.031 -0.893 1 98.25 618 GLY A O 1
ATOM 5077 N N . ILE A 1 619 ? 13.766 -23.375 -2.002 1 98.31 619 ILE A N 1
ATOM 5078 C CA . ILE A 1 619 ? 14.297 -24.266 -3.029 1 98.31 619 ILE A CA 1
ATOM 5079 C C . ILE A 1 619 ? 15.82 -24.266 -2.971 1 98.31 619 ILE A C 1
ATOM 5081 O O . ILE A 1 619 ? 16.438 -23.234 -2.705 1 98.31 619 ILE A O 1
ATOM 5085 N N . LEU A 1 620 ? 16.422 -25.438 -3.072 1 98.5 620 LEU A N 1
ATOM 5086 C CA . LEU A 1 620 ? 17.875 -25.469 -3.121 1 98.5 620 LEU A CA 1
ATOM 5087 C C . LEU A 1 620 ? 18.406 -24.609 -4.266 1 98.5 620 LEU A C 1
ATOM 5089 O O . LEU A 1 620 ? 18 -24.781 -5.414 1 98.5 620 LEU A O 1
ATOM 5093 N N . THR A 1 621 ? 19.297 -23.719 -3.959 1 98.62 621 THR A N 1
ATOM 5094 C CA . THR A 1 621 ? 19.719 -22.719 -4.938 1 98.62 621 THR A CA 1
ATOM 5095 C C . THR A 1 621 ? 21.234 -22.797 -5.164 1 98.62 621 THR A C 1
ATOM 5097 O O . THR A 1 621 ? 22.016 -22.828 -4.207 1 98.62 621 THR A O 1
ATOM 5100 N N . PHE A 1 622 ? 21.625 -22.844 -6.43 1 98.5 622 PHE A N 1
ATOM 5101 C CA . PHE A 1 622 ? 23.031 -22.797 -6.809 1 98.5 622 PHE A CA 1
ATOM 5102 C C . PHE A 1 622 ? 23.469 -21.359 -7.074 1 98.5 622 PHE A C 1
ATOM 5104 O O . PHE A 1 622 ? 22.797 -20.625 -7.805 1 98.5 622 PHE A O 1
ATOM 5111 N N . VAL A 1 623 ? 24.578 -20.953 -6.516 1 97.94 623 VAL A N 1
ATOM 5112 C CA . VAL A 1 623 ? 25.109 -19.594 -6.668 1 97.94 623 VAL A CA 1
ATOM 5113 C C . VAL A 1 623 ? 26.594 -19.656 -7.008 1 97.94 623 VAL A C 1
ATOM 5115 O O . VAL A 1 623 ? 27.328 -20.5 -6.473 1 97.94 623 VAL A O 1
ATOM 5118 N N . ASP A 1 624 ? 27 -18.797 -7.918 1 96.94 624 ASP A N 1
ATOM 5119 C CA . ASP A 1 624 ? 28.422 -18.703 -8.25 1 96.94 624 ASP A CA 1
ATOM 5120 C C . ASP A 1 624 ? 29.234 -18.188 -7.059 1 96.94 624 ASP A C 1
ATOM 5122 O O . ASP A 1 624 ? 28.906 -17.141 -6.484 1 96.94 624 ASP A O 1
ATOM 5126 N N . ILE A 1 625 ? 30.281 -18.906 -6.762 1 97.12 625 ILE A N 1
ATOM 5127 C CA . ILE A 1 625 ? 31.094 -18.578 -5.598 1 97.12 625 ILE A CA 1
ATOM 5128 C C . ILE A 1 625 ? 31.719 -17.203 -5.781 1 97.12 625 ILE A C 1
ATOM 5130 O O . ILE A 1 625 ? 32.062 -16.531 -4.805 1 97.12 625 ILE A O 1
ATOM 5134 N N . LYS A 1 626 ? 31.875 -16.75 -6.973 1 96.44 626 LYS A N 1
ATOM 5135 C CA . LYS A 1 626 ? 32.531 -15.484 -7.293 1 96.44 626 LYS A CA 1
ATOM 5136 C C . LYS A 1 626 ? 31.672 -14.289 -6.867 1 96.44 626 LYS A C 1
ATOM 5138 O O . LYS A 1 626 ? 32.156 -13.164 -6.797 1 96.44 626 LYS A O 1
ATOM 5143 N N . THR A 1 627 ? 30.406 -14.508 -6.566 1 96.25 627 THR A N 1
ATOM 5144 C CA . THR A 1 627 ? 29.547 -13.445 -6.062 1 96.25 627 THR A CA 1
ATOM 5145 C C . THR A 1 627 ? 29.953 -13.047 -4.645 1 96.25 627 THR A C 1
ATOM 5147 O O . THR A 1 627 ? 29.531 -12 -4.145 1 96.25 627 THR A O 1
ATOM 5150 N N . LYS A 1 628 ? 30.672 -13.93 -3.957 1 97 628 LYS A N 1
ATOM 5151 C CA . LYS A 1 628 ? 31.172 -13.742 -2.598 1 97 628 LYS A CA 1
ATOM 5152 C C . LYS A 1 628 ? 30.016 -13.711 -1.593 1 97 628 LYS A C 1
ATOM 5154 O O . LYS A 1 628 ? 30.156 -13.148 -0.503 1 97 628 LYS A O 1
ATOM 5159 N N . LEU A 1 629 ? 28.891 -14.266 -1.938 1 96.81 629 LEU A N 1
ATOM 5160 C CA . LEU A 1 629 ? 27.75 -14.344 -1.033 1 96.81 629 LEU A CA 1
ATOM 5161 C C . LEU A 1 629 ? 27.984 -15.414 0.032 1 96.81 629 LEU A C 1
ATOM 5163 O O . LEU A 1 629 ? 27.203 -15.523 0.983 1 96.81 629 LEU A O 1
ATOM 5167 N N . LYS A 1 630 ? 29.062 -16.125 -0.105 1 96 630 LYS A N 1
ATOM 5168 C CA . LYS A 1 630 ? 29.453 -17.094 0.9 1 96 630 LYS A CA 1
ATOM 5169 C C . LYS A 1 630 ? 29.688 -16.438 2.256 1 96 630 LYS A C 1
ATOM 5171 O O . LYS A 1 630 ? 29.672 -17.109 3.291 1 96 630 LYS A O 1
ATOM 5176 N N . LYS A 1 631 ? 29.906 -15.148 2.201 1 95.75 631 LYS A N 1
ATOM 5177 C CA . LYS A 1 631 ? 30 -14.375 3.438 1 95.75 631 LYS A CA 1
ATOM 5178 C C . LYS A 1 631 ? 28.734 -14.508 4.273 1 95.75 631 LYS A C 1
ATOM 5180 O O . LYS A 1 631 ? 28.781 -14.484 5.504 1 95.75 631 LYS A O 1
ATOM 5185 N N . PHE A 1 632 ? 27.609 -14.688 3.641 1 97 632 PHE A N 1
ATOM 5186 C CA . PHE A 1 632 ? 26.328 -14.633 4.328 1 97 632 PHE A CA 1
ATOM 5187 C C . PHE A 1 632 ? 25.734 -16.031 4.484 1 97 632 PHE A C 1
ATOM 5189 O O . PHE A 1 632 ? 24.906 -16.266 5.359 1 97 632 PHE A O 1
ATOM 5196 N N . PHE A 1 633 ? 26.141 -16.984 3.576 1 97.12 633 PHE A N 1
ATOM 5197 C CA . PHE A 1 633 ? 25.516 -18.297 3.562 1 97.12 633 PHE A CA 1
ATOM 5198 C C . PHE A 1 633 ? 26.562 -19.391 3.66 1 97.12 633 PHE A C 1
ATOM 5200 O O . PHE A 1 633 ? 27.609 -19.328 3.018 1 97.12 633 PHE A O 1
ATOM 5207 N N . SER A 1 634 ? 26.219 -20.391 4.488 1 95.75 634 SER A N 1
ATOM 5208 C CA . SER A 1 634 ? 27.047 -21.578 4.543 1 95.75 634 SER A CA 1
ATOM 5209 C C . SER A 1 634 ? 26.641 -22.594 3.484 1 95.75 634 SER A C 1
ATOM 5211 O O . SER A 1 634 ? 25.609 -22.438 2.832 1 95.75 634 SER A O 1
ATOM 5213 N N . ASN A 1 635 ? 27.453 -23.688 3.383 1 92.12 635 ASN A N 1
ATOM 5214 C CA . ASN A 1 635 ? 27.203 -24.703 2.373 1 92.12 635 ASN A CA 1
ATOM 5215 C C . ASN A 1 635 ? 26.016 -25.594 2.744 1 92.12 635 ASN A C 1
ATOM 5217 O O . ASN A 1 635 ? 25.5 -26.344 1.909 1 92.12 635 ASN A O 1
ATOM 5221 N N . ASP A 1 636 ? 25.516 -25.453 3.896 1 96.5 636 ASP A N 1
ATOM 5222 C CA . ASP A 1 636 ? 24.312 -26.203 4.277 1 96.5 636 ASP A CA 1
ATOM 5223 C C . ASP A 1 636 ? 23.062 -25.344 4.094 1 96.5 636 ASP A C 1
ATOM 5225 O O . ASP A 1 636 ? 21.969 -25.734 4.52 1 96.5 636 ASP A O 1
ATOM 5229 N N . GLU A 1 637 ? 23.266 -24.172 3.496 1 98 637 GLU A N 1
ATOM 5230 C CA . GLU A 1 637 ? 22.141 -23.266 3.279 1 98 637 GLU A CA 1
ATOM 5231 C C . GLU A 1 637 ? 21.969 -22.953 1.795 1 98 637 GLU A C 1
ATOM 5233 O O . GLU A 1 637 ? 20.844 -22.812 1.313 1 98 637 GLU A O 1
ATOM 5238 N N . VAL A 1 638 ? 23.016 -22.703 1.114 1 97.88 638 VAL A N 1
ATOM 5239 C CA . VAL A 1 638 ? 23.109 -22.438 -0.317 1 97.88 638 VAL A CA 1
ATOM 5240 C C . VAL A 1 638 ? 24.281 -23.203 -0.917 1 97.88 638 VAL A C 1
ATOM 5242 O O . VAL A 1 638 ? 25.312 -23.406 -0.253 1 97.88 638 VAL A O 1
ATOM 5245 N N . ILE A 1 639 ? 24.125 -23.641 -2.139 1 98.56 639 ILE A N 1
ATOM 5246 C CA . ILE A 1 639 ? 25.203 -24.391 -2.758 1 98.56 639 ILE A CA 1
ATOM 5247 C C . ILE A 1 639 ? 25.984 -23.469 -3.701 1 98.56 639 ILE A C 1
ATOM 5249 O O . ILE A 1 639 ? 25.438 -22.984 -4.699 1 98.56 639 ILE A O 1
ATOM 5253 N N . PHE A 1 640 ? 27.25 -23.359 -3.402 1 98.19 640 PHE A N 1
ATOM 5254 C CA . PHE A 1 640 ? 28.125 -22.547 -4.246 1 98.19 640 PHE A CA 1
ATOM 5255 C C . PHE A 1 640 ? 28.891 -23.422 -5.227 1 98.19 640 PHE A C 1
ATOM 5257 O O . PHE A 1 640 ? 29.344 -24.516 -4.871 1 98.19 640 PHE A O 1
ATOM 5264 N N . TYR A 1 641 ? 28.938 -22.984 -6.469 1 97.62 641 TYR A N 1
ATOM 5265 C CA . TYR A 1 641 ? 29.719 -23.703 -7.465 1 97.62 641 TYR A CA 1
ATOM 5266 C C . TYR A 1 641 ? 30.859 -22.844 -8.008 1 97.62 641 TYR A C 1
ATOM 5268 O O . TYR A 1 641 ? 30.781 -21.625 -7.965 1 97.62 641 TYR A O 1
ATOM 5276 N N . LYS A 1 642 ? 31.891 -23.484 -8.586 1 96.69 642 LYS A N 1
ATOM 5277 C CA . LYS A 1 642 ? 33.125 -22.797 -8.977 1 96.69 642 LYS A CA 1
ATOM 5278 C C . LYS A 1 642 ? 33.281 -22.766 -10.492 1 96.69 642 LYS A C 1
ATOM 5280 O O . LYS A 1 642 ? 34 -21.938 -11.031 1 96.69 642 LYS A O 1
ATOM 5285 N N . SER A 1 643 ? 32.719 -23.781 -11.164 1 96 643 SER A N 1
ATOM 5286 C CA . SER A 1 643 ? 32.812 -23.922 -12.617 1 96 643 SER A CA 1
ATOM 5287 C C . SER A 1 643 ? 31.594 -24.641 -13.188 1 96 643 SER A C 1
ATOM 5289 O O . SER A 1 643 ? 30.766 -25.172 -12.438 1 96 643 SER A O 1
ATOM 5291 N N . MET A 1 644 ? 31.547 -24.625 -14.461 1 95.81 644 MET A N 1
ATOM 5292 C CA . MET A 1 644 ? 30.469 -25.328 -15.141 1 95.81 644 MET A CA 1
ATOM 5293 C C . MET A 1 644 ? 30.484 -26.812 -14.805 1 95.81 644 MET A C 1
ATOM 5295 O O . MET A 1 644 ? 29.438 -27.422 -14.594 1 95.81 644 MET A O 1
ATOM 5299 N N . ASN A 1 645 ? 31.641 -27.344 -14.758 1 96.25 645 ASN A N 1
ATOM 5300 C CA . ASN A 1 645 ? 31.797 -28.766 -14.422 1 96.25 645 ASN A CA 1
ATOM 5301 C C . ASN A 1 645 ? 31.375 -29.047 -12.984 1 96.25 645 ASN A C 1
ATOM 5303 O O . ASN A 1 645 ? 30.734 -30.062 -12.711 1 96.25 645 ASN A O 1
ATOM 5307 N N . ASP A 1 646 ? 31.766 -28.156 -12.148 1 97.5 646 ASP A N 1
ATOM 5308 C CA . ASP A 1 646 ? 31.391 -28.297 -10.742 1 97.5 646 ASP A CA 1
ATOM 5309 C C . ASP A 1 646 ? 29.875 -28.188 -10.57 1 97.5 646 ASP A C 1
ATOM 5311 O O . ASP A 1 646 ? 29.281 -28.969 -9.828 1 97.5 646 ASP A O 1
ATOM 5315 N N . LEU A 1 647 ? 29.266 -27.25 -11.242 1 97.81 647 LEU A N 1
ATOM 5316 C CA . LEU A 1 647 ? 27.828 -27.062 -11.203 1 97.81 647 LEU A CA 1
ATOM 5317 C C . LEU A 1 647 ? 27.109 -28.328 -11.695 1 97.81 647 LEU A C 1
ATOM 5319 O O . LEU A 1 647 ? 26.156 -28.781 -11.062 1 97.81 647 LEU A O 1
ATOM 5323 N N . SER A 1 648 ? 27.594 -28.859 -12.789 1 96.38 648 SER A N 1
ATOM 5324 C CA . SER A 1 648 ? 27.016 -30.078 -13.352 1 96.38 648 SER A CA 1
ATOM 5325 C C . SER A 1 648 ? 27.062 -31.234 -12.367 1 96.38 648 SER A C 1
ATOM 5327 O O . SER A 1 648 ? 26.078 -31.938 -12.156 1 96.38 648 SER A O 1
ATOM 5329 N N . LYS A 1 649 ? 28.188 -31.422 -11.773 1 96.06 649 LYS A N 1
ATOM 5330 C CA . LYS A 1 649 ? 28.375 -32.5 -10.805 1 96.06 649 LYS A CA 1
ATOM 5331 C C . LYS A 1 649 ? 27.422 -32.344 -9.625 1 96.06 649 LYS A C 1
ATOM 5333 O O . LYS A 1 649 ? 26.812 -33.312 -9.172 1 96.06 649 LYS A O 1
ATOM 5338 N N . LYS A 1 650 ? 27.281 -31.203 -9.18 1 97.62 650 LYS A N 1
ATOM 5339 C CA . LYS A 1 650 ? 26.453 -30.922 -8.016 1 97.62 650 LYS A CA 1
ATOM 5340 C C . LYS A 1 650 ? 24.984 -31.062 -8.344 1 97.62 650 LYS A C 1
ATOM 5342 O O . LYS A 1 650 ? 24.203 -31.578 -7.527 1 97.62 650 LYS A O 1
ATOM 5347 N N . ILE A 1 651 ? 24.531 -30.594 -9.484 1 97.31 651 ILE A N 1
ATOM 5348 C CA . ILE A 1 651 ? 23.156 -30.75 -9.922 1 97.31 651 ILE A CA 1
ATOM 5349 C C . ILE A 1 651 ? 22.781 -32.25 -9.906 1 97.31 651 ILE A C 1
ATOM 5351 O O . ILE A 1 651 ? 21.75 -32.625 -9.375 1 97.31 651 ILE A O 1
ATOM 5355 N N . ASN A 1 652 ? 23.656 -33 -10.461 1 91.19 652 ASN A N 1
ATOM 5356 C CA . ASN A 1 652 ? 23.391 -34.438 -10.531 1 91.19 652 ASN A CA 1
ATOM 5357 C C . ASN A 1 652 ? 23.391 -35.094 -9.141 1 91.19 652 ASN A C 1
ATOM 5359 O O . ASN A 1 652 ? 22.578 -35.969 -8.867 1 91.19 652 ASN A O 1
ATOM 5363 N N . PHE A 1 653 ? 24.266 -34.594 -8.305 1 94 653 PHE A N 1
ATOM 5364 C CA . PHE A 1 653 ? 24.344 -35.125 -6.945 1 94 653 PHE A CA 1
ATOM 5365 C C . PHE A 1 653 ? 23.047 -34.844 -6.188 1 94 653 PHE A C 1
ATOM 5367 O O . PHE A 1 653 ? 22.453 -35.719 -5.598 1 94 653 PHE A O 1
ATOM 5374 N N . TYR A 1 654 ? 22.578 -33.625 -6.238 1 95.62 654 TYR A N 1
ATOM 5375 C CA . TYR A 1 654 ? 21.438 -33.219 -5.414 1 95.62 654 TYR A CA 1
ATOM 5376 C C . TYR A 1 654 ? 20.125 -33.656 -6.047 1 95.62 654 TYR A C 1
ATOM 5378 O O . TYR A 1 654 ? 19.094 -33.656 -5.379 1 95.62 654 TYR A O 1
ATOM 5386 N N . LYS A 1 655 ? 20.125 -33.938 -7.336 1 91.06 655 LYS A N 1
ATOM 5387 C CA . LYS A 1 655 ? 18.953 -34.5 -7.98 1 91.06 655 LYS A CA 1
ATOM 5388 C C . LYS A 1 655 ? 18.531 -35.812 -7.305 1 91.06 655 LYS A C 1
ATOM 5390 O O . LYS A 1 655 ? 17.344 -36.031 -7.086 1 91.06 655 LYS A O 1
ATOM 5395 N N . VAL A 1 656 ? 19.516 -36.625 -6.863 1 83.44 656 VAL A N 1
ATOM 5396 C CA . VAL A 1 656 ? 19.203 -37.969 -6.402 1 83.44 656 VAL A CA 1
ATOM 5397 C C . VAL A 1 656 ? 19.172 -38 -4.875 1 83.44 656 VAL A C 1
ATOM 5399 O O . VAL A 1 656 ? 18.578 -38.875 -4.277 1 83.44 656 VAL A O 1
ATOM 5402 N N . ASN A 1 657 ? 19.828 -37.031 -4.246 1 88.88 657 ASN A N 1
ATOM 5403 C CA . ASN A 1 657 ? 19.875 -36.969 -2.789 1 88.88 657 ASN A CA 1
ATOM 5404 C C . ASN A 1 657 ? 18.828 -36.031 -2.219 1 88.88 657 ASN A C 1
ATOM 5406 O O . ASN A 1 657 ? 19.156 -34.969 -1.723 1 88.88 657 ASN A O 1
ATOM 5410 N N . HIS A 1 658 ? 17.641 -36.562 -2.129 1 89 658 HIS A N 1
ATOM 5411 C CA . HIS A 1 658 ? 16.5 -35.719 -1.834 1 89 658 HIS A CA 1
ATOM 5412 C C . HIS A 1 658 ? 16.516 -35.25 -0.382 1 89 658 HIS A C 1
ATOM 5414 O O . HIS A 1 658 ? 16.125 -34.125 -0.087 1 89 658 HIS A O 1
ATOM 5420 N N . LYS A 1 659 ? 16.969 -36.031 0.544 1 91.62 659 LYS A N 1
ATOM 5421 C CA . LYS A 1 659 ? 16.969 -35.656 1.958 1 91.62 659 LYS A CA 1
ATOM 5422 C C . LYS A 1 659 ? 17.922 -34.5 2.227 1 91.62 659 LYS A C 1
ATOM 5424 O O . LYS A 1 659 ? 17.547 -33.531 2.895 1 91.62 659 LYS A O 1
ATOM 5429 N N . ILE A 1 660 ? 19.109 -34.656 1.666 1 96.06 660 ILE A N 1
ATOM 5430 C CA . ILE A 1 660 ? 20.109 -33.625 1.854 1 96.06 660 ILE A CA 1
ATOM 5431 C C . ILE A 1 660 ? 19.672 -32.344 1.145 1 96.06 660 ILE A C 1
ATOM 5433 O O . ILE A 1 660 ? 19.812 -31.234 1.685 1 96.06 660 ILE A O 1
ATOM 5437 N N . ARG A 1 661 ? 19.094 -32.5 -0.001 1 96.81 661 ARG A N 1
ATOM 5438 C CA . ARG A 1 661 ? 18.609 -31.359 -0.79 1 96.81 661 ARG A CA 1
ATOM 5439 C C . ARG A 1 661 ? 17.547 -30.578 -0.033 1 96.81 661 ARG A C 1
ATOM 5441 O O . ARG A 1 661 ? 17.625 -29.359 0.083 1 96.81 661 ARG A O 1
ATOM 5448 N N . ASN A 1 662 ? 16.594 -31.25 0.514 1 96.94 662 ASN A N 1
ATOM 5449 C CA . ASN A 1 662 ? 15.484 -30.625 1.219 1 96.94 662 ASN A CA 1
ATOM 5450 C C . ASN A 1 662 ? 15.945 -29.953 2.506 1 96.94 662 ASN A C 1
ATOM 5452 O O . ASN A 1 662 ? 15.438 -28.891 2.871 1 96.94 662 ASN A O 1
ATOM 5456 N N . LYS A 1 663 ? 16.906 -30.562 3.139 1 97.88 663 LYS A N 1
ATOM 5457 C CA . LYS A 1 663 ? 17.453 -29.984 4.363 1 97.88 663 LYS A CA 1
ATOM 5458 C C . LYS A 1 663 ? 18.156 -28.656 4.074 1 97.88 663 LYS A C 1
ATOM 5460 O O . LYS A 1 663 ? 17.969 -27.672 4.805 1 97.88 663 LYS A O 1
ATOM 5465 N N . ILE A 1 664 ? 18.922 -28.641 3.053 1 98.44 664 ILE A N 1
ATOM 5466 C CA . ILE A 1 664 ? 19.656 -27.438 2.678 1 98.44 664 ILE A CA 1
ATOM 5467 C C . ILE A 1 664 ? 18.672 -26.344 2.277 1 98.44 664 ILE A C 1
ATOM 5469 O O . ILE A 1 664 ? 18.828 -25.188 2.689 1 98.44 664 ILE A O 1
ATOM 5473 N N . ALA A 1 665 ? 17.688 -26.688 1.487 1 98.56 665 ALA A N 1
ATOM 5474 C CA . ALA A 1 665 ? 16.672 -25.734 1.054 1 98.56 665 ALA A CA 1
ATOM 5475 C C . ALA A 1 665 ? 15.945 -25.125 2.25 1 98.56 665 ALA A C 1
ATOM 5477 O O . ALA A 1 665 ? 15.719 -23.922 2.293 1 98.56 665 ALA A O 1
ATOM 5478 N N . LYS A 1 666 ? 15.625 -25.922 3.203 1 98.56 666 LYS A N 1
ATOM 5479 C CA . LYS A 1 666 ? 14.914 -25.484 4.398 1 98.56 666 LYS A CA 1
ATOM 5480 C C . LYS A 1 666 ? 15.773 -24.531 5.227 1 98.56 666 LYS A C 1
ATOM 5482 O O . LYS A 1 666 ? 15.312 -23.469 5.645 1 98.56 666 LYS A O 1
ATOM 5487 N N . LYS A 1 667 ? 17 -24.875 5.438 1 98.62 667 LYS A N 1
ATOM 5488 C CA . LYS A 1 667 ? 17.922 -24.031 6.199 1 98.62 667 LYS A CA 1
ATOM 5489 C C . LYS A 1 667 ? 18.156 -22.703 5.496 1 98.62 667 LYS A C 1
ATOM 5491 O O . LYS A 1 667 ? 18.234 -21.656 6.145 1 98.62 667 LYS A O 1
ATOM 5496 N N . GLY A 1 668 ? 18.312 -22.797 4.207 1 98.62 668 GLY A N 1
ATOM 5497 C CA . GLY A 1 668 ? 18.453 -21.562 3.434 1 98.62 668 GLY A CA 1
ATOM 5498 C C . GLY A 1 668 ? 17.266 -20.625 3.578 1 98.62 668 GLY A C 1
ATOM 5499 O O . GLY A 1 668 ? 17.438 -19.422 3.777 1 98.62 668 GLY A O 1
ATOM 5500 N N . GLN A 1 669 ? 16.078 -21.188 3.484 1 98.56 669 GLN A N 1
ATOM 5501 C CA . GLN A 1 669 ? 14.867 -20.391 3.613 1 98.56 669 GLN A CA 1
ATOM 5502 C C . GLN A 1 669 ? 14.773 -19.75 5 1 98.56 669 GLN A C 1
ATOM 5504 O O . GLN A 1 669 ? 14.461 -18.562 5.121 1 98.56 669 GLN A O 1
ATOM 5509 N N . GLU A 1 670 ? 15.008 -20.547 5.996 1 98.44 670 GLU A N 1
ATOM 5510 C CA . GLU A 1 670 ? 14.938 -20.062 7.371 1 98.44 670 GLU A CA 1
ATOM 5511 C C . GLU A 1 670 ? 15.898 -18.891 7.594 1 98.44 670 GLU A C 1
ATOM 5513 O O . GLU A 1 670 ? 15.523 -17.875 8.188 1 98.44 670 GLU A O 1
ATOM 5518 N N . LYS A 1 671 ? 17.062 -19.062 7.09 1 98.25 671 LYS A N 1
ATOM 5519 C CA . LYS A 1 671 ? 18.047 -18 7.258 1 98.25 671 LYS A CA 1
ATOM 5520 C C . LYS A 1 671 ? 17.641 -16.734 6.504 1 98.25 671 LYS A C 1
ATOM 5522 O O . LYS A 1 671 ? 17.734 -15.633 7.043 1 98.25 671 LYS A O 1
ATOM 5527 N N . TYR A 1 672 ? 17.281 -16.938 5.258 1 98.44 672 TYR A N 1
ATOM 5528 C CA . TYR A 1 672 ? 16.953 -15.781 4.426 1 98.44 672 TYR A CA 1
ATOM 5529 C C . TYR A 1 672 ? 15.789 -14.992 5.027 1 98.44 672 TYR A C 1
ATOM 5531 O O . TYR A 1 672 ? 15.844 -13.766 5.121 1 98.44 672 TYR A O 1
ATOM 5539 N N . LEU A 1 673 ? 14.758 -15.656 5.469 1 98.06 673 LEU A N 1
ATOM 5540 C CA . LEU A 1 673 ? 13.562 -15.016 6.016 1 98.06 673 LEU A CA 1
ATOM 5541 C C . LEU A 1 673 ? 13.844 -14.414 7.387 1 98.06 673 LEU A C 1
ATOM 5543 O O . LEU A 1 673 ? 13.156 -13.484 7.816 1 98.06 673 LEU A O 1
ATOM 5547 N N . LYS A 1 674 ? 14.828 -14.906 7.988 1 97.94 674 LYS A N 1
ATOM 5548 C CA . LYS A 1 674 ? 15.18 -14.391 9.312 1 97.94 674 LYS A CA 1
ATOM 5549 C C . LYS A 1 674 ? 16 -13.117 9.203 1 97.94 674 LYS A C 1
ATOM 5551 O O . LYS A 1 674 ? 15.75 -12.141 9.906 1 97.94 674 LYS A O 1
ATOM 5556 N N . TYR A 1 675 ? 16.938 -13.094 8.281 1 97.75 675 TYR A N 1
ATOM 5557 C CA . TYR A 1 675 ? 17.938 -12.039 8.336 1 97.75 675 TYR A CA 1
ATOM 5558 C C . TYR A 1 675 ? 17.75 -11.039 7.203 1 97.75 675 TYR A C 1
ATOM 5560 O O . TYR A 1 675 ? 18.172 -9.883 7.305 1 97.75 675 TYR A O 1
ATOM 5568 N N . PHE A 1 676 ? 17.219 -11.445 6.086 1 98.19 676 PHE A N 1
ATOM 5569 C CA . PHE A 1 676 ? 17.125 -10.586 4.91 1 98.19 676 PHE A CA 1
ATOM 5570 C C . PHE A 1 676 ? 15.672 -10.297 4.566 1 98.19 676 PHE A C 1
ATOM 5572 O O . PHE A 1 676 ? 15.297 -10.258 3.393 1 98.19 676 PHE A O 1
ATOM 5579 N N . ASN A 1 677 ? 14.852 -10.172 5.559 1 97.94 677 ASN A N 1
ATOM 5580 C CA . ASN A 1 677 ? 13.422 -9.969 5.324 1 97.94 677 ASN A CA 1
ATOM 5581 C C . ASN A 1 677 ? 13.086 -8.492 5.148 1 97.94 677 ASN A C 1
ATOM 5583 O O . ASN A 1 677 ? 13.906 -7.625 5.465 1 97.94 677 ASN A O 1
ATOM 5587 N N . SER A 1 678 ? 11.938 -8.211 4.672 1 98.06 678 SER A N 1
ATOM 5588 C CA . SER A 1 678 ? 11.445 -6.883 4.34 1 98.06 678 SER A CA 1
ATOM 5589 C C . SER A 1 678 ? 11.492 -5.953 5.547 1 98.06 678 SER A C 1
ATOM 5591 O O . SER A 1 678 ? 11.828 -4.773 5.418 1 98.06 678 SER A O 1
ATOM 5593 N N . ASN A 1 679 ? 11.133 -6.426 6.746 1 97.81 679 ASN A N 1
ATOM 5594 C CA . ASN A 1 679 ? 11.117 -5.602 7.949 1 97.81 679 ASN A CA 1
ATOM 5595 C C . ASN A 1 679 ? 12.516 -5.105 8.312 1 97.81 679 ASN A C 1
ATOM 5597 O O . ASN A 1 679 ? 12.711 -3.926 8.602 1 97.81 679 ASN A O 1
ATOM 5601 N N . LYS A 1 680 ? 13.461 -6.008 8.266 1 97.81 680 LYS A N 1
ATOM 5602 C CA . LYS A 1 680 ? 14.844 -5.652 8.594 1 97.81 680 LYS A CA 1
ATOM 5603 C C . LYS A 1 680 ? 15.414 -4.672 7.578 1 97.81 680 LYS A C 1
ATOM 5605 O O . LYS A 1 680 ? 16.094 -3.709 7.949 1 97.81 680 LYS A O 1
ATOM 5610 N N . ILE A 1 681 ? 15.164 -4.906 6.352 1 98.12 681 ILE A N 1
ATOM 5611 C CA . ILE A 1 681 ? 15.695 -4.035 5.305 1 98.12 681 ILE A CA 1
ATOM 5612 C C . ILE A 1 681 ? 15.055 -2.654 5.41 1 98.12 681 ILE A C 1
ATOM 5614 O O . ILE A 1 681 ? 15.734 -1.636 5.273 1 98.12 681 ILE A O 1
ATOM 5618 N N . ALA A 1 682 ? 13.727 -2.605 5.605 1 97.94 682 ALA A N 1
ATOM 5619 C CA . ALA A 1 682 ? 13.039 -1.329 5.785 1 97.94 682 ALA A CA 1
ATOM 5620 C C . ALA A 1 682 ? 13.617 -0.55 6.961 1 97.94 682 ALA A C 1
ATOM 5622 O O . ALA A 1 682 ? 13.883 0.648 6.848 1 97.94 682 ALA A O 1
ATOM 5623 N N . ASN A 1 683 ? 13.805 -1.207 8.078 1 96.62 683 ASN A N 1
ATOM 5624 C CA . ASN A 1 683 ? 14.367 -0.559 9.258 1 96.62 683 ASN A CA 1
ATOM 5625 C C . ASN A 1 683 ? 15.805 -0.101 9.016 1 96.62 683 ASN A C 1
ATOM 5627 O O . ASN A 1 683 ? 16.219 0.944 9.516 1 96.62 683 ASN A O 1
ATOM 5631 N N . PHE A 1 684 ? 16.547 -0.94 8.273 1 97.38 684 PHE A N 1
ATOM 5632 C CA . PHE A 1 684 ? 17.906 -0.557 7.906 1 97.38 684 PHE A CA 1
ATOM 5633 C C . PHE A 1 684 ? 17.906 0.755 7.133 1 97.38 684 PHE A C 1
ATOM 5635 O O . PHE A 1 684 ? 18.688 1.66 7.434 1 97.38 684 PHE A O 1
ATOM 5642 N N . ILE A 1 685 ? 17.031 0.866 6.125 1 97.75 685 ILE A N 1
ATOM 5643 C CA . ILE A 1 685 ? 16.906 2.074 5.316 1 97.75 685 ILE A CA 1
ATOM 5644 C C . ILE A 1 685 ? 16.547 3.26 6.207 1 97.75 685 ILE A C 1
ATOM 5646 O O . ILE A 1 685 ? 17.156 4.328 6.109 1 97.75 685 ILE A O 1
ATOM 5650 N N . ILE A 1 686 ? 15.602 3.102 7.094 1 96.25 686 ILE A N 1
ATOM 5651 C CA . ILE A 1 686 ? 15.156 4.164 7.988 1 96.25 686 ILE A CA 1
ATOM 5652 C C . ILE A 1 686 ? 16.297 4.582 8.906 1 96.25 686 ILE A C 1
ATOM 5654 O O . ILE A 1 686 ? 16.609 5.77 9.039 1 96.25 686 ILE A O 1
ATOM 5658 N N . ASP A 1 687 ? 16.953 3.582 9.5 1 94.81 687 ASP A N 1
ATOM 5659 C CA . ASP A 1 687 ? 18.016 3.857 10.469 1 94.81 687 ASP A CA 1
ATOM 5660 C C . ASP A 1 687 ? 19.156 4.648 9.828 1 94.81 687 ASP A C 1
ATOM 5662 O O . ASP A 1 687 ? 19.641 5.629 10.398 1 94.81 687 ASP A O 1
ATOM 5666 N N . LYS A 1 688 ? 19.562 4.207 8.672 1 95.69 688 LYS A N 1
ATOM 5667 C CA . LYS A 1 688 ? 20.672 4.891 8 1 95.69 688 LYS A CA 1
ATOM 5668 C C . LYS A 1 688 ? 20.25 6.266 7.504 1 95.69 688 LYS A C 1
ATOM 5670 O O . LYS A 1 688 ? 21.016 7.223 7.562 1 95.69 688 LYS A O 1
ATOM 5675 N N . SER A 1 689 ? 19.031 6.395 6.996 1 95.19 689 SER A N 1
ATOM 5676 C CA . SER A 1 689 ? 18.531 7.656 6.461 1 95.19 689 SER A CA 1
ATOM 5677 C C . SER A 1 689 ? 18.391 8.711 7.555 1 95.19 689 SER A C 1
ATOM 5679 O O . SER A 1 689 ? 18.672 9.883 7.328 1 95.19 689 SER A O 1
ATOM 5681 N N . MET A 1 690 ? 17.906 8.266 8.711 1 91.44 690 MET A N 1
ATOM 5682 C CA . MET A 1 690 ? 17.641 9.195 9.812 1 91.44 690 MET A CA 1
ATOM 5683 C C . MET A 1 690 ? 18.844 9.281 10.742 1 91.44 690 MET A C 1
ATOM 5685 O O . MET A 1 690 ? 18.766 9.93 11.789 1 91.44 690 MET A O 1
ATOM 5689 N N . ASN A 1 691 ? 19.922 8.562 10.453 1 87.75 691 ASN A N 1
ATOM 5690 C CA . ASN A 1 691 ? 21.141 8.539 11.25 1 87.75 691 ASN A CA 1
ATOM 5691 C C . ASN A 1 691 ? 20.875 8.094 12.68 1 87.75 691 ASN A C 1
ATOM 5693 O O . ASN A 1 691 ? 21.297 8.742 13.633 1 87.75 691 ASN A O 1
ATOM 5697 N N . LEU A 1 692 ? 20.078 7.094 12.734 1 84.69 692 LEU A N 1
ATOM 5698 C CA . LEU A 1 692 ? 19.75 6.535 14.047 1 84.69 692 LEU A CA 1
ATOM 5699 C C . LEU A 1 692 ? 20.812 5.523 14.469 1 84.69 692 LEU A C 1
ATOM 5701 O O . LEU A 1 692 ? 21.266 4.715 13.664 1 84.69 692 LEU A O 1
ATOM 5705 N N . LYS A 1 693 ? 21.328 5.676 15.672 1 76.56 693 LYS A N 1
ATOM 5706 C CA . LYS A 1 693 ? 22.344 4.762 16.172 1 76.56 693 LYS A CA 1
ATOM 5707 C C . LYS A 1 693 ? 21.719 3.482 16.734 1 76.56 693 LYS A C 1
ATOM 5709 O O . LYS A 1 693 ? 20.828 3.539 17.578 1 76.56 693 LYS A O 1
ATOM 5714 N N . LYS A 1 694 ? 21.953 2.439 16.016 1 74.38 694 LYS A N 1
ATOM 5715 C CA . LYS A 1 694 ? 21.469 1.165 16.547 1 74.38 694 LYS A CA 1
ATOM 5716 C C . LYS A 1 694 ? 22.578 0.424 17.297 1 74.38 694 LYS A C 1
ATOM 5718 O O . LYS A 1 694 ? 23.734 0.471 16.891 1 74.38 694 LYS A O 1
ATOM 5723 N N . LYS A 1 695 ? 22.109 -0.159 18.391 1 67.88 695 LYS A N 1
ATOM 5724 C CA . LYS A 1 695 ? 23.016 -0.942 19.219 1 67.88 695 LYS A CA 1
ATOM 5725 C C . LYS A 1 695 ? 23.562 -2.143 18.453 1 67.88 695 LYS A C 1
ATOM 5727 O O . LYS A 1 695 ? 24.766 -2.422 18.5 1 67.88 695 LYS A O 1
ATOM 5732 N N . ASN A 1 696 ? 22.641 -2.869 17.656 1 80.06 696 ASN A N 1
ATOM 5733 C CA . ASN A 1 696 ? 23.078 -4.062 16.938 1 80.06 696 ASN A CA 1
ATOM 5734 C C . ASN A 1 696 ? 23.109 -3.832 15.438 1 80.06 696 ASN A C 1
ATOM 5736 O O . ASN A 1 696 ? 22.156 -3.271 14.875 1 80.06 696 ASN A O 1
ATOM 5740 N N . LYS A 1 697 ? 24.203 -4.32 14.938 1 89.94 697 LYS A N 1
ATOM 5741 C CA . LYS A 1 697 ? 24.375 -4.207 13.492 1 89.94 697 LYS A CA 1
ATOM 5742 C C . LYS A 1 697 ? 23.484 -5.211 12.758 1 89.94 697 LYS A C 1
ATOM 5744 O O . LYS A 1 697 ? 23.109 -6.246 13.312 1 89.94 697 LYS A O 1
ATOM 5749 N N . TYR A 1 698 ? 23.141 -4.785 11.594 1 95.38 698 TYR A N 1
ATOM 5750 C CA . TYR A 1 698 ? 22.406 -5.711 10.734 1 95.38 698 TYR A CA 1
ATOM 5751 C C . TYR A 1 698 ? 23.312 -6.844 10.258 1 95.38 698 TYR A C 1
ATOM 5753 O O . TYR A 1 698 ? 24.531 -6.676 10.172 1 95.38 698 TYR A O 1
ATOM 5761 N N . PHE A 1 699 ? 22.797 -7.984 9.938 1 95.75 699 PHE A N 1
ATOM 5762 C CA . PHE A 1 699 ? 23.516 -9.219 9.625 1 95.75 699 PHE A CA 1
ATOM 5763 C C . PHE A 1 699 ? 24.5 -9 8.484 1 95.75 699 PHE A C 1
ATOM 5765 O O . PHE A 1 699 ? 25.578 -9.594 8.461 1 95.75 699 PHE A O 1
ATOM 5772 N N . TRP A 1 700 ? 24.234 -8.086 7.566 1 95.75 700 TRP A N 1
ATOM 5773 C CA . TRP A 1 700 ? 25.016 -7.938 6.348 1 95.75 700 TRP A CA 1
ATOM 5774 C C . TRP A 1 700 ? 26.031 -6.812 6.496 1 95.75 700 TRP A C 1
ATOM 5776 O O . TRP A 1 700 ? 26.812 -6.551 5.578 1 95.75 700 TRP A O 1
ATOM 5786 N N . GLU A 1 701 ? 26.031 -6.156 7.621 1 92.12 701 GLU A N 1
ATOM 5787 C CA . GLU A 1 701 ? 27 -5.082 7.824 1 92.12 701 GLU A CA 1
ATOM 5788 C C . GLU A 1 701 ? 28.328 -5.625 8.336 1 92.12 701 GLU A C 1
ATOM 5790 O O . GLU A 1 701 ? 28.359 -6.574 9.117 1 92.12 701 GLU A O 1
ATOM 5795 N N . MET B 1 1 ? -22.266 -40.625 -3.119 1 91.25 1 MET B N 1
ATOM 5796 C CA . MET B 1 1 ? -22.156 -39.875 -4.375 1 91.25 1 MET B CA 1
ATOM 5797 C C . MET B 1 1 ? -22.359 -40.812 -5.566 1 91.25 1 MET B C 1
ATOM 5799 O O . MET B 1 1 ? -21.719 -41.875 -5.66 1 91.25 1 MET B O 1
ATOM 5803 N N . LYS B 1 2 ? -23.297 -40.5 -6.387 1 94.19 2 LYS B N 1
ATOM 5804 C CA . LYS B 1 2 ? -23.578 -41.281 -7.594 1 94.19 2 LYS B CA 1
ATOM 5805 C C . LYS B 1 2 ? -22.891 -40.688 -8.812 1 94.19 2 LYS B C 1
ATOM 5807 O O . LYS B 1 2 ? -23.109 -39.5 -9.125 1 94.19 2 LYS B O 1
ATOM 5812 N N . ILE B 1 3 ? -22.125 -41.562 -9.492 1 96.5 3 ILE B N 1
ATOM 5813 C CA . ILE B 1 3 ? -21.328 -41.031 -10.586 1 96.5 3 ILE B CA 1
ATOM 5814 C C . ILE B 1 3 ? -21.656 -41.812 -11.875 1 96.5 3 ILE B C 1
ATOM 5816 O O . ILE B 1 3 ? -21.781 -43.031 -11.875 1 96.5 3 ILE B O 1
ATOM 5820 N N . SER B 1 4 ? -21.875 -41.094 -12.945 1 97.38 4 SER B N 1
ATOM 5821 C CA . SER B 1 4 ? -22.047 -41.656 -14.273 1 97.38 4 SER B CA 1
ATOM 5822 C C . SER B 1 4 ? -20.922 -41.219 -15.211 1 97.38 4 SER B C 1
ATOM 5824 O O . SER B 1 4 ? -20.719 -40.031 -15.461 1 97.38 4 SER B O 1
ATOM 5826 N N . ILE B 1 5 ? -20.219 -42.219 -15.742 1 97.94 5 ILE B N 1
ATOM 5827 C CA . ILE B 1 5 ? -19.109 -41.969 -16.641 1 97.94 5 ILE B CA 1
ATOM 5828 C C . ILE B 1 5 ? -19.5 -42.312 -18.078 1 97.94 5 ILE B C 1
ATOM 5830 O O . ILE B 1 5 ? -19.953 -43.438 -18.328 1 97.94 5 ILE B O 1
ATOM 5834 N N . LEU B 1 6 ? -19.344 -41.344 -18.969 1 97.38 6 LEU B N 1
ATOM 5835 C CA . LEU B 1 6 ? -19.672 -41.594 -20.359 1 97.38 6 LEU B CA 1
ATOM 5836 C C . LEU B 1 6 ? -18.391 -41.688 -21.203 1 97.38 6 LEU B C 1
ATOM 5838 O O . LEU B 1 6 ? -17.656 -40.688 -21.312 1 97.38 6 LEU B O 1
ATOM 5842 N N . LEU B 1 7 ? -18.188 -42.781 -21.875 1 96.06 7 LEU B N 1
ATOM 5843 C CA . LEU B 1 7 ? -17.047 -43 -22.766 1 96.06 7 LEU B CA 1
ATOM 5844 C C . LEU B 1 7 ? -17.406 -42.625 -24.203 1 96.06 7 LEU B C 1
ATOM 5846 O O . LEU B 1 7 ? -18.578 -42.562 -24.547 1 96.06 7 LEU B O 1
ATOM 5850 N N . PRO B 1 8 ? -16.359 -42.375 -25.016 1 93.69 8 PRO B N 1
ATOM 5851 C CA . PRO B 1 8 ? -16.672 -42.312 -26.453 1 93.69 8 PRO B CA 1
ATOM 5852 C C . PRO B 1 8 ? -17.281 -43.594 -27 1 93.69 8 PRO B C 1
ATOM 5854 O O . PRO B 1 8 ? -16.906 -44.688 -26.594 1 93.69 8 PRO B O 1
ATOM 5857 N N . TYR B 1 9 ? -18.188 -43.469 -27.969 1 91.56 9 TYR B N 1
ATOM 5858 C CA . TYR B 1 9 ? -18.922 -44.625 -28.406 1 91.56 9 TYR B CA 1
ATOM 5859 C C . TYR B 1 9 ? -18 -45.625 -29.125 1 91.56 9 TYR B C 1
ATOM 5861 O O . TYR B 1 9 ? -18.312 -46.812 -29.219 1 91.56 9 TYR B O 1
ATOM 5869 N N . LYS B 1 10 ? -16.812 -45.156 -29.562 1 87.94 10 LYS B N 1
ATOM 5870 C CA . LYS B 1 10 ? -15.883 -46.062 -30.266 1 87.94 10 LYS B CA 1
ATOM 5871 C C . LYS B 1 10 ? -14.883 -46.688 -29.297 1 87.94 10 LYS B C 1
ATOM 5873 O O . LYS B 1 10 ? -14.047 -47.5 -29.703 1 87.94 10 LYS B O 1
ATOM 5878 N N . GLU B 1 11 ? -14.961 -46.281 -28.094 1 89.19 11 GLU B N 1
ATOM 5879 C CA . GLU B 1 11 ? -14.062 -46.812 -27.078 1 89.19 11 GLU B CA 1
ATOM 5880 C C . GLU B 1 11 ? -14.555 -48.156 -26.547 1 89.19 11 GLU B C 1
ATOM 5882 O O . GLU B 1 11 ? -15.633 -48.25 -25.953 1 89.19 11 GLU B O 1
ATOM 5887 N N . ASN B 1 12 ? -13.75 -49.156 -26.781 1 86.31 12 ASN B N 1
ATOM 5888 C CA . ASN B 1 12 ? -14.133 -50.5 -26.312 1 86.31 12 ASN B CA 1
ATOM 5889 C C . ASN B 1 12 ? -13.805 -50.688 -24.828 1 86.31 12 ASN B C 1
ATOM 5891 O O . ASN B 1 12 ? -12.648 -50.531 -24.438 1 86.31 12 ASN B O 1
ATOM 5895 N N . PHE B 1 13 ? -14.836 -50.969 -24.125 1 90.81 13 PHE B N 1
ATOM 5896 C CA . PHE B 1 13 ? -14.656 -51.219 -22.703 1 90.81 13 PHE B CA 1
ATOM 5897 C C . PHE B 1 13 ? -14.703 -52.688 -22.391 1 90.81 13 PHE B C 1
ATOM 5899 O O . PHE B 1 13 ? -15.578 -53.156 -21.656 1 90.81 13 PHE B O 1
ATOM 5906 N N . SER B 1 14 ? -13.781 -53.375 -22.922 1 87.19 14 SER B N 1
ATOM 5907 C CA . SER B 1 14 ? -13.656 -54.812 -22.781 1 87.19 14 SER B CA 1
ATOM 5908 C C . SER B 1 14 ? -12.203 -55.219 -22.609 1 87.19 14 SER B C 1
ATOM 5910 O O . SER B 1 14 ? -11.297 -54.594 -23.141 1 87.19 14 SER B O 1
ATOM 5912 N N . SER B 1 15 ? -11.992 -56.312 -21.906 1 81.94 15 SER B N 1
ATOM 5913 C CA . SER B 1 15 ? -10.641 -56.812 -21.656 1 81.94 15 SER B CA 1
ATOM 5914 C C . SER B 1 15 ? -9.977 -57.312 -22.938 1 81.94 15 SER B C 1
ATOM 5916 O O . SER B 1 15 ? -8.75 -57.375 -23.016 1 81.94 15 SER B O 1
ATOM 5918 N N . GLU B 1 16 ? -10.75 -57.594 -23.891 1 79.88 16 GLU B N 1
ATOM 5919 C CA . GLU B 1 16 ? -10.242 -58.125 -25.156 1 79.88 16 GLU B CA 1
ATOM 5920 C C . GLU B 1 16 ? -9.555 -57.031 -25.969 1 79.88 16 GLU B C 1
ATOM 5922 O O . GLU B 1 16 ? -8.516 -57.281 -26.578 1 79.88 16 GLU B O 1
ATOM 5927 N N . TYR B 1 17 ? -10.156 -55.906 -25.984 1 81.62 17 TYR B N 1
ATOM 5928 C CA . TYR B 1 17 ? -9.648 -54.812 -26.797 1 81.62 17 TYR B CA 1
ATOM 5929 C C . TYR B 1 17 ? -9.914 -53.469 -26.109 1 81.62 17 TYR B C 1
ATOM 5931 O O . TYR B 1 17 ? -10.609 -52.594 -26.656 1 81.62 17 TYR B O 1
ATOM 5939 N N . ALA B 1 18 ? -9.25 -53.344 -25.047 1 83.31 18 ALA B N 1
ATOM 5940 C CA . ALA B 1 18 ? -9.469 -52.125 -24.297 1 83.31 18 ALA B CA 1
ATOM 5941 C C . ALA B 1 18 ? -8.57 -51 -24.797 1 83.31 18 ALA B C 1
ATOM 5943 O O . ALA B 1 18 ? -7.375 -51.219 -25.031 1 83.31 18 ALA B O 1
ATOM 5944 N N . GLY B 1 19 ? -9.133 -49.844 -25.016 1 82.38 19 GLY B N 1
ATOM 5945 C CA . GLY B 1 19 ? -8.328 -48.688 -25.344 1 82.38 19 GLY B CA 1
ATOM 5946 C C . GLY B 1 19 ? -7.715 -48.031 -24.109 1 82.38 19 GLY B C 1
ATOM 5947 O O . GLY B 1 19 ? -7.988 -48.438 -22.984 1 82.38 19 GLY B O 1
ATOM 5948 N N . ALA B 1 20 ? -6.895 -47.031 -24.344 1 86.12 20 ALA B N 1
ATOM 5949 C CA . ALA B 1 20 ? -6.168 -46.375 -23.266 1 86.12 20 ALA B CA 1
ATOM 5950 C C . ALA B 1 20 ? -7.129 -45.75 -22.266 1 86.12 20 ALA B C 1
ATOM 5952 O O . ALA B 1 20 ? -6.898 -45.781 -21.062 1 86.12 20 ALA B O 1
ATOM 5953 N N . VAL B 1 21 ? -8.227 -45.156 -22.719 1 91.62 21 VAL B N 1
ATOM 5954 C CA . VAL B 1 21 ? -9.195 -44.5 -21.859 1 91.62 21 VAL B CA 1
ATOM 5955 C C . VAL B 1 21 ? -9.922 -45.531 -21 1 91.62 21 VAL B C 1
ATOM 5957 O O . VAL B 1 21 ? -10.117 -45.344 -19.797 1 91.62 21 VAL B O 1
ATOM 5960 N N . SER B 1 22 ? -10.273 -46.594 -21.609 1 91.75 22 SER B N 1
ATOM 5961 C CA . SER B 1 22 ? -10.984 -47.656 -20.922 1 91.75 22 SER B CA 1
ATOM 5962 C C . SER B 1 22 ? -10.125 -48.25 -19.812 1 91.75 22 SER B C 1
ATOM 5964 O O . SER B 1 22 ? -10.625 -48.5 -18.719 1 91.75 22 SER B O 1
ATOM 5966 N N . ILE B 1 23 ? -8.859 -48.406 -20.125 1 90.81 23 ILE B N 1
ATOM 5967 C CA . ILE B 1 23 ? -7.949 -48.938 -19.125 1 90.81 23 ILE B CA 1
ATOM 5968 C C . ILE B 1 23 ? -7.836 -48 -17.938 1 90.81 23 ILE B C 1
ATOM 5970 O O . ILE B 1 23 ? -7.891 -48.406 -16.781 1 90.81 23 ILE B O 1
ATOM 5974 N N . PHE B 1 24 ? -7.73 -46.781 -18.25 1 94.12 24 PHE B N 1
ATOM 5975 C CA . PHE B 1 24 ? -7.629 -45.75 -17.234 1 94.12 24 PHE B CA 1
ATOM 5976 C C . PHE B 1 24 ? -8.859 -45.75 -16.344 1 94.12 24 PHE B C 1
ATOM 5978 O O . PHE B 1 24 ? -8.742 -45.719 -15.109 1 94.12 24 PHE B O 1
ATOM 5985 N N . ILE B 1 25 ? -10.008 -45.75 -16.953 1 95.56 25 ILE B N 1
ATOM 5986 C CA . ILE B 1 25 ? -11.266 -45.719 -16.219 1 95.56 25 ILE B CA 1
ATOM 5987 C C . ILE B 1 25 ? -11.414 -46.969 -15.367 1 95.56 25 ILE B C 1
ATOM 5989 O O . ILE B 1 25 ? -11.773 -46.906 -14.195 1 95.56 25 ILE B O 1
ATOM 5993 N N . ASN B 1 26 ? -11.094 -48.062 -15.992 1 93.94 26 ASN B N 1
ATOM 5994 C CA . ASN B 1 26 ? -11.156 -49.312 -15.25 1 93.94 26 ASN B CA 1
ATOM 5995 C C . ASN B 1 26 ? -10.266 -49.281 -14.008 1 93.94 26 ASN B C 1
ATOM 5997 O O . ASN B 1 26 ? -10.719 -49.594 -12.906 1 93.94 26 ASN B O 1
ATOM 6001 N N . ASP B 1 27 ? -9.062 -48.906 -14.203 1 94.19 27 ASP B N 1
ATOM 6002 C CA . ASP B 1 27 ? -8.062 -48.938 -13.141 1 94.19 27 ASP B CA 1
ATOM 6003 C C . ASP B 1 27 ? -8.422 -47.969 -12.023 1 94.19 27 ASP B C 1
ATOM 6005 O O . ASP B 1 27 ? -8.242 -48.281 -10.844 1 94.19 27 ASP B O 1
ATOM 6009 N N . THR B 1 28 ? -8.922 -46.844 -12.375 1 95.88 28 THR B N 1
ATOM 6010 C CA . THR B 1 28 ? -9.164 -45.812 -11.383 1 95.88 28 THR B CA 1
ATOM 6011 C C . THR B 1 28 ? -10.5 -46.031 -10.672 1 95.88 28 THR B C 1
ATOM 6013 O O . THR B 1 28 ? -10.617 -45.781 -9.469 1 95.88 28 THR B O 1
ATOM 6016 N N . VAL B 1 29 ? -11.516 -46.531 -11.367 1 96.19 29 VAL B N 1
ATOM 6017 C CA . VAL B 1 29 ? -12.805 -46.781 -10.742 1 96.19 29 VAL B CA 1
ATOM 6018 C C . VAL B 1 29 ? -12.672 -47.938 -9.727 1 96.19 29 VAL B C 1
ATOM 6020 O O . VAL B 1 29 ? -13.258 -47.875 -8.641 1 96.19 29 VAL B O 1
ATOM 6023 N N . LEU B 1 30 ? -11.836 -48.875 -10.055 1 95 30 LEU B N 1
ATOM 6024 C CA . LEU B 1 30 ? -11.648 -50.031 -9.18 1 95 30 LEU B CA 1
ATOM 6025 C C . LEU B 1 30 ? -11.031 -49.594 -7.852 1 95 30 LEU B C 1
ATOM 6027 O O . LEU B 1 30 ? -11.273 -50.25 -6.82 1 95 30 LEU B O 1
ATOM 6031 N N . LYS B 1 31 ? -10.281 -48.594 -7.895 1 96.06 31 LYS B N 1
ATOM 6032 C CA . LYS B 1 31 ? -9.602 -48.125 -6.688 1 96.06 31 LYS B CA 1
ATOM 6033 C C . LYS B 1 31 ? -10.359 -47 -6.02 1 96.06 31 LYS B C 1
ATOM 6035 O O . LYS B 1 31 ? -9.984 -46.531 -4.934 1 96.06 31 LYS B O 1
ATOM 6040 N N . SER B 1 32 ? -11.445 -46.562 -6.605 1 96.44 32 SER B N 1
ATOM 6041 C CA . SER B 1 32 ? -12.203 -45.438 -6.102 1 96.44 32 SER B CA 1
ATOM 6042 C C . SER B 1 32 ? -13.031 -45.812 -4.879 1 96.44 32 SER B C 1
ATOM 6044 O O . SER B 1 32 ? -13.547 -46.938 -4.797 1 96.44 32 SER B O 1
ATOM 6046 N N . LYS B 1 33 ? -13.18 -44.844 -3.969 1 94.62 33 LYS B N 1
ATOM 6047 C CA . LYS B 1 33 ? -14.086 -45.031 -2.84 1 94.62 33 LYS B CA 1
ATOM 6048 C C . LYS B 1 33 ? -15.539 -45.094 -3.307 1 94.62 33 LYS B C 1
ATOM 6050 O O . LYS B 1 33 ? -16.391 -45.625 -2.59 1 94.62 33 LYS B O 1
ATOM 6055 N N . TYR B 1 34 ? -15.844 -44.75 -4.539 1 94.94 34 TYR B N 1
ATOM 6056 C CA . TYR B 1 34 ? -17.203 -44.719 -5.059 1 94.94 34 TYR B CA 1
ATOM 6057 C C . TYR B 1 34 ? -17.406 -45.781 -6.117 1 94.94 34 TYR B C 1
ATOM 6059 O O . TYR B 1 34 ? -18.266 -45.656 -7 1 94.94 34 TYR B O 1
ATOM 6067 N N . LYS B 1 35 ? -16.609 -46.75 -6.102 1 95.31 35 LYS B N 1
ATOM 6068 C CA . LYS B 1 35 ? -16.625 -47.812 -7.121 1 95.31 35 LYS B CA 1
ATOM 6069 C C . LYS B 1 35 ? -18.016 -48.438 -7.242 1 95.31 35 LYS B C 1
ATOM 6071 O O . LYS B 1 35 ? -18.469 -48.75 -8.344 1 95.31 35 LYS B O 1
ATOM 6076 N N . LYS B 1 36 ? -18.734 -48.531 -6.152 1 93.88 36 LYS B N 1
ATOM 6077 C CA . LYS B 1 36 ? -20.031 -49.219 -6.148 1 93.88 36 LYS B CA 1
ATOM 6078 C C . LYS B 1 36 ? -21.125 -48.312 -6.707 1 93.88 36 LYS B C 1
ATOM 6080 O O . LYS B 1 36 ? -22.156 -48.812 -7.191 1 93.88 36 LYS B O 1
ATOM 6085 N N . THR B 1 37 ? -20.906 -47.094 -6.602 1 95.31 37 THR B N 1
ATOM 6086 C CA . THR B 1 37 ? -21.953 -46.125 -7.016 1 95.31 37 THR B CA 1
ATOM 6087 C C . THR B 1 37 ? -21.562 -45.469 -8.32 1 95.31 37 THR B C 1
ATOM 6089 O O . THR B 1 37 ? -22.109 -44.406 -8.672 1 95.31 37 THR B O 1
ATOM 6092 N N . THR B 1 38 ? -20.578 -46 -8.992 1 96.5 38 THR B N 1
ATOM 6093 C CA . THR B 1 38 ? -20.156 -45.469 -10.281 1 96.5 38 THR B CA 1
ATOM 6094 C C . THR B 1 38 ? -20.594 -46.375 -11.422 1 96.5 38 THR B C 1
ATOM 6096 O O . THR B 1 38 ? -20.266 -47.562 -11.43 1 96.5 38 THR B O 1
ATOM 6099 N N . ASN B 1 39 ? -21.328 -45.812 -12.336 1 96.38 39 ASN B N 1
ATOM 6100 C CA . ASN B 1 39 ? -21.688 -46.531 -13.555 1 96.38 39 ASN B CA 1
ATOM 6101 C C . ASN B 1 39 ? -20.906 -46 -14.758 1 96.38 39 ASN B C 1
ATOM 6103 O O . ASN B 1 39 ? -20.75 -44.781 -14.93 1 96.38 39 ASN B O 1
ATOM 6107 N N . VAL B 1 40 ? -20.438 -46.969 -15.547 1 96.75 40 VAL B N 1
ATOM 6108 C CA . VAL B 1 40 ? -19.703 -46.625 -16.75 1 96.75 40 VAL B CA 1
ATOM 6109 C C . VAL B 1 40 ? -20.531 -46.969 -17.984 1 96.75 40 VAL B C 1
ATOM 6111 O O . VAL B 1 40 ? -21.047 -48.094 -18.094 1 96.75 40 VAL B O 1
ATOM 6114 N N . TYR B 1 41 ? -20.719 -46 -18.828 1 96.06 41 TYR B N 1
ATOM 6115 C CA . TYR B 1 41 ? -21.531 -46.188 -20.031 1 96.06 41 TYR B CA 1
ATOM 6116 C C . TYR B 1 41 ? -20.656 -46.156 -21.266 1 96.06 41 TYR B C 1
ATOM 6118 O O . TYR B 1 41 ? -19.781 -45.281 -21.406 1 96.06 41 TYR B O 1
ATOM 6126 N N . GLY B 1 42 ? -20.828 -47.062 -22.156 1 93.88 42 GLY B N 1
ATOM 6127 C CA . GLY B 1 42 ? -20.094 -47.156 -23.406 1 93.88 42 GLY B CA 1
ATOM 6128 C C . GLY B 1 42 ? -20.797 -48 -24.438 1 93.88 42 GLY B C 1
ATOM 6129 O O . GLY B 1 42 ? -22 -48.25 -24.359 1 93.88 42 GLY B O 1
ATOM 6130 N N . ASN B 1 43 ? -20.031 -48.281 -25.516 1 90.38 43 ASN B N 1
ATOM 6131 C CA . ASN B 1 43 ? -20.5 -49.125 -26.594 1 90.38 43 ASN B CA 1
ATOM 6132 C C . ASN B 1 43 ? -19.422 -50.094 -27.062 1 90.38 43 ASN B C 1
ATOM 6134 O O . ASN B 1 43 ? -18.344 -49.688 -27.469 1 90.38 43 ASN B O 1
ATOM 6138 N N . THR B 1 44 ? -19.719 -51.312 -26.938 1 88 44 THR B N 1
ATOM 6139 C CA . THR B 1 44 ? -18.75 -52.312 -27.406 1 88 44 THR B CA 1
ATOM 6140 C C . THR B 1 44 ? -19.469 -53.562 -27.891 1 88 44 THR B C 1
ATOM 6142 O O . THR B 1 44 ? -20.562 -53.906 -27.406 1 88 44 THR B O 1
ATOM 6145 N N . ASP B 1 45 ? -18.906 -54.219 -28.891 1 84.31 45 ASP B N 1
ATOM 6146 C CA . ASP B 1 45 ? -19.422 -55.469 -29.391 1 84.31 45 ASP B CA 1
ATOM 6147 C C . ASP B 1 45 ? -18.672 -56.656 -28.781 1 84.31 45 ASP B C 1
ATOM 6149 O O . ASP B 1 45 ? -19.031 -57.812 -29.031 1 84.31 45 ASP B O 1
ATOM 6153 N N . PHE B 1 46 ? -17.688 -56.375 -28.047 1 82.12 46 PHE B N 1
ATOM 6154 C CA . PHE B 1 46 ? -16.859 -57.406 -27.453 1 82.12 46 PHE B CA 1
ATOM 6155 C C . PHE B 1 46 ? -17.5 -57.906 -26.156 1 82.12 46 PHE B C 1
ATOM 6157 O O . PHE B 1 46 ? -18.219 -57.188 -25.484 1 82.12 46 PHE B O 1
ATOM 6164 N N . LYS B 1 47 ? -17.047 -59.125 -25.938 1 78.12 47 LYS B N 1
ATOM 6165 C CA . LYS B 1 47 ? -17.562 -59.75 -24.719 1 78.12 47 LYS B CA 1
ATOM 6166 C C . LYS B 1 47 ? -16.641 -59.469 -23.547 1 78.12 47 LYS B C 1
ATOM 6168 O O . LYS B 1 47 ? -15.578 -58.875 -23.688 1 78.12 47 LYS B O 1
ATOM 6173 N N . LYS B 1 48 ? -17.016 -59.531 -22.25 1 80.56 48 LYS B N 1
ATOM 6174 C CA . LYS B 1 48 ? -16.25 -59.469 -21.016 1 80.56 48 LYS B CA 1
ATOM 6175 C C . LYS B 1 48 ? -16.016 -58 -20.609 1 80.56 48 LYS B C 1
ATOM 6177 O O . LYS B 1 48 ? -14.93 -57.469 -20.828 1 80.56 48 LYS B O 1
ATOM 6182 N N . ASP B 1 49 ? -16.906 -57.594 -20.062 1 83.81 49 ASP B N 1
ATOM 6183 C CA . ASP B 1 49 ? -16.828 -56.219 -19.594 1 83.81 49 ASP B CA 1
ATOM 6184 C C . ASP B 1 49 ? -15.719 -56.062 -18.547 1 83.81 49 ASP B C 1
ATOM 6186 O O . ASP B 1 49 ? -15.414 -57 -17.812 1 83.81 49 ASP B O 1
ATOM 6190 N N . LEU B 1 50 ? -15.086 -54.906 -18.562 1 83.5 50 LEU B N 1
ATOM 6191 C CA . LEU B 1 50 ? -14.016 -54.625 -17.609 1 83.5 50 LEU B CA 1
ATOM 6192 C C . LEU B 1 50 ? -14.57 -54.438 -16.203 1 83.5 50 LEU B C 1
ATOM 6194 O O . LEU B 1 50 ? -13.898 -54.781 -15.219 1 83.5 50 LEU B O 1
ATOM 6198 N N . LEU B 1 51 ? -15.797 -53.875 -16.141 1 87.94 51 LEU B N 1
ATOM 6199 C CA . LEU B 1 51 ? -16.406 -53.594 -14.852 1 87.94 51 LEU B CA 1
ATOM 6200 C C . LEU B 1 51 ? -17.828 -54.188 -14.789 1 87.94 51 LEU B C 1
ATOM 6202 O O . LEU B 1 51 ? -18.516 -54.219 -15.805 1 87.94 51 LEU B O 1
ATOM 6206 N N . LYS B 1 52 ? -18.266 -54.469 -13.586 1 85.69 52 LYS B N 1
ATOM 6207 C CA . LYS B 1 52 ? -19.625 -55 -13.375 1 85.69 52 LYS B CA 1
ATOM 6208 C C . LYS B 1 52 ? -20.672 -53.938 -13.625 1 85.69 52 LYS B C 1
ATOM 6210 O O . LYS B 1 52 ? -21.75 -54.219 -14.148 1 85.69 52 LYS B O 1
ATOM 6215 N N . ASN B 1 53 ? -20.375 -52.75 -13.289 1 91.62 53 ASN B N 1
ATOM 6216 C CA . ASN B 1 53 ? -21.312 -51.656 -13.414 1 91.62 53 ASN B CA 1
ATOM 6217 C C . ASN B 1 53 ? -21.219 -51 -14.781 1 91.62 53 ASN B C 1
ATOM 6219 O O . ASN B 1 53 ? -21.531 -49.812 -14.914 1 91.62 53 ASN B O 1
ATOM 6223 N N . TYR B 1 54 ? -20.766 -51.719 -15.75 1 93.62 54 TYR B N 1
ATOM 6224 C CA . TYR B 1 54 ? -20.734 -51.219 -17.125 1 93.62 54 TYR B CA 1
ATOM 6225 C C . TYR B 1 54 ? -22.094 -51.406 -17.797 1 93.62 54 TYR B C 1
ATOM 6227 O O . TYR B 1 54 ? -22.719 -52.469 -17.688 1 93.62 54 TYR B O 1
ATOM 6235 N N . ILE B 1 55 ? -22.578 -50.375 -18.406 1 93.25 55 ILE B N 1
ATOM 6236 C CA . ILE B 1 55 ? -23.828 -50.406 -19.141 1 93.25 55 ILE B CA 1
ATOM 6237 C C . ILE B 1 55 ? -23.578 -50.125 -20.625 1 93.25 55 ILE B C 1
ATOM 6239 O O . ILE B 1 55 ? -23.094 -49.062 -20.984 1 93.25 55 ILE B O 1
ATOM 6243 N N . ASN B 1 56 ? -23.844 -51.031 -21.406 1 92.62 56 ASN B N 1
ATOM 6244 C CA . ASN B 1 56 ? -23.641 -50.938 -22.859 1 92.62 56 ASN B CA 1
ATOM 6245 C C . ASN B 1 56 ? -24.797 -50.219 -23.531 1 92.62 56 ASN B C 1
ATOM 6247 O O . ASN B 1 56 ? -25.953 -50.656 -23.406 1 92.62 56 ASN B O 1
ATOM 6251 N N . LEU B 1 57 ? -24.5 -49.156 -24.219 1 92.94 57 LEU B N 1
ATOM 6252 C CA . LEU B 1 57 ? -25.484 -48.406 -25 1 92.94 57 LEU B CA 1
ATOM 6253 C C . LEU B 1 57 ? -25.375 -48.781 -26.484 1 92.94 57 LEU B C 1
ATOM 6255 O O . LEU B 1 57 ? -24.641 -48.125 -27.234 1 92.94 57 LEU B O 1
ATOM 6259 N N . SER B 1 58 ? -26.078 -49.688 -26.875 1 87 58 SER B N 1
ATOM 6260 C CA . SER B 1 58 ? -25.984 -50.219 -28.219 1 87 58 SER B CA 1
ATOM 6261 C C . SER B 1 58 ? -26.438 -49.219 -29.25 1 87 58 SER B C 1
ATOM 6263 O O . SER B 1 58 ? -27.375 -48.438 -29.016 1 87 58 SER B O 1
ATOM 6265 N N . LEU B 1 59 ? -25.828 -49.281 -30.422 1 87.25 59 LEU B N 1
ATOM 6266 C CA . LEU B 1 59 ? -26.188 -48.375 -31.531 1 87.25 59 LEU B CA 1
ATOM 6267 C C . LEU B 1 59 ? -27.062 -49.125 -32.531 1 87.25 59 LEU B C 1
ATOM 6269 O O . LEU B 1 59 ? -27.375 -48.562 -33.594 1 87.25 59 LEU B O 1
ATOM 6273 N N . ASN B 1 60 ? -27.484 -50.344 -32.344 1 79.25 60 ASN B N 1
ATOM 6274 C CA . ASN B 1 60 ? -28.203 -51.156 -33.281 1 79.25 60 ASN B CA 1
ATOM 6275 C C . ASN B 1 60 ? -29.531 -50.531 -33.688 1 79.25 60 ASN B C 1
ATOM 6277 O O . ASN B 1 60 ? -29.984 -50.719 -34.844 1 79.25 60 ASN B O 1
ATOM 6281 N N . LYS B 1 61 ? -30.172 -49.875 -32.875 1 74.94 61 LYS B N 1
ATOM 6282 C CA . LYS B 1 61 ? -31.5 -49.312 -33.188 1 74.94 61 LYS B CA 1
ATOM 6283 C C . LYS B 1 61 ? -31.375 -47.906 -33.781 1 74.94 61 LYS B C 1
ATOM 6285 O O . LYS B 1 61 ? -32.375 -47.188 -33.875 1 74.94 61 LYS B O 1
ATOM 6290 N N . LYS B 1 62 ? -30.078 -47.594 -34.125 1 78.81 62 LYS B N 1
ATOM 6291 C CA . LYS B 1 62 ? -29.859 -46.281 -34.719 1 78.81 62 LYS B CA 1
ATOM 6292 C C . LYS B 1 62 ? -30.453 -46.188 -36.125 1 78.81 62 LYS B C 1
ATOM 6294 O O . LYS B 1 62 ? -30.297 -47.094 -36.906 1 78.81 62 LYS B O 1
ATOM 6299 N N . LYS B 1 63 ? -31.219 -45.094 -36.469 1 76.81 63 LYS B N 1
ATOM 6300 C CA . LYS B 1 63 ? -31.781 -44.875 -37.781 1 76.81 63 LYS B CA 1
ATOM 6301 C C . LYS B 1 63 ? -30.719 -44.438 -38.781 1 76.81 63 LYS B C 1
ATOM 6303 O O . LYS B 1 63 ? -29.703 -43.844 -38.406 1 76.81 63 LYS B O 1
ATOM 6308 N N . LEU B 1 64 ? -30.844 -44.781 -39.969 1 75.44 64 LEU B N 1
ATOM 6309 C CA . LEU B 1 64 ? -29.875 -44.594 -41.031 1 75.44 64 LEU B CA 1
ATOM 6310 C C . LEU B 1 64 ? -29.438 -43.125 -41.094 1 75.44 64 LEU B C 1
ATOM 6312 O O . LEU B 1 64 ? -28.25 -42.844 -41.281 1 75.44 64 LEU B O 1
ATOM 6316 N N . LEU B 1 65 ? -30.297 -42.031 -40.844 1 77.5 65 LEU B N 1
ATOM 6317 C CA . LEU B 1 65 ? -29.922 -40.625 -41.031 1 77.5 65 LEU B CA 1
ATOM 6318 C C . LEU B 1 65 ? -29.578 -39.969 -39.719 1 77.5 65 LEU B C 1
ATOM 6320 O O . LEU B 1 65 ? -29.25 -38.781 -39.656 1 77.5 65 LEU B O 1
ATOM 6324 N N . GLU B 1 66 ? -29.391 -40.781 -38.781 1 81.56 66 GLU B N 1
ATOM 6325 C CA . GLU B 1 66 ? -29.141 -40.219 -37.438 1 81.56 66 GLU B CA 1
ATOM 6326 C C . GLU B 1 66 ? -27.656 -40.312 -37.094 1 81.56 66 GLU B C 1
ATOM 6328 O O . GLU B 1 66 ? -26.984 -41.312 -37.375 1 81.56 66 GLU B O 1
ATOM 6333 N N . SER B 1 67 ? -27.125 -39.219 -36.656 1 88.75 67 SER B N 1
ATOM 6334 C CA . SER B 1 67 ? -25.734 -39.188 -36.188 1 88.75 67 SER B CA 1
ATOM 6335 C C . SER B 1 67 ? -25.516 -40.188 -35.062 1 88.75 67 SER B C 1
ATOM 6337 O O . SER B 1 67 ? -26.312 -40.25 -34.125 1 88.75 67 SER B O 1
ATOM 6339 N N . SER B 1 68 ? -24.562 -41.094 -35.156 1 89 68 SER B N 1
ATOM 6340 C CA . SER B 1 68 ? -24.234 -42.094 -34.156 1 89 68 SER B CA 1
ATOM 6341 C C . SER B 1 68 ? -23.984 -41.438 -32.781 1 89 68 SER B C 1
ATOM 6343 O O . SER B 1 68 ? -24.453 -41.938 -31.766 1 89 68 SER B O 1
ATOM 6345 N N . SER B 1 69 ? -23.281 -40.344 -32.844 1 90.12 69 SER B N 1
ATOM 6346 C CA . SER B 1 69 ? -22.969 -39.625 -31.625 1 90.12 69 SER B CA 1
ATOM 6347 C C . SER B 1 69 ? -24.234 -39.125 -30.938 1 90.12 69 SER B C 1
ATOM 6349 O O . SER B 1 69 ? -24.391 -39.25 -29.719 1 90.12 69 SER B O 1
ATOM 6351 N N . ASN B 1 70 ? -25.094 -38.594 -31.719 1 91.12 70 ASN B N 1
ATOM 6352 C CA . ASN B 1 70 ? -26.344 -38.062 -31.172 1 91.12 70 ASN B CA 1
ATOM 6353 C C . ASN B 1 70 ? -27.203 -39.156 -30.562 1 91.12 70 ASN B C 1
ATOM 6355 O O . ASN B 1 70 ? -27.75 -39 -29.469 1 91.12 70 ASN B O 1
ATOM 6359 N N . PHE B 1 71 ? -27.344 -40.156 -31.328 1 92.75 71 PHE B N 1
ATOM 6360 C CA . PHE B 1 71 ? -28.125 -41.281 -30.859 1 92.75 71 PHE B CA 1
ATOM 6361 C C . PHE B 1 71 ? -27.562 -41.844 -29.562 1 92.75 71 PHE B C 1
ATOM 6363 O O . PHE B 1 71 ? -28.297 -42.094 -28.609 1 92.75 71 PHE B O 1
ATOM 6370 N N . TYR B 1 72 ? -26.312 -42 -29.547 1 94.62 72 TYR B N 1
ATOM 6371 C CA . TYR B 1 72 ? -25.578 -42.531 -28.422 1 94.62 72 TYR B CA 1
ATOM 6372 C C . TYR B 1 72 ? -25.781 -41.688 -27.172 1 94.62 72 TYR B C 1
ATOM 6374 O O . TYR B 1 72 ? -26.156 -42.188 -26.109 1 94.62 72 TYR B O 1
ATOM 6382 N N . VAL B 1 73 ? -25.641 -40.406 -27.266 1 95.69 73 VAL B N 1
ATOM 6383 C CA . VAL B 1 73 ? -25.719 -39.5 -26.125 1 95.69 73 VAL B CA 1
ATOM 6384 C C . VAL B 1 73 ? -27.172 -39.344 -25.672 1 95.69 73 VAL B C 1
ATOM 6386 O O . VAL B 1 73 ? -27.438 -39.25 -24.484 1 95.69 73 VAL B O 1
ATOM 6389 N N . ASN B 1 74 ? -28.078 -39.344 -26.625 1 93.38 74 ASN B N 1
ATOM 6390 C CA . ASN B 1 74 ? -29.484 -39.281 -26.266 1 93.38 74 ASN B CA 1
ATOM 6391 C C . ASN B 1 74 ? -29.906 -40.5 -25.438 1 93.38 74 ASN B C 1
ATOM 6393 O O . ASN B 1 74 ? -30.688 -40.375 -24.5 1 93.38 74 ASN B O 1
ATOM 6397 N N . ASN B 1 75 ? -29.406 -41.625 -25.797 1 93.88 75 ASN B N 1
ATOM 6398 C CA . ASN B 1 75 ? -29.703 -42.844 -25.016 1 93.88 75 ASN B CA 1
ATOM 6399 C C . ASN B 1 75 ? -29.109 -42.75 -23.609 1 93.88 75 ASN B C 1
ATOM 6401 O O . ASN B 1 75 ? -29.703 -43.25 -22.656 1 93.88 75 ASN B O 1
ATOM 6405 N N . PHE B 1 76 ? -28.016 -42.156 -23.516 1 95.94 76 PHE B N 1
ATOM 6406 C CA . PHE B 1 76 ? -27.344 -41.969 -22.234 1 95.94 76 PHE B CA 1
ATOM 6407 C C . PHE B 1 76 ? -28.172 -41.062 -21.312 1 95.94 76 PHE B C 1
ATOM 6409 O O . PHE B 1 76 ? -28.438 -41.406 -20.172 1 95.94 76 PHE B O 1
ATOM 6416 N N . ILE B 1 77 ? -28.625 -39.906 -21.812 1 95.06 77 ILE B N 1
ATOM 6417 C CA . ILE B 1 77 ? -29.234 -38.875 -20.969 1 95.06 77 ILE B CA 1
ATOM 6418 C C . ILE B 1 77 ? -30.641 -39.312 -20.562 1 95.06 77 ILE B C 1
ATOM 6420 O O . ILE B 1 77 ? -31.234 -38.781 -19.641 1 95.06 77 ILE B O 1
ATOM 6424 N N . LYS B 1 78 ? -31.203 -40.344 -21.188 1 92.38 78 LYS B N 1
ATOM 6425 C CA . LYS B 1 78 ? -32.531 -40.844 -20.875 1 92.38 78 LYS B CA 1
ATOM 6426 C C . LYS B 1 78 ? -32.5 -41.875 -19.766 1 92.38 78 LYS B C 1
ATOM 6428 O O . LYS B 1 78 ? -33.531 -42.156 -19.156 1 92.38 78 LYS B O 1
ATOM 6433 N N . LYS B 1 79 ? -31.359 -42.344 -19.469 1 93.5 79 LYS B N 1
ATOM 6434 C CA . LYS B 1 79 ? -31.234 -43.375 -18.422 1 93.5 79 LYS B CA 1
ATOM 6435 C C . LYS B 1 79 ? -31.516 -42.781 -17.047 1 93.5 79 LYS B C 1
ATOM 6437 O O . LYS B 1 79 ? -31.031 -41.719 -16.719 1 93.5 79 LYS B O 1
ATOM 6442 N N . ARG B 1 80 ? -32.281 -43.5 -16.219 1 89 80 ARG B N 1
ATOM 6443 C CA . ARG B 1 80 ? -32.656 -43.031 -14.875 1 89 80 ARG B CA 1
ATOM 6444 C C . ARG B 1 80 ? -31.422 -42.875 -13.984 1 89 80 ARG B C 1
ATOM 6446 O O . ARG B 1 80 ? -31.344 -41.969 -13.188 1 89 80 ARG B O 1
ATOM 6453 N N . SER B 1 81 ? -30.547 -43.75 -14.102 1 90.88 81 SER B N 1
ATOM 6454 C CA . SER B 1 81 ? -29.344 -43.719 -13.297 1 90.88 81 SER B CA 1
ATOM 6455 C C . SER B 1 81 ? -28.516 -42.469 -13.602 1 90.88 81 SER B C 1
ATOM 6457 O O . SER B 1 81 ? -27.812 -41.938 -12.727 1 90.88 81 SER B O 1
ATOM 6459 N N . VAL B 1 82 ? -28.609 -42.031 -14.805 1 93.81 82 VAL B N 1
ATOM 6460 C CA . VAL B 1 82 ? -27.875 -40.844 -15.227 1 93.81 82 VAL B CA 1
ATOM 6461 C C . VAL B 1 82 ? -28.578 -39.594 -14.695 1 93.81 82 VAL B C 1
ATOM 6463 O O . VAL B 1 82 ? -27.922 -38.688 -14.148 1 93.81 82 VAL B O 1
ATOM 6466 N N . ILE B 1 83 ? -29.828 -39.531 -14.766 1 90.12 83 ILE B N 1
ATOM 6467 C CA . ILE B 1 83 ? -30.625 -38.406 -14.336 1 90.12 83 ILE B CA 1
ATOM 6468 C C . ILE B 1 83 ? -30.438 -38.156 -12.836 1 90.12 83 ILE B C 1
ATOM 6470 O O . ILE B 1 83 ? -30.422 -37.031 -12.375 1 90.12 83 ILE B O 1
ATOM 6474 N N . ASN B 1 84 ? -30.188 -39.188 -12.156 1 91.69 84 ASN B N 1
ATOM 6475 C CA . ASN B 1 84 ? -30.094 -39.094 -10.703 1 91.69 84 ASN B CA 1
ATOM 6476 C C . ASN B 1 84 ? -28.641 -39.031 -10.234 1 91.69 84 ASN B C 1
ATOM 6478 O O . ASN B 1 84 ? -28.359 -39.156 -9.039 1 91.69 84 ASN B O 1
ATOM 6482 N N . SER B 1 85 ? -27.703 -38.938 -11.102 1 94 85 SER B N 1
ATOM 6483 C CA . SER B 1 85 ? -26.297 -38.875 -10.742 1 94 85 SER B CA 1
ATOM 6484 C C . SER B 1 85 ? -25.922 -37.531 -10.109 1 94 85 SER B C 1
ATOM 6486 O O . SER B 1 85 ? -26.484 -36.5 -10.477 1 94 85 SER B O 1
ATOM 6488 N N . ASP B 1 86 ? -25.031 -37.594 -9.148 1 93.62 86 ASP B N 1
ATOM 6489 C CA . ASP B 1 86 ? -24.469 -36.406 -8.57 1 93.62 86 ASP B CA 1
ATOM 6490 C C . ASP B 1 86 ? -23.453 -35.75 -9.516 1 93.62 86 ASP B C 1
ATOM 6492 O O . ASP B 1 86 ? -23.375 -34.531 -9.609 1 93.62 86 ASP B O 1
ATOM 6496 N N . ILE B 1 87 ? -22.719 -36.594 -10.18 1 95.44 87 ILE B N 1
ATOM 6497 C CA . ILE B 1 87 ? -21.672 -36.125 -11.086 1 95.44 87 ILE B CA 1
ATOM 6498 C C . ILE B 1 87 ? -21.734 -36.938 -12.391 1 95.44 87 ILE B C 1
ATOM 6500 O O . ILE B 1 87 ? -21.953 -38.156 -12.375 1 95.44 87 ILE B O 1
ATOM 6504 N N . ILE B 1 88 ? -21.656 -36.25 -13.477 1 96.94 88 ILE B N 1
ATOM 6505 C CA . ILE B 1 88 ? -21.5 -36.875 -14.789 1 96.94 88 ILE B CA 1
ATOM 6506 C C . ILE B 1 88 ? -20.125 -36.531 -15.359 1 96.94 88 ILE B C 1
ATOM 6508 O O . ILE B 1 88 ? -19.734 -35.375 -15.445 1 96.94 88 ILE B O 1
ATOM 6512 N N . GLU B 1 89 ? -19.406 -37.594 -15.711 1 97.88 89 GLU B N 1
ATOM 6513 C CA . GLU B 1 89 ? -18.078 -37.438 -16.281 1 97.88 89 GLU B CA 1
ATOM 6514 C C . GLU B 1 89 ? -18.062 -37.844 -17.766 1 97.88 89 GLU B C 1
ATOM 6516 O O . GLU B 1 89 ? -18.484 -38.938 -18.109 1 97.88 89 GLU B O 1
ATOM 6521 N N . ILE B 1 90 ? -17.641 -36.938 -18.547 1 97.81 90 ILE B N 1
ATOM 6522 C CA . ILE B 1 90 ? -17.531 -37.156 -19.984 1 97.81 90 ILE B CA 1
ATOM 6523 C C . ILE B 1 90 ? -16.062 -37.312 -20.375 1 97.81 90 ILE B C 1
ATOM 6525 O O . ILE B 1 90 ? -15.242 -36.438 -20.109 1 97.81 90 ILE B O 1
ATOM 6529 N N . HIS B 1 91 ? -15.75 -38.344 -20.984 1 97.5 91 HIS B N 1
ATOM 6530 C CA . HIS B 1 91 ? -14.352 -38.594 -21.328 1 97.5 91 HIS B CA 1
ATOM 6531 C C . HIS B 1 91 ? -14.109 -38.406 -22.828 1 97.5 91 HIS B C 1
ATOM 6533 O O . HIS B 1 91 ? -14.68 -39.125 -23.641 1 97.5 91 HIS B O 1
ATOM 6539 N N . ASN B 1 92 ? -13.297 -37.438 -23.125 1 95.75 92 ASN B N 1
ATOM 6540 C CA . ASN B 1 92 ? -12.602 -37.25 -24.406 1 95.75 92 ASN B CA 1
ATOM 6541 C C . ASN B 1 92 ? -13.57 -36.906 -25.531 1 95.75 92 ASN B C 1
ATOM 6543 O O . ASN B 1 92 ? -13.289 -37.188 -26.688 1 95.75 92 ASN B O 1
ATOM 6547 N N . ARG B 1 93 ? -14.711 -36.344 -25.203 1 96.06 93 ARG B N 1
ATOM 6548 C CA . ARG B 1 93 ? -15.688 -35.906 -26.203 1 96.06 93 ARG B CA 1
ATOM 6549 C C . ARG B 1 93 ? -16.344 -34.594 -25.812 1 96.06 93 ARG B C 1
ATOM 6551 O O . ARG B 1 93 ? -17.5 -34.562 -25.422 1 96.06 93 ARG B O 1
ATOM 6558 N N . PRO B 1 94 ? -15.648 -33.594 -26.125 1 97.12 94 PRO B N 1
ATOM 6559 C CA . PRO B 1 94 ? -16.219 -32.281 -25.797 1 97.12 94 PRO B CA 1
ATOM 6560 C C . PRO B 1 94 ? -17.516 -31.984 -26.547 1 97.12 94 PRO B C 1
ATOM 6562 O O . PRO B 1 94 ? -18.359 -31.234 -26.062 1 97.12 94 PRO B O 1
ATOM 6565 N N . ASN B 1 95 ? -17.734 -32.625 -27.688 1 95.25 95 ASN B N 1
ATOM 6566 C CA . ASN B 1 95 ? -18.922 -32.375 -28.484 1 95.25 95 ASN B CA 1
ATOM 6567 C C . ASN B 1 95 ? -20.172 -32.969 -27.828 1 95.25 95 ASN B C 1
ATOM 6569 O O . ASN B 1 95 ? -21.297 -32.625 -28.203 1 95.25 95 ASN B O 1
ATOM 6573 N N . TYR B 1 96 ? -20.031 -33.875 -26.812 1 96.5 96 TYR B N 1
ATOM 6574 C CA . TYR B 1 96 ? -21.172 -34.438 -26.094 1 96.5 96 TYR B CA 1
ATOM 6575 C C . TYR B 1 96 ? -21.75 -33.438 -25.094 1 96.5 96 TYR B C 1
ATOM 6577 O O . TYR B 1 96 ? -22.875 -33.594 -24.641 1 96.5 96 TYR B O 1
ATOM 6585 N N . VAL B 1 97 ? -20.969 -32.469 -24.703 1 96.56 97 VAL B N 1
ATOM 6586 C CA . VAL B 1 97 ? -21.234 -31.609 -23.531 1 96.56 97 VAL B CA 1
ATOM 6587 C C . VAL B 1 97 ? -22.547 -30.859 -23.719 1 96.56 97 VAL B C 1
ATOM 6589 O O . VAL B 1 97 ? -23.391 -30.828 -22.812 1 96.56 97 VAL B O 1
ATOM 6592 N N . LYS B 1 98 ? -22.766 -30.297 -24.906 1 94.62 98 LYS B N 1
ATOM 6593 C CA . LYS B 1 98 ? -23.953 -29.484 -25.156 1 94.62 98 LYS B CA 1
ATOM 6594 C C . LYS B 1 98 ? -25.234 -30.266 -24.828 1 94.62 98 LYS B C 1
ATOM 6596 O O . LYS B 1 98 ? -26.156 -29.734 -24.203 1 94.62 98 LYS B O 1
ATOM 6601 N N . LYS B 1 99 ? -25.297 -31.484 -25.203 1 94.19 99 LYS B N 1
ATOM 6602 C CA . LYS B 1 99 ? -26.469 -32.312 -24.984 1 94.19 99 LYS B CA 1
ATOM 6603 C C . LYS B 1 99 ? -26.578 -32.719 -23.516 1 94.19 99 LYS B C 1
ATOM 6605 O O . LYS B 1 99 ? -27.672 -32.781 -22.953 1 94.19 99 LYS B O 1
ATOM 6610 N N . ILE B 1 100 ? -25.531 -33 -22.938 1 96.38 100 ILE B N 1
ATOM 6611 C CA . ILE B 1 100 ? -25.516 -33.5 -21.562 1 96.38 100 ILE B CA 1
ATOM 6612 C C . ILE B 1 100 ? -25.906 -32.406 -20.594 1 96.38 100 ILE B C 1
ATOM 6614 O O . ILE B 1 100 ? -26.422 -32.656 -19.516 1 96.38 100 ILE B O 1
ATOM 6618 N N . LEU B 1 101 ? -25.656 -31.141 -20.984 1 94.44 101 LEU B N 1
ATOM 6619 C CA . LEU B 1 101 ? -26 -29.984 -20.156 1 94.44 101 LEU B CA 1
ATOM 6620 C C . LEU B 1 101 ? -27.5 -29.922 -19.906 1 94.44 101 LEU B C 1
ATOM 6622 O O . LEU B 1 101 ? -27.938 -29.203 -19 1 94.44 101 LEU B O 1
ATOM 6626 N N . LYS B 1 102 ? -28.266 -30.656 -20.625 1 91 102 LYS B N 1
ATOM 6627 C CA . LYS B 1 102 ? -29.703 -30.703 -20.422 1 91 102 LYS B CA 1
ATOM 6628 C C . LYS B 1 102 ? -30.047 -31.297 -19.062 1 91 102 LYS B C 1
ATOM 6630 O O . LYS B 1 102 ? -31.125 -31.031 -18.516 1 91 102 LYS B O 1
ATOM 6635 N N . ILE B 1 103 ? -29.156 -32.094 -18.547 1 92.75 103 ILE B N 1
ATOM 6636 C CA . ILE B 1 103 ? -29.344 -32.625 -17.188 1 92.75 103 ILE B CA 1
ATOM 6637 C C . ILE B 1 103 ? -28.906 -31.562 -16.172 1 92.75 103 ILE B C 1
ATOM 6639 O O . ILE B 1 103 ? -27.719 -31.406 -15.906 1 92.75 103 ILE B O 1
ATOM 6643 N N . LYS B 1 104 ? -29.734 -30.953 -15.453 1 86.62 104 LYS B N 1
ATOM 6644 C CA . LYS B 1 104 ? -29.453 -29.75 -14.68 1 86.62 104 LYS B CA 1
ATOM 6645 C C . LYS B 1 104 ? -28.953 -30.109 -13.281 1 86.62 104 LYS B C 1
ATOM 6647 O O . LYS B 1 104 ? -28.172 -29.375 -12.688 1 86.62 104 LYS B O 1
ATOM 6652 N N . LYS B 1 105 ? -29.266 -31.188 -12.742 1 84.94 105 LYS B N 1
ATOM 6653 C CA . LYS B 1 105 ? -29.047 -31.469 -11.328 1 84.94 105 LYS B CA 1
ATOM 6654 C C . LYS B 1 105 ? -27.625 -31.969 -11.07 1 84.94 105 LYS B C 1
ATOM 6656 O O . LYS B 1 105 ? -27.125 -31.875 -9.953 1 84.94 105 LYS B O 1
ATOM 6661 N N . SER B 1 106 ? -26.922 -32.469 -12.055 1 92.06 106 SER B N 1
ATOM 6662 C CA . SER B 1 106 ? -25.625 -33.125 -11.867 1 92.06 106 SER B CA 1
ATOM 6663 C C . SER B 1 106 ? -24.484 -32.156 -12.164 1 92.06 106 SER B C 1
ATOM 6665 O O . SER B 1 106 ? -24.594 -31.297 -13.031 1 92.06 106 SER B O 1
ATOM 6667 N N . LYS B 1 107 ? -23.359 -32.281 -11.367 1 93 107 LYS B N 1
ATOM 6668 C CA . LYS B 1 107 ? -22.109 -31.625 -11.758 1 93 107 LYS B CA 1
ATOM 6669 C C . LYS B 1 107 ? -21.484 -32.312 -12.969 1 93 107 LYS B C 1
ATOM 6671 O O . LYS B 1 107 ? -21.641 -33.531 -13.148 1 93 107 LYS B O 1
ATOM 6676 N N . LYS B 1 108 ? -20.875 -31.562 -13.844 1 95.81 108 LYS B N 1
ATOM 6677 C CA . LYS B 1 108 ? -20.328 -32.094 -15.086 1 95.81 108 LYS B CA 1
ATOM 6678 C C . LYS B 1 108 ? -18.812 -31.922 -15.133 1 95.81 108 LYS B C 1
ATOM 6680 O O . LYS B 1 108 ? -18.297 -30.812 -14.938 1 95.81 108 LYS B O 1
ATOM 6685 N N . ILE B 1 109 ? -18.109 -32.969 -15.406 1 96.19 109 ILE B N 1
ATOM 6686 C CA . ILE B 1 109 ? -16.656 -32.969 -15.547 1 96.19 109 ILE B CA 1
ATOM 6687 C C . ILE B 1 109 ? -16.266 -33.5 -16.938 1 96.19 109 ILE B C 1
ATOM 6689 O O . ILE B 1 109 ? -16.781 -34.531 -17.375 1 96.19 109 ILE B O 1
ATOM 6693 N N . LEU B 1 110 ? -15.453 -32.812 -17.609 1 97.94 110 LEU B N 1
ATOM 6694 C CA . LEU B 1 110 ? -14.922 -33.25 -18.906 1 97.94 110 LEU B CA 1
ATOM 6695 C C . LEU B 1 110 ? -13.453 -33.625 -18.781 1 97.94 110 LEU B C 1
ATOM 6697 O O . LEU B 1 110 ? -12.656 -32.875 -18.234 1 97.94 110 LEU B O 1
ATOM 6701 N N . TYR B 1 111 ? -13.125 -34.781 -19.25 1 97.81 111 TYR B N 1
ATOM 6702 C CA . TYR B 1 111 ? -11.742 -35.25 -19.297 1 97.81 111 TYR B CA 1
ATOM 6703 C C . TYR B 1 111 ? -11.188 -35.188 -20.719 1 97.81 111 TYR B C 1
ATOM 6705 O O . TYR B 1 111 ? -11.758 -35.781 -21.641 1 97.81 111 TYR B O 1
ATOM 6713 N N . PHE B 1 112 ? -10.094 -34.531 -20.875 1 97.25 112 PHE B N 1
ATOM 6714 C CA . PHE B 1 112 ? -9.359 -34.562 -22.141 1 97.25 112 PHE B CA 1
ATOM 6715 C C . PHE B 1 112 ? -8.25 -35.594 -22.094 1 97.25 112 PHE B C 1
ATOM 6717 O O . PHE B 1 112 ? -7.371 -35.531 -21.234 1 97.25 112 PHE B O 1
ATOM 6724 N N . HIS B 1 113 ? -8.289 -36.5 -23.109 1 96.19 113 HIS B N 1
ATOM 6725 C CA . HIS B 1 113 ? -7.227 -37.469 -23.234 1 96.19 113 HIS B CA 1
ATOM 6726 C C . HIS B 1 113 ? -6.414 -37.25 -24.5 1 96.19 113 HIS B C 1
ATOM 6728 O O . HIS B 1 113 ? -5.438 -37.969 -24.75 1 96.19 113 HIS B O 1
ATOM 6734 N N . ASN B 1 114 ? -6.879 -36.344 -25.297 1 94.56 114 ASN B N 1
ATOM 6735 C CA . ASN B 1 114 ? -6.207 -36 -26.547 1 94.56 114 ASN B CA 1
ATOM 6736 C C . ASN B 1 114 ? -6.031 -34.469 -26.672 1 94.56 114 ASN B C 1
ATOM 6738 O O . ASN B 1 114 ? -6.379 -33.719 -25.766 1 94.56 114 ASN B O 1
ATOM 6742 N N . ASN B 1 115 ? -5.418 -34.094 -27.844 1 95.44 115 ASN B N 1
ATOM 6743 C CA . ASN B 1 115 ? -5.191 -32.656 -28.109 1 95.44 115 ASN B CA 1
ATOM 6744 C C . ASN B 1 115 ? -6.508 -31.922 -28.297 1 95.44 115 ASN B C 1
ATOM 6746 O O . ASN B 1 115 ? -7.195 -32.125 -29.297 1 95.44 115 ASN B O 1
ATOM 6750 N N . PRO B 1 116 ? -6.77 -31.031 -27.359 1 96.56 116 PRO B N 1
ATOM 6751 C CA . PRO B 1 116 ? -8.039 -30.297 -27.438 1 96.56 116 PRO B CA 1
ATOM 6752 C C . PRO B 1 116 ? -8.195 -29.547 -28.766 1 96.56 116 PRO B C 1
ATOM 6754 O O . PRO B 1 116 ? -9.312 -29.406 -29.266 1 96.56 116 PRO B O 1
ATOM 6757 N N . LEU B 1 117 ? -7.148 -29.125 -29.359 1 95.62 117 LEU B N 1
ATOM 6758 C CA . LEU B 1 117 ? -7.203 -28.297 -30.562 1 95.62 117 LEU B CA 1
ATOM 6759 C C . LEU B 1 117 ? -7.555 -29.141 -31.797 1 95.62 117 LEU B C 1
ATOM 6761 O O . LEU B 1 117 ? -7.887 -28.594 -32.844 1 95.62 117 LEU B O 1
ATOM 6765 N N . GLU B 1 118 ? -7.598 -30.422 -31.656 1 94.88 118 GLU B N 1
ATOM 6766 C CA . GLU B 1 118 ? -7.895 -31.312 -32.75 1 94.88 118 GLU B CA 1
ATOM 6767 C C . GLU B 1 118 ? -9.188 -32.094 -32.531 1 94.88 118 GLU B C 1
ATOM 6769 O O . GLU B 1 118 ? -9.508 -33.031 -33.281 1 94.88 118 GLU B O 1
ATOM 6774 N N . MET B 1 119 ? -9.922 -31.719 -31.578 1 95.19 119 MET B N 1
ATOM 6775 C CA . MET B 1 119 ? -11.125 -32.469 -31.219 1 95.19 119 MET B CA 1
ATOM 6776 C C . MET B 1 119 ? -12.375 -31.656 -31.547 1 95.19 119 MET B C 1
ATOM 6778 O O . MET B 1 119 ? -12.414 -30.453 -31.359 1 95.19 119 MET B O 1
ATOM 6782 N N . ASN B 1 120 ? -13.367 -32.406 -31.984 1 94.31 120 ASN B N 1
ATOM 6783 C CA . ASN B 1 120 ? -14.656 -31.734 -32.188 1 94.31 120 ASN B CA 1
ATOM 6784 C C . ASN B 1 120 ? -15.242 -31.234 -30.891 1 94.31 120 ASN B C 1
ATOM 6786 O O . ASN B 1 120 ? -15.312 -31.969 -29.906 1 94.31 120 ASN B O 1
ATOM 6790 N N . GLY B 1 121 ? -15.617 -30 -30.891 1 95.94 121 GLY B N 1
ATOM 6791 C CA . GLY B 1 121 ? -16.203 -29.422 -29.703 1 95.94 121 GLY B CA 1
ATOM 6792 C C . GLY B 1 121 ? -15.219 -28.594 -28.906 1 95.94 121 GLY B C 1
ATOM 6793 O O . GLY B 1 121 ? -15.602 -27.953 -27.906 1 95.94 121 GLY B O 1
ATOM 6794 N N . SER B 1 122 ? -13.938 -28.609 -29.297 1 96.94 122 SER B N 1
ATOM 6795 C CA . SER B 1 122 ? -12.969 -27.828 -28.547 1 96.94 122 SER B CA 1
ATOM 6796 C C . SER B 1 122 ? -11.914 -27.219 -29.469 1 96.94 122 SER B C 1
ATOM 6798 O O . SER B 1 122 ? -10.898 -26.703 -29 1 96.94 122 SER B O 1
ATOM 6800 N N . LYS B 1 123 ? -12.109 -27.266 -30.766 1 95.81 123 LYS B N 1
ATOM 6801 C CA . LYS B 1 123 ? -11.125 -26.797 -31.734 1 95.81 123 LYS B CA 1
ATOM 6802 C C . LYS B 1 123 ? -11.008 -25.266 -31.703 1 95.81 123 LYS B C 1
ATOM 6804 O O . LYS B 1 123 ? -9.898 -24.734 -31.734 1 95.81 123 LYS B O 1
ATOM 6809 N N . SER B 1 124 ? -12.141 -24.609 -31.609 1 95.56 124 SER B N 1
ATOM 6810 C CA . SER B 1 124 ? -12.156 -23.156 -31.672 1 95.56 124 SER B CA 1
ATOM 6811 C C . SER B 1 124 ? -12.133 -22.531 -30.281 1 95.56 124 SER B C 1
ATOM 6813 O O . SER B 1 124 ? -12.461 -23.188 -29.297 1 95.56 124 SER B O 1
ATOM 6815 N N . ILE B 1 125 ? -11.773 -21.297 -30.281 1 93.88 125 ILE B N 1
ATOM 6816 C CA . ILE B 1 125 ? -11.766 -20.531 -29.047 1 93.88 125 ILE B CA 1
ATOM 6817 C C . ILE B 1 125 ? -13.164 -20.484 -28.453 1 93.88 125 ILE B C 1
ATOM 6819 O O . ILE B 1 125 ? -13.344 -20.672 -27.25 1 93.88 125 ILE B O 1
ATOM 6823 N N . LYS B 1 126 ? -14.156 -20.219 -29.312 1 94.56 126 LYS B N 1
ATOM 6824 C CA . LYS B 1 126 ? -15.539 -20.125 -28.859 1 94.56 126 LYS B CA 1
ATOM 6825 C C . LYS B 1 126 ? -15.977 -21.438 -28.188 1 94.56 126 LYS B C 1
ATOM 6827 O O . LYS B 1 126 ? -16.656 -21.406 -27.156 1 94.56 126 LYS B O 1
ATOM 6832 N N . GLN B 1 127 ? -15.594 -22.547 -28.797 1 96.31 127 GLN B N 1
ATOM 6833 C CA . GLN B 1 127 ? -15.945 -23.859 -28.25 1 96.31 127 GLN B CA 1
ATOM 6834 C C . GLN B 1 127 ? -15.289 -24.062 -26.875 1 96.31 127 GLN B C 1
ATOM 6836 O O . GLN B 1 127 ? -15.93 -24.578 -25.953 1 96.31 127 GLN B O 1
ATOM 6841 N N . ARG B 1 128 ? -14.062 -23.734 -26.75 1 95.62 128 ARG B N 1
ATOM 6842 C CA . ARG B 1 128 ? -13.336 -23.922 -25.5 1 95.62 128 ARG B CA 1
ATOM 6843 C C . ARG B 1 128 ? -13.875 -23 -24.422 1 95.62 128 ARG B C 1
ATOM 6845 O O . ARG B 1 128 ? -14 -23.391 -23.25 1 95.62 128 ARG B O 1
ATOM 6852 N N . LEU B 1 129 ? -14.266 -21.781 -24.781 1 91.38 129 LEU B N 1
ATOM 6853 C CA . LEU B 1 129 ? -14.891 -20.859 -23.844 1 91.38 129 LEU B CA 1
ATOM 6854 C C . LEU B 1 129 ? -16.25 -21.406 -23.375 1 91.38 129 LEU B C 1
ATOM 6856 O O . LEU B 1 129 ? -16.594 -21.281 -22.203 1 91.38 129 LEU B O 1
ATOM 6860 N N . PHE B 1 130 ? -16.984 -21.938 -24.297 1 93.75 130 PHE B N 1
ATOM 6861 C CA . PHE B 1 130 ? -18.25 -22.578 -23.969 1 93.75 130 PHE B CA 1
ATOM 6862 C C . PHE B 1 130 ? -18.062 -23.656 -22.906 1 93.75 130 PHE B C 1
ATOM 6864 O O . PHE B 1 130 ? -18.844 -23.734 -21.953 1 93.75 130 PHE B O 1
ATOM 6871 N N . LEU B 1 131 ? -17.031 -24.469 -23.062 1 95.31 131 LEU B N 1
ATOM 6872 C CA . LEU B 1 131 ? -16.75 -25.531 -22.109 1 95.31 131 LEU B CA 1
ATOM 6873 C C . LEU B 1 131 ? -16.406 -24.969 -20.734 1 95.31 131 LEU B C 1
ATOM 6875 O O . LEU B 1 131 ? -16.922 -25.438 -19.719 1 95.31 131 LEU B O 1
ATOM 6879 N N . ILE B 1 132 ? -15.562 -23.984 -20.75 1 91.31 132 ILE B N 1
ATOM 6880 C CA . ILE B 1 132 ? -15.164 -23.359 -19.484 1 91.31 132 ILE B CA 1
ATOM 6881 C C . ILE B 1 132 ? -16.391 -22.781 -18.781 1 91.31 132 ILE B C 1
ATOM 6883 O O . ILE B 1 132 ? -16.547 -22.938 -17.562 1 91.31 132 ILE B O 1
ATOM 6887 N N . GLU B 1 133 ? -17.234 -22.203 -19.547 1 88.06 133 GLU B N 1
ATOM 6888 C CA . GLU B 1 133 ? -18.391 -21.5 -19 1 88.06 133 GLU B CA 1
ATOM 6889 C C . GLU B 1 133 ? -19.422 -22.484 -18.453 1 88.06 133 GLU B C 1
ATOM 6891 O O . GLU B 1 133 ? -20.141 -22.172 -17.5 1 88.06 133 GLU B O 1
ATOM 6896 N N . ASN B 1 134 ? -19.453 -23.641 -18.984 1 91.06 134 ASN B N 1
ATOM 6897 C CA . ASN B 1 134 ? -20.609 -24.484 -18.703 1 91.06 134 ASN B CA 1
ATOM 6898 C C . ASN B 1 134 ? -20.234 -25.703 -17.875 1 91.06 134 ASN B C 1
ATOM 6900 O O . ASN B 1 134 ? -21.109 -26.359 -17.281 1 91.06 134 ASN B O 1
ATOM 6904 N N . LEU B 1 135 ? -19.016 -26.016 -17.75 1 93.06 135 LEU B N 1
ATOM 6905 C CA . LEU B 1 135 ? -18.594 -27.188 -17 1 93.06 135 LEU B CA 1
ATOM 6906 C C . LEU B 1 135 ? -18.141 -26.812 -15.602 1 93.06 135 LEU B C 1
ATOM 6908 O O . LEU B 1 135 ? -17.703 -25.688 -15.367 1 93.06 135 LEU B O 1
ATOM 6912 N N . ASP B 1 136 ? -18.266 -27.766 -14.719 1 88.81 136 ASP B N 1
ATOM 6913 C CA . ASP B 1 136 ? -17.844 -27.562 -13.336 1 88.81 136 ASP B CA 1
ATOM 6914 C C . ASP B 1 136 ? -16.344 -27.828 -13.172 1 88.81 136 ASP B C 1
ATOM 6916 O O . ASP B 1 136 ? -15.695 -27.266 -12.289 1 88.81 136 ASP B O 1
ATOM 6920 N N . GLN B 1 137 ? -15.844 -28.703 -14 1 92 137 GLN B N 1
ATOM 6921 C CA . GLN B 1 137 ? -14.438 -29.078 -13.969 1 92 137 GLN B CA 1
ATOM 6922 C C . GLN B 1 137 ? -13.977 -29.594 -15.328 1 92 137 GLN B C 1
ATOM 6924 O O . GLN B 1 137 ? -14.734 -30.266 -16.031 1 92 137 GLN B O 1
ATOM 6929 N N . ILE B 1 138 ? -12.859 -29.266 -15.727 1 95.25 138 ILE B N 1
ATOM 6930 C CA . ILE B 1 138 ? -12.195 -29.812 -16.906 1 95.25 138 ILE B CA 1
ATOM 6931 C C . ILE B 1 138 ? -10.844 -30.391 -16.516 1 95.25 138 ILE B C 1
ATOM 6933 O O . ILE B 1 138 ? -10.008 -29.703 -15.914 1 95.25 138 ILE B O 1
ATOM 6937 N N . ILE B 1 139 ? -10.641 -31.609 -16.812 1 95.81 139 ILE B N 1
ATOM 6938 C CA . ILE B 1 139 ? -9.438 -32.312 -16.391 1 95.81 139 ILE B CA 1
ATOM 6939 C C . ILE B 1 139 ? -8.609 -32.688 -17.609 1 95.81 139 ILE B C 1
ATOM 6941 O O . ILE B 1 139 ? -9.148 -33.188 -18.609 1 95.81 139 ILE B O 1
ATOM 6945 N N . PHE B 1 140 ? -7.32 -32.438 -17.562 1 96.06 140 PHE B N 1
ATOM 6946 C CA . PHE B 1 140 ? -6.391 -32.75 -18.641 1 96.06 140 PHE B CA 1
ATOM 6947 C C . PHE B 1 140 ? -5.434 -33.875 -18.219 1 96.06 140 PHE B C 1
ATOM 6949 O O . PHE B 1 140 ? -5.074 -33.969 -17.047 1 96.06 140 PHE B O 1
ATOM 6956 N N . ASN B 1 141 ? -5.055 -34.656 -19.156 1 95.69 141 ASN B N 1
ATOM 6957 C CA . ASN B 1 141 ? -4.18 -35.781 -18.828 1 95.69 141 ASN B CA 1
ATOM 6958 C C . ASN B 1 141 ? -2.719 -35.344 -18.75 1 95.69 141 ASN B C 1
ATOM 6960 O O . ASN B 1 141 ? -1.854 -36.125 -18.375 1 95.69 141 ASN B O 1
ATOM 6964 N N . SER B 1 142 ? -2.396 -34.188 -19.156 1 93.62 142 SER B N 1
ATOM 6965 C CA . SER B 1 142 ? -1.045 -33.625 -19.062 1 93.62 142 SER B CA 1
ATOM 6966 C C . SER B 1 142 ? -1.062 -32.125 -19.047 1 93.62 142 SER B C 1
ATOM 6968 O O . SER B 1 142 ? -2.074 -31.5 -19.391 1 93.62 142 SER B O 1
ATOM 6970 N N . GLU B 1 143 ? 0.032 -31.547 -18.594 1 89.25 143 GLU B N 1
ATOM 6971 C CA . GLU B 1 143 ? 0.18 -30.094 -18.672 1 89.25 143 GLU B CA 1
ATOM 6972 C C . GLU B 1 143 ? 0.221 -29.625 -20.125 1 89.25 143 GLU B C 1
ATOM 6974 O O . GLU B 1 143 ? -0.251 -28.531 -20.453 1 89.25 143 GLU B O 1
ATOM 6979 N N . TRP B 1 144 ? 0.802 -30.406 -20.938 1 90.62 144 TRP B N 1
ATOM 6980 C CA . TRP B 1 144 ? 0.839 -30.094 -22.359 1 90.62 144 TRP B CA 1
ATOM 6981 C C . TRP B 1 144 ? -0.571 -29.953 -22.938 1 90.62 144 TRP B C 1
ATOM 6983 O O . TRP B 1 144 ? -0.877 -29 -23.641 1 90.62 144 TRP B O 1
ATOM 6993 N N . THR B 1 145 ? -1.445 -30.953 -22.594 1 95.19 145 THR B N 1
ATOM 6994 C CA . THR B 1 145 ? -2.824 -30.922 -23.062 1 95.19 145 THR B CA 1
ATOM 6995 C C . THR B 1 145 ? -3.545 -29.672 -22.562 1 95.19 145 THR B C 1
ATOM 6997 O O . THR B 1 145 ? -4.297 -29.047 -23.312 1 95.19 145 THR B O 1
ATOM 7000 N N . LYS B 1 146 ? -3.318 -29.391 -21.375 1 92.69 146 LYS B N 1
ATOM 7001 C CA . LYS B 1 146 ? -3.906 -28.188 -20.797 1 92.69 146 LYS B CA 1
ATOM 7002 C C . LYS B 1 146 ? -3.436 -26.938 -21.547 1 92.69 146 LYS B C 1
ATOM 7004 O O . LYS B 1 146 ? -4.238 -26.062 -21.875 1 92.69 146 LYS B O 1
ATOM 7009 N N . LYS B 1 147 ? -2.191 -26.922 -21.812 1 89.31 147 LYS B N 1
ATOM 7010 C CA . LYS B 1 147 ? -1.62 -25.797 -22.547 1 89.31 147 LYS B CA 1
ATOM 7011 C C . LYS B 1 147 ? -2.258 -25.656 -23.922 1 89.31 147 LYS B C 1
ATOM 7013 O O . LYS B 1 147 ? -2.504 -24.531 -24.391 1 89.31 147 LYS B O 1
ATOM 7018 N N . GLN B 1 148 ? -2.475 -26.797 -24.531 1 93.81 148 GLN B N 1
ATOM 7019 C CA . GLN B 1 148 ? -3.143 -26.766 -25.828 1 93.81 148 GLN B CA 1
ATOM 7020 C C . GLN B 1 148 ? -4.547 -26.188 -25.719 1 93.81 148 GLN B C 1
ATOM 7022 O O . GLN B 1 148 ? -4.961 -25.375 -26.547 1 93.81 148 GLN B O 1
ATOM 7027 N N . PHE B 1 149 ? -5.215 -26.547 -24.703 1 94.56 149 PHE B N 1
ATOM 7028 C CA . PHE B 1 149 ? -6.562 -26.047 -24.469 1 94.56 149 PHE B CA 1
ATOM 7029 C C . PHE B 1 149 ? -6.547 -24.531 -24.281 1 94.56 149 PHE B C 1
ATOM 7031 O O . PHE B 1 149 ? -7.441 -23.828 -24.75 1 94.56 149 PHE B O 1
ATOM 7038 N N . LEU B 1 150 ? -5.574 -24.094 -23.641 1 90.75 150 LEU B N 1
ATOM 7039 C CA . LEU B 1 150 ? -5.496 -22.688 -23.234 1 90.75 150 LEU B CA 1
ATOM 7040 C C . LEU B 1 150 ? -4.965 -21.828 -24.375 1 90.75 150 LEU B C 1
ATOM 7042 O O . LEU B 1 150 ? -5.016 -20.594 -24.312 1 90.75 150 LEU B O 1
ATOM 7046 N N . PHE B 1 151 ? -4.566 -22.484 -25.359 1 88.94 151 PHE B N 1
ATOM 7047 C CA . PHE B 1 151 ? -3.92 -21.781 -26.469 1 88.94 151 PHE B CA 1
ATOM 7048 C C . PHE B 1 151 ? -4.812 -20.672 -27 1 88.94 151 PHE B C 1
ATOM 7050 O O . PHE B 1 151 ? -5.957 -20.922 -27.391 1 88.94 151 PHE B O 1
ATOM 7057 N N . ASN B 1 152 ? -4.379 -19.391 -26.906 1 84.81 152 ASN B N 1
ATOM 7058 C CA . ASN B 1 152 ? -4.984 -18.188 -27.453 1 84.81 152 ASN B CA 1
ATOM 7059 C C . ASN B 1 152 ? -6.207 -17.766 -26.641 1 84.81 152 ASN B C 1
ATOM 7061 O O . ASN B 1 152 ? -6.98 -16.906 -27.078 1 84.81 152 ASN B O 1
ATOM 7065 N N . LEU B 1 153 ? -6.426 -18.453 -25.547 1 87.5 153 LEU B N 1
ATOM 7066 C CA . LEU B 1 153 ? -7.5 -17.984 -24.672 1 87.5 153 LEU B CA 1
ATOM 7067 C C . LEU B 1 153 ? -7.074 -16.734 -23.906 1 87.5 153 LEU B C 1
ATOM 7069 O O . LEU B 1 153 ? -5.887 -16.547 -23.641 1 87.5 153 LEU B O 1
ATOM 7073 N N . PRO B 1 154 ? -8.078 -15.922 -23.594 1 79.44 154 PRO B N 1
ATOM 7074 C CA . PRO B 1 154 ? -7.738 -14.781 -22.734 1 79.44 154 PRO B CA 1
ATOM 7075 C C . PRO B 1 154 ? -7.168 -15.219 -21.391 1 79.44 154 PRO B C 1
ATOM 7077 O O . PRO B 1 154 ? -7.602 -16.234 -20.828 1 79.44 154 PRO B O 1
ATOM 7080 N N . LYS B 1 155 ? -6.215 -14.523 -20.906 1 74 155 LYS B N 1
ATOM 7081 C CA . LYS B 1 155 ? -5.438 -14.828 -19.703 1 74 155 LYS B CA 1
ATOM 7082 C C . LYS B 1 155 ? -6.348 -15.086 -18.516 1 74 155 LYS B C 1
ATOM 7084 O O . LYS B 1 155 ? -6.02 -15.883 -17.625 1 74 155 LYS B O 1
ATOM 7089 N N . VAL B 1 156 ? -7.465 -14.539 -18.578 1 76.31 156 VAL B N 1
ATOM 7090 C CA . VAL B 1 156 ? -8.375 -14.617 -17.438 1 76.31 156 VAL B CA 1
ATOM 7091 C C . VAL B 1 156 ? -8.875 -16.047 -17.266 1 76.31 156 VAL B C 1
ATOM 7093 O O . VAL B 1 156 ? -9.18 -16.484 -16.156 1 76.31 156 VAL B O 1
ATOM 7096 N N . TYR B 1 157 ? -8.797 -16.781 -18.312 1 76.31 157 TYR B N 1
ATOM 7097 C CA . TYR B 1 157 ? -9.336 -18.125 -18.25 1 76.31 157 TYR B CA 1
ATOM 7098 C C . TYR B 1 157 ? -8.234 -19.141 -17.969 1 76.31 157 TYR B C 1
ATOM 7100 O O . TYR B 1 157 ? -8.516 -20.297 -17.609 1 76.31 157 TYR B O 1
ATOM 7108 N N . ILE B 1 158 ? -7.035 -18.609 -18.047 1 71.19 158 ILE B N 1
ATOM 7109 C CA . ILE B 1 158 ? -5.898 -19.516 -17.875 1 71.19 158 ILE B CA 1
ATOM 7110 C C . ILE B 1 158 ? -5.828 -20 -16.422 1 71.19 158 ILE B C 1
ATOM 7112 O O . ILE B 1 158 ? -5.473 -21.141 -16.156 1 71.19 158 ILE B O 1
ATOM 7116 N N . LYS B 1 159 ? -6.254 -19.219 -15.586 1 68.75 159 LYS B N 1
ATOM 7117 C CA . LYS B 1 159 ? -6.047 -19.547 -14.18 1 68.75 159 LYS B CA 1
ATOM 7118 C C . LYS B 1 159 ? -7.367 -19.906 -13.5 1 68.75 159 LYS B C 1
ATOM 7120 O O . LYS B 1 159 ? -7.461 -19.906 -12.266 1 68.75 159 LYS B O 1
ATOM 7125 N N . VAL B 1 160 ? -8.242 -20.234 -14.344 1 73.75 160 VAL B N 1
ATOM 7126 C CA . VAL B 1 160 ? -9.531 -20.656 -13.797 1 73.75 160 VAL B CA 1
ATOM 7127 C C . VAL B 1 160 ? -9.359 -21.953 -13 1 73.75 160 VAL B C 1
ATOM 7129 O O . VAL B 1 160 ? -8.609 -22.844 -13.398 1 73.75 160 VAL B O 1
ATOM 7132 N N . GLN B 1 161 ? -9.891 -22.078 -11.859 1 70.12 161 GLN B N 1
ATOM 7133 C CA . GLN B 1 161 ? -9.688 -23.156 -10.898 1 70.12 161 GLN B CA 1
ATOM 7134 C C . GLN B 1 161 ? -10.328 -24.453 -11.391 1 70.12 161 GLN B C 1
ATOM 7136 O O . GLN B 1 161 ? -10.016 -25.547 -10.898 1 70.12 161 GLN B O 1
ATOM 7141 N N . LYS B 1 162 ? -11.07 -24.359 -12.438 1 82.81 162 LYS B N 1
ATOM 7142 C CA . LYS B 1 162 ? -11.758 -25.562 -12.891 1 82.81 162 LYS B CA 1
ATOM 7143 C C . LYS B 1 162 ? -10.906 -26.328 -13.898 1 82.81 162 LYS B C 1
ATOM 7145 O O . LYS B 1 162 ? -11.297 -27.406 -14.359 1 82.81 162 LYS B O 1
ATOM 7150 N N . LEU B 1 163 ? -9.766 -25.812 -14.203 1 87.75 163 LEU B N 1
ATOM 7151 C CA . LEU B 1 163 ? -8.852 -26.516 -15.102 1 87.75 163 LEU B CA 1
ATOM 7152 C C . LEU B 1 163 ? -7.758 -27.234 -14.312 1 87.75 163 LEU B C 1
ATOM 7154 O O . LEU B 1 163 ? -6.941 -26.594 -13.641 1 87.75 163 LEU B O 1
ATOM 7158 N N . THR B 1 164 ? -7.793 -28.516 -14.32 1 89.25 164 THR B N 1
ATOM 7159 C CA . THR B 1 164 ? -6.863 -29.281 -13.508 1 89.25 164 THR B CA 1
ATOM 7160 C C . THR B 1 164 ? -6.223 -30.391 -14.336 1 89.25 164 THR B C 1
ATOM 7162 O O . THR B 1 164 ? -6.828 -30.906 -15.281 1 89.25 164 THR B O 1
ATOM 7165 N N . VAL B 1 165 ? -4.992 -30.71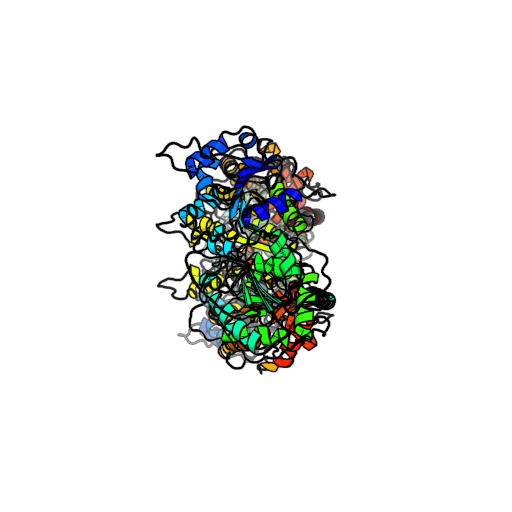9 -14 1 91.5 165 VAL B N 1
ATOM 7166 C CA . VAL B 1 165 ? -4.312 -31.844 -14.633 1 91.5 165 VAL B CA 1
ATOM 7167 C C . VAL B 1 165 ? -4.355 -33.062 -13.703 1 91.5 165 VAL B C 1
ATOM 7169 O O . VAL B 1 165 ? -3.998 -32.969 -12.531 1 91.5 165 VAL B O 1
ATOM 7172 N N . ILE B 1 166 ? -4.891 -34.125 -14.195 1 94.25 166 ILE B N 1
ATOM 7173 C CA . ILE B 1 166 ? -4.801 -35.406 -13.555 1 94.25 166 ILE B CA 1
ATOM 7174 C C . ILE B 1 166 ? -4.203 -36.438 -14.531 1 94.25 166 ILE B C 1
ATOM 7176 O O . ILE B 1 166 ? -4.84 -36.812 -15.516 1 94.25 166 ILE B O 1
ATOM 7180 N N . TYR B 1 167 ? -3 -36.844 -14.219 1 94.19 167 TYR B N 1
ATOM 7181 C CA . TYR B 1 167 ? -2.25 -37.75 -15.094 1 94.19 167 TYR B CA 1
ATOM 7182 C C . TYR B 1 167 ? -2.883 -39.125 -15.125 1 94.19 167 TYR B C 1
ATOM 7184 O O . TYR B 1 167 ? -3.73 -39.469 -14.297 1 94.19 167 TYR B O 1
ATOM 7192 N N . GLN B 1 168 ? -2.455 -39.906 -16.141 1 95.25 168 GLN B N 1
ATOM 7193 C CA . GLN B 1 168 ? -2.824 -41.312 -16.172 1 95.25 168 GLN B CA 1
ATOM 7194 C C . GLN B 1 168 ? -2.062 -42.094 -15.117 1 95.25 168 GLN B C 1
ATOM 7196 O O . GLN B 1 168 ? -1.166 -41.562 -14.461 1 95.25 168 GLN B O 1
ATOM 7201 N N . SER B 1 169 ? -2.547 -43.344 -14.883 1 95.38 169 SER B N 1
ATOM 7202 C CA . SER B 1 169 ? -1.964 -44.156 -13.836 1 95.38 169 SER B CA 1
ATOM 7203 C C . SER B 1 169 ? -1.699 -45.594 -14.328 1 95.38 169 SER B C 1
ATOM 7205 O O . SER B 1 169 ? -2.191 -45.969 -15.383 1 95.38 169 SER B O 1
ATOM 7207 N N . THR B 1 170 ? -0.898 -46.25 -13.617 1 95.31 170 THR B N 1
ATOM 7208 C CA . THR B 1 170 ? -0.651 -47.656 -13.852 1 95.31 170 THR B CA 1
ATOM 7209 C C . THR B 1 170 ? -0.26 -48.344 -12.555 1 95.31 170 THR B C 1
ATOM 7211 O O . THR B 1 170 ? -0.182 -47.719 -11.5 1 95.31 170 THR B O 1
ATOM 7214 N N . ILE B 1 171 ? -0.14 -49.656 -12.609 1 94.25 171 ILE B N 1
ATOM 7215 C CA . ILE B 1 171 ? 0.238 -50.438 -11.438 1 94.25 171 ILE B CA 1
ATOM 7216 C C . ILE B 1 171 ? 1.728 -50.25 -11.156 1 94.25 171 ILE B C 1
ATOM 7218 O O . ILE B 1 171 ? 2.508 -49.969 -12.07 1 94.25 171 ILE B O 1
ATOM 7222 N N . LYS B 1 172 ? 2.043 -50.344 -9.922 1 93.44 172 LYS B N 1
ATOM 7223 C CA . LYS B 1 172 ? 3.434 -50.406 -9.477 1 93.44 172 LYS B CA 1
ATOM 7224 C C . LYS B 1 172 ? 3.797 -51.781 -8.953 1 93.44 172 LYS B C 1
ATOM 7226 O O . LYS B 1 172 ? 3.713 -52.031 -7.754 1 93.44 172 LYS B O 1
ATOM 7231 N N . PRO B 1 173 ? 4.25 -52.625 -9.875 1 93.69 173 PRO B N 1
ATOM 7232 C CA . PRO B 1 173 ? 4.547 -54 -9.445 1 93.69 173 PRO B CA 1
ATOM 7233 C C . PRO B 1 173 ? 5.883 -54.094 -8.711 1 93.69 173 PRO B C 1
ATOM 7235 O O . PRO B 1 173 ? 6.688 -53.156 -8.742 1 93.69 173 PRO B O 1
ATOM 7238 N N . LYS B 1 174 ? 5.992 -55.25 -8 1 92.69 174 LYS B N 1
ATOM 7239 C CA . LYS B 1 174 ? 7.316 -55.594 -7.477 1 92.69 174 LYS B CA 1
ATOM 7240 C C . LYS B 1 174 ? 8.25 -56.031 -8.594 1 92.69 174 LYS B C 1
ATOM 7242 O O . LYS B 1 174 ? 7.938 -57 -9.32 1 92.69 174 LYS B O 1
ATOM 7247 N N . ILE B 1 175 ? 9.289 -55.312 -8.703 1 93.25 175 ILE B N 1
ATOM 7248 C CA . ILE B 1 175 ? 10.203 -55.594 -9.797 1 93.25 175 ILE B CA 1
ATOM 7249 C C . ILE B 1 175 ? 11.523 -56.125 -9.234 1 93.25 175 ILE B C 1
ATOM 7251 O O . ILE B 1 175 ? 12.102 -55.531 -8.328 1 93.25 175 ILE B O 1
ATOM 7255 N N . ASP B 1 176 ? 11.938 -57.344 -9.719 1 93.06 176 ASP B N 1
ATOM 7256 C CA . ASP B 1 176 ? 13.281 -57.844 -9.469 1 93.06 176 ASP B CA 1
ATOM 7257 C C . ASP B 1 176 ? 14.211 -57.531 -10.641 1 93.06 176 ASP B C 1
ATOM 7259 O O . ASP B 1 176 ? 14.141 -58.188 -11.688 1 93.06 176 ASP B O 1
ATOM 7263 N N . LEU B 1 177 ? 15.086 -56.594 -10.469 1 93.44 177 LEU B N 1
ATOM 7264 C CA . LEU B 1 177 ? 15.953 -56.125 -11.539 1 93.44 177 LEU B CA 1
ATOM 7265 C C . LEU B 1 177 ? 16.891 -57.219 -12.016 1 93.44 177 LEU B C 1
ATOM 7267 O O . LEU B 1 177 ? 17.375 -57.188 -13.156 1 93.44 177 LEU B O 1
ATOM 7271 N N . LYS B 1 178 ? 17.109 -58.219 -11.219 1 92.69 178 LYS B N 1
ATOM 7272 C CA . LYS B 1 178 ? 17.984 -59.312 -11.594 1 92.69 178 LYS B CA 1
ATOM 7273 C C . LYS B 1 178 ? 17.344 -60.188 -12.656 1 92.69 178 LYS B C 1
ATOM 7275 O O . LYS B 1 178 ? 18.031 -60.938 -13.367 1 92.69 178 LYS B O 1
ATOM 7280 N N . LYS B 1 179 ? 16.094 -60.125 -12.758 1 93.62 179 LYS B N 1
ATOM 7281 C CA . LYS B 1 179 ? 15.359 -60.969 -13.688 1 93.62 179 LYS B CA 1
ATOM 7282 C C . LYS B 1 179 ? 15.172 -60.281 -15.031 1 93.62 179 LYS B C 1
ATOM 7284 O O . LYS B 1 179 ? 14.625 -60.875 -15.977 1 93.62 179 LYS B O 1
ATOM 7289 N N . LYS B 1 180 ? 15.633 -59.062 -15.086 1 95.88 180 LYS B N 1
ATOM 7290 C CA . LYS B 1 180 ? 15.562 -58.344 -16.359 1 95.88 180 LYS B CA 1
ATOM 7291 C C . LYS B 1 180 ? 16.469 -59 -17.406 1 95.88 180 LYS B C 1
ATOM 7293 O O . LYS B 1 180 ? 17.547 -59.531 -17.062 1 95.88 180 LYS B O 1
ATOM 7298 N N . GLN B 1 181 ? 16.016 -58.969 -18.688 1 97 181 GLN B N 1
ATOM 7299 C CA . GLN B 1 181 ? 16.781 -59.562 -19.781 1 97 181 GLN B CA 1
ATOM 7300 C C . GLN B 1 181 ? 17.297 -58.469 -20.734 1 97 181 GLN B C 1
ATOM 7302 O O . GLN B 1 181 ? 16.875 -57.312 -20.641 1 97 181 GLN B O 1
ATOM 7307 N N . ASN B 1 182 ? 18.266 -58.875 -21.5 1 97.69 182 ASN B N 1
ATOM 7308 C CA . ASN B 1 182 ? 18.797 -57.938 -22.5 1 97.69 182 ASN B CA 1
ATOM 7309 C C . ASN B 1 182 ? 17.828 -57.75 -23.656 1 97.69 182 ASN B C 1
ATOM 7311 O O . ASN B 1 182 ? 18.125 -58.125 -24.781 1 97.69 182 ASN B O 1
ATOM 7315 N N . ILE B 1 183 ? 16.734 -57.125 -23.266 1 98.38 183 ILE B N 1
ATOM 7316 C CA . ILE B 1 183 ? 15.656 -56.875 -24.234 1 98.38 183 ILE B CA 1
ATOM 7317 C C . ILE B 1 183 ? 15.422 -55.375 -24.391 1 98.38 183 ILE B C 1
ATOM 7319 O O . ILE B 1 183 ? 15.383 -54.656 -23.391 1 98.38 183 ILE B O 1
ATOM 7323 N N . ILE B 1 184 ? 15.359 -54.938 -25.625 1 98.62 184 ILE B N 1
ATOM 7324 C CA . ILE B 1 184 ? 14.93 -53.594 -25.984 1 98.62 184 ILE B CA 1
ATOM 7325 C C . ILE B 1 184 ? 13.523 -53.656 -26.578 1 98.62 184 ILE B C 1
ATOM 7327 O O . ILE B 1 184 ? 13.25 -54.469 -27.484 1 98.62 184 ILE B O 1
ATOM 7331 N N . THR B 1 185 ? 12.672 -52.75 -26.078 1 98.31 185 THR B N 1
ATOM 7332 C CA . THR B 1 185 ? 11.289 -52.875 -26.547 1 98.31 185 THR B CA 1
ATOM 7333 C C . THR B 1 185 ? 10.82 -51.594 -27.219 1 98.31 185 THR B C 1
ATOM 7335 O O . THR B 1 185 ? 11.289 -50.5 -26.891 1 98.31 185 THR B O 1
ATOM 7338 N N . PHE B 1 186 ? 9.953 -51.75 -28.203 1 97.88 186 PHE B N 1
ATOM 7339 C CA . PHE B 1 186 ? 9.094 -50.75 -28.812 1 97.88 186 PHE B CA 1
ATOM 7340 C C . PHE B 1 186 ? 7.629 -51.156 -28.75 1 97.88 186 PHE B C 1
ATOM 7342 O O . PHE B 1 186 ? 7.262 -52.219 -29.281 1 97.88 186 PHE B O 1
ATOM 7349 N N . ILE B 1 187 ? 6.836 -50.344 -28.109 1 95.62 187 ILE B N 1
ATOM 7350 C CA . ILE B 1 187 ? 5.422 -50.656 -27.938 1 95.62 187 ILE B CA 1
ATOM 7351 C C . ILE B 1 187 ? 4.562 -49.531 -28.469 1 95.62 187 ILE B C 1
ATOM 7353 O O . ILE B 1 187 ? 4.676 -48.375 -28 1 95.62 187 ILE B O 1
ATOM 7357 N N . GLY B 1 188 ? 3.67 -49.781 -29.438 1 91.75 188 GLY B N 1
ATOM 7358 C CA . GLY B 1 188 ? 2.773 -48.781 -30.031 1 91.75 188 GLY B CA 1
ATOM 7359 C C . GLY B 1 188 ? 2.473 -49.062 -31.5 1 91.75 188 GLY B C 1
ATOM 7360 O O . GLY B 1 188 ? 2.891 -50.094 -32.031 1 91.75 188 GLY B O 1
ATOM 7361 N N . LYS B 1 189 ? 1.772 -48.188 -32.062 1 90.44 189 LYS B N 1
ATOM 7362 C CA . LYS B 1 189 ? 1.495 -48.312 -33.469 1 90.44 189 LYS B CA 1
ATOM 7363 C C . LYS B 1 189 ? 2.781 -48.25 -34.312 1 90.44 189 LYS B C 1
ATOM 7365 O O . LYS B 1 189 ? 3.66 -47.438 -34.031 1 90.44 189 LYS B O 1
ATOM 7370 N N . LEU B 1 190 ? 2.854 -49.094 -35.25 1 94 190 LEU B N 1
ATOM 7371 C CA . LEU B 1 190 ? 4.086 -49.219 -36 1 94 190 LEU B CA 1
ATOM 7372 C C . LEU B 1 190 ? 4.105 -48.25 -37.188 1 94 190 LEU B C 1
ATOM 7374 O O . LEU B 1 190 ? 4.133 -48.688 -38.344 1 94 190 LEU B O 1
ATOM 7378 N N . ASN B 1 191 ? 4.141 -46.969 -36.844 1 93.69 191 ASN B N 1
ATOM 7379 C CA . ASN B 1 191 ? 4.133 -45.938 -37.875 1 93.69 191 ASN B CA 1
ATOM 7380 C C . ASN B 1 191 ? 5.203 -44.875 -37.625 1 93.69 191 ASN B C 1
ATOM 7382 O O . ASN B 1 191 ? 5.875 -44.906 -36.594 1 93.69 191 ASN B O 1
ATOM 7386 N N . SER B 1 192 ? 5.363 -44 -38.594 1 93.94 192 SER B N 1
ATOM 7387 C CA . SER B 1 192 ? 6.395 -42.969 -38.531 1 93.94 192 SER B CA 1
ATOM 7388 C C . SER B 1 192 ? 6.082 -41.938 -37.438 1 93.94 192 SER B C 1
ATOM 7390 O O . SER B 1 192 ? 6.992 -41.406 -36.812 1 93.94 192 SER B O 1
ATOM 7392 N N . ALA B 1 193 ? 4.824 -41.719 -37.188 1 93.31 193 ALA B N 1
ATOM 7393 C CA . ALA B 1 193 ? 4.418 -40.75 -36.156 1 93.31 193 ALA B CA 1
ATOM 7394 C C . ALA B 1 193 ? 4.906 -41.188 -34.781 1 93.31 193 ALA B C 1
ATOM 7396 O O . ALA B 1 193 ? 5.332 -40.375 -33.969 1 93.31 193 ALA B O 1
ATOM 7397 N N . LYS B 1 194 ? 4.93 -42.531 -34.594 1 94.81 194 LYS B N 1
ATOM 7398 C CA . LYS B 1 194 ? 5.375 -43.094 -33.312 1 94.81 194 LYS B CA 1
ATOM 7399 C C . LYS B 1 194 ? 6.879 -43.344 -33.344 1 94.81 194 LYS B C 1
ATOM 7401 O O . LYS B 1 194 ? 7.453 -43.719 -32.312 1 94.81 194 LYS B O 1
ATOM 7406 N N . GLY B 1 195 ? 7.566 -43.125 -34.438 1 95.62 195 GLY B N 1
ATOM 7407 C CA . GLY B 1 195 ? 9.016 -43.25 -34.531 1 95.62 195 GLY B CA 1
ATOM 7408 C C . GLY B 1 195 ? 9.492 -44.656 -34.781 1 95.62 195 GLY B C 1
ATOM 7409 O O . GLY B 1 195 ? 10.641 -45 -34.469 1 95.62 195 GLY B O 1
ATOM 7410 N N . TYR B 1 196 ? 8.586 -45.5 -35.281 1 96.25 196 TYR B N 1
ATOM 7411 C CA . TYR B 1 196 ? 8.953 -46.875 -35.469 1 96.25 196 TYR B CA 1
ATOM 7412 C C . TYR B 1 196 ? 10.094 -47.031 -36.469 1 96.25 196 TYR B C 1
ATOM 7414 O O . TYR B 1 196 ? 10.969 -47.875 -36.312 1 96.25 196 TYR B O 1
ATOM 7422 N N . ASP B 1 197 ? 10.125 -46.156 -37.5 1 96.25 197 ASP B N 1
ATOM 7423 C CA . ASP B 1 197 ? 11.195 -46.188 -38.469 1 96.25 197 ASP B CA 1
ATOM 7424 C C . ASP B 1 197 ? 12.539 -45.844 -37.844 1 96.25 197 ASP B C 1
ATOM 7426 O O . ASP B 1 197 ? 13.539 -46.531 -38.062 1 96.25 197 ASP B O 1
ATOM 7430 N N . ILE B 1 198 ? 12.539 -44.875 -37 1 96.81 198 ILE B N 1
ATOM 7431 C CA . ILE B 1 198 ? 13.727 -44.438 -36.281 1 96.81 198 ILE B CA 1
ATOM 7432 C C . ILE B 1 198 ? 14.203 -45.562 -35.344 1 96.81 198 ILE B C 1
ATOM 7434 O O . ILE B 1 198 ? 15.398 -45.875 -35.281 1 96.81 198 ILE B O 1
ATOM 7438 N N . PHE B 1 199 ? 13.32 -46.156 -34.688 1 97.81 199 PHE B N 1
ATOM 7439 C CA . PHE B 1 199 ? 13.617 -47.219 -33.75 1 97.81 199 PHE B CA 1
ATOM 7440 C C . PHE B 1 199 ? 14.211 -48.438 -34.5 1 97.81 199 PHE B C 1
ATOM 7442 O O . PHE B 1 199 ? 15.234 -48.969 -34.094 1 97.81 199 PHE B O 1
ATOM 7449 N N . GLY B 1 200 ? 13.523 -48.844 -35.562 1 97.69 200 GLY B N 1
ATOM 7450 C CA . GLY B 1 200 ? 13.961 -50.031 -36.312 1 97.69 200 GLY B CA 1
ATOM 7451 C C . GLY B 1 200 ? 15.375 -49.875 -36.844 1 97.69 200 GLY B C 1
ATOM 7452 O O . GLY B 1 200 ? 16.188 -50.812 -36.719 1 97.69 200 GLY B O 1
ATOM 7453 N N . GLU B 1 201 ? 15.648 -48.719 -37.375 1 97.31 201 GLU B N 1
ATOM 7454 C CA . GLU B 1 201 ? 16.969 -48.469 -37.938 1 97.31 201 GLU B CA 1
ATOM 7455 C C . GLU B 1 201 ? 18.047 -48.531 -36.844 1 97.31 201 GLU B C 1
ATOM 7457 O O . GLU B 1 201 ? 19.094 -49.156 -37.031 1 97.31 201 GLU B O 1
ATOM 7462 N N . ALA B 1 202 ? 17.766 -47.938 -35.75 1 98.06 202 ALA B N 1
ATOM 7463 C CA . ALA B 1 202 ? 18.703 -47.938 -34.625 1 98.06 202 ALA B CA 1
ATOM 7464 C C . ALA B 1 202 ? 18.844 -49.344 -34.062 1 98.06 202 ALA B C 1
ATOM 7466 O O . ALA B 1 202 ? 19.953 -49.781 -33.719 1 98.06 202 ALA B O 1
ATOM 7467 N N . ALA B 1 203 ? 17.75 -50.062 -33.969 1 98.06 203 ALA B N 1
ATOM 7468 C CA . ALA B 1 203 ? 17.703 -51.375 -33.375 1 98.06 203 ALA B CA 1
ATOM 7469 C C . ALA B 1 203 ? 18.531 -52.375 -34.188 1 98.06 203 ALA B C 1
ATOM 7471 O O . ALA B 1 203 ? 19.234 -53.219 -33.625 1 98.06 203 ALA B O 1
ATOM 7472 N N . ILE B 1 204 ? 18.469 -52.281 -35.531 1 97.56 204 ILE B N 1
ATOM 7473 C CA . ILE B 1 204 ? 19.219 -53.188 -36.375 1 97.56 204 ILE B CA 1
ATOM 7474 C C . ILE B 1 204 ? 20.703 -52.969 -36.156 1 97.56 204 ILE B C 1
ATOM 7476 O O . ILE B 1 204 ? 21.469 -53.969 -36.062 1 97.56 204 ILE B O 1
ATOM 7480 N N . LYS B 1 205 ? 21.078 -51.781 -36.062 1 97.56 205 LYS B N 1
ATOM 7481 C CA . LYS B 1 205 ? 22.484 -51.469 -35.812 1 97.56 205 LYS B CA 1
ATOM 7482 C C . LYS B 1 205 ? 22.922 -52.031 -34.469 1 97.56 205 LYS B C 1
ATOM 7484 O O . LYS B 1 205 ? 24.031 -52.594 -34.344 1 97.56 205 LYS B O 1
ATOM 7489 N N . ILE B 1 206 ? 22.125 -51.906 -33.5 1 98.31 206 ILE B N 1
ATOM 7490 C CA . ILE B 1 206 ? 22.422 -52.406 -32.125 1 98.31 206 ILE B CA 1
ATOM 7491 C C . ILE B 1 206 ? 22.547 -53.906 -32.156 1 98.31 206 ILE B C 1
ATOM 7493 O O . ILE B 1 206 ? 23.484 -54.469 -31.562 1 98.31 206 ILE B O 1
ATOM 7497 N N . LEU B 1 207 ? 21.578 -54.594 -32.812 1 97.75 207 LEU B N 1
ATOM 7498 C CA . LEU B 1 207 ? 21.562 -56.062 -32.844 1 97.75 207 LEU B CA 1
ATOM 7499 C C . LEU B 1 207 ? 22.797 -56.594 -33.531 1 97.75 207 LEU B C 1
ATOM 7501 O O . LEU B 1 207 ? 23.312 -57.688 -33.156 1 97.75 207 LEU B O 1
ATOM 7505 N N . ASN B 1 208 ? 23.344 -55.875 -34.5 1 97.44 208 ASN B N 1
ATOM 7506 C CA . ASN B 1 208 ? 24.562 -56.281 -35.188 1 97.44 208 ASN B CA 1
ATOM 7507 C C . ASN B 1 208 ? 25.797 -56.156 -34.281 1 97.44 208 ASN B C 1
ATOM 7509 O O . ASN B 1 208 ? 26.75 -56.906 -34.438 1 97.44 208 ASN B O 1
ATOM 7513 N N . GLU B 1 209 ? 25.734 -55.25 -33.469 1 97.44 209 GLU B N 1
ATOM 7514 C CA . GLU B 1 209 ? 26.906 -54.906 -32.656 1 97.44 209 GLU B CA 1
ATOM 7515 C C . GLU B 1 209 ? 26.891 -55.656 -31.328 1 97.44 209 GLU B C 1
ATOM 7517 O O . GLU B 1 209 ? 27.938 -55.969 -30.766 1 97.44 209 GLU B O 1
ATOM 7522 N N . PHE B 1 210 ? 25.719 -55.969 -30.781 1 97.88 210 PHE B N 1
ATOM 7523 C CA . PHE B 1 210 ? 25.594 -56.594 -29.469 1 97.88 210 PHE B CA 1
ATOM 7524 C C . PHE B 1 210 ? 24.797 -57.875 -29.562 1 97.88 210 PHE B C 1
ATOM 7526 O O . PHE B 1 210 ? 23.594 -57.906 -29.344 1 97.88 210 PHE B O 1
ATOM 7533 N N . PRO B 1 211 ? 25.438 -58.969 -29.75 1 95.88 211 PRO B N 1
ATOM 7534 C CA . PRO B 1 211 ? 24.781 -60.219 -30.047 1 95.88 211 PRO B CA 1
ATOM 7535 C C . PRO B 1 211 ? 23.953 -60.781 -28.875 1 95.88 211 PRO B C 1
ATOM 7537 O O . PRO B 1 211 ? 23.109 -61.656 -29.062 1 95.88 211 PRO B O 1
ATOM 7540 N N . ASN B 1 212 ? 24.156 -60.25 -27.719 1 96.38 212 ASN B N 1
ATOM 7541 C CA . ASN B 1 212 ? 23.453 -60.75 -26.547 1 96.38 212 ASN B CA 1
ATOM 7542 C C . ASN B 1 212 ? 22.141 -60 -26.297 1 96.38 212 ASN B C 1
ATOM 7544 O O . ASN B 1 212 ? 21.453 -60.281 -25.312 1 96.38 212 ASN B O 1
ATOM 7548 N N . TRP B 1 213 ? 21.766 -59.094 -27.109 1 97.94 213 TRP B N 1
ATOM 7549 C CA . TRP B 1 213 ? 20.547 -58.312 -26.922 1 97.94 213 TRP B CA 1
ATOM 7550 C C . TRP B 1 213 ? 19.484 -58.688 -27.953 1 97.94 213 TRP B C 1
ATOM 7552 O O . TRP B 1 213 ? 19.812 -59.094 -29.078 1 97.94 213 TRP B O 1
ATOM 7562 N N . ASN B 1 214 ? 18.234 -58.625 -27.578 1 98.19 214 ASN B N 1
ATOM 7563 C CA . ASN B 1 214 ? 17.078 -58.875 -28.422 1 98.19 214 ASN B CA 1
ATOM 7564 C C . ASN B 1 214 ? 16.125 -57.688 -28.469 1 98.19 214 ASN B C 1
ATOM 7566 O O . ASN B 1 214 ? 16.109 -56.875 -27.531 1 98.19 214 ASN B O 1
ATOM 7570 N N . VAL B 1 215 ? 15.383 -57.656 -29.547 1 98.19 215 VAL B N 1
ATOM 7571 C CA . VAL B 1 215 ? 14.391 -56.594 -29.688 1 98.19 215 VAL B CA 1
ATOM 7572 C C . VAL B 1 215 ? 12.984 -57.188 -29.734 1 98.19 215 VAL B C 1
ATOM 7574 O O . VAL B 1 215 ? 12.75 -58.188 -30.438 1 98.19 215 VAL B O 1
ATOM 7577 N N . GLU B 1 216 ? 12.117 -56.656 -28.906 1 97.88 216 GLU B N 1
ATOM 7578 C CA . GLU B 1 216 ? 10.711 -57.031 -28.922 1 97.88 216 GLU B CA 1
ATOM 7579 C C . GLU B 1 216 ? 9.82 -55.875 -29.344 1 97.88 216 GLU B C 1
ATOM 7581 O O . GLU B 1 216 ? 9.789 -54.844 -28.656 1 97.88 216 GLU B O 1
ATOM 7586 N N . VAL B 1 217 ? 9.086 -56.031 -30.422 1 97.12 217 VAL B N 1
ATOM 7587 C CA . VAL B 1 217 ? 8.188 -54.969 -30.922 1 97.12 217 VAL B CA 1
ATOM 7588 C C . VAL B 1 217 ? 6.738 -55.438 -30.75 1 97.12 217 VAL B C 1
ATOM 7590 O O . VAL B 1 217 ? 6.363 -56.531 -31.172 1 97.12 217 VAL B O 1
ATOM 7593 N N . VAL B 1 218 ? 6 -54.562 -30.062 1 95.44 218 VAL B N 1
ATOM 7594 C CA . VAL B 1 218 ? 4.582 -54.844 -29.859 1 95.44 218 VAL B CA 1
ATOM 7595 C C . VAL B 1 218 ? 3.736 -53.75 -30.516 1 95.44 218 VAL B C 1
ATOM 7597 O O . VAL B 1 218 ? 3.895 -52.562 -30.219 1 95.44 218 VAL B O 1
ATOM 7600 N N . GLY B 1 219 ? 2.793 -54.188 -31.406 1 91.06 219 GLY B N 1
ATOM 7601 C CA . GLY B 1 219 ? 1.904 -53.25 -32.094 1 91.06 219 GLY B CA 1
ATOM 7602 C C . GLY B 1 219 ? 1.614 -53.656 -33.531 1 91.06 219 GLY B C 1
ATOM 7603 O O . GLY B 1 219 ? 2.18 -54.625 -34.031 1 91.06 219 GLY B O 1
ATOM 7604 N N . ASP B 1 220 ? 0.692 -52.906 -34.062 1 87.19 220 ASP B N 1
ATOM 7605 C CA . ASP B 1 220 ? 0.346 -53.188 -35.469 1 87.19 220 ASP B CA 1
ATOM 7606 C C . ASP B 1 220 ? -0.019 -51.875 -36.188 1 87.19 220 ASP B C 1
ATOM 7608 O O . ASP B 1 220 ? -0.229 -50.844 -35.562 1 87.19 220 ASP B O 1
ATOM 7612 N N . GLU B 1 221 ? 0.205 -51.938 -37.375 1 85.5 221 GLU B N 1
ATOM 7613 C CA . GLU B 1 221 ? -0.163 -50.812 -38.25 1 85.5 221 GLU B CA 1
ATOM 7614 C C . GLU B 1 221 ? -0.567 -51.312 -39.625 1 85.5 221 GLU B C 1
ATOM 7616 O O . GLU B 1 221 ? 0.215 -51.969 -40.312 1 85.5 221 GLU B O 1
ATOM 7621 N N . SER B 1 222 ? -1.719 -50.969 -39.938 1 81.31 222 SER B N 1
ATOM 7622 C CA . SER B 1 222 ? -2.205 -51.469 -41.219 1 81.31 222 SER B CA 1
ATOM 7623 C C . SER B 1 222 ? -1.888 -50.469 -42.344 1 81.31 222 SER B C 1
ATOM 7625 O O . SER B 1 222 ? -1.752 -50.844 -43.5 1 81.31 222 SER B O 1
ATOM 7627 N N . ARG B 1 223 ? -1.728 -49.188 -42.094 1 85.25 223 ARG B N 1
ATOM 7628 C CA . ARG B 1 223 ? -1.641 -48.156 -43.125 1 85.25 223 ARG B CA 1
ATOM 7629 C C . ARG B 1 223 ? -0.206 -47.969 -43.625 1 85.25 223 ARG B C 1
ATOM 7631 O O . ARG B 1 223 ? 0.031 -47.781 -44.812 1 85.25 223 ARG B O 1
ATOM 7638 N N . GLU B 1 224 ? 0.671 -48.031 -42.688 1 85.19 224 GLU B N 1
ATOM 7639 C CA . GLU B 1 224 ? 2.08 -47.812 -43 1 85.19 224 GLU B CA 1
ATOM 7640 C C . GLU B 1 224 ? 2.881 -49.094 -42.812 1 85.19 224 GLU B C 1
ATOM 7642 O O . GLU B 1 224 ? 2.873 -49.688 -41.719 1 85.19 224 GLU B O 1
ATOM 7647 N N . LYS B 1 225 ? 3.494 -49.469 -43.906 1 85.44 225 LYS B N 1
ATOM 7648 C CA . LYS B 1 225 ? 4.254 -50.719 -43.812 1 85.44 225 LYS B CA 1
ATOM 7649 C C . LYS B 1 225 ? 5.754 -50.438 -43.719 1 85.44 225 LYS B C 1
ATOM 7651 O O . LYS B 1 225 ? 6.375 -49.969 -44.688 1 85.44 225 LYS B O 1
ATOM 7656 N N . ILE B 1 226 ? 6.281 -50.562 -42.562 1 89.56 226 ILE B N 1
ATOM 7657 C CA . ILE B 1 226 ? 7.707 -50.438 -42.281 1 89.56 226 ILE B CA 1
ATOM 7658 C C . ILE B 1 226 ? 8.242 -51.781 -41.75 1 89.56 226 ILE B C 1
ATOM 7660 O O . ILE B 1 226 ? 7.719 -52.312 -40.781 1 89.56 226 ILE B O 1
ATOM 7664 N N . TYR B 1 227 ? 9.297 -52.281 -42.406 1 88.69 227 TYR B N 1
ATOM 7665 C CA . TYR B 1 227 ? 9.75 -53.594 -42.062 1 88.69 227 TYR B CA 1
ATOM 7666 C C . TYR B 1 227 ? 11.242 -53.625 -41.75 1 88.69 227 TYR B C 1
ATOM 7668 O O . TYR B 1 227 ? 12.023 -52.938 -42.438 1 88.69 227 TYR B O 1
ATOM 7676 N N . PHE B 1 228 ? 11.523 -54.344 -40.75 1 93.19 228 PHE B N 1
ATOM 7677 C CA . PHE B 1 228 ? 12.906 -54.594 -40.375 1 93.19 228 PHE B CA 1
ATOM 7678 C C . PHE B 1 228 ? 13.117 -56.094 -40.156 1 93.19 228 PHE B C 1
ATOM 7680 O O . PHE B 1 228 ? 12.258 -56.781 -39.594 1 93.19 228 PHE B O 1
ATOM 7687 N N . LYS B 1 229 ? 14.281 -56.594 -40.719 1 91.75 229 LYS B N 1
ATOM 7688 C CA . LYS B 1 229 ? 14.516 -58.031 -40.594 1 91.75 229 LYS B CA 1
ATOM 7689 C C . LYS B 1 229 ? 15.844 -58.312 -39.906 1 91.75 229 LYS B C 1
ATOM 7691 O O . LYS B 1 229 ? 16.891 -57.781 -40.281 1 91.75 229 LYS B O 1
ATOM 7696 N N . HIS B 1 230 ? 15.75 -59.031 -38.906 1 95 230 HIS B N 1
ATOM 7697 C CA . HIS B 1 230 ? 16.859 -59.562 -38.125 1 95 230 HIS B CA 1
ATOM 7698 C C . HIS B 1 230 ? 16.406 -60.75 -37.281 1 95 230 HIS B C 1
ATOM 7700 O O . HIS B 1 230 ? 15.281 -60.781 -36.781 1 95 230 HIS B O 1
ATOM 7706 N N . ASN B 1 231 ? 17.203 -61.75 -37.062 1 94.75 231 ASN B N 1
ATOM 7707 C CA . ASN B 1 231 ? 16.828 -62.969 -36.375 1 94.75 231 ASN B CA 1
ATOM 7708 C C . ASN B 1 231 ? 16.438 -62.688 -34.938 1 94.75 231 ASN B C 1
ATOM 7710 O O . ASN B 1 231 ? 15.695 -63.469 -34.312 1 94.75 231 ASN B O 1
ATOM 7714 N N . ARG B 1 232 ? 16.891 -61.562 -34.344 1 97.19 232 ARG B N 1
ATOM 7715 C CA . ARG B 1 232 ? 16.594 -61.25 -32.969 1 97.19 232 ARG B CA 1
ATOM 7716 C C . ARG B 1 232 ? 15.711 -60 -32.875 1 97.19 232 ARG B C 1
ATOM 7718 O O . ARG B 1 232 ? 15.641 -59.375 -31.812 1 97.19 232 ARG B O 1
ATOM 7725 N N . PHE B 1 233 ? 15.125 -59.625 -33.969 1 97.19 233 PHE B N 1
ATOM 7726 C CA . PHE B 1 233 ? 14.094 -58.594 -34.031 1 97.19 233 PHE B CA 1
ATOM 7727 C C . PHE B 1 233 ? 12.711 -59.219 -34.125 1 97.19 233 PHE B C 1
ATOM 7729 O O . PHE B 1 233 ? 12.258 -59.625 -35.188 1 97.19 233 PHE B O 1
ATOM 7736 N N . ASN B 1 234 ? 12 -59.25 -33 1 96.25 234 ASN B N 1
ATOM 7737 C CA . ASN B 1 234 ? 10.758 -60 -32.906 1 96.25 234 ASN B CA 1
ATOM 7738 C C . ASN B 1 234 ? 9.539 -59.094 -33 1 96.25 234 ASN B C 1
ATOM 7740 O O . ASN B 1 234 ? 9.344 -58.219 -32.156 1 96.25 234 ASN B O 1
ATOM 7744 N N . LEU B 1 235 ? 8.758 -59.344 -33.969 1 94.94 235 LEU B N 1
ATOM 7745 C CA . LEU B 1 235 ? 7.473 -58.656 -34.125 1 94.94 235 LEU B CA 1
ATOM 7746 C C . LEU B 1 235 ? 6.348 -59.5 -33.5 1 94.94 235 LEU B C 1
ATOM 7748 O O . LEU B 1 235 ? 5.945 -60.531 -34.031 1 94.94 235 LEU B O 1
ATOM 7752 N N . ASN B 1 236 ? 5.766 -58.938 -32.438 1 93.62 236 ASN B N 1
ATOM 7753 C CA . ASN B 1 236 ? 4.781 -59.719 -31.656 1 93.62 236 ASN B CA 1
ATOM 7754 C C . ASN B 1 236 ? 3.355 -59.344 -32.062 1 93.62 236 ASN B C 1
ATOM 7756 O O . ASN B 1 236 ? 2.404 -60.031 -31.672 1 93.62 236 ASN B O 1
ATOM 7760 N N . GLY B 1 237 ? 3.25 -58.281 -32.938 1 91.06 237 GLY B N 1
ATOM 7761 C CA . GLY B 1 237 ? 1.912 -57.844 -33.281 1 91.06 237 GLY B CA 1
ATOM 7762 C C . GLY B 1 237 ? 1.163 -57.25 -32.125 1 91.06 237 GLY B C 1
ATOM 7763 O O . GLY B 1 237 ? 1.771 -56.875 -31.109 1 91.06 237 GLY B O 1
ATOM 7764 N N . PHE B 1 238 ? -0.075 -57.156 -32.281 1 88.38 238 PHE B N 1
ATOM 7765 C CA . PHE B 1 238 ? -0.915 -56.656 -31.203 1 88.38 238 PHE B CA 1
ATOM 7766 C C . PHE B 1 238 ? -0.979 -57.625 -30.031 1 88.38 238 PHE B C 1
ATOM 7768 O O . PHE B 1 238 ? -1.085 -58.844 -30.25 1 88.38 238 PHE B O 1
ATOM 7775 N N . GLN B 1 239 ? -0.794 -57.094 -28.859 1 88.56 239 GLN B N 1
ATOM 7776 C CA . GLN B 1 239 ? -0.921 -57.875 -27.625 1 88.56 239 GLN B CA 1
ATOM 7777 C C . GLN B 1 239 ? -1.905 -57.219 -26.656 1 88.56 239 GLN B C 1
ATOM 7779 O O . GLN B 1 239 ? -2.035 -56 -26.625 1 88.56 239 GLN B O 1
ATOM 7784 N N . ASN B 1 240 ? -2.623 -58.031 -25.953 1 85.94 240 ASN B N 1
ATOM 7785 C CA . ASN B 1 240 ? -3.465 -57.469 -24.906 1 85.94 240 ASN B CA 1
ATOM 7786 C C . ASN B 1 240 ? -2.633 -56.812 -23.812 1 85.94 240 ASN B C 1
ATOM 7788 O O . ASN B 1 240 ? -1.433 -57.062 -23.703 1 85.94 240 ASN B O 1
ATOM 7792 N N . HIS B 1 241 ? -3.248 -56.062 -23.047 1 88.88 241 HIS B N 1
ATOM 7793 C CA . HIS B 1 241 ? -2.562 -55.188 -22.078 1 88.88 241 HIS B CA 1
ATOM 7794 C C . HIS B 1 241 ? -1.771 -56 -21.078 1 88.88 241 HIS B C 1
ATOM 7796 O O . HIS B 1 241 ? -0.648 -55.656 -20.719 1 88.88 241 HIS B O 1
ATOM 7802 N N . LYS B 1 242 ? -2.285 -57.031 -20.594 1 88.75 242 LYS B N 1
ATOM 7803 C CA . LYS B 1 242 ? -1.611 -57.875 -19.625 1 88.75 242 LYS B CA 1
ATOM 7804 C C . LYS B 1 242 ? -0.295 -58.438 -20.172 1 88.75 242 LYS B C 1
ATOM 7806 O O . LYS B 1 242 ? 0.712 -58.469 -19.469 1 88.75 242 LYS B O 1
ATOM 7811 N N . ASN B 1 243 ? -0.303 -58.812 -21.359 1 91.94 243 ASN B N 1
ATOM 7812 C CA . ASN B 1 243 ? 0.894 -59.344 -22 1 91.94 243 ASN B CA 1
ATOM 7813 C C . ASN B 1 243 ? 1.946 -58.281 -22.203 1 91.94 243 ASN B C 1
ATOM 7815 O O . ASN B 1 243 ? 3.146 -58.531 -22.109 1 91.94 243 ASN B O 1
ATOM 7819 N N . VAL B 1 244 ? 1.452 -57.156 -22.531 1 93.56 244 VAL B N 1
ATOM 7820 C CA . VAL B 1 244 ? 2.365 -56.031 -22.688 1 93.56 244 VAL B CA 1
ATOM 7821 C C . VAL B 1 244 ? 3.131 -55.812 -21.375 1 93.56 244 VAL B C 1
ATOM 7823 O O . VAL B 1 244 ? 4.352 -55.656 -21.391 1 93.56 244 VAL B O 1
ATOM 7826 N N . LEU B 1 245 ? 2.492 -55.844 -20.297 1 94.25 245 LEU B N 1
ATOM 7827 C CA . LEU B 1 245 ? 3.113 -55.625 -19 1 94.25 245 LEU B CA 1
ATOM 7828 C C . LEU B 1 245 ? 4.105 -56.719 -18.672 1 94.25 245 LEU B C 1
ATOM 7830 O O . LEU B 1 245 ? 5.145 -56.469 -18.047 1 94.25 245 LEU B O 1
ATOM 7834 N N . LYS B 1 246 ? 3.775 -57.906 -19.125 1 94.31 246 LYS B N 1
ATOM 7835 C CA . LYS B 1 246 ? 4.684 -59 -18.906 1 94.31 246 LYS B CA 1
ATOM 7836 C C . LYS B 1 246 ? 5.988 -58.812 -19.688 1 94.31 246 LYS B C 1
ATOM 7838 O O . LYS B 1 246 ? 7.07 -59.125 -19.172 1 94.31 246 LYS B O 1
ATOM 7843 N N . ILE B 1 247 ? 5.801 -58.344 -20.844 1 96.31 247 ILE B N 1
ATOM 7844 C CA . ILE B 1 247 ? 6.973 -58.062 -21.656 1 96.31 247 ILE B CA 1
ATOM 7845 C C . ILE B 1 247 ? 7.828 -56.969 -21.016 1 96.31 247 ILE B C 1
ATOM 7847 O O . ILE B 1 247 ? 9.055 -57.094 -20.938 1 96.31 247 ILE B O 1
ATOM 7851 N N . LEU B 1 248 ? 7.215 -55.969 -20.516 1 96.94 248 LEU B N 1
ATOM 7852 C CA . LEU B 1 248 ? 7.922 -54.844 -19.891 1 96.94 248 LEU B CA 1
ATOM 7853 C C . LEU B 1 248 ? 8.641 -55.312 -18.625 1 96.94 248 LEU B C 1
ATOM 7855 O O . LEU B 1 248 ? 9.711 -54.781 -18.297 1 96.94 248 LEU B O 1
ATOM 7859 N N . LYS B 1 249 ? 8.07 -56.25 -17.969 1 95.81 249 LYS B N 1
ATOM 7860 C CA . LYS B 1 249 ? 8.688 -56.781 -16.75 1 95.81 249 LYS B CA 1
ATOM 7861 C C . LYS B 1 249 ? 10.055 -57.375 -17.047 1 95.81 249 LYS B C 1
ATOM 7863 O O . LYS B 1 249 ? 10.953 -57.344 -16.203 1 95.81 249 LYS B O 1
ATOM 7868 N N . LYS B 1 250 ? 10.219 -57.875 -18.219 1 96.31 250 LYS B N 1
ATOM 7869 C CA . LYS B 1 250 ? 11.469 -58.531 -18.594 1 96.31 250 LYS B CA 1
ATOM 7870 C C . LYS B 1 250 ? 12.383 -57.562 -19.344 1 96.31 250 LYS B C 1
ATOM 7872 O O . LYS B 1 250 ? 13.578 -57.812 -19.5 1 96.31 250 LYS B O 1
ATOM 7877 N N . THR B 1 251 ? 11.883 -56.469 -19.75 1 97.88 251 THR B N 1
ATOM 7878 C CA . THR B 1 251 ? 12.586 -55.531 -20.594 1 97.88 251 THR B CA 1
ATOM 7879 C C . THR B 1 251 ? 13.594 -54.719 -19.781 1 97.88 251 THR B C 1
ATOM 7881 O O . THR B 1 251 ? 13.273 -54.219 -18.703 1 97.88 251 THR B O 1
ATOM 7884 N N . SER B 1 252 ? 14.812 -54.531 -20.344 1 98.12 252 SER B N 1
ATOM 7885 C CA . SER B 1 252 ? 15.812 -53.688 -19.719 1 98.12 252 SER B CA 1
ATOM 7886 C C . SER B 1 252 ? 15.727 -52.25 -20.234 1 98.12 252 SER B C 1
ATOM 7888 O O . SER B 1 252 ? 15.812 -51.312 -19.453 1 98.12 252 SER B O 1
ATOM 7890 N N . ILE B 1 253 ? 15.602 -52.125 -21.547 1 98.44 253 ILE B N 1
ATOM 7891 C CA . ILE B 1 253 ? 15.547 -50.812 -22.156 1 98.44 253 ILE B CA 1
ATOM 7892 C C . ILE B 1 253 ? 14.242 -50.656 -22.953 1 98.44 253 ILE B C 1
ATOM 7894 O O . ILE B 1 253 ? 13.922 -51.5 -23.781 1 98.44 253 ILE B O 1
ATOM 7898 N N . SER B 1 254 ? 13.477 -49.656 -22.625 1 98.31 254 SER B N 1
ATOM 7899 C CA . SER B 1 254 ? 12.25 -49.375 -23.359 1 98.31 254 SER B CA 1
ATOM 7900 C C . SER B 1 254 ? 12.367 -48.031 -24.109 1 98.31 254 SER B C 1
ATOM 7902 O O . SER B 1 254 ? 12.859 -47.062 -23.562 1 98.31 254 SER B O 1
ATOM 7904 N N . VAL B 1 255 ? 11.898 -48 -25.359 1 98.25 255 VAL B N 1
ATOM 7905 C CA . VAL B 1 255 ? 12.094 -46.812 -26.188 1 98.25 255 VAL B CA 1
ATOM 7906 C C . VAL B 1 255 ? 10.734 -46.281 -26.641 1 98.25 255 VAL B C 1
ATOM 7908 O O . VAL B 1 255 ? 9.93 -47 -27.219 1 98.25 255 VAL B O 1
ATOM 7911 N N . VAL B 1 256 ? 10.492 -45.031 -26.328 1 97.31 256 VAL B N 1
ATOM 7912 C CA . VAL B 1 256 ? 9.328 -44.281 -26.812 1 97.31 256 VAL B CA 1
ATOM 7913 C C . VAL B 1 256 ? 9.789 -43.031 -27.547 1 97.31 256 VAL B C 1
ATOM 7915 O O . VAL B 1 256 ? 9.742 -41.938 -26.984 1 97.31 256 VAL B O 1
ATOM 7918 N N . CYS B 1 257 ? 10.086 -43.125 -28.797 1 97.12 257 CYS B N 1
ATOM 7919 C CA . CYS B 1 257 ? 10.711 -42.062 -29.562 1 97.12 257 CYS B CA 1
ATOM 7920 C C . CYS B 1 257 ? 9.711 -41.438 -30.516 1 97.12 257 CYS B C 1
ATOM 7922 O O . CYS B 1 257 ? 10.008 -41.219 -31.703 1 97.12 257 CYS B O 1
ATOM 7924 N N . SER B 1 258 ? 8.516 -41.125 -30.031 1 95.44 258 SER B N 1
ATOM 7925 C CA . SER B 1 258 ? 7.441 -40.562 -30.844 1 95.44 258 SER B CA 1
ATOM 7926 C C . SER B 1 258 ? 7.836 -39.188 -31.422 1 95.44 258 SER B C 1
ATOM 7928 O O . SER B 1 258 ? 8.422 -38.375 -30.734 1 95.44 258 SER B O 1
ATOM 7930 N N . ARG B 1 259 ? 7.535 -39.031 -32.75 1 93.94 259 ARG B N 1
ATOM 7931 C CA . ARG B 1 259 ? 7.676 -37.75 -33.406 1 93.94 259 ARG B CA 1
ATOM 7932 C C . ARG B 1 259 ? 6.469 -36.844 -33.125 1 93.94 259 ARG B C 1
ATOM 7934 O O . ARG B 1 259 ? 6.598 -35.625 -33.031 1 93.94 259 ARG B O 1
ATOM 7941 N N . TRP B 1 260 ? 5.406 -37.531 -33.062 1 92.31 260 TRP B N 1
ATOM 7942 C CA . TRP B 1 260 ? 4.156 -36.844 -32.781 1 92.31 260 TRP B CA 1
ATOM 7943 C C . TRP B 1 260 ? 4.082 -36.375 -31.328 1 92.31 260 TRP B C 1
ATOM 7945 O O . TRP B 1 260 ? 4.688 -37 -30.453 1 92.31 260 TRP B O 1
ATOM 7955 N N . ASN B 1 261 ? 3.359 -35.219 -31.094 1 92.38 261 ASN B N 1
ATOM 7956 C CA . ASN B 1 261 ? 3.129 -34.781 -29.719 1 92.38 261 ASN B CA 1
ATOM 7957 C C . ASN B 1 261 ? 2.15 -35.688 -29 1 92.38 261 ASN B C 1
ATOM 7959 O O . ASN B 1 261 ? 0.935 -35.531 -29.109 1 92.38 261 ASN B O 1
ATOM 7963 N N . GLU B 1 262 ? 2.691 -36.562 -28.141 1 92.75 262 GLU B N 1
ATOM 7964 C CA . GLU B 1 262 ? 1.835 -37.438 -27.344 1 92.75 262 GLU B CA 1
ATOM 7965 C C . GLU B 1 262 ? 1.056 -36.656 -26.297 1 92.75 262 GLU B C 1
ATOM 7967 O O . GLU B 1 262 ? 1.638 -35.875 -25.547 1 92.75 262 GLU B O 1
ATOM 7972 N N . PRO B 1 263 ? -0.251 -36.781 -26.297 1 93.75 263 PRO B N 1
ATOM 7973 C CA . PRO B 1 263 ? -0.983 -36.094 -25.234 1 93.75 263 PRO B CA 1
ATOM 7974 C C . PRO B 1 263 ? -0.521 -36.5 -23.828 1 93.75 263 PRO B C 1
ATOM 7976 O O . PRO B 1 263 ? -0.484 -35.688 -22.922 1 93.75 263 PRO B O 1
ATOM 7979 N N . PHE B 1 264 ? -0.148 -37.688 -23.609 1 92.81 264 PHE B N 1
ATOM 7980 C CA . PHE B 1 264 ? 0.409 -38.156 -22.344 1 92.81 264 PHE B CA 1
ATOM 7981 C C . PHE B 1 264 ? 1.497 -39.188 -22.578 1 92.81 264 PHE B C 1
ATOM 7983 O O . PHE B 1 264 ? 2.688 -38.875 -22.531 1 92.81 264 PHE B O 1
ATOM 7990 N N . GLY B 1 265 ? 1.283 -40.406 -23.172 1 91.81 265 GLY B N 1
ATOM 7991 C CA . GLY B 1 265 ? 2.232 -41.469 -23.422 1 91.81 265 GLY B CA 1
ATOM 7992 C C . GLY B 1 265 ? 2.215 -42.531 -22.359 1 91.81 265 GLY B C 1
ATOM 7993 O O . GLY B 1 265 ? 3.166 -42.688 -21.578 1 91.81 265 GLY B O 1
ATOM 7994 N N . ARG B 1 266 ? 1.255 -43.344 -22.422 1 92.12 266 ARG B N 1
ATOM 7995 C CA . ARG B 1 266 ? 1.019 -44.375 -21.422 1 92.12 266 ARG B CA 1
ATOM 7996 C C . ARG B 1 266 ? 2.15 -45.406 -21.422 1 92.12 266 ARG B C 1
ATOM 7998 O O . ARG B 1 266 ? 2.514 -45.938 -20.359 1 92.12 266 ARG B O 1
ATOM 8005 N N . THR B 1 267 ? 2.682 -45.656 -22.562 1 94 267 THR B N 1
ATOM 8006 C CA . THR B 1 267 ? 3.756 -46.625 -22.688 1 94 267 THR B CA 1
ATOM 8007 C C . THR B 1 267 ? 4.957 -46.219 -21.844 1 94 267 THR B C 1
ATOM 8009 O O . THR B 1 267 ? 5.535 -47.062 -21.141 1 94 267 THR B O 1
ATOM 8012 N N . SER B 1 268 ? 5.277 -45.031 -21.984 1 94.94 268 SER B N 1
ATOM 8013 C CA . SER B 1 268 ? 6.383 -44.5 -21.172 1 94.94 268 SER B CA 1
ATOM 8014 C C . SER B 1 268 ? 6.09 -44.625 -19.688 1 94.94 268 SER B C 1
ATOM 8016 O O . SER B 1 268 ? 6.973 -45 -18.906 1 94.94 268 SER B O 1
ATOM 8018 N N . LEU B 1 269 ? 4.91 -44.312 -19.297 1 95.31 269 LEU B N 1
ATOM 8019 C CA . LEU B 1 269 ? 4.465 -44.469 -17.922 1 95.31 269 LEU B CA 1
ATOM 8020 C C . LEU B 1 269 ? 4.621 -45.906 -17.438 1 95.31 269 LEU B C 1
ATOM 8022 O O . LEU B 1 269 ? 5.172 -46.156 -16.375 1 95.31 269 LEU B O 1
ATOM 8026 N N . GLU B 1 270 ? 4.168 -46.812 -18.234 1 95.94 270 GLU B N 1
ATOM 8027 C CA . GLU B 1 270 ? 4.207 -48.25 -17.891 1 95.94 270 GLU B CA 1
ATOM 8028 C C . GLU B 1 270 ? 5.641 -48.781 -17.859 1 95.94 270 GLU B C 1
ATOM 8030 O O . GLU B 1 270 ? 5.996 -49.594 -17.016 1 95.94 270 GLU B O 1
ATOM 8035 N N . SER B 1 271 ? 6.438 -48.281 -18.781 1 96.56 271 SER B N 1
ATOM 8036 C CA . SER B 1 271 ? 7.848 -48.656 -18.812 1 96.56 271 SER B CA 1
ATOM 8037 C C . SER B 1 271 ? 8.555 -48.25 -17.531 1 96.56 271 SER B C 1
ATOM 8039 O O . SER B 1 271 ? 9.328 -49 -16.953 1 96.56 271 SER B O 1
ATOM 8041 N N . SER B 1 272 ? 8.25 -47.062 -17.125 1 93.25 272 SER B N 1
ATOM 8042 C CA . SER B 1 272 ? 8.852 -46.531 -15.914 1 93.25 272 SER B CA 1
ATOM 8043 C C . SER B 1 272 ? 8.422 -47.312 -14.688 1 93.25 272 SER B C 1
ATOM 8045 O O . SER B 1 272 ? 9.258 -47.656 -13.844 1 93.25 272 SER B O 1
ATOM 8047 N N . SER B 1 273 ? 7.16 -47.625 -14.609 1 95.25 273 SER B N 1
ATOM 8048 C CA . SER B 1 273 ? 6.637 -48.344 -13.453 1 95.25 273 SER B CA 1
ATOM 8049 C C . SER B 1 273 ? 7.18 -49.781 -13.398 1 95.25 273 SER B C 1
ATOM 8051 O O . SER B 1 273 ? 7.23 -50.375 -12.328 1 95.25 273 SER B O 1
ATOM 8053 N N . HIS B 1 274 ? 7.586 -50.281 -14.461 1 96.25 274 HIS B N 1
ATOM 8054 C CA . HIS B 1 274 ? 8.062 -51.656 -14.539 1 96.25 274 HIS B CA 1
ATOM 8055 C C . HIS B 1 274 ? 9.586 -51.719 -14.547 1 96.25 274 HIS B C 1
ATOM 8057 O O . HIS B 1 274 ? 10.172 -52.75 -14.906 1 96.25 274 HIS B O 1
ATOM 8063 N N . GLY B 1 275 ? 10.203 -50.625 -14.266 1 95.62 275 GLY B N 1
ATOM 8064 C CA . GLY B 1 275 ? 11.633 -50.594 -13.992 1 95.62 275 GLY B CA 1
ATOM 8065 C C . GLY B 1 275 ? 12.477 -50.688 -15.25 1 95.62 275 GLY B C 1
ATOM 8066 O O . GLY B 1 275 ? 13.555 -51.281 -15.242 1 95.62 275 GLY B O 1
ATOM 8067 N N . CYS B 1 276 ? 12.047 -50.219 -16.328 1 97.31 276 CYS B N 1
ATOM 8068 C CA . CYS B 1 276 ? 12.844 -50.156 -17.547 1 97.31 276 CYS B CA 1
ATOM 8069 C C . CYS B 1 276 ? 13.711 -48.906 -17.547 1 97.31 276 CYS B C 1
ATOM 8071 O O . CYS B 1 276 ? 13.367 -47.906 -16.922 1 97.31 276 CYS B O 1
ATOM 8073 N N . ALA B 1 277 ? 14.914 -49.031 -18.141 1 96.94 277 ALA B N 1
ATOM 8074 C CA . ALA B 1 277 ? 15.609 -47.812 -18.562 1 96.94 277 ALA B CA 1
ATOM 8075 C C . ALA B 1 277 ? 14.945 -47.219 -19.797 1 96.94 277 ALA B C 1
ATOM 8077 O O . ALA B 1 277 ? 15.156 -47.688 -20.906 1 96.94 277 ALA B O 1
ATOM 8078 N N . THR B 1 278 ? 14.211 -46.156 -19.562 1 96.38 278 THR B N 1
ATOM 8079 C CA . THR B 1 278 ? 13.32 -45.656 -20.594 1 96.38 278 THR B CA 1
ATOM 8080 C C . THR B 1 278 ? 13.984 -44.5 -21.359 1 96.38 278 THR B C 1
ATOM 8082 O O . THR B 1 278 ? 14.641 -43.656 -20.75 1 96.38 278 THR B O 1
ATOM 8085 N N . ILE B 1 279 ? 13.914 -44.531 -22.641 1 96.38 279 ILE B N 1
ATOM 8086 C CA . ILE B 1 279 ? 14.289 -43.438 -23.516 1 96.38 279 ILE B CA 1
ATOM 8087 C C . ILE B 1 279 ? 13.031 -42.812 -24.125 1 96.38 279 ILE B C 1
ATOM 8089 O O . ILE B 1 279 ? 12.203 -43.5 -24.719 1 96.38 279 ILE B O 1
ATOM 8093 N N . ILE B 1 280 ? 12.898 -41.531 -23.906 1 95.06 280 ILE B N 1
ATOM 8094 C CA . ILE B 1 280 ? 11.711 -40.875 -24.453 1 95.06 280 ILE B CA 1
ATOM 8095 C C . ILE B 1 280 ? 12.133 -39.688 -25.297 1 95.06 280 ILE B C 1
ATOM 8097 O O . ILE B 1 280 ? 13.195 -39.094 -25.062 1 95.06 280 ILE B O 1
ATOM 8101 N N . SER B 1 281 ? 11.297 -39.344 -26.328 1 93.44 281 SER B N 1
ATOM 8102 C CA . SER B 1 281 ? 11.445 -38.062 -26.984 1 93.44 281 SER B CA 1
ATOM 8103 C C . SER B 1 281 ? 10.805 -36.938 -26.172 1 93.44 281 SER B C 1
ATOM 8105 O O . SER B 1 281 ? 10.039 -37.188 -25.234 1 93.44 281 SER B O 1
ATOM 8107 N N . SER B 1 282 ? 11.211 -35.75 -26.484 1 87.75 282 SER B N 1
ATOM 8108 C CA . SER B 1 282 ? 10.648 -34.594 -25.781 1 87.75 282 SER B CA 1
ATOM 8109 C C . SER B 1 282 ? 9.469 -34 -26.547 1 87.75 282 SER B C 1
ATOM 8111 O O . SER B 1 282 ? 9.508 -32.844 -26.953 1 87.75 282 SER B O 1
ATOM 8113 N N . ARG B 1 283 ? 8.414 -34.875 -26.719 1 90.69 283 ARG B N 1
ATOM 8114 C CA . ARG B 1 283 ? 7.25 -34.438 -27.5 1 90.69 283 ARG B CA 1
ATOM 8115 C C . ARG B 1 283 ? 5.98 -34.531 -26.656 1 90.69 283 ARG B C 1
ATOM 8117 O O . ARG B 1 283 ? 5.727 -35.562 -26.016 1 90.69 283 ARG B O 1
ATOM 8124 N N . GLY B 1 284 ? 5.234 -33.406 -26.656 1 91.94 284 GLY B N 1
ATOM 8125 C CA . GLY B 1 284 ? 3.957 -33.406 -25.969 1 91.94 284 GLY B CA 1
ATOM 8126 C C . GLY B 1 284 ? 4.09 -33.594 -24.469 1 91.94 284 GLY B C 1
ATOM 8127 O O . GLY B 1 284 ? 4.902 -32.938 -23.828 1 91.94 284 GLY B O 1
ATOM 8128 N N . GLY B 1 285 ? 3.193 -34.406 -23.969 1 92.06 285 GLY B N 1
ATOM 8129 C CA . GLY B 1 285 ? 3.18 -34.688 -22.547 1 92.06 285 GLY B CA 1
ATOM 8130 C C . GLY B 1 285 ? 4.098 -35.844 -22.156 1 92.06 285 GLY B C 1
ATOM 8131 O O . GLY B 1 285 ? 4.168 -36.219 -20.984 1 92.06 285 GLY B O 1
ATOM 8132 N N . LEU B 1 286 ? 4.914 -36.344 -23 1 91.19 286 LEU B N 1
ATOM 8133 C CA . LEU B 1 286 ? 5.75 -37.5 -22.766 1 91.19 286 LEU B CA 1
ATOM 8134 C C . LEU B 1 286 ? 6.723 -37.25 -21.625 1 91.19 286 LEU B C 1
ATOM 8136 O O . LEU B 1 286 ? 6.914 -38.125 -20.766 1 91.19 286 LEU B O 1
ATOM 8140 N N . PRO B 1 287 ? 7.309 -36.125 -21.562 1 86.88 287 PRO B N 1
ATOM 8141 C CA . PRO B 1 287 ? 8.258 -35.875 -20.469 1 86.88 287 PRO B CA 1
ATOM 8142 C C . PRO B 1 287 ? 7.594 -35.906 -19.094 1 86.88 287 PRO B C 1
ATOM 8144 O O . PRO B 1 287 ? 8.273 -36.094 -18.078 1 86.88 287 PRO B O 1
ATOM 8147 N N . GLU B 1 288 ? 6.289 -35.75 -19.047 1 89.25 288 GLU B N 1
ATOM 8148 C CA . GLU B 1 288 ? 5.57 -35.688 -17.781 1 89.25 288 GLU B CA 1
ATOM 8149 C C . GLU B 1 288 ? 5.297 -37.094 -17.234 1 89.25 288 GLU B C 1
ATOM 8151 O O . GLU B 1 288 ? 4.891 -37.281 -16.078 1 89.25 288 GLU B O 1
ATOM 8156 N N . THR B 1 289 ? 5.609 -38.094 -17.969 1 90.62 289 THR B N 1
ATOM 8157 C CA . THR B 1 289 ? 5.191 -39.469 -17.656 1 90.62 289 THR B CA 1
ATOM 8158 C C . THR B 1 289 ? 6.234 -40.156 -16.797 1 90.62 289 THR B C 1
ATOM 8160 O O . THR B 1 289 ? 5.953 -41.188 -16.203 1 90.62 289 THR B O 1
ATOM 8163 N N . THR B 1 290 ? 7.395 -39.594 -16.781 1 87.06 290 THR B N 1
ATOM 8164 C CA . THR B 1 290 ? 8.492 -40.281 -16.109 1 87.06 290 THR B CA 1
ATOM 8165 C C . THR B 1 290 ? 9.305 -39.281 -15.273 1 87.06 290 THR B C 1
ATOM 8167 O O . THR B 1 290 ? 9.391 -38.094 -15.609 1 87.06 290 THR B O 1
ATOM 8170 N N . SER B 1 291 ? 9.836 -39.844 -14.172 1 78.06 291 SER B N 1
ATOM 8171 C CA . SER B 1 291 ? 10.719 -39.031 -13.344 1 78.06 291 SER B CA 1
ATOM 8172 C C . SER B 1 291 ? 12.172 -39.156 -13.805 1 78.06 291 SER B C 1
ATOM 8174 O O . SER B 1 291 ? 12.945 -38.219 -13.672 1 78.06 291 SER B O 1
ATOM 8176 N N . ASP B 1 292 ? 12.492 -40.406 -14.281 1 83.44 292 ASP B N 1
ATOM 8177 C CA . ASP B 1 292 ? 13.875 -40.688 -14.617 1 83.44 292 ASP B CA 1
ATOM 8178 C C . ASP B 1 292 ? 13.977 -41.375 -15.984 1 83.44 292 ASP B C 1
ATOM 8180 O O . ASP B 1 292 ? 13.664 -42.562 -16.109 1 83.44 292 ASP B O 1
ATOM 8184 N N . ALA B 1 293 ? 14.289 -40.656 -17.016 1 90.44 293 ALA B N 1
ATOM 8185 C CA . ALA B 1 293 ? 14.453 -41.188 -18.359 1 90.44 293 ALA B CA 1
ATOM 8186 C C . ALA B 1 293 ? 15.531 -40.406 -19.125 1 90.44 293 ALA B C 1
ATOM 8188 O O . ALA B 1 293 ? 15.898 -39.312 -18.734 1 90.44 293 ALA B O 1
ATOM 8189 N N . LEU B 1 294 ? 16.125 -41.094 -20.078 1 91.75 294 LEU B N 1
ATOM 8190 C CA . LEU B 1 294 ? 16.953 -40.375 -21.031 1 91.75 294 LEU B CA 1
ATOM 8191 C C . LEU B 1 294 ? 16.109 -39.688 -22.094 1 91.75 294 LEU B C 1
ATOM 8193 O O . LEU B 1 294 ? 15.117 -40.25 -22.562 1 91.75 294 LEU B O 1
ATOM 8197 N N . ILE B 1 295 ? 16.5 -38.438 -22.359 1 90.06 295 ILE B N 1
ATOM 8198 C CA . ILE B 1 295 ? 15.688 -37.688 -23.297 1 90.06 295 ILE B CA 1
ATOM 8199 C C . ILE B 1 295 ? 16.375 -37.625 -24.656 1 90.06 295 ILE B C 1
ATOM 8201 O O . ILE B 1 295 ? 17.531 -37.219 -24.766 1 90.06 295 ILE B O 1
ATOM 8205 N N . LEU B 1 296 ? 15.633 -38.188 -25.609 1 92.38 296 LEU B N 1
ATOM 8206 C CA . LEU B 1 296 ? 16.078 -38.094 -27 1 92.38 296 LEU B CA 1
ATOM 8207 C C . LEU B 1 296 ? 15.719 -36.719 -27.578 1 92.38 296 LEU B C 1
ATOM 8209 O O . LEU B 1 296 ? 14.617 -36.562 -28.125 1 92.38 296 LEU B O 1
ATOM 8213 N N . ARG B 1 297 ? 16.531 -35.812 -27.609 1 85.69 297 ARG B N 1
ATOM 8214 C CA . ARG B 1 297 ? 16.25 -34.406 -27.984 1 85.69 297 ARG B CA 1
ATOM 8215 C C . ARG B 1 297 ? 16.203 -34.25 -29.5 1 85.69 297 ARG B C 1
ATOM 8217 O O . ARG B 1 297 ? 15.328 -33.562 -30.031 1 85.69 297 ARG B O 1
ATOM 8224 N N . LYS B 1 298 ? 17.281 -34.781 -30.156 1 89.25 298 LYS B N 1
ATOM 8225 C CA . LYS B 1 298 ? 17.234 -34.875 -31.609 1 89.25 298 LYS B CA 1
ATOM 8226 C C . LYS B 1 298 ? 16.672 -36.25 -32.031 1 89.25 298 LYS B C 1
ATOM 8228 O O . LYS B 1 298 ? 17.328 -37.25 -31.922 1 89.25 298 LYS B O 1
ATOM 8233 N N . ILE B 1 299 ? 15.477 -36.219 -32.594 1 94.5 299 ILE B N 1
ATOM 8234 C CA . ILE B 1 299 ? 14.734 -37.438 -32.875 1 94.5 299 ILE B CA 1
ATOM 8235 C C . ILE B 1 299 ? 15.156 -38.031 -34.219 1 94.5 299 ILE B C 1
ATOM 8237 O O . ILE B 1 299 ? 14.484 -37.812 -35.219 1 94.5 299 ILE B O 1
ATOM 8241 N N . ASP B 1 300 ? 16.219 -38.781 -34.156 1 95.25 300 ASP B N 1
ATOM 8242 C CA . ASP B 1 300 ? 16.703 -39.5 -35.312 1 95.25 300 ASP B CA 1
ATOM 8243 C C . ASP B 1 300 ? 17.391 -40.812 -34.906 1 95.25 300 ASP B C 1
ATOM 8245 O O . ASP B 1 300 ? 17.641 -41.062 -33.719 1 95.25 300 ASP B O 1
ATOM 8249 N N . SER B 1 301 ? 17.609 -41.688 -35.906 1 96.75 301 SER B N 1
ATOM 8250 C CA . SER B 1 301 ? 18.109 -43.031 -35.656 1 96.75 301 SER B CA 1
ATOM 8251 C C . SER B 1 301 ? 19.516 -43 -35.094 1 96.75 301 SER B C 1
ATOM 8253 O O . SER B 1 301 ? 19.875 -43.844 -34.25 1 96.75 301 SER B O 1
ATOM 8255 N N . THR B 1 302 ? 20.297 -42.031 -35.469 1 96.56 302 THR B N 1
ATOM 8256 C CA . THR B 1 302 ? 21.672 -41.938 -35.031 1 96.56 302 THR B CA 1
ATOM 8257 C C . THR B 1 302 ? 21.734 -41.625 -33.531 1 96.56 302 THR B C 1
ATOM 8259 O O . THR B 1 302 ? 22.453 -42.281 -32.781 1 96.56 302 THR B O 1
ATOM 8262 N N . ASN B 1 303 ? 20.984 -40.625 -33.25 1 95.69 303 ASN B N 1
ATOM 8263 C CA . ASN B 1 303 ? 20.984 -40.219 -31.844 1 95.69 303 ASN B CA 1
ATOM 8264 C C . ASN B 1 303 ? 20.344 -41.281 -30.953 1 95.69 303 ASN B C 1
ATOM 8266 O O . ASN B 1 303 ? 20.75 -41.469 -29.797 1 95.69 303 ASN B O 1
ATOM 8270 N N . LEU B 1 304 ? 19.328 -41.938 -31.422 1 97.5 304 LEU B N 1
ATOM 8271 C CA . LEU B 1 304 ? 18.719 -43 -30.672 1 97.5 304 LEU B CA 1
ATOM 8272 C C . LEU B 1 304 ? 19.703 -44.156 -30.469 1 97.5 304 LEU B C 1
ATOM 8274 O O . LEU B 1 304 ? 19.781 -44.719 -29.375 1 97.5 304 LEU B O 1
ATOM 8278 N N . TYR B 1 305 ? 20.422 -44.5 -31.562 1 97.88 305 TYR B N 1
ATOM 8279 C CA . TYR B 1 305 ? 21.453 -45.531 -31.484 1 97.88 305 TYR B CA 1
ATOM 8280 C C . TYR B 1 305 ? 22.453 -45.219 -30.391 1 97.88 305 TYR B C 1
ATOM 8282 O O . TYR B 1 305 ? 22.812 -46.094 -29.594 1 97.88 305 TYR B O 1
ATOM 8290 N N . ILE B 1 306 ? 22.859 -44 -30.328 1 96.38 306 ILE B N 1
ATOM 8291 C CA . ILE B 1 306 ? 23.859 -43.562 -29.359 1 96.38 306 ILE B CA 1
ATOM 8292 C C . ILE B 1 306 ? 23.328 -43.75 -27.938 1 96.38 306 ILE B C 1
ATOM 8294 O O . ILE B 1 306 ? 24.062 -44.219 -27.062 1 96.38 306 ILE B O 1
ATOM 8298 N N . LEU B 1 307 ? 22.078 -43.375 -27.641 1 95.75 307 LEU B N 1
ATOM 8299 C CA . LEU B 1 307 ? 21.5 -43.469 -26.312 1 95.75 307 LEU B CA 1
ATOM 8300 C C . LEU B 1 307 ? 21.328 -44.938 -25.891 1 95.75 307 LEU B C 1
ATOM 8302 O O . LEU B 1 307 ? 21.609 -45.281 -24.734 1 95.75 307 LEU B O 1
ATOM 8306 N N . ILE B 1 308 ? 20.844 -45.781 -26.875 1 97.69 308 ILE B N 1
ATOM 8307 C CA . ILE B 1 308 ? 20.688 -47.188 -26.562 1 97.69 308 ILE B CA 1
ATOM 8308 C C . ILE B 1 308 ? 22.047 -47.812 -26.266 1 97.69 308 ILE B C 1
ATOM 8310 O O . ILE B 1 308 ? 22.203 -48.562 -25.281 1 97.69 308 ILE B O 1
ATOM 8314 N N . LYS B 1 309 ? 23.031 -47.531 -27.125 1 97.62 309 LYS B N 1
ATOM 8315 C CA . LYS B 1 309 ? 24.375 -48.062 -26.938 1 97.62 309 LYS B CA 1
ATOM 8316 C C . LYS B 1 309 ? 24.938 -47.625 -25.578 1 97.62 309 LYS B C 1
ATOM 8318 O O . LYS B 1 309 ? 25.578 -48.438 -24.891 1 97.62 309 LYS B O 1
ATOM 8323 N N . LYS B 1 310 ? 24.719 -46.406 -25.266 1 95.5 310 LYS B N 1
ATOM 8324 C CA . LYS B 1 310 ? 25.172 -45.906 -23.984 1 95.5 310 LYS B CA 1
ATOM 8325 C C . LYS B 1 310 ? 24.609 -46.719 -22.828 1 95.5 310 LYS B C 1
ATOM 8327 O O . LYS B 1 310 ? 25.328 -47.062 -21.891 1 95.5 310 LYS B O 1
ATOM 8332 N N . LEU B 1 311 ? 23.312 -47.031 -22.828 1 96.5 311 LEU B N 1
ATOM 8333 C CA . LEU B 1 311 ? 22.656 -47.781 -21.766 1 96.5 311 LEU B CA 1
ATOM 8334 C C . LEU B 1 311 ? 23.125 -49.25 -21.75 1 96.5 311 LEU B C 1
ATOM 8336 O O . LEU B 1 311 ? 23.125 -49.875 -20.688 1 96.5 311 LEU B O 1
ATOM 8340 N N . ILE B 1 312 ? 23.531 -49.781 -22.938 1 97.56 312 ILE B N 1
ATOM 8341 C CA . ILE B 1 312 ? 24.031 -51.125 -23.031 1 97.56 312 ILE B CA 1
ATOM 8342 C C . ILE B 1 312 ? 25.422 -51.219 -22.406 1 97.56 312 ILE B C 1
ATOM 8344 O O . ILE B 1 312 ? 25.703 -52.125 -21.625 1 97.56 312 ILE B O 1
ATOM 8348 N N . ILE B 1 313 ? 26.219 -50.219 -22.688 1 96.62 313 ILE B N 1
ATOM 8349 C CA . ILE B 1 313 ? 27.625 -50.25 -22.281 1 96.62 313 ILE B CA 1
ATOM 8350 C C . ILE B 1 313 ? 27.75 -49.844 -20.812 1 96.62 313 ILE B C 1
ATOM 8352 O O . ILE B 1 313 ? 28.5 -50.438 -20.047 1 96.62 313 ILE B O 1
ATOM 8356 N N . ASP B 1 314 ? 27.062 -48.812 -20.5 1 94.88 314 ASP B N 1
ATOM 8357 C CA . ASP B 1 314 ? 27.109 -48.281 -19.141 1 94.88 314 ASP B CA 1
ATOM 8358 C C . ASP B 1 314 ? 26.047 -48.938 -18.25 1 94.88 314 ASP B C 1
ATOM 8360 O O . ASP B 1 314 ? 25.016 -48.312 -17.953 1 94.88 314 ASP B O 1
ATOM 8364 N N . GLU B 1 315 ? 26.391 -50.062 -17.719 1 94.38 315 GLU B N 1
ATOM 8365 C CA . GLU B 1 315 ? 25.453 -50.844 -16.906 1 94.38 315 GLU B CA 1
ATOM 8366 C C . GLU B 1 315 ? 25.062 -50.094 -15.641 1 94.38 315 GLU B C 1
ATOM 8368 O O . GLU B 1 315 ? 23.938 -50.219 -15.156 1 94.38 315 GLU B O 1
ATOM 8373 N N . LYS B 1 316 ? 25.953 -49.344 -15.195 1 92.38 316 LYS B N 1
ATOM 8374 C CA . LYS B 1 316 ? 25.688 -48.562 -13.992 1 92.38 316 LYS B CA 1
ATOM 8375 C C . LYS B 1 316 ? 24.609 -47.5 -14.234 1 92.38 316 LYS B C 1
ATOM 8377 O O . LYS B 1 316 ? 23.703 -47.344 -13.43 1 92.38 316 LYS B O 1
ATOM 8382 N N . LEU B 1 317 ? 24.75 -46.844 -15.336 1 89.94 317 LEU B N 1
ATOM 8383 C CA . LEU B 1 317 ? 23.75 -45.844 -15.711 1 89.94 317 LEU B CA 1
ATOM 8384 C C . LEU B 1 317 ? 22.391 -46.469 -15.922 1 89.94 317 LEU B C 1
ATOM 8386 O O . LEU B 1 317 ? 21.375 -45.969 -15.453 1 89.94 317 LEU B O 1
ATOM 8390 N N . ARG B 1 318 ? 22.406 -47.594 -16.578 1 94.69 318 ARG B N 1
ATOM 8391 C CA . ARG B 1 318 ? 21.172 -48.312 -16.844 1 94.69 318 ARG B CA 1
ATOM 8392 C C . ARG B 1 318 ? 20.484 -48.719 -15.539 1 94.69 318 ARG B C 1
ATOM 8394 O O . ARG B 1 318 ? 19.297 -48.469 -15.344 1 94.69 318 ARG B O 1
ATOM 8401 N N . ASN B 1 319 ? 21.281 -49.281 -14.656 1 94.38 319 ASN B N 1
ATOM 8402 C CA . ASN B 1 319 ? 20.75 -49.75 -13.375 1 94.38 319 ASN B CA 1
ATOM 8403 C C . ASN B 1 319 ? 20.219 -48.562 -12.531 1 94.38 319 ASN B C 1
ATOM 8405 O O . ASN B 1 319 ? 19.172 -48.688 -11.898 1 94.38 319 ASN B O 1
ATOM 8409 N N . ASN B 1 320 ? 20.953 -47.562 -12.562 1 90.12 320 ASN B N 1
ATOM 8410 C CA . ASN B 1 320 ? 20.531 -46.375 -11.805 1 90.12 320 ASN B CA 1
ATOM 8411 C C . ASN B 1 320 ? 19.188 -45.844 -12.312 1 90.12 320 ASN B C 1
ATOM 8413 O O . ASN B 1 320 ? 18.328 -45.469 -11.516 1 90.12 320 ASN B O 1
ATOM 8417 N N . LEU B 1 321 ? 19.016 -45.75 -13.594 1 90.5 321 LEU B N 1
ATOM 8418 C CA . LEU B 1 321 ? 17.766 -45.281 -14.188 1 90.5 321 LEU B CA 1
ATOM 8419 C C . LEU B 1 321 ? 16.609 -46.188 -13.812 1 90.5 321 LEU B C 1
ATOM 8421 O O . LEU B 1 321 ? 15.523 -45.719 -13.5 1 90.5 321 LEU B O 1
ATOM 8425 N N . GLN B 1 322 ? 16.891 -47.469 -13.875 1 94.81 322 GLN B N 1
ATOM 8426 C CA . GLN B 1 322 ? 15.875 -48.469 -13.555 1 94.81 322 GLN B CA 1
ATOM 8427 C C . GLN B 1 322 ? 15.469 -48.375 -12.094 1 94.81 322 GLN B C 1
ATOM 8429 O O . GLN B 1 322 ? 14.273 -48.344 -11.773 1 94.81 322 GLN B O 1
ATOM 8434 N N . ILE B 1 323 ? 16.406 -48.25 -11.242 1 92.81 323 ILE B N 1
ATOM 8435 C CA . ILE B 1 323 ? 16.156 -48.219 -9.805 1 92.81 323 ILE B CA 1
ATOM 8436 C C . ILE B 1 323 ? 15.406 -46.938 -9.469 1 92.81 323 ILE B C 1
ATOM 8438 O O . ILE B 1 323 ? 14.406 -46.969 -8.742 1 92.81 323 ILE B O 1
ATOM 8442 N N . ASN B 1 324 ? 15.867 -45.875 -10.023 1 86.75 324 ASN B N 1
ATOM 8443 C CA . ASN B 1 324 ? 15.258 -44.562 -9.719 1 86.75 324 ASN B CA 1
ATOM 8444 C C . ASN B 1 324 ? 13.844 -44.5 -10.273 1 86.75 324 ASN B C 1
ATOM 8446 O O . ASN B 1 324 ? 12.969 -43.844 -9.672 1 86.75 324 ASN B O 1
ATOM 8450 N N . SER B 1 325 ? 13.648 -45 -11.438 1 89.5 325 SER B N 1
ATOM 8451 C CA . SER B 1 325 ? 12.312 -45.031 -12.023 1 89.5 325 SER B CA 1
ATOM 8452 C C . SER B 1 325 ? 11.312 -45.719 -11.109 1 89.5 325 SER B C 1
ATOM 8454 O O . SER B 1 325 ? 10.172 -45.281 -10.961 1 89.5 325 SER B O 1
ATOM 8456 N N . ILE B 1 326 ? 11.719 -46.812 -10.555 1 90.81 326 ILE B N 1
ATOM 8457 C CA . ILE B 1 326 ? 10.852 -47.562 -9.664 1 90.81 326 ILE B CA 1
ATOM 8458 C C . ILE B 1 326 ? 10.648 -46.812 -8.359 1 90.81 326 ILE B C 1
ATOM 8460 O O . ILE B 1 326 ? 9.516 -46.656 -7.895 1 90.81 326 ILE B O 1
ATOM 8464 N N . LYS B 1 327 ? 11.695 -46.375 -7.812 1 87 327 LYS B N 1
ATOM 8465 C CA . LYS B 1 327 ? 11.672 -45.719 -6.512 1 87 327 LYS B CA 1
ATOM 8466 C C . LYS B 1 327 ? 10.828 -44.438 -6.555 1 87 327 LYS B C 1
ATOM 8468 O O . LYS B 1 327 ? 10.109 -44.125 -5.605 1 87 327 LYS B O 1
ATOM 8473 N N . ASN B 1 328 ? 10.93 -43.719 -7.637 1 85.19 328 ASN B N 1
ATOM 8474 C CA . ASN B 1 328 ? 10.312 -42.406 -7.723 1 85.19 328 ASN B CA 1
ATOM 8475 C C . ASN B 1 328 ? 8.93 -42.469 -8.367 1 85.19 328 ASN B C 1
ATOM 8477 O O . ASN B 1 328 ? 8.25 -41.469 -8.5 1 85.19 328 ASN B O 1
ATOM 8481 N N . PHE B 1 329 ? 8.531 -43.625 -8.781 1 89.75 329 PHE B N 1
ATOM 8482 C CA . PHE B 1 329 ? 7.238 -43.75 -9.445 1 89.75 329 PHE B CA 1
ATOM 8483 C C . PHE B 1 329 ? 6.102 -43.5 -8.461 1 89.75 329 PHE B C 1
ATOM 8485 O O . PHE B 1 329 ? 6.02 -44.125 -7.414 1 89.75 329 PHE B O 1
ATOM 8492 N N . TYR B 1 330 ? 5.188 -42.531 -8.812 1 88.44 330 TYR B N 1
ATOM 8493 C CA . TYR B 1 330 ? 4.137 -42.188 -7.867 1 88.44 330 TYR B CA 1
ATOM 8494 C C . TYR B 1 330 ? 2.762 -42.281 -8.523 1 88.44 330 TYR B C 1
ATOM 8496 O O . TYR B 1 330 ? 1.739 -42.312 -7.832 1 88.44 330 TYR B O 1
ATOM 8504 N N . LEU B 1 331 ? 2.695 -42.375 -9.828 1 93.62 331 LEU B N 1
ATOM 8505 C CA . LEU B 1 331 ? 1.42 -42.375 -10.531 1 93.62 331 LEU B CA 1
ATOM 8506 C C . LEU B 1 331 ? 0.749 -43.719 -10.492 1 93.62 331 LEU B C 1
ATOM 8508 O O . LEU B 1 331 ? 0.437 -44.312 -11.539 1 93.62 331 LEU B O 1
ATOM 8512 N N . THR B 1 332 ? 0.462 -44.156 -9.289 1 95.12 332 THR B N 1
ATOM 8513 C CA . THR B 1 332 ? -0.217 -45.438 -9.086 1 95.12 332 THR B CA 1
ATOM 8514 C C . THR B 1 332 ? -1.725 -45.281 -9.266 1 95.12 332 THR B C 1
ATOM 8516 O O . THR B 1 332 ? -2.26 -44.156 -9.133 1 95.12 332 THR B O 1
ATOM 8519 N N . ASN B 1 333 ? -2.344 -46.406 -9.602 1 96.19 333 ASN B N 1
ATOM 8520 C CA . ASN B 1 333 ? -3.799 -46.375 -9.719 1 96.19 333 ASN B CA 1
ATOM 8521 C C . ASN B 1 333 ? -4.461 -45.875 -8.445 1 96.19 333 ASN B C 1
ATOM 8523 O O . ASN B 1 333 ? -5.434 -45.094 -8.508 1 96.19 333 ASN B O 1
ATOM 8527 N N . LYS B 1 334 ? -3.971 -46.188 -7.344 1 95.44 334 LYS B N 1
ATOM 8528 C CA . LYS B 1 334 ? -4.523 -45.75 -6.062 1 95.44 334 LYS B CA 1
ATOM 8529 C C . LYS B 1 334 ? -4.355 -44.25 -5.879 1 95.44 334 LYS B C 1
ATOM 8531 O O . LYS B 1 334 ? -5.293 -43.562 -5.465 1 95.44 334 LYS B O 1
ATOM 8536 N N . PHE B 1 335 ? -3.188 -43.844 -6.156 1 94.19 335 PHE B N 1
ATOM 8537 C CA . PHE B 1 335 ? -2.887 -42.438 -5.98 1 94.19 335 PHE B CA 1
ATOM 8538 C C . PHE B 1 335 ? -3.766 -41.594 -6.883 1 94.19 335 PHE B C 1
ATOM 8540 O O . PHE B 1 335 ? -4.395 -40.625 -6.422 1 94.19 335 PHE B O 1
ATOM 8547 N N . VAL B 1 336 ? -3.797 -41.875 -8.125 1 95.88 336 VAL B N 1
ATOM 8548 C CA . VAL B 1 336 ? -4.539 -41.062 -9.102 1 95.88 336 VAL B CA 1
ATOM 8549 C C . VAL B 1 336 ? -6.035 -41.188 -8.82 1 95.88 336 VAL B C 1
ATOM 8551 O O . VAL B 1 336 ? -6.77 -40.188 -8.953 1 95.88 336 VAL B O 1
ATOM 8554 N N . SER B 1 337 ? -6.492 -42.375 -8.477 1 96.88 337 SER B N 1
ATOM 8555 C CA . SER B 1 337 ? -7.895 -42.531 -8.109 1 96.88 337 SER B CA 1
ATOM 8556 C C . SER B 1 337 ? -8.281 -41.625 -6.945 1 96.88 337 SER B C 1
ATOM 8558 O O . SER B 1 337 ? -9.359 -41.031 -6.945 1 96.88 337 SER B O 1
ATOM 8560 N N . LYS B 1 338 ? -7.441 -41.562 -6.039 1 94.56 338 LYS B N 1
ATOM 8561 C CA . LYS B 1 338 ? -7.691 -40.656 -4.906 1 94.56 338 LYS B CA 1
ATOM 8562 C C . LYS B 1 338 ? -7.789 -39.219 -5.359 1 94.56 338 LYS B C 1
ATOM 8564 O O . LYS B 1 338 ? -8.648 -38.469 -4.887 1 94.56 338 LYS B O 1
ATOM 8569 N N . LEU B 1 339 ? -6.902 -38.812 -6.211 1 92.56 339 LEU B N 1
ATOM 8570 C CA . LEU B 1 339 ? -6.941 -37.469 -6.75 1 92.56 339 LEU B CA 1
ATOM 8571 C C . LEU B 1 339 ? -8.273 -37.188 -7.445 1 92.56 339 LEU B C 1
ATOM 8573 O O . LEU B 1 339 ? -8.828 -36.094 -7.336 1 92.56 339 LEU B O 1
ATOM 8577 N N . ILE B 1 340 ? -8.727 -38.125 -8.141 1 95.5 340 ILE B N 1
ATOM 8578 C CA . ILE B 1 340 ? -10 -38.031 -8.844 1 95.5 340 ILE B CA 1
ATOM 8579 C C . ILE B 1 340 ? -11.133 -37.875 -7.828 1 95.5 340 ILE B C 1
ATOM 8581 O O . ILE B 1 340 ? -11.992 -37 -7.965 1 95.5 340 ILE B O 1
ATOM 8585 N N . ASP B 1 341 ? -11.109 -38.688 -6.812 1 94.12 341 ASP B N 1
ATOM 8586 C CA . ASP B 1 341 ? -12.133 -38.625 -5.773 1 94.12 341 ASP B CA 1
ATOM 8587 C C . ASP B 1 341 ? -12.109 -37.281 -5.051 1 94.12 341 ASP B C 1
ATOM 8589 O O . ASP B 1 341 ? -13.156 -36.719 -4.758 1 94.12 341 ASP B O 1
ATOM 8593 N N . ASP B 1 342 ? -10.922 -36.844 -4.789 1 88.88 342 ASP B N 1
ATOM 8594 C CA . ASP B 1 342 ? -10.789 -35.531 -4.145 1 88.88 342 ASP B CA 1
ATOM 8595 C C . ASP B 1 342 ? -11.391 -34.406 -5.004 1 88.88 342 ASP B C 1
ATOM 8597 O O . ASP B 1 342 ? -12.039 -33.5 -4.488 1 88.88 342 ASP B O 1
ATOM 8601 N N . THR B 1 343 ? -11.117 -34.469 -6.262 1 88.56 343 THR B N 1
ATOM 8602 C CA . THR B 1 343 ? -11.656 -33.469 -7.195 1 88.56 343 THR B CA 1
ATOM 8603 C C . THR B 1 343 ? -13.188 -33.531 -7.207 1 88.56 343 THR B C 1
ATOM 8605 O O . THR B 1 343 ? -13.852 -32.5 -7.195 1 88.56 343 THR B O 1
ATOM 8608 N N . ARG B 1 344 ? -13.727 -34.781 -7.18 1 91.06 344 ARG B N 1
ATOM 8609 C CA . ARG B 1 344 ? -15.172 -34.969 -7.121 1 91.06 344 ARG B CA 1
ATOM 8610 C C . ARG B 1 344 ? -15.758 -34.375 -5.852 1 91.06 344 ARG B C 1
ATOM 8612 O O . ARG B 1 344 ? -16.766 -33.656 -5.906 1 91.06 344 ARG B O 1
ATOM 8619 N N . GLU B 1 345 ? -15.109 -34.531 -4.816 1 87 345 GLU B N 1
ATOM 8620 C CA . GLU B 1 345 ? -15.602 -34.062 -3.516 1 87 345 GLU B CA 1
ATOM 8621 C C . GLU B 1 345 ? -15.523 -32.562 -3.393 1 87 345 GLU B C 1
ATOM 8623 O O . GLU B 1 345 ? -16.391 -31.938 -2.764 1 87 345 GLU B O 1
ATOM 8628 N N . ARG B 1 346 ? -14.453 -32.062 -3.914 1 78.38 346 ARG B N 1
ATOM 8629 C CA . ARG B 1 346 ? -14.305 -30.609 -3.875 1 78.38 346 ARG B CA 1
ATOM 8630 C C . ARG B 1 346 ? -15.469 -29.922 -4.578 1 78.38 346 ARG B C 1
ATOM 8632 O O . ARG B 1 346 ? -15.828 -28.797 -4.234 1 78.38 346 ARG B O 1
ATOM 8639 N N . LEU B 1 347 ? -15.969 -30.547 -5.543 1 79.62 347 LEU B N 1
ATOM 8640 C CA . LEU B 1 347 ? -17.094 -29.984 -6.285 1 79.62 347 LEU B CA 1
ATOM 8641 C C . LEU B 1 347 ? -18.375 -30.062 -5.469 1 79.62 347 LEU B C 1
ATOM 8643 O O . LEU B 1 347 ? -19.312 -29.297 -5.711 1 79.62 347 LEU B O 1
ATOM 8647 N N . SER B 1 348 ? -18.406 -31.031 -4.559 1 67.88 348 SER B N 1
ATOM 8648 C CA . SER B 1 348 ? -19.625 -31.219 -3.764 1 67.88 348 SER B CA 1
ATOM 8649 C C . SER B 1 348 ? -19.547 -30.453 -2.447 1 67.88 348 SER B C 1
ATOM 8651 O O . SER B 1 348 ? -20.578 -30.141 -1.843 1 67.88 348 SER B O 1
ATOM 8653 N N . ILE B 1 349 ? -18.234 -30.375 -1.873 1 59.06 349 ILE B N 1
ATOM 8654 C CA . ILE B 1 349 ? -18.094 -29.812 -0.536 1 59.06 349 ILE B CA 1
ATOM 8655 C C . ILE B 1 349 ? -17.562 -28.375 -0.634 1 59.06 349 ILE B C 1
ATOM 8657 O O . ILE B 1 349 ? -16.781 -28.062 -1.532 1 59.06 349 ILE B O 1
ATOM 8661 N N . LYS B 1 350 ? -18.156 -27.594 0.199 1 51.69 350 LYS B N 1
ATOM 8662 C CA . LYS B 1 350 ? -17.75 -26.203 0.357 1 51.69 350 LYS B CA 1
ATOM 8663 C C . LYS B 1 350 ? -16.281 -26.109 0.773 1 51.69 350 LYS B C 1
ATOM 8665 O O . LYS B 1 350 ? -15.812 -26.906 1.584 1 51.69 350 LYS B O 1
ATOM 8670 N N . TYR B 1 351 ? -15.406 -25.422 0.068 1 49.41 351 TYR B N 1
ATOM 8671 C CA . TYR B 1 351 ? -13.984 -25.141 0.255 1 49.41 351 TYR B CA 1
ATOM 8672 C C . TYR B 1 351 ? -13.711 -24.609 1.655 1 49.41 351 TYR B C 1
ATOM 8674 O O . TYR B 1 351 ? -14.43 -23.719 2.139 1 49.41 351 TYR B O 1
ATOM 8682 N N . PHE B 1 352 ? -13.031 -25.484 2.553 1 48.66 352 PHE B N 1
ATOM 8683 C CA . PHE B 1 352 ? -12.609 -24.953 3.844 1 48.66 352 PHE B CA 1
ATOM 8684 C C . PHE B 1 352 ? -11.164 -24.469 3.783 1 48.66 352 PHE B C 1
ATOM 8686 O O . PHE B 1 352 ? -10.305 -25.141 3.195 1 48.66 352 PHE B O 1
ATOM 8693 N N . ILE B 1 353 ? -10.859 -23.266 3.957 1 52.06 353 ILE B N 1
ATOM 8694 C CA . ILE B 1 353 ? -9.508 -22.719 4.035 1 52.06 353 ILE B CA 1
ATOM 8695 C C . ILE B 1 353 ? -8.898 -23.031 5.395 1 52.06 353 ILE B C 1
ATOM 8697 O O . ILE B 1 353 ? -9.562 -22.922 6.426 1 52.06 353 ILE B O 1
ATOM 8701 N N . LYS B 1 354 ? -7.664 -23.562 5.402 1 55 354 LYS B N 1
ATOM 8702 C CA . LYS B 1 354 ? -6.922 -23.844 6.633 1 55 354 LYS B CA 1
ATOM 8703 C C . LYS B 1 354 ? -6.664 -22.562 7.418 1 55 354 LYS B C 1
ATOM 8705 O O . LYS B 1 354 ? -6.43 -21.5 6.828 1 55 354 LYS B O 1
ATOM 8710 N N . LYS B 1 355 ? -6.445 -22.781 8.648 1 58.94 355 LYS B N 1
ATOM 8711 C CA . LYS B 1 355 ? -6.148 -21.734 9.641 1 58.94 355 LYS B CA 1
ATOM 8712 C C . LYS B 1 355 ? -4.719 -21.234 9.492 1 58.94 355 LYS B C 1
ATOM 8714 O O . LYS B 1 355 ? -3.816 -21.984 9.125 1 58.94 355 LYS B O 1
ATOM 8719 N N . ASN B 1 356 ? -4.402 -19.906 9.531 1 62.97 356 ASN B N 1
ATOM 8720 C CA . ASN B 1 356 ? -3.121 -19.219 9.672 1 62.97 356 ASN B CA 1
ATOM 8721 C C . ASN B 1 356 ? -2.4 -19.094 8.336 1 62.97 356 ASN B C 1
ATOM 8723 O O . ASN B 1 356 ? -1.185 -18.891 8.297 1 62.97 356 ASN B O 1
ATOM 8727 N N . LYS B 1 357 ? -3.156 -19.281 7.465 1 80 357 LYS B N 1
ATOM 8728 C CA . LYS B 1 357 ? -2.59 -19.125 6.129 1 80 357 LYS B CA 1
ATOM 8729 C C . LYS B 1 357 ? -2.402 -17.641 5.781 1 80 357 LYS B C 1
ATOM 8731 O O . LYS B 1 357 ? -3.244 -16.812 6.117 1 80 357 LYS B O 1
ATOM 8736 N N . LYS B 1 358 ? -1.185 -17.359 5.324 1 91.5 358 LYS B N 1
ATOM 8737 C CA . LYS B 1 358 ? -0.982 -16.031 4.727 1 91.5 358 LYS B CA 1
ATOM 8738 C C . LYS B 1 358 ? -1.837 -15.859 3.475 1 91.5 358 LYS B C 1
ATOM 8740 O O . LYS B 1 358 ? -1.674 -16.594 2.5 1 91.5 358 LYS B O 1
ATOM 8745 N N . LEU B 1 359 ? -2.766 -14.891 3.564 1 95.5 359 LEU B N 1
ATOM 8746 C CA . LEU B 1 359 ? -3.734 -14.688 2.494 1 95.5 359 LEU B CA 1
ATOM 8747 C C . LEU B 1 359 ? -3.197 -13.719 1.449 1 95.5 359 LEU B C 1
ATOM 8749 O O . LEU B 1 359 ? -2.4 -12.836 1.771 1 95.5 359 LEU B O 1
ATOM 8753 N N . LYS B 1 360 ? -3.549 -13.953 0.234 1 96.31 360 LYS B N 1
ATOM 8754 C CA . LYS B 1 360 ? -3.473 -12.922 -0.794 1 96.31 360 LYS B CA 1
ATOM 8755 C C . LYS B 1 360 ? -4.762 -12.109 -0.852 1 96.31 360 LYS B C 1
ATOM 8757 O O . LYS B 1 360 ? -5.832 -12.648 -1.144 1 96.31 360 LYS B O 1
ATOM 8762 N N . ILE B 1 361 ? -4.676 -10.844 -0.606 1 98.38 361 ILE B N 1
ATOM 8763 C CA . ILE B 1 361 ? -5.863 -10.008 -0.485 1 98.38 361 ILE B CA 1
ATOM 8764 C C . ILE B 1 361 ? -5.832 -8.914 -1.55 1 98.38 361 ILE B C 1
ATOM 8766 O O . ILE B 1 361 ? -4.812 -8.25 -1.737 1 98.38 361 ILE B O 1
ATOM 8770 N N . LEU B 1 362 ? -6.879 -8.812 -2.334 1 98.44 362 LEU B N 1
ATOM 8771 C CA . LEU B 1 362 ? -7.09 -7.688 -3.238 1 98.44 362 LEU B CA 1
ATOM 8772 C C . LEU B 1 362 ? -8.047 -6.672 -2.623 1 98.44 362 LEU B C 1
ATOM 8774 O O . LEU B 1 362 ? -9.227 -6.973 -2.408 1 98.44 362 LEU B O 1
ATOM 8778 N N . HIS B 1 363 ? -7.566 -5.555 -2.248 1 98.69 363 HIS B N 1
ATOM 8779 C CA . HIS B 1 363 ? -8.352 -4.5 -1.619 1 98.69 363 HIS B CA 1
ATOM 8780 C C . HIS B 1 363 ? -8.711 -3.408 -2.619 1 98.69 363 HIS B C 1
ATOM 8782 O O . HIS B 1 363 ? -7.832 -2.713 -3.129 1 98.69 363 HIS B O 1
ATOM 8788 N N . ILE B 1 364 ? -10.016 -3.264 -2.926 1 98.5 364 ILE B N 1
ATOM 8789 C CA . ILE B 1 364 ? -10.5 -2.332 -3.939 1 98.5 364 ILE B CA 1
ATOM 8790 C C . ILE B 1 364 ? -11.32 -1.228 -3.277 1 98.5 364 ILE B C 1
ATOM 8792 O O . ILE B 1 364 ? -12.438 -1.469 -2.816 1 98.5 364 ILE B O 1
ATOM 8796 N N . THR B 1 365 ? -10.836 -0.066 -3.199 1 97.75 365 THR B N 1
ATOM 8797 C CA . THR B 1 365 ? -11.508 1.106 -2.648 1 97.75 365 THR B CA 1
ATOM 8798 C C . THR B 1 365 ? -10.828 2.389 -3.117 1 97.75 365 THR B C 1
ATOM 8800 O O . THR B 1 365 ? -9.82 2.34 -3.832 1 97.75 365 THR B O 1
ATOM 8803 N N . ASN B 1 366 ? -11.453 3.508 -2.846 1 95.81 366 ASN B N 1
ATOM 8804 C CA . ASN B 1 366 ? -10.836 4.785 -3.18 1 95.81 366 ASN B CA 1
ATOM 8805 C C . ASN B 1 366 ? -9.672 5.109 -2.244 1 95.81 366 ASN B C 1
ATOM 8807 O O . ASN B 1 366 ? -9.891 5.469 -1.084 1 95.81 366 ASN B O 1
ATOM 8811 N N . PHE B 1 367 ? -8.438 5.023 -2.795 1 95.75 367 PHE B N 1
ATOM 8812 C CA . PHE B 1 367 ? -7.27 5.332 -1.982 1 95.75 367 PHE B CA 1
ATOM 8813 C C . PHE B 1 367 ? -6.824 6.773 -2.199 1 95.75 367 PHE B C 1
ATOM 8815 O O . PHE B 1 367 ? -5.828 7.215 -1.617 1 95.75 367 PHE B O 1
ATOM 8822 N N . ASN B 1 368 ? -7.578 7.52 -3.039 1 93.56 368 ASN B N 1
ATOM 8823 C CA . ASN B 1 368 ? -7.438 8.961 -3.23 1 93.56 368 ASN B CA 1
ATOM 8824 C C . ASN B 1 368 ? -6.051 9.328 -3.746 1 93.56 368 ASN B C 1
ATOM 8826 O O . ASN B 1 368 ? -5.43 10.273 -3.256 1 93.56 368 ASN B O 1
ATOM 8830 N N . GLU B 1 369 ? -5.57 8.492 -4.68 1 91.81 369 GLU B N 1
ATOM 8831 C CA . GLU B 1 369 ? -4.258 8.758 -5.266 1 91.81 369 GLU B CA 1
ATOM 8832 C C . GLU B 1 369 ? -4.238 10.094 -6.004 1 91.81 369 GLU B C 1
ATOM 8834 O O . GLU B 1 369 ? -3.248 10.828 -5.941 1 91.81 369 GLU B O 1
ATOM 8839 N N . ARG B 1 370 ? -5.277 10.531 -6.617 1 91 370 ARG B N 1
ATOM 8840 C CA . ARG B 1 370 ? -5.32 11.719 -7.473 1 91 370 ARG B CA 1
ATOM 8841 C C . ARG B 1 370 ? -5.328 12.992 -6.637 1 91 370 ARG B C 1
ATOM 8843 O O . ARG B 1 370 ? -5.129 14.086 -7.168 1 91 370 ARG B O 1
ATOM 8850 N N . HIS B 1 371 ? -5.477 12.875 -5.316 1 90.88 371 HIS B N 1
ATOM 8851 C CA . HIS B 1 371 ? -5.559 14.055 -4.465 1 90.88 371 HIS B CA 1
ATOM 8852 C C . HIS B 1 371 ? -4.219 14.344 -3.799 1 90.88 371 HIS B C 1
ATOM 8854 O O . HIS B 1 371 ? -4.141 15.164 -2.881 1 90.88 371 HIS B O 1
ATOM 8860 N N . ASN B 1 372 ? -3.26 13.703 -4.184 1 91.69 372 ASN B N 1
ATOM 8861 C CA . ASN B 1 372 ? -1.863 14.016 -3.898 1 91.69 372 ASN B CA 1
ATOM 8862 C C . ASN B 1 372 ? -1.623 14.195 -2.402 1 91.69 372 ASN B C 1
ATOM 8864 O O . ASN B 1 372 ? -1.031 15.188 -1.977 1 91.69 372 ASN B O 1
ATOM 8868 N N . GLY B 1 373 ? -2.23 13.32 -1.621 1 90.62 373 GLY B N 1
ATOM 8869 C CA . GLY B 1 373 ? -1.941 13.305 -0.196 1 90.62 373 GLY B CA 1
ATOM 8870 C C . GLY B 1 373 ? -2.932 14.117 0.62 1 90.62 373 GLY B C 1
ATOM 8871 O O . GLY B 1 373 ? -2.955 14.023 1.849 1 90.62 373 GLY B O 1
ATOM 8872 N N . ARG B 1 374 ? -3.82 14.859 0.019 1 87.62 374 ARG B N 1
ATOM 8873 C CA . ARG B 1 374 ? -4.785 15.703 0.72 1 87.62 374 ARG B CA 1
ATOM 8874 C C . ARG B 1 374 ? -5.77 14.859 1.522 1 87.62 374 ARG B C 1
ATOM 8876 O O . ARG B 1 374 ? -6.176 15.25 2.619 1 87.62 374 ARG B O 1
ATOM 8883 N N . LEU B 1 375 ? -6.113 13.734 0.961 1 90.25 375 LEU B N 1
ATOM 8884 C CA . LEU B 1 375 ? -7.074 12.836 1.592 1 90.25 375 LEU B CA 1
ATOM 8885 C C . LEU B 1 375 ? -6.41 11.531 2 1 90.25 375 LEU B C 1
ATOM 8887 O O . LEU B 1 375 ? -7.012 10.461 1.88 1 90.25 375 LEU B O 1
ATOM 8891 N N . PHE B 1 376 ? -5.219 11.617 2.42 1 92 376 PHE B N 1
ATOM 8892 C CA . PHE B 1 376 ? -4.406 10.445 2.736 1 92 376 PHE B CA 1
ATOM 8893 C C . PHE B 1 376 ? -5 9.68 3.912 1 92 376 PHE B C 1
ATOM 8895 O O . PHE B 1 376 ? -5.105 8.453 3.871 1 92 376 PHE B O 1
ATOM 8902 N N . TYR B 1 377 ? -5.363 10.391 4.953 1 92.75 377 TYR B N 1
ATOM 8903 C CA . TYR B 1 377 ? -5.852 9.75 6.172 1 92.75 377 TYR B CA 1
ATOM 8904 C C . TYR B 1 377 ? -7.293 9.289 6.004 1 92.75 377 TYR B C 1
ATOM 8906 O O . TYR B 1 377 ? -8.227 9.961 6.449 1 92.75 377 TYR B O 1
ATOM 8914 N N . ASN B 1 378 ? -7.469 8.195 5.406 1 93.31 378 ASN B N 1
ATOM 8915 C CA . ASN B 1 378 ? -8.812 7.672 5.188 1 93.31 378 ASN B CA 1
ATOM 8916 C C . ASN B 1 378 ? -8.945 6.234 5.691 1 93.31 378 ASN B C 1
ATOM 8918 O O . ASN B 1 378 ? -7.938 5.582 5.973 1 93.31 378 ASN B O 1
ATOM 8922 N N . THR B 1 379 ? -10.148 5.812 5.801 1 96.56 379 THR B N 1
ATOM 8923 C CA . THR B 1 379 ? -10.469 4.508 6.375 1 96.56 379 THR B CA 1
ATOM 8924 C C . THR B 1 379 ? -9.883 3.387 5.516 1 96.56 379 THR B C 1
ATOM 8926 O O . THR B 1 379 ? -9.406 2.381 6.043 1 96.56 379 THR B O 1
ATOM 8929 N N . GLY B 1 380 ? -9.969 3.5 4.215 1 97.31 380 GLY B N 1
ATOM 8930 C CA . GLY B 1 380 ? -9.398 2.492 3.34 1 97.31 380 GLY B CA 1
ATOM 8931 C C . GLY B 1 380 ? -7.93 2.223 3.621 1 97.31 380 GLY B C 1
ATOM 8932 O O . GLY B 1 380 ? -7.516 1.065 3.711 1 97.31 380 GLY B O 1
ATOM 8933 N N . ARG B 1 381 ? -7.148 3.27 3.777 1 97.56 381 ARG B N 1
ATOM 8934 C CA . ARG B 1 381 ? -5.723 3.137 4.047 1 97.56 381 ARG B CA 1
ATOM 8935 C C . ARG B 1 381 ? -5.477 2.557 5.438 1 97.56 381 ARG B C 1
ATOM 8937 O O . ARG B 1 381 ? -4.52 1.81 5.645 1 97.56 381 ARG B O 1
ATOM 8944 N N . ARG B 1 382 ? -6.336 2.93 6.441 1 98.19 382 ARG B N 1
ATOM 8945 C CA . ARG B 1 382 ? -6.219 2.355 7.777 1 98.19 382 ARG B CA 1
ATOM 8946 C C . ARG B 1 382 ? -6.422 0.844 7.746 1 98.19 382 ARG B C 1
ATOM 8948 O O . ARG B 1 382 ? -5.645 0.095 8.344 1 98.19 382 ARG B O 1
ATOM 8955 N N . ILE B 1 383 ? -7.445 0.425 7.023 1 98.5 383 ILE B N 1
ATOM 8956 C CA . ILE B 1 383 ? -7.715 -1.003 6.895 1 98.5 383 ILE B CA 1
ATOM 8957 C C . ILE B 1 383 ? -6.555 -1.684 6.172 1 98.5 383 ILE B C 1
ATOM 8959 O O . ILE B 1 383 ? -6.086 -2.74 6.594 1 98.5 383 ILE B O 1
ATOM 8963 N N . ASN B 1 384 ? -6.105 -1.066 5.121 1 98.5 384 ASN B N 1
ATOM 8964 C CA . ASN B 1 384 ? -5.012 -1.631 4.336 1 98.5 384 ASN B CA 1
ATOM 8965 C C . ASN B 1 384 ? -3.752 -1.816 5.18 1 98.5 384 ASN B C 1
ATOM 8967 O O . ASN B 1 384 ? -3.059 -2.826 5.055 1 98.5 384 ASN B O 1
ATOM 8971 N N . ASN B 1 385 ? -3.424 -0.78 6.023 1 98.5 385 ASN B N 1
ATOM 8972 C CA . ASN B 1 385 ? -2.289 -0.902 6.93 1 98.5 385 ASN B CA 1
ATOM 8973 C C . ASN B 1 385 ? -2.42 -2.125 7.832 1 98.5 385 ASN B C 1
ATOM 8975 O O . ASN B 1 385 ? -1.448 -2.85 8.055 1 98.5 385 ASN B O 1
ATOM 8979 N N . GLY B 1 386 ? -3.631 -2.301 8.352 1 98.56 386 GLY B N 1
ATOM 8980 C CA . GLY B 1 386 ? -3.867 -3.453 9.211 1 98.56 386 GLY B CA 1
ATOM 8981 C C . GLY B 1 386 ? -3.664 -4.777 8.492 1 98.56 386 GLY B C 1
ATOM 8982 O O . GLY B 1 386 ? -3.111 -5.719 9.07 1 98.56 386 GLY B O 1
ATOM 8983 N N . LEU B 1 387 ? -4.109 -4.863 7.227 1 98.44 387 LEU B N 1
ATOM 8984 C CA . LEU B 1 387 ? -3.953 -6.082 6.441 1 98.44 387 LEU B CA 1
ATOM 8985 C C . LEU B 1 387 ? -2.479 -6.406 6.23 1 98.44 387 LEU B C 1
ATOM 8987 O O . LEU B 1 387 ? -2.066 -7.562 6.375 1 98.44 387 LEU B O 1
ATOM 8991 N N . VAL B 1 388 ? -1.679 -5.406 5.918 1 98.38 388 VAL B N 1
ATOM 8992 C CA . VAL B 1 388 ? -0.253 -5.594 5.668 1 98.38 388 VAL B CA 1
ATOM 8993 C C . VAL B 1 388 ? 0.452 -5.98 6.965 1 98.38 388 VAL B C 1
ATOM 8995 O O . VAL B 1 388 ? 1.294 -6.879 6.98 1 98.38 388 VAL B O 1
ATOM 8998 N N . ARG B 1 389 ? 0.086 -5.32 8.086 1 98 389 ARG B N 1
ATOM 8999 C CA . ARG B 1 389 ? 0.728 -5.574 9.375 1 98 389 ARG B CA 1
ATOM 9000 C C . ARG B 1 389 ? 0.369 -6.957 9.906 1 98 389 ARG B C 1
ATOM 9002 O O . ARG B 1 389 ? 1.078 -7.508 10.75 1 98 389 ARG B O 1
ATOM 9009 N N . SER B 1 390 ? -0.736 -7.473 9.398 1 96 390 SER B N 1
ATOM 9010 C CA . SER B 1 390 ? -1.118 -8.836 9.766 1 96 390 SER B CA 1
ATOM 9011 C C . SER B 1 390 ? -0.369 -9.867 8.93 1 96 390 SER B C 1
ATOM 9013 O O . SER B 1 390 ? -0.715 -11.047 8.93 1 96 390 SER B O 1
ATOM 9015 N N . ASN B 1 391 ? 0.586 -9.445 8.141 1 95.69 391 ASN B N 1
ATOM 9016 C CA . ASN B 1 391 ? 1.521 -10.266 7.379 1 95.69 391 ASN B CA 1
ATOM 9017 C C . ASN B 1 391 ? 0.824 -10.992 6.227 1 95.69 391 ASN B C 1
ATOM 9019 O O . ASN B 1 391 ? 1.142 -12.141 5.93 1 95.69 391 ASN B O 1
ATOM 9023 N N . HIS B 1 392 ? -0.198 -10.43 5.668 1 97.06 392 HIS B N 1
ATOM 9024 C CA . HIS B 1 392 ? -0.82 -10.906 4.438 1 97.06 392 HIS B CA 1
ATOM 9025 C C . HIS B 1 392 ? -0.254 -10.188 3.217 1 97.06 392 HIS B C 1
ATOM 9027 O O . HIS B 1 392 ? 0.375 -9.133 3.348 1 97.06 392 HIS B O 1
ATOM 9033 N N . SER B 1 393 ? -0.293 -10.844 2.086 1 97.06 393 SER B N 1
ATOM 9034 C CA . SER B 1 393 ? 0.028 -10.188 0.82 1 97.06 393 SER B CA 1
ATOM 9035 C C . SER B 1 393 ? -1.14 -9.344 0.322 1 97.06 393 SER B C 1
ATOM 9037 O O . SER B 1 393 ? -2.223 -9.867 0.055 1 97.06 393 SER B O 1
ATOM 9039 N N . VAL B 1 394 ? -0.955 -8.008 0.21 1 98.25 394 VAL B N 1
ATOM 9040 C CA . VAL B 1 394 ? -2.074 -7.117 -0.083 1 98.25 394 VAL B CA 1
ATOM 9041 C C . VAL B 1 394 ? -1.796 -6.34 -1.366 1 98.25 394 VAL B C 1
ATOM 9043 O O . VAL B 1 394 ? -0.761 -5.68 -1.487 1 98.25 394 VAL B O 1
ATOM 9046 N N . LEU B 1 395 ? -2.6 -6.508 -2.328 1 97.75 395 LEU B N 1
ATOM 9047 C CA . LEU B 1 395 ? -2.605 -5.707 -3.547 1 97.75 395 LEU B CA 1
ATOM 9048 C C . LEU B 1 395 ? -3.805 -4.77 -3.576 1 97.75 395 LEU B C 1
ATOM 9050 O O . LEU B 1 395 ? -4.914 -5.16 -3.199 1 97.75 395 LEU B O 1
ATOM 9054 N N . THR B 1 396 ? -3.598 -3.516 -3.98 1 97.69 396 THR B N 1
ATOM 9055 C CA . THR B 1 396 ? -4.672 -2.531 -3.926 1 97.69 396 THR B CA 1
ATOM 9056 C C . THR B 1 396 ? -5.051 -2.062 -5.328 1 97.69 396 THR B C 1
ATOM 9058 O O . THR B 1 396 ? -4.203 -2.021 -6.223 1 97.69 396 THR B O 1
ATOM 9061 N N . ILE B 1 397 ? -6.312 -1.789 -5.543 1 97.44 397 ILE B N 1
ATOM 9062 C CA . ILE B 1 397 ? -6.84 -1.064 -6.691 1 97.44 397 ILE B CA 1
ATOM 9063 C C . ILE B 1 397 ? -7.645 0.144 -6.219 1 97.44 397 ILE B C 1
ATOM 9065 O O . ILE B 1 397 ? -8.617 -0.002 -5.473 1 97.44 397 ILE B O 1
ATOM 9069 N N . SER B 1 398 ? -7.188 1.317 -6.543 1 96.69 398 SER B N 1
ATOM 9070 C CA . SER B 1 398 ? -7.945 2.523 -6.23 1 96.69 398 SER B CA 1
ATOM 9071 C C . SER B 1 398 ? -9.016 2.789 -7.281 1 96.69 398 SER B C 1
ATOM 9073 O O . SER B 1 398 ? -8.773 3.482 -8.266 1 96.69 398 SER B O 1
ATOM 9075 N N . ASP B 1 399 ? -10.203 2.328 -7.027 1 96.5 399 ASP B N 1
ATOM 9076 C CA . ASP B 1 399 ? -11.242 2.24 -8.047 1 96.5 399 ASP B CA 1
ATOM 9077 C C . ASP B 1 399 ? -11.562 3.619 -8.625 1 96.5 399 ASP B C 1
ATOM 9079 O O . ASP B 1 399 ? -11.57 3.803 -9.844 1 96.5 399 ASP B O 1
ATOM 9083 N N . ARG B 1 400 ? -11.742 4.668 -7.727 1 94.69 400 ARG B N 1
ATOM 9084 C CA . ARG B 1 400 ? -12.133 5.988 -8.211 1 94.69 400 ARG B CA 1
ATOM 9085 C C . ARG B 1 400 ? -10.992 6.652 -8.969 1 94.69 400 ARG B C 1
ATOM 9087 O O . ARG B 1 400 ? -11.219 7.395 -9.93 1 94.69 400 ARG B O 1
ATOM 9094 N N . ASP B 1 401 ? -9.781 6.434 -8.586 1 93.31 401 ASP B N 1
ATOM 9095 C CA . ASP B 1 401 ? -8.633 6.98 -9.312 1 93.31 401 ASP B CA 1
ATOM 9096 C C . ASP B 1 401 ? -8.5 6.336 -10.695 1 93.31 401 ASP B C 1
ATOM 9098 O O . ASP B 1 401 ? -8.273 7.031 -11.688 1 93.31 401 ASP B O 1
ATOM 9102 N N . ILE B 1 402 ? -8.688 5.004 -10.773 1 94.06 402 ILE B N 1
ATOM 9103 C CA . ILE B 1 402 ? -8.594 4.285 -12.039 1 94.06 402 ILE B CA 1
ATOM 9104 C C . ILE B 1 402 ? -9.648 4.812 -13.008 1 94.06 402 ILE B C 1
ATOM 9106 O O . ILE B 1 402 ? -9.352 5.062 -14.18 1 94.06 402 ILE B O 1
ATOM 9110 N N . VAL B 1 403 ? -10.867 4.969 -12.516 1 93.69 403 VAL B N 1
ATOM 9111 C CA . VAL B 1 403 ? -11.922 5.438 -13.398 1 93.69 403 VAL B CA 1
ATOM 9112 C C . VAL B 1 403 ? -11.617 6.855 -13.875 1 93.69 403 VAL B C 1
ATOM 9114 O O . VAL B 1 403 ? -11.867 7.199 -15.031 1 93.69 403 VAL B O 1
ATOM 9117 N N . SER B 1 404 ? -11.109 7.672 -13.008 1 89.62 404 SER B N 1
ATOM 9118 C CA . SER B 1 404 ? -10.797 9.055 -13.359 1 89.62 404 SER B CA 1
ATOM 9119 C C . SER B 1 404 ? -9.695 9.117 -14.414 1 89.62 404 SER B C 1
ATOM 9121 O O . SER B 1 404 ? -9.742 9.945 -15.32 1 89.62 404 SER B O 1
ATOM 9123 N N . TYR B 1 405 ? -8.688 8.25 -14.328 1 87.69 405 TYR B N 1
ATOM 9124 C CA . TYR B 1 405 ? -7.539 8.258 -15.227 1 87.69 405 TYR B CA 1
ATOM 9125 C C . TYR B 1 405 ? -7.926 7.742 -16.609 1 87.69 405 TYR B C 1
ATOM 9127 O O . TYR B 1 405 ? -7.254 8.031 -17.594 1 87.69 405 TYR B O 1
ATOM 9135 N N . HIS B 1 406 ? -9.031 7 -16.688 1 89 406 HIS B N 1
ATOM 9136 C CA . HIS B 1 406 ? -9.242 6.266 -17.922 1 89 406 HIS B CA 1
ATOM 9137 C C . HIS B 1 406 ? -10.57 6.66 -18.578 1 89 406 HIS B C 1
ATOM 9139 O O . HIS B 1 406 ? -11.062 5.965 -19.469 1 89 406 HIS B O 1
ATOM 9145 N N . ARG B 1 407 ? -11.148 7.703 -18.141 1 89.94 407 ARG B N 1
ATOM 9146 C CA . ARG B 1 407 ? -12.336 8.203 -18.828 1 89.94 407 ARG B CA 1
ATOM 9147 C C . ARG B 1 407 ? -12.023 8.562 -20.266 1 89.94 407 ARG B C 1
ATOM 9149 O O . ARG B 1 407 ? -10.953 9.109 -20.562 1 89.94 407 ARG B O 1
ATOM 9156 N N . SER B 1 408 ? -12.867 8.102 -21.188 1 89.69 408 SER B N 1
ATOM 9157 C CA . SER B 1 408 ? -12.727 8.367 -22.609 1 89.69 408 SER B CA 1
ATOM 9158 C C . SER B 1 408 ? -14.086 8.344 -23.312 1 89.69 408 SER B C 1
ATOM 9160 O O . SER B 1 408 ? -15.109 8.102 -22.672 1 89.69 408 SER B O 1
ATOM 9162 N N . LEU B 1 409 ? -14.125 8.617 -24.547 1 90.25 409 LEU B N 1
ATOM 9163 C CA . LEU B 1 409 ? -15.359 8.602 -25.328 1 90.25 409 LEU B CA 1
ATOM 9164 C C . LEU B 1 409 ? -15.93 7.188 -25.422 1 90.25 409 LEU B C 1
ATOM 9166 O O . LEU B 1 409 ? -17.156 7.012 -25.5 1 90.25 409 LEU B O 1
ATOM 9170 N N . LYS B 1 410 ? -15.102 6.242 -25.328 1 91.44 410 LYS B N 1
ATOM 9171 C CA . LYS B 1 410 ? -15.531 4.852 -25.406 1 91.44 410 LYS B CA 1
ATOM 9172 C C . LYS B 1 410 ? -15.82 4.273 -24.031 1 91.44 410 LYS B C 1
ATOM 9174 O O . LYS B 1 410 ? -16.391 3.186 -23.906 1 91.44 410 LYS B O 1
ATOM 9179 N N . ASP B 1 411 ? -15.477 4.934 -23.016 1 92.25 411 ASP B N 1
ATOM 9180 C CA . ASP B 1 411 ? -15.656 4.566 -21.609 1 92.25 411 ASP B CA 1
ATOM 9181 C C . ASP B 1 411 ? -15.922 5.801 -20.75 1 92.25 411 ASP B C 1
ATOM 9183 O O . ASP B 1 411 ? -15.047 6.238 -20 1 92.25 411 ASP B O 1
ATOM 9187 N N . PHE B 1 412 ? -17.141 6.305 -20.781 1 90.62 412 PHE B N 1
ATOM 9188 C CA . PHE B 1 412 ? -17.5 7.637 -20.297 1 90.62 412 PHE B CA 1
ATOM 9189 C C . PHE B 1 412 ? -17.281 7.75 -18.797 1 90.62 412 PHE B C 1
ATOM 9191 O O . PHE B 1 412 ? -16.875 8.805 -18.297 1 90.62 412 PHE B O 1
ATOM 9198 N N . ASP B 1 413 ? -17.562 6.645 -18.078 1 91.44 413 ASP B N 1
ATOM 9199 C CA . ASP B 1 413 ? -17.406 6.758 -16.625 1 91.44 413 ASP B CA 1
ATOM 9200 C C . ASP B 1 413 ? -16.172 5.98 -16.141 1 91.44 413 ASP B C 1
ATOM 9202 O O . ASP B 1 413 ? -15.938 5.879 -14.945 1 91.44 413 ASP B O 1
ATOM 9206 N N . GLY B 1 414 ? -15.422 5.352 -17.109 1 93.25 414 GLY B N 1
ATOM 9207 C CA . GLY B 1 414 ? -14.195 4.645 -16.781 1 93.25 414 GLY B CA 1
ATOM 9208 C C . GLY B 1 414 ? -14.43 3.264 -16.203 1 93.25 414 GLY B C 1
ATOM 9209 O O . GLY B 1 414 ? -13.484 2.568 -15.836 1 93.25 414 GLY B O 1
ATOM 9210 N N . SER B 1 415 ? -15.672 2.859 -16.125 1 94.88 415 SER B N 1
ATOM 9211 C CA . SER B 1 415 ? -16.031 1.614 -15.445 1 94.88 415 SER B CA 1
ATOM 9212 C C . SER B 1 415 ? -15.578 0.4 -16.25 1 94.88 415 SER B C 1
ATOM 9214 O O . SER B 1 415 ? -15.234 -0.638 -15.68 1 94.88 415 SER B O 1
ATOM 9216 N N . LYS B 1 416 ? -15.57 0.461 -17.578 1 95.44 416 LYS B N 1
ATOM 9217 C CA . LYS B 1 416 ? -15.125 -0.663 -18.391 1 95.44 416 LYS B CA 1
ATOM 9218 C C . LYS B 1 416 ? -13.664 -1.013 -18.109 1 95.44 416 LYS B C 1
ATOM 9220 O O . LYS B 1 416 ? -13.328 -2.182 -17.906 1 95.44 416 LYS B O 1
ATOM 9225 N N . LYS B 1 417 ? -12.844 0.026 -18.062 1 94.88 417 LYS B N 1
ATOM 9226 C CA . LYS B 1 417 ? -11.438 -0.201 -17.766 1 94.88 417 LYS B CA 1
ATOM 9227 C C . LYS B 1 417 ? -11.242 -0.749 -16.359 1 94.88 417 LYS B C 1
ATOM 9229 O O . LYS B 1 417 ? -10.43 -1.651 -16.141 1 94.88 417 LYS B O 1
ATOM 9234 N N . LEU B 1 418 ? -11.93 -0.172 -15.445 1 96.75 418 LEU B N 1
ATOM 9235 C CA . LEU B 1 418 ? -11.828 -0.644 -14.062 1 96.75 418 LEU B CA 1
ATOM 9236 C C . LEU B 1 418 ? -12.148 -2.133 -13.977 1 96.75 418 LEU B C 1
ATOM 9238 O O . LEU B 1 418 ? -11.398 -2.898 -13.375 1 96.75 418 LEU B O 1
ATOM 9242 N N . ASN B 1 419 ? -13.227 -2.531 -14.555 1 96.81 419 ASN B N 1
ATOM 9243 C CA . ASN B 1 419 ? -13.672 -3.918 -14.469 1 96.81 419 ASN B CA 1
ATOM 9244 C C . ASN B 1 419 ? -12.742 -4.855 -15.227 1 96.81 419 ASN B C 1
ATOM 9246 O O . ASN B 1 419 ? -12.445 -5.961 -14.766 1 96.81 419 ASN B O 1
ATOM 9250 N N . SER B 1 420 ? -12.289 -4.426 -16.375 1 94.19 420 SER B N 1
ATOM 9251 C CA . SER B 1 420 ? -11.297 -5.223 -17.094 1 94.19 420 SER B CA 1
ATOM 9252 C C . SER B 1 420 ? -10.023 -5.379 -16.266 1 94.19 420 SER B C 1
ATOM 9254 O O . SER B 1 420 ? -9.445 -6.469 -16.219 1 94.19 420 SER B O 1
ATOM 9256 N N . LYS B 1 421 ? -9.609 -4.289 -15.656 1 95.25 421 LYS B N 1
ATOM 9257 C CA . LYS B 1 421 ? -8.422 -4.316 -14.805 1 95.25 421 LYS B CA 1
ATOM 9258 C C . LYS B 1 421 ? -8.594 -5.297 -13.648 1 95.25 421 LYS B C 1
ATOM 9260 O O . LYS B 1 421 ? -7.672 -6.039 -13.312 1 95.25 421 LYS B O 1
ATOM 9265 N N . ILE B 1 422 ? -9.711 -5.277 -13.047 1 96.81 422 ILE B N 1
ATOM 9266 C CA . ILE B 1 422 ? -9.984 -6.176 -11.93 1 96.81 422 ILE B CA 1
ATOM 9267 C C . ILE B 1 422 ? -9.859 -7.625 -12.391 1 96.81 422 ILE B C 1
ATOM 9269 O O . ILE B 1 422 ? -9.203 -8.438 -11.734 1 96.81 422 ILE B O 1
ATOM 9273 N N . ILE B 1 423 ? -10.43 -7.938 -13.508 1 93 423 ILE B N 1
ATOM 9274 C CA . ILE B 1 423 ? -10.422 -9.297 -14.031 1 93 423 ILE B CA 1
ATOM 9275 C C . ILE B 1 423 ? -8.984 -9.719 -14.344 1 93 423 ILE B C 1
ATOM 9277 O O . ILE B 1 423 ? -8.555 -10.82 -13.977 1 93 423 ILE B O 1
ATOM 9281 N N . ASP B 1 424 ? -8.242 -8.812 -14.953 1 91.44 424 ASP B N 1
ATOM 9282 C CA . ASP B 1 424 ? -6.844 -9.102 -15.25 1 91.44 424 ASP B CA 1
ATOM 9283 C C . ASP B 1 424 ? -6.039 -9.32 -13.969 1 91.44 424 ASP B C 1
ATOM 9285 O O . ASP B 1 424 ? -5.184 -10.203 -13.914 1 91.44 424 ASP B O 1
ATOM 9289 N N . THR B 1 425 ? -6.293 -8.5 -13.047 1 94.31 425 THR B N 1
ATOM 9290 C CA . THR B 1 425 ? -5.57 -8.594 -11.781 1 94.31 425 THR B CA 1
ATOM 9291 C C . THR B 1 425 ? -5.855 -9.93 -11.102 1 94.31 425 THR B C 1
ATOM 9293 O O . THR B 1 425 ? -4.949 -10.555 -10.555 1 94.31 425 THR B O 1
ATOM 9296 N N . ILE B 1 426 ? -7.051 -10.352 -11.109 1 92.06 426 ILE B N 1
ATOM 9297 C CA . ILE B 1 426 ? -7.441 -11.609 -10.484 1 92.06 426 ILE B CA 1
ATOM 9298 C C . ILE B 1 426 ? -6.73 -12.773 -11.172 1 92.06 426 ILE B C 1
ATOM 9300 O O . ILE B 1 426 ? -6.242 -13.695 -10.516 1 92.06 426 ILE B O 1
ATOM 9304 N N . ALA B 1 427 ? -6.66 -12.656 -12.445 1 85.94 427 ALA B N 1
ATOM 9305 C CA . ALA B 1 427 ? -6.02 -13.711 -13.227 1 85.94 427 ALA B CA 1
ATOM 9306 C C . ALA B 1 427 ? -4.527 -13.789 -12.93 1 85.94 427 ALA B C 1
ATOM 9308 O O . ALA B 1 427 ? -3.936 -14.875 -12.961 1 85.94 427 ALA B O 1
ATOM 9309 N N . ASN B 1 428 ? -3.945 -12.688 -12.625 1 87.62 428 ASN B N 1
ATOM 9310 C CA . ASN B 1 428 ? -2.504 -12.625 -12.406 1 87.62 428 ASN B CA 1
ATOM 9311 C C . ASN B 1 428 ? -2.15 -12.859 -10.938 1 87.62 428 ASN B C 1
ATOM 9313 O O . ASN B 1 428 ? -1.149 -13.516 -10.633 1 87.62 428 ASN B O 1
ATOM 9317 N N . TYR B 1 429 ? -2.934 -12.352 -10.039 1 90.88 429 TYR B N 1
ATOM 9318 C CA . TYR B 1 429 ? -2.611 -12.273 -8.617 1 90.88 429 TYR B CA 1
ATOM 9319 C C . TYR B 1 429 ? -3.248 -13.43 -7.852 1 90.88 429 TYR B C 1
ATOM 9321 O O . TYR B 1 429 ? -2.701 -13.891 -6.852 1 90.88 429 TYR B O 1
ATOM 9329 N N . LEU B 1 430 ? -4.438 -13.891 -8.367 1 88.5 430 LEU B N 1
ATOM 9330 C CA . LEU B 1 430 ? -5.188 -14.992 -7.773 1 88.5 430 LEU B CA 1
ATOM 9331 C C . LEU B 1 430 ? -5.398 -14.766 -6.281 1 88.5 430 LEU B C 1
ATOM 9333 O O . LEU B 1 430 ? -4.93 -15.547 -5.453 1 88.5 430 LEU B O 1
ATOM 9337 N N . PRO B 1 431 ? -6.145 -13.781 -5.957 1 94.06 431 PRO B N 1
ATOM 9338 C CA . PRO B 1 431 ? -6.379 -13.508 -4.535 1 94.06 431 PRO B CA 1
ATOM 9339 C C . PRO B 1 431 ? -7.234 -14.586 -3.863 1 94.06 431 PRO B C 1
ATOM 9341 O O . PRO B 1 431 ? -8 -15.281 -4.535 1 94.06 431 PRO B O 1
ATOM 9344 N N . ASP B 1 432 ? -7.043 -14.727 -2.51 1 93.12 432 ASP B N 1
ATOM 9345 C CA . ASP B 1 432 ? -7.918 -15.547 -1.681 1 93.12 432 ASP B CA 1
ATOM 9346 C C . ASP B 1 432 ? -9.156 -14.766 -1.245 1 93.12 432 ASP B C 1
ATOM 9348 O O . ASP B 1 432 ? -10.211 -15.352 -1.004 1 93.12 432 ASP B O 1
ATOM 9352 N N . LEU B 1 433 ? -9 -13.477 -1.124 1 97 433 LEU B N 1
ATOM 9353 C CA . LEU B 1 433 ? -10.023 -12.594 -0.587 1 97 433 LEU B CA 1
ATOM 9354 C C . LEU B 1 433 ? -10.031 -11.258 -1.32 1 97 433 LEU B C 1
ATOM 9356 O O . LEU B 1 433 ? -8.984 -10.648 -1.525 1 97 433 LEU B O 1
ATOM 9360 N N . ILE B 1 434 ? -11.164 -10.867 -1.768 1 98.5 434 ILE B N 1
ATOM 9361 C CA . ILE B 1 434 ? -11.375 -9.531 -2.326 1 98.5 434 ILE B CA 1
ATOM 9362 C C . ILE B 1 434 ? -12.18 -8.688 -1.343 1 98.5 434 ILE B C 1
ATOM 9364 O O . ILE B 1 434 ? -13.258 -9.094 -0.895 1 98.5 434 ILE B O 1
ATOM 9368 N N . ILE B 1 435 ? -11.68 -7.574 -0.982 1 98.75 435 ILE B N 1
ATOM 9369 C CA . ILE B 1 435 ? -12.359 -6.648 -0.083 1 98.75 435 ILE B CA 1
ATOM 9370 C C . ILE B 1 435 ? -12.742 -5.379 -0.842 1 98.75 435 ILE B C 1
ATOM 9372 O O . ILE B 1 435 ? -11.875 -4.652 -1.33 1 98.75 435 ILE B O 1
ATOM 9376 N N . LEU B 1 436 ? -14.023 -5.117 -0.888 1 98.56 436 LEU B N 1
ATOM 9377 C CA . LEU B 1 436 ? -14.539 -3.939 -1.574 1 98.56 436 LEU B CA 1
ATOM 9378 C C . LEU B 1 436 ? -14.914 -2.85 -0.576 1 98.56 436 LEU B C 1
ATOM 9380 O O . LEU B 1 436 ? -15.57 -3.121 0.431 1 98.56 436 LEU B O 1
ATOM 9384 N N . GLY B 1 437 ? -14.391 -1.632 -0.818 1 97.69 437 GLY B N 1
ATOM 9385 C CA . GLY B 1 437 ? -15.039 -0.503 -0.165 1 97.69 437 GLY B CA 1
ATOM 9386 C C . GLY B 1 437 ? -16.391 -0.177 -0.748 1 97.69 437 GLY B C 1
ATOM 9387 O O . GLY B 1 437 ? -17.219 -1.069 -0.945 1 97.69 437 GLY B O 1
ATOM 9388 N N . HIS B 1 438 ? -16.688 1.105 -1.045 1 93.81 438 HIS B N 1
ATOM 9389 C CA . HIS B 1 438 ? -17.922 1.412 -1.759 1 93.81 438 HIS B CA 1
ATOM 9390 C C . HIS B 1 438 ? -17.906 0.805 -3.158 1 93.81 438 HIS B C 1
ATOM 9392 O O . HIS B 1 438 ? -18.859 0.115 -3.545 1 93.81 438 HIS B O 1
ATOM 9398 N N . ALA B 1 439 ? -16.797 1.011 -3.818 1 93.25 439 ALA B N 1
ATOM 9399 C CA . ALA B 1 439 ? -16.5 0.388 -5.105 1 93.25 439 ALA B CA 1
ATOM 9400 C C . ALA B 1 439 ? -17.75 0.314 -5.98 1 93.25 439 ALA B C 1
ATOM 9402 O O . ALA B 1 439 ? -18.078 -0.744 -6.527 1 93.25 439 ALA B O 1
ATOM 9403 N N . ASP B 1 440 ? -18.438 1.381 -6.109 1 93.62 440 ASP B N 1
ATOM 9404 C CA . ASP B 1 440 ? -19.75 1.447 -6.746 1 93.62 440 ASP B CA 1
ATOM 9405 C C . ASP B 1 440 ? -19.656 1.09 -8.227 1 93.62 440 ASP B C 1
ATOM 9407 O O . ASP B 1 440 ? -20.641 0.634 -8.82 1 93.62 440 ASP B O 1
ATOM 9411 N N . LEU B 1 441 ? -18.531 1.247 -8.812 1 94.5 441 LEU B N 1
ATOM 9412 C CA . LEU B 1 441 ? -18.438 1.065 -10.258 1 94.5 441 LEU B CA 1
ATOM 9413 C C . LEU B 1 441 ? -17.891 -0.322 -10.602 1 94.5 441 LEU B C 1
ATOM 9415 O O . LEU B 1 441 ? -17.641 -0.627 -11.766 1 94.5 441 LEU B O 1
ATOM 9419 N N . VAL B 1 442 ? -17.641 -1.156 -9.602 1 97.31 442 VAL B N 1
ATOM 9420 C CA . VAL B 1 442 ? -17.438 -2.58 -9.844 1 97.31 442 VAL B CA 1
ATOM 9421 C C . VAL B 1 442 ? -18.766 -3.234 -10.227 1 97.31 442 VAL B C 1
ATOM 9423 O O . VAL B 1 442 ? -19.703 -3.248 -9.43 1 97.31 442 VAL B O 1
ATOM 9426 N N . SER B 1 443 ? -18.859 -3.766 -11.344 1 96.44 443 SER B N 1
ATOM 9427 C CA . SER B 1 443 ? -20.141 -4.223 -11.883 1 96.44 443 SER B CA 1
ATOM 9428 C C . SER B 1 443 ? -20.531 -5.578 -11.297 1 96.44 443 SER B C 1
ATOM 9430 O O . SER B 1 443 ? -19.672 -6.359 -10.891 1 96.44 443 SER B O 1
ATOM 9432 N N . LEU B 1 444 ? -21.797 -5.828 -11.289 1 96.44 444 LEU B N 1
ATOM 9433 C CA . LEU B 1 444 ? -22.328 -7.121 -10.867 1 96.44 444 LEU B CA 1
ATOM 9434 C C . LEU B 1 444 ? -21.844 -8.234 -11.797 1 96.44 444 LEU B C 1
ATOM 9436 O O . LEU B 1 444 ? -21.578 -9.352 -11.344 1 96.44 444 LEU B O 1
ATOM 9440 N N . SER B 1 445 ? -21.703 -7.922 -13.07 1 95.62 445 SER B N 1
ATOM 9441 C CA . SER B 1 445 ? -21.234 -8.906 -14.039 1 95.62 445 SER B CA 1
ATOM 9442 C C . SER B 1 445 ? -19.812 -9.375 -13.711 1 95.62 445 SER B C 1
ATOM 9444 O O . SER B 1 445 ? -19.516 -10.562 -13.812 1 95.62 445 SER B O 1
ATOM 9446 N N . THR B 1 446 ? -19 -8.414 -13.328 1 96.31 446 THR B N 1
ATOM 9447 C CA . THR B 1 446 ? -17.625 -8.75 -12.953 1 96.31 446 THR B CA 1
ATOM 9448 C C . THR B 1 446 ? -17.625 -9.648 -11.711 1 96.31 446 THR B C 1
ATOM 9450 O O . THR B 1 446 ? -16.906 -10.648 -11.672 1 96.31 446 THR B O 1
ATOM 9453 N N . LEU B 1 447 ? -18.406 -9.336 -10.734 1 97.12 447 LEU B N 1
ATOM 9454 C CA . LEU B 1 447 ? -18.469 -10.109 -9.5 1 97.12 447 LEU B CA 1
ATOM 9455 C C . LEU B 1 447 ? -19.031 -11.508 -9.766 1 97.12 447 LEU B C 1
ATOM 9457 O O . LEU B 1 447 ? -18.531 -12.492 -9.219 1 97.12 447 LEU B O 1
ATOM 9461 N N . LYS B 1 448 ? -20.047 -11.602 -10.586 1 94.5 448 LYS B N 1
ATOM 9462 C CA . LYS B 1 448 ? -20.609 -12.891 -10.969 1 94.5 448 LYS B CA 1
ATOM 9463 C C . LYS B 1 448 ? -19.578 -13.742 -11.703 1 94.5 448 LYS B C 1
ATOM 9465 O O . LYS B 1 448 ? -19.5 -14.953 -11.477 1 94.5 448 LYS B O 1
ATOM 9470 N N . PHE B 1 449 ? -18.891 -13.047 -12.562 1 90.31 449 PHE B N 1
ATOM 9471 C CA . PHE B 1 449 ? -17.828 -13.727 -13.289 1 90.31 449 PHE B CA 1
ATOM 9472 C C . PHE B 1 449 ? -16.828 -14.352 -12.32 1 90.31 449 PHE B C 1
ATOM 9474 O O . PHE B 1 449 ? -16.422 -15.5 -12.492 1 90.31 449 PHE B O 1
ATOM 9481 N N . ILE B 1 450 ? -16.438 -13.664 -11.328 1 92.06 450 ILE B N 1
ATOM 9482 C CA . ILE B 1 450 ? -15.453 -14.125 -10.359 1 92.06 450 ILE B CA 1
ATOM 9483 C C . ILE B 1 450 ? -16.016 -15.312 -9.578 1 92.06 450 ILE B C 1
ATOM 9485 O O . ILE B 1 450 ? -15.359 -16.344 -9.445 1 92.06 450 ILE B O 1
ATOM 9489 N N . LYS B 1 451 ? -17.203 -15.203 -9.133 1 89.31 451 LYS B N 1
ATOM 9490 C CA . LYS B 1 451 ? -17.828 -16.266 -8.359 1 89.31 451 LYS B CA 1
ATOM 9491 C C . LYS B 1 451 ? -17.953 -17.547 -9.18 1 89.31 451 LYS B C 1
ATOM 9493 O O . LYS B 1 451 ? -17.828 -18.656 -8.656 1 89.31 451 LYS B O 1
ATOM 9498 N N . LYS B 1 452 ? -18.172 -17.328 -10.414 1 83.5 452 LYS B N 1
ATOM 9499 C CA . LYS B 1 452 ? -18.391 -18.469 -11.305 1 83.5 452 LYS B CA 1
ATOM 9500 C C . LYS B 1 452 ? -17.078 -19.156 -11.656 1 83.5 452 LYS B C 1
ATOM 9502 O O . LYS B 1 452 ? -17 -20.375 -11.688 1 83.5 452 LYS B O 1
ATOM 9507 N N . ASN B 1 453 ? -16.109 -18.328 -11.93 1 82.31 453 ASN B N 1
ATOM 9508 C CA . ASN B 1 453 ? -14.875 -18.875 -12.5 1 82.31 453 ASN B CA 1
ATOM 9509 C C . ASN B 1 453 ? -13.797 -19.062 -11.438 1 82.31 453 ASN B C 1
ATOM 9511 O O . ASN B 1 453 ? -12.836 -19.797 -11.648 1 82.31 453 ASN B O 1
ATOM 9515 N N . TYR B 1 454 ? -13.922 -18.359 -10.344 1 85.5 454 TYR B N 1
ATOM 9516 C CA . TYR B 1 454 ? -13.016 -18.469 -9.203 1 85.5 454 TYR B CA 1
ATOM 9517 C C . TYR B 1 454 ? -13.797 -18.656 -7.91 1 85.5 454 TYR B C 1
ATOM 9519 O O . TYR B 1 454 ? -13.711 -17.828 -7.004 1 85.5 454 TYR B O 1
ATOM 9527 N N . PRO B 1 455 ? -14.445 -19.75 -7.754 1 82.25 455 PRO B N 1
ATOM 9528 C CA . PRO B 1 455 ? -15.367 -19.922 -6.633 1 82.25 455 PRO B CA 1
ATOM 9529 C C . PRO B 1 455 ? -14.656 -19.953 -5.281 1 82.25 455 PRO B C 1
ATOM 9531 O O . PRO B 1 455 ? -15.297 -19.734 -4.246 1 82.25 455 PRO B O 1
ATOM 9534 N N . SER B 1 456 ? -13.383 -20.156 -5.246 1 83.06 456 SER B N 1
ATOM 9535 C CA . SER B 1 456 ? -12.656 -20.203 -3.982 1 83.06 456 SER B CA 1
ATOM 9536 C C . SER B 1 456 ? -12.383 -18.812 -3.439 1 83.06 456 SER B C 1
ATOM 9538 O O . SER B 1 456 ? -12.055 -18.641 -2.262 1 83.06 456 SER B O 1
ATOM 9540 N N . ILE B 1 457 ? -12.461 -17.844 -4.273 1 91.94 457 ILE B N 1
ATOM 9541 C CA . ILE B 1 457 ? -12.195 -16.469 -3.85 1 91.94 457 ILE B CA 1
ATOM 9542 C C . ILE B 1 457 ? -13.367 -15.945 -3.025 1 91.94 457 ILE B C 1
ATOM 9544 O O . ILE B 1 457 ? -14.516 -15.969 -3.484 1 91.94 457 ILE B O 1
ATOM 9548 N N . LYS B 1 458 ? -13.109 -15.547 -1.855 1 95.38 458 LYS B N 1
ATOM 9549 C CA . LYS B 1 458 ? -14.125 -14.875 -1.052 1 95.38 458 LYS B CA 1
ATOM 9550 C C . LYS B 1 458 ? -14.211 -13.391 -1.41 1 95.38 458 LYS B C 1
ATOM 9552 O O . LYS B 1 458 ? -13.203 -12.766 -1.715 1 95.38 458 LYS B O 1
ATOM 9557 N N . ILE B 1 459 ? -15.43 -12.867 -1.408 1 98.06 459 ILE B N 1
ATOM 9558 C CA . ILE B 1 459 ? -15.656 -11.453 -1.697 1 98.06 459 ILE B CA 1
ATOM 9559 C C . ILE B 1 459 ? -16.438 -10.812 -0.554 1 98.06 459 ILE B C 1
ATOM 9561 O O . ILE B 1 459 ? -17.484 -11.328 -0.139 1 98.06 459 ILE B O 1
ATOM 9565 N N . THR B 1 460 ? -15.953 -9.75 -0.009 1 98.44 460 THR B N 1
ATOM 9566 C CA . THR B 1 460 ? -16.625 -9.016 1.054 1 98.44 460 THR B CA 1
ATOM 9567 C C . THR B 1 460 ? -16.609 -7.52 0.767 1 98.44 460 THR B C 1
ATOM 9569 O O . THR B 1 460 ? -15.969 -7.07 -0.189 1 98.44 460 THR B O 1
ATOM 9572 N N . GLN B 1 461 ? -17.406 -6.742 1.522 1 98.44 461 GLN B N 1
ATOM 9573 C CA . GLN B 1 461 ? -17.453 -5.293 1.354 1 98.44 461 GLN B CA 1
ATOM 9574 C C . GLN B 1 461 ? -17.562 -4.586 2.701 1 98.44 461 GLN B C 1
ATOM 9576 O O . GLN B 1 461 ? -18.094 -5.152 3.662 1 98.44 461 GLN B O 1
ATOM 9581 N N . TRP B 1 462 ? -17.047 -3.434 2.799 1 98 462 TRP B N 1
ATOM 9582 C CA . TRP B 1 462 ? -17.266 -2.551 3.939 1 98 462 TRP B CA 1
ATOM 9583 C C . TRP B 1 462 ? -17.828 -1.208 3.482 1 98 462 TRP B C 1
ATOM 9585 O O . TRP B 1 462 ? -17.516 -0.739 2.385 1 98 462 TRP B O 1
ATOM 9595 N N . PHE B 1 463 ? -18.719 -0.613 4.277 1 96.5 463 PHE B N 1
ATOM 9596 C CA . PHE B 1 463 ? -19.422 0.623 3.949 1 96.5 463 PHE B CA 1
ATOM 9597 C C . PHE B 1 463 ? -19.406 1.587 5.129 1 96.5 463 PHE B C 1
ATOM 9599 O O . PHE B 1 463 ? -19.844 1.244 6.227 1 96.5 463 PHE B O 1
ATOM 9606 N N . LEU B 1 464 ? -18.953 2.881 4.926 1 92.94 464 LEU B N 1
ATOM 9607 C CA . LEU B 1 464 ? -18.688 3.814 6.016 1 92.94 464 LEU B CA 1
ATOM 9608 C C . LEU B 1 464 ? -19.828 4.805 6.184 1 92.94 464 LEU B C 1
ATOM 9610 O O . LEU B 1 464 ? -20.031 5.344 7.273 1 92.94 464 LEU B O 1
ATOM 9614 N N . ASP B 1 465 ? -20.625 5.078 5.223 1 90.88 465 ASP B N 1
ATOM 9615 C CA . ASP B 1 465 ? -21.578 6.188 5.242 1 90.88 465 ASP B CA 1
ATOM 9616 C C . ASP B 1 465 ? -22.891 5.773 5.898 1 90.88 465 ASP B C 1
ATOM 9618 O O . ASP B 1 465 ? -23.219 4.582 5.969 1 90.88 465 ASP B O 1
ATOM 9622 N N . LYS B 1 466 ? -23.531 6.754 6.32 1 90.81 466 LYS B N 1
ATOM 9623 C CA . LYS B 1 466 ? -24.844 6.562 6.918 1 90.81 466 LYS B CA 1
ATOM 9624 C C . LYS B 1 466 ? -25.828 5.98 5.906 1 90.81 466 LYS B C 1
ATOM 9626 O O . LYS B 1 466 ? -25.766 6.297 4.715 1 90.81 466 LYS B O 1
ATOM 9631 N N . MET B 1 467 ? -26.75 5.105 6.402 1 92.38 467 MET B N 1
ATOM 9632 C CA . MET B 1 467 ? -27.625 4.418 5.453 1 92.38 467 MET B CA 1
ATOM 9633 C C . MET B 1 467 ? -29.078 4.559 5.852 1 92.38 467 MET B C 1
ATOM 9635 O O . MET B 1 467 ? -29.953 3.895 5.289 1 92.38 467 MET B O 1
ATOM 9639 N N . ASN B 1 468 ? -29.391 5.309 6.844 1 86.38 468 ASN B N 1
ATOM 9640 C CA . ASN B 1 468 ? -30.781 5.461 7.254 1 86.38 468 ASN B CA 1
ATOM 9641 C C . ASN B 1 468 ? -31.297 6.883 7.02 1 86.38 468 ASN B C 1
ATOM 9643 O O . ASN B 1 468 ? -30.516 7.773 6.68 1 86.38 468 ASN B O 1
ATOM 9647 N N . GLU B 1 469 ? -32.594 7.035 7.148 1 82.5 469 GLU B N 1
ATOM 9648 C CA . GLU B 1 469 ? -33.281 8.312 6.98 1 82.5 469 GLU B CA 1
ATOM 9649 C C . GLU B 1 469 ? -33.062 8.875 5.578 1 82.5 469 GLU B C 1
ATOM 9651 O O . GLU B 1 469 ? -33.344 8.195 4.586 1 82.5 469 GLU B O 1
ATOM 9656 N N . GLY B 1 470 ? -32.406 10.031 5.492 1 80.5 470 GLY B N 1
ATOM 9657 C CA . GLY B 1 470 ? -32.188 10.727 4.238 1 80.5 470 GLY B CA 1
ATOM 9658 C C . GLY B 1 470 ? -31.109 10.094 3.379 1 80.5 470 GLY B C 1
ATOM 9659 O O . GLY B 1 470 ? -30.859 10.539 2.258 1 80.5 470 GLY B O 1
ATOM 9660 N N . TRP B 1 471 ? -30.594 8.945 3.807 1 88.06 471 TRP B N 1
ATOM 9661 C CA . TRP B 1 471 ? -29.484 8.344 3.084 1 88.06 471 TRP B CA 1
ATOM 9662 C C . TRP B 1 471 ? -29.859 6.961 2.557 1 88.06 471 TRP B C 1
ATOM 9664 O O . TRP B 1 471 ? -29.047 6.027 2.615 1 88.06 471 TRP B O 1
ATOM 9674 N N . LYS B 1 472 ? -31.016 6.832 2.057 1 87.69 472 LYS B N 1
ATOM 9675 C CA . LYS B 1 472 ? -31.531 5.582 1.51 1 87.69 472 LYS B CA 1
ATOM 9676 C C . LYS B 1 472 ? -30.75 5.156 0.272 1 87.69 472 LYS B C 1
ATOM 9678 O O . LYS B 1 472 ? -30.625 3.965 -0.016 1 87.69 472 LYS B O 1
ATOM 9683 N N . LYS B 1 473 ? -30.266 6.152 -0.356 1 91.75 473 LYS B N 1
ATOM 9684 C CA . LYS B 1 473 ? -29.438 5.84 -1.521 1 91.75 473 LYS B CA 1
ATOM 9685 C C . LYS B 1 473 ? -28.219 5.023 -1.126 1 91.75 473 LYS B C 1
ATOM 9687 O O . LYS B 1 473 ? -27.797 4.125 -1.86 1 91.75 473 LYS B O 1
ATOM 9692 N N . ASN B 1 474 ? -27.625 5.352 -0.002 1 93.81 474 ASN B N 1
ATOM 9693 C CA . ASN B 1 474 ? -26.484 4.598 0.497 1 93.81 474 ASN B CA 1
ATOM 9694 C C . ASN B 1 474 ? -26.859 3.154 0.818 1 93.81 474 ASN B C 1
ATOM 9696 O O . ASN B 1 474 ? -26.078 2.232 0.557 1 93.81 474 ASN B O 1
ATOM 9700 N N . LYS B 1 475 ? -28 3.016 1.362 1 93.5 475 LYS B N 1
ATOM 9701 C CA . LYS B 1 475 ? -28.469 1.67 1.667 1 93.5 475 LYS B CA 1
ATOM 9702 C C . LYS B 1 475 ? -28.641 0.843 0.395 1 93.5 475 LYS B C 1
ATOM 9704 O O . LYS B 1 475 ? -28.266 -0.333 0.362 1 93.5 475 LYS B O 1
ATOM 9709 N N . ARG B 1 476 ? -29.172 1.436 -0.619 1 93.62 476 ARG B N 1
ATOM 9710 C CA . ARG B 1 476 ? -29.344 0.755 -1.898 1 93.62 476 ARG B CA 1
ATOM 9711 C C . ARG B 1 476 ? -27.984 0.345 -2.486 1 93.62 476 ARG B C 1
ATOM 9713 O O . ARG B 1 476 ? -27.844 -0.767 -2.996 1 93.62 476 ARG B O 1
ATOM 9720 N N . ARG B 1 477 ? -27.031 1.249 -2.4 1 94.88 477 ARG B N 1
ATOM 9721 C CA . ARG B 1 477 ? -25.688 0.963 -2.896 1 94.88 477 ARG B CA 1
ATOM 9722 C C . ARG B 1 477 ? -25.078 -0.228 -2.166 1 94.88 477 ARG B C 1
ATOM 9724 O O . ARG B 1 477 ? -24.453 -1.089 -2.787 1 94.88 477 ARG B O 1
ATOM 9731 N N . PHE B 1 478 ? -25.297 -0.247 -0.904 1 95.06 478 PHE B N 1
ATOM 9732 C CA . PHE B 1 478 ? -24.797 -1.322 -0.06 1 95.06 478 PHE B CA 1
ATOM 9733 C C . PHE B 1 478 ? -25.453 -2.65 -0.422 1 95.06 478 PHE B C 1
ATOM 9735 O O . PHE B 1 478 ? -24.781 -3.678 -0.509 1 95.06 478 PHE B O 1
ATOM 9742 N N . LEU B 1 479 ? -26.703 -2.66 -0.73 1 94.38 479 LEU B N 1
ATOM 9743 C CA . LEU B 1 479 ? -27.484 -3.877 -0.961 1 94.38 479 LEU B CA 1
ATOM 9744 C C . LEU B 1 479 ? -27.328 -4.348 -2.404 1 94.38 479 LEU B C 1
ATOM 9746 O O . LEU B 1 479 ? -27.594 -5.512 -2.711 1 94.38 479 LEU B O 1
ATOM 9750 N N . ASP B 1 480 ? -26.953 -3.467 -3.254 1 94.06 480 ASP B N 1
ATOM 9751 C CA . ASP B 1 480 ? -26.844 -3.777 -4.676 1 94.06 480 ASP B CA 1
ATOM 9752 C C . ASP B 1 480 ? -25.953 -4.992 -4.906 1 94.06 480 ASP B C 1
ATOM 9754 O O . ASP B 1 480 ? -26.219 -5.809 -5.793 1 94.06 480 ASP B O 1
ATOM 9758 N N . LYS B 1 481 ? -24.891 -5.117 -4.137 1 94.44 481 LYS B N 1
ATOM 9759 C CA . LYS B 1 481 ? -23.906 -6.18 -4.336 1 94.44 481 LYS B CA 1
ATOM 9760 C C . LYS B 1 481 ? -24.031 -7.25 -3.25 1 94.44 481 LYS B C 1
ATOM 9762 O O . LYS B 1 481 ? -23.297 -8.234 -3.26 1 94.44 481 LYS B O 1
ATOM 9767 N N . ILE B 1 482 ? -25 -7.145 -2.391 1 95.69 482 ILE B N 1
ATOM 9768 C CA . ILE B 1 482 ? -25.016 -7.871 -1.128 1 95.69 482 ILE B CA 1
ATOM 9769 C C . ILE B 1 482 ? -25.141 -9.367 -1.396 1 95.69 482 ILE B C 1
ATOM 9771 O O . ILE B 1 482 ? -24.594 -10.188 -0.661 1 95.69 482 ILE B O 1
ATOM 9775 N N . GLU B 1 483 ? -25.781 -9.797 -2.465 1 95.12 483 GLU B N 1
ATOM 9776 C CA . GLU B 1 483 ? -26.031 -11.203 -2.766 1 95.12 483 GLU B CA 1
ATOM 9777 C C . GLU B 1 483 ? -24.75 -11.914 -3.16 1 95.12 483 GLU B C 1
ATOM 9779 O O . GLU B 1 483 ? -24.641 -13.141 -3.018 1 95.12 483 GLU B O 1
ATOM 9784 N N . LEU B 1 484 ? -23.812 -11.156 -3.639 1 96.12 484 LEU B N 1
ATOM 9785 C CA . LEU B 1 484 ? -22.562 -11.734 -4.133 1 96.12 484 LEU B CA 1
ATOM 9786 C C . LEU B 1 484 ? -21.469 -11.664 -3.072 1 96.12 484 LEU B C 1
ATOM 9788 O O . LEU B 1 484 ? -20.359 -12.133 -3.297 1 96.12 484 LEU B O 1
ATOM 9792 N N . MET B 1 485 ? -21.812 -11.078 -1.91 1 97.19 485 MET B N 1
ATOM 9793 C CA . MET B 1 485 ? -20.844 -10.961 -0.825 1 97.19 485 MET B CA 1
ATOM 9794 C C . MET B 1 485 ? -20.906 -12.172 0.098 1 97.19 485 MET B C 1
ATOM 9796 O O . MET B 1 485 ? -21.984 -12.68 0.39 1 97.19 485 MET B O 1
ATOM 9800 N N . ASP B 1 486 ? -19.75 -12.695 0.505 1 95.31 486 ASP B N 1
ATOM 9801 C CA . ASP B 1 486 ? -19.703 -13.711 1.553 1 95.31 486 ASP B CA 1
ATOM 9802 C C . ASP B 1 486 ? -20.094 -13.117 2.904 1 95.31 486 ASP B C 1
ATOM 9804 O O . ASP B 1 486 ? -20.719 -13.797 3.723 1 95.31 486 ASP B O 1
ATOM 9808 N N . CYS B 1 487 ? -19.734 -11.953 3.176 1 96.44 487 CYS B N 1
ATOM 9809 C CA . CYS B 1 487 ? -20.219 -11.141 4.289 1 96.44 487 CYS B CA 1
ATOM 9810 C C . CYS B 1 487 ? -19.984 -9.656 4.027 1 96.44 487 CYS B C 1
ATOM 9812 O O . CYS B 1 487 ? -19.344 -9.297 3.037 1 96.44 487 CYS B O 1
ATOM 9814 N N . SER B 1 488 ? -20.594 -8.805 4.875 1 98.06 488 SER B N 1
ATOM 9815 C CA . SER B 1 488 ? -20.484 -7.363 4.699 1 98.06 488 SER B CA 1
ATOM 9816 C C . SER B 1 488 ? -20.281 -6.66 6.039 1 98.06 488 SER B C 1
ATOM 9818 O O . SER B 1 488 ? -20.641 -7.199 7.09 1 98.06 488 SER B O 1
ATOM 9820 N N . PHE B 1 489 ? -19.703 -5.516 5.973 1 98 489 PHE B N 1
ATOM 9821 C CA . PHE B 1 489 ? -19.422 -4.715 7.156 1 98 489 PHE B CA 1
ATOM 9822 C C . PHE B 1 489 ? -19.922 -3.285 6.977 1 98 489 PHE B C 1
ATOM 9824 O O . PHE B 1 489 ? -19.859 -2.734 5.875 1 98 489 PHE B O 1
ATOM 9831 N N . CYS B 1 490 ? -20.406 -2.686 7.996 1 96.88 490 CYS B N 1
ATOM 9832 C CA . CYS B 1 490 ? -20.812 -1.284 7.938 1 96.88 490 CYS B CA 1
ATOM 9833 C C . CYS B 1 490 ? -20.578 -0.594 9.281 1 96.88 490 CYS B C 1
ATOM 9835 O O . CYS B 1 490 ? -20.469 -1.257 10.312 1 96.88 490 CYS B O 1
ATOM 9837 N N . THR B 1 491 ? -20.516 0.74 9.281 1 96 491 THR B N 1
ATOM 9838 C CA . THR B 1 491 ? -20.172 1.499 10.484 1 96 491 THR B CA 1
ATOM 9839 C C . THR B 1 491 ? -21.438 1.904 11.234 1 96 491 THR B C 1
ATOM 9841 O O . THR B 1 491 ? -21.391 2.766 12.117 1 96 491 THR B O 1
ATOM 9844 N N . THR B 1 492 ? -22.531 1.426 10.859 1 95.06 492 THR B N 1
ATOM 9845 C CA . THR B 1 492 ? -23.812 1.537 11.547 1 95.06 492 THR B CA 1
ATOM 9846 C C . THR B 1 492 ? -24.266 0.176 12.07 1 95.06 492 THR B C 1
ATOM 9848 O O . THR B 1 492 ? -24.062 -0.846 11.414 1 95.06 492 THR B O 1
ATOM 9851 N N . SER B 1 493 ? -24.828 0.159 13.234 1 94.81 493 SER B N 1
ATOM 9852 C CA . SER B 1 493 ? -25.344 -1.114 13.727 1 94.81 493 SER B CA 1
ATOM 9853 C C . SER B 1 493 ? -26.328 -1.735 12.734 1 94.81 493 SER B C 1
ATOM 9855 O O . SER B 1 493 ? -27.312 -1.101 12.336 1 94.81 493 SER B O 1
ATOM 9857 N N . PRO B 1 494 ? -26.062 -2.984 12.352 1 94.06 494 PRO B N 1
ATOM 9858 C CA . PRO B 1 494 ? -26.953 -3.615 11.375 1 94.06 494 PRO B CA 1
ATOM 9859 C C . PRO B 1 494 ? -28.406 -3.686 11.859 1 94.06 494 PRO B C 1
ATOM 9861 O O . PRO B 1 494 ? -29.344 -3.59 11.055 1 94.06 494 PRO B O 1
ATOM 9864 N N . ASP B 1 495 ? -28.625 -3.826 13.148 1 91.81 495 ASP B N 1
ATOM 9865 C CA . ASP B 1 495 ? -29.969 -3.947 13.695 1 91.81 495 ASP B CA 1
ATOM 9866 C C . ASP B 1 495 ? -30.75 -2.646 13.531 1 91.81 495 ASP B C 1
ATOM 9868 O O . ASP B 1 495 ? -31.984 -2.652 13.508 1 91.81 495 ASP B O 1
ATOM 9872 N N . ALA B 1 496 ? -30.047 -1.559 13.422 1 92.75 496 ALA B N 1
ATOM 9873 C CA . ALA B 1 496 ? -30.688 -0.257 13.258 1 92.75 496 ALA B CA 1
ATOM 9874 C C . ALA B 1 496 ? -31.109 -0.03 11.805 1 92.75 496 ALA B C 1
ATOM 9876 O O . ALA B 1 496 ? -31.875 0.885 11.508 1 92.75 496 ALA B O 1
ATOM 9877 N N . LEU B 1 497 ? -30.688 -0.851 10.883 1 92.12 497 LEU B N 1
ATOM 9878 C CA . LEU B 1 497 ? -30.891 -0.612 9.453 1 92.12 497 LEU B CA 1
ATOM 9879 C C . LEU B 1 497 ? -31.891 -1.599 8.883 1 92.12 497 LEU B C 1
ATOM 9881 O O . LEU B 1 497 ? -32.25 -1.506 7.707 1 92.12 497 LEU B O 1
ATOM 9885 N N . SER B 1 498 ? -32.406 -2.564 9.609 1 88.25 498 SER B N 1
ATOM 9886 C CA . SER B 1 498 ? -33.406 -3.52 9.211 1 88.25 498 SER B CA 1
ATOM 9887 C C . SER B 1 498 ? -33.031 -4.277 7.953 1 88.25 498 SER B C 1
ATOM 9889 O O . SER B 1 498 ? -33.781 -4.348 6.996 1 88.25 498 SER B O 1
ATOM 9891 N N . PHE B 1 499 ? -31.859 -4.773 7.902 1 90.56 499 PHE B N 1
ATOM 9892 C CA . PHE B 1 499 ? -31.391 -5.602 6.793 1 90.56 499 PHE B CA 1
ATOM 9893 C C . PHE B 1 499 ? -32.062 -6.965 6.816 1 90.56 499 PHE B C 1
ATOM 9895 O O . PHE B 1 499 ? -32.469 -7.453 7.875 1 90.56 499 PHE B O 1
ATOM 9902 N N . PRO B 1 500 ? -32.219 -7.609 5.645 1 88.88 500 PRO B N 1
ATOM 9903 C CA . PRO B 1 500 ? -32.688 -9 5.668 1 88.88 500 PRO B CA 1
ATOM 9904 C C . PRO B 1 500 ? -31.75 -9.922 6.457 1 88.88 500 PRO B C 1
ATOM 9906 O O . PRO B 1 500 ? -30.516 -9.828 6.328 1 88.88 500 PRO B O 1
ATOM 9909 N N . LYS B 1 501 ? -32.281 -10.852 7.195 1 88.94 501 LYS B N 1
ATOM 9910 C CA . LYS B 1 501 ? -31.531 -11.711 8.125 1 88.94 501 LYS B CA 1
ATOM 9911 C C . LYS B 1 501 ? -30.672 -12.719 7.371 1 88.94 501 LYS B C 1
ATOM 9913 O O . LYS B 1 501 ? -29.734 -13.273 7.93 1 88.94 501 LYS B O 1
ATOM 9918 N N . LYS B 1 502 ? -30.922 -12.898 6.125 1 91.56 502 LYS B N 1
ATOM 9919 C CA . LYS B 1 502 ? -30.203 -13.898 5.352 1 91.56 502 LYS B CA 1
ATOM 9920 C C . LYS B 1 502 ? -28.766 -13.438 5.059 1 91.56 502 LYS B C 1
ATOM 9922 O O . LYS B 1 502 ? -27.906 -14.258 4.762 1 91.56 502 LYS B O 1
ATOM 9927 N N . TYR B 1 503 ? -28.578 -12.172 5.137 1 93.69 503 TYR B N 1
ATOM 9928 C CA . TYR B 1 503 ? -27.25 -11.648 4.828 1 93.69 503 TYR B CA 1
ATOM 9929 C C . TYR B 1 503 ? -26.391 -11.562 6.082 1 93.69 503 TYR B C 1
ATOM 9931 O O . TYR B 1 503 ? -26.891 -11.203 7.156 1 93.69 503 TYR B O 1
ATOM 9939 N N . LYS B 1 504 ? -25.156 -11.969 5.98 1 95.56 504 LYS B N 1
ATOM 9940 C CA . LYS B 1 504 ? -24.203 -11.805 7.066 1 95.56 504 LYS B CA 1
ATOM 9941 C C . LYS B 1 504 ? -23.625 -10.391 7.066 1 95.56 504 LYS B C 1
ATOM 9943 O O . LYS B 1 504 ? -22.656 -10.109 6.352 1 95.56 504 LYS B O 1
ATOM 9948 N N . ILE B 1 505 ? -24.156 -9.547 7.922 1 97.19 505 ILE B N 1
ATOM 9949 C CA . ILE B 1 505 ? -23.719 -8.164 8.016 1 97.19 505 ILE B CA 1
ATOM 9950 C C . ILE B 1 505 ? -23.234 -7.871 9.43 1 97.19 505 ILE B C 1
ATOM 9952 O O . ILE B 1 505 ? -23.922 -8.164 10.406 1 97.19 505 ILE B O 1
ATOM 9956 N N . PHE B 1 506 ? -22.047 -7.285 9.539 1 97 506 PHE B N 1
ATOM 9957 C CA . PHE B 1 506 ? -21.438 -7.031 10.836 1 97 506 PHE B CA 1
ATOM 9958 C C . PHE B 1 506 ? -21.188 -5.539 11.031 1 97 506 PHE B C 1
ATOM 9960 O O . PHE B 1 506 ? -20.891 -4.824 10.078 1 97 506 PHE B O 1
ATOM 9967 N N . TYR B 1 507 ? -21.281 -5.07 12.273 1 97.12 507 TYR B N 1
ATOM 9968 C CA . TYR B 1 507 ? -20.844 -3.73 12.648 1 97.12 507 TYR B CA 1
ATOM 9969 C C . TYR B 1 507 ? -19.312 -3.66 12.727 1 97.12 507 TYR B C 1
ATOM 9971 O O . TYR B 1 507 ? -18.672 -4.543 13.305 1 97.12 507 TYR B O 1
ATOM 9979 N N . MET B 1 508 ? -18.781 -2.674 12.117 1 96.88 508 MET B N 1
ATOM 9980 C CA . MET B 1 508 ? -17.344 -2.396 12.164 1 96.88 508 MET B CA 1
ATOM 9981 C C . MET B 1 508 ? -17.078 -0.967 12.625 1 96.88 508 MET B C 1
ATOM 9983 O O . MET B 1 508 ? -17.516 -0.011 11.977 1 96.88 508 MET B O 1
ATOM 9987 N N . PRO B 1 509 ? -16.375 -0.783 13.742 1 97 509 PRO B N 1
ATOM 9988 C CA . PRO B 1 509 ? -16.016 0.581 14.148 1 97 509 PRO B CA 1
ATOM 9989 C C . PRO B 1 509 ? -15.031 1.244 13.195 1 97 509 PRO B C 1
ATOM 9991 O O . PRO B 1 509 ? -14.336 0.555 12.445 1 97 509 PRO B O 1
ATOM 9994 N N . ASN B 1 510 ? -15.055 2.572 13.18 1 97.31 510 ASN B N 1
ATOM 9995 C CA . ASN B 1 510 ? -14.031 3.301 12.43 1 97.31 510 ASN B CA 1
ATOM 9996 C C . ASN B 1 510 ? -12.633 3.051 13 1 97.31 510 ASN B C 1
ATOM 9998 O O . ASN B 1 510 ? -12.391 3.283 14.18 1 97.31 510 ASN B O 1
ATOM 10002 N N . PRO B 1 511 ? -11.758 2.58 12.164 1 98 511 PRO B N 1
ATOM 10003 C CA . PRO B 1 511 ? -10.438 2.252 12.695 1 98 511 PRO B CA 1
ATOM 10004 C C . PRO B 1 511 ? -9.555 3.482 12.883 1 98 511 PRO B C 1
ATOM 10006 O O . PRO B 1 511 ? -9.586 4.402 12.062 1 98 511 PRO B O 1
ATOM 10009 N N . ALA B 1 512 ? -8.828 3.525 13.961 1 98.12 512 ALA B N 1
ATOM 10010 C CA . ALA B 1 512 ? -7.684 4.426 14.109 1 98.12 512 ALA B CA 1
ATOM 10011 C C . ALA B 1 512 ? -6.375 3.703 13.812 1 98.12 512 ALA B C 1
ATOM 10013 O O . ALA B 1 512 ? -6.301 2.475 13.891 1 98.12 512 ALA B O 1
ATOM 10014 N N . ASP B 1 513 ? -5.418 4.383 13.359 1 97.81 513 ASP B N 1
ATOM 10015 C CA . ASP B 1 513 ? -4.094 3.84 13.078 1 97.81 513 ASP B CA 1
ATOM 10016 C C . ASP B 1 513 ? -3.012 4.602 13.836 1 97.81 513 ASP B C 1
ATOM 10018 O O . ASP B 1 513 ? -2.914 5.828 13.727 1 97.81 513 ASP B O 1
ATOM 10022 N N . SER B 1 514 ? -2.229 3.895 14.578 1 96.19 514 SER B N 1
ATOM 10023 C CA . SER B 1 514 ? -1.228 4.527 15.43 1 96.19 514 SER B CA 1
ATOM 10024 C C . SER B 1 514 ? -0.227 5.332 14.602 1 96.19 514 SER B C 1
ATOM 10026 O O . SER B 1 514 ? 0.418 6.246 15.117 1 96.19 514 SER B O 1
ATOM 10028 N N . SER B 1 515 ? -0.073 4.98 13.32 1 96.94 515 SER B N 1
ATOM 10029 C CA . SER B 1 515 ? 0.83 5.742 12.461 1 96.94 515 SER B CA 1
ATOM 10030 C C . SER B 1 515 ? 0.15 6.992 11.914 1 96.94 515 SER B C 1
ATOM 10032 O O . SER B 1 515 ? 0.817 7.895 11.406 1 96.94 515 SER B O 1
ATOM 10034 N N . PHE B 1 516 ? -1.159 7.07 11.977 1 96.88 516 PHE B N 1
ATOM 10035 C CA . PHE B 1 516 ? -1.926 8.219 11.508 1 96.88 516 PHE B CA 1
ATOM 10036 C C . PHE B 1 516 ? -2.238 9.164 12.664 1 96.88 516 PHE B C 1
ATOM 10038 O O . PHE B 1 516 ? -1.994 10.367 12.57 1 96.88 516 PHE B O 1
ATOM 10045 N N . GLU B 1 517 ? -2.844 8.609 13.703 1 96.5 517 GLU B N 1
ATOM 10046 C CA . GLU B 1 517 ? -3.203 9.383 14.891 1 96.5 517 GLU B CA 1
ATOM 10047 C C . GLU B 1 517 ? -2.045 9.445 15.883 1 96.5 517 GLU B C 1
ATOM 10049 O O . GLU B 1 517 ? -2.027 8.703 16.875 1 96.5 517 GLU B O 1
ATOM 10054 N N . THR B 1 518 ? -1.142 10.383 15.656 1 94.75 518 THR B N 1
ATOM 10055 C CA . THR B 1 518 ? 0.113 10.398 16.406 1 94.75 518 THR B CA 1
ATOM 10056 C C . THR B 1 518 ? 0.121 11.531 17.422 1 94.75 518 THR B C 1
ATOM 10058 O O . THR B 1 518 ? 1.047 11.641 18.234 1 94.75 518 THR B O 1
ATOM 10061 N N . LEU B 1 519 ? -0.886 12.359 17.438 1 94.31 519 LEU B N 1
ATOM 10062 C CA . LEU B 1 519 ? -0.89 13.516 18.328 1 94.31 519 LEU B CA 1
ATOM 10063 C C . LEU B 1 519 ? -1.283 13.102 19.75 1 94.31 519 LEU B C 1
ATOM 10065 O O . LEU B 1 519 ? -1.862 12.031 19.938 1 94.31 519 LEU B O 1
ATOM 10069 N N . LYS B 1 520 ? -0.883 13.828 20.625 1 95.81 520 LYS B N 1
ATOM 10070 C CA . LYS B 1 520 ? -1.335 13.867 22.016 1 95.81 520 LYS B CA 1
ATOM 10071 C C . LYS B 1 520 ? -1.826 15.266 22.391 1 95.81 520 LYS B C 1
ATOM 10073 O O . LYS B 1 520 ? -1.163 15.977 23.141 1 95.81 520 LYS B O 1
ATOM 10078 N N . CYS B 1 521 ? -2.986 15.539 21.906 1 95.69 521 CYS B N 1
ATOM 10079 C CA . CYS B 1 521 ? -3.508 16.891 22.062 1 95.69 521 CYS B CA 1
ATOM 10080 C C . CYS B 1 521 ? -3.586 17.281 23.531 1 95.69 521 CYS B C 1
ATOM 10082 O O . CYS B 1 521 ? -3.424 18.453 23.875 1 95.69 521 CYS B O 1
ATOM 10084 N N . TYR B 1 522 ? -3.748 16.297 24.391 1 95.5 522 TYR B N 1
ATOM 10085 C CA . TYR B 1 522 ? -3.846 16.547 25.828 1 95.5 522 TYR B CA 1
ATOM 10086 C C . TYR B 1 522 ? -2.518 17.047 26.391 1 95.5 522 TYR B C 1
ATOM 10088 O O . TYR B 1 522 ? -2.461 17.547 27.516 1 95.5 522 TYR B O 1
ATOM 10096 N N . ASP B 1 523 ? -1.484 16.906 25.625 1 91.88 523 ASP B N 1
ATOM 10097 C CA . ASP B 1 523 ? -0.165 17.328 26.094 1 91.88 523 ASP B CA 1
ATOM 10098 C C . ASP B 1 523 ? 0.136 18.766 25.641 1 91.88 523 ASP B C 1
ATOM 10100 O O . ASP B 1 523 ? 1.156 19.344 26.016 1 91.88 523 ASP B O 1
ATOM 10104 N N . ASN B 1 524 ? -0.766 19.312 24.875 1 84 524 ASN B N 1
ATOM 10105 C CA . ASN B 1 524 ? -0.53 20.672 24.406 1 84 524 ASN B CA 1
ATOM 10106 C C . ASN B 1 524 ? -0.783 21.688 25.516 1 84 524 ASN B C 1
ATOM 10108 O O . ASN B 1 524 ? -1.909 21.828 26 1 84 524 ASN B O 1
ATOM 10112 N N . LYS B 1 525 ? 0.175 22.453 25.828 1 77.12 525 LYS B N 1
ATOM 10113 C CA . LYS B 1 525 ? 0.107 23.359 26.969 1 77.12 525 LYS B CA 1
ATOM 10114 C C . LYS B 1 525 ? -0.613 24.656 26.594 1 77.12 525 LYS B C 1
ATOM 10116 O O . LYS B 1 525 ? -1.23 25.297 27.453 1 77.12 525 LYS B O 1
ATOM 10121 N N . TYR B 1 526 ? -0.521 24.984 25.359 1 74.56 526 TYR B N 1
ATOM 10122 C CA . TYR B 1 526 ? -1.042 26.297 25.016 1 74.56 526 TYR B CA 1
ATOM 10123 C C . TYR B 1 526 ? -1.949 26.219 23.797 1 74.56 526 TYR B C 1
ATOM 10125 O O . TYR B 1 526 ? -1.663 26.828 22.766 1 74.56 526 TYR B O 1
ATOM 10133 N N . PRO B 1 527 ? -3.109 25.531 23.969 1 81.94 527 PRO B N 1
ATOM 10134 C CA . PRO B 1 527 ? -4.059 25.516 22.859 1 81.94 527 PRO B CA 1
ATOM 10135 C C . PRO B 1 527 ? -4.711 26.875 22.625 1 81.94 527 PRO B C 1
ATOM 10137 O O . PRO B 1 527 ? -5.016 27.594 23.578 1 81.94 527 PRO B O 1
ATOM 10140 N N . VAL B 1 528 ? -4.898 27.188 21.375 1 73.12 528 VAL B N 1
ATOM 10141 C CA . VAL B 1 528 ? -5.418 28.5 20.984 1 73.12 528 VAL B CA 1
ATOM 10142 C C . VAL B 1 528 ? -6.941 28.484 21.062 1 73.12 528 VAL B C 1
ATOM 10144 O O . VAL B 1 528 ? -7.559 29.453 21.516 1 73.12 528 VAL B O 1
ATOM 10147 N N . TYR B 1 529 ? -7.484 27.422 20.625 1 86.94 529 TYR B N 1
ATOM 10148 C CA . TYR B 1 529 ? -8.938 27.344 20.516 1 86.94 529 TYR B CA 1
ATOM 10149 C C . TYR B 1 5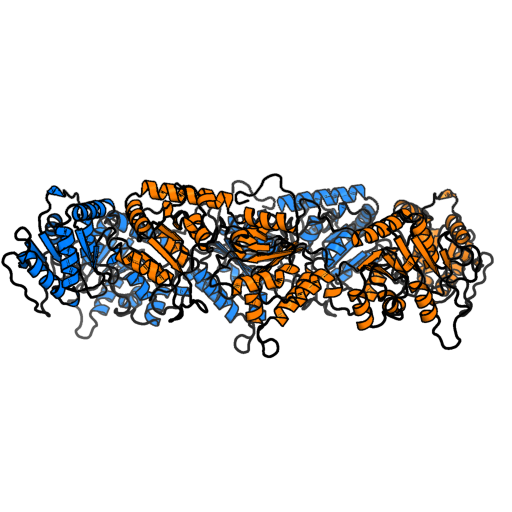29 ? -9.516 26.422 21.578 1 86.94 529 TYR B C 1
ATOM 10151 O O . TYR B 1 529 ? -8.797 25.609 22.172 1 86.94 529 TYR B O 1
ATOM 10159 N N . ASP B 1 530 ? -10.781 26.703 21.844 1 91.38 530 ASP B N 1
ATOM 10160 C CA . ASP B 1 530 ? -11.461 25.906 22.875 1 91.38 530 ASP B CA 1
ATOM 10161 C C . ASP B 1 530 ? -12.141 24.688 22.266 1 91.38 530 ASP B C 1
ATOM 10163 O O . ASP B 1 530 ? -12.023 23.578 22.781 1 91.38 530 ASP B O 1
ATOM 10167 N N . LEU B 1 531 ? -12.82 24.859 21.203 1 96 531 LEU B N 1
ATOM 10168 C CA . LEU B 1 531 ? -13.617 23.781 20.625 1 96 531 LEU B CA 1
ATOM 10169 C C . LEU B 1 531 ? -13.398 23.688 19.125 1 96 531 LEU B C 1
ATOM 10171 O O . LEU B 1 531 ? -13.562 24.672 18.406 1 96 531 LEU B O 1
ATOM 10175 N N . PHE B 1 532 ? -13.07 22.469 18.703 1 96.44 532 PHE B N 1
ATOM 10176 C CA . PHE B 1 532 ? -12.828 22.172 17.297 1 96.44 532 PHE B CA 1
ATOM 10177 C C . PHE B 1 532 ? -14.023 21.469 16.672 1 96.44 532 PHE B C 1
ATOM 10179 O O . PHE B 1 532 ? -14.625 20.594 17.297 1 96.44 532 PHE B O 1
ATOM 10186 N N . PHE B 1 533 ? -14.359 21.859 15.477 1 95.75 533 PHE B N 1
ATOM 10187 C CA . PHE B 1 533 ? -15.312 21.109 14.648 1 95.75 533 PHE B CA 1
ATOM 10188 C C . PHE B 1 533 ? -15.023 21.344 13.164 1 95.75 533 PHE B C 1
ATOM 10190 O O . PHE B 1 533 ? -14.773 22.469 12.742 1 95.75 533 PHE B O 1
ATOM 10197 N N . ALA B 1 534 ? -14.961 20.25 12.414 1 92.56 534 ALA B N 1
ATOM 10198 C CA . ALA B 1 534 ? -14.719 20.359 10.977 1 92.56 534 ALA B CA 1
ATOM 10199 C C . ALA B 1 534 ? -15.695 19.5 10.188 1 92.56 534 ALA B C 1
ATOM 10201 O O . ALA B 1 534 ? -16.047 18.391 10.617 1 92.56 534 ALA B O 1
ATOM 10202 N N . MET B 1 535 ? -16.172 20 9.086 1 85.69 535 MET B N 1
ATOM 10203 C CA . MET B 1 535 ? -17 19.219 8.164 1 85.69 535 MET B CA 1
ATOM 10204 C C . MET B 1 535 ? -16.578 19.484 6.719 1 85.69 535 MET B C 1
ATOM 10206 O O . MET B 1 535 ? -15.859 20.438 6.434 1 85.69 535 MET B O 1
ATOM 10210 N N . SER B 1 536 ? -16.797 18.531 5.844 1 75.19 536 SER B N 1
ATOM 10211 C CA . SER B 1 536 ? -16.453 18.656 4.434 1 75.19 536 SER B CA 1
ATOM 10212 C C . SER B 1 536 ? -17.688 18.562 3.549 1 75.19 536 SER B C 1
ATOM 10214 O O . SER B 1 536 ? -17.578 18.422 2.33 1 75.19 536 SER B O 1
ATOM 10216 N N . HIS B 1 537 ? -18.812 18.75 4.141 1 63.12 537 HIS B N 1
ATOM 10217 C CA . HIS B 1 537 ? -20.031 18.594 3.35 1 63.12 537 HIS B CA 1
ATOM 10218 C C . HIS B 1 537 ? -20.125 19.672 2.273 1 63.12 537 HIS B C 1
ATOM 10220 O O . HIS B 1 537 ? -19.922 20.859 2.553 1 63.12 537 HIS B O 1
ATOM 10226 N N . GLY B 1 538 ? -20.391 19.312 1.164 1 52.34 538 GLY B N 1
ATOM 10227 C CA . GLY B 1 538 ? -20.531 20.203 0.022 1 52.34 538 GLY B CA 1
ATOM 10228 C C . GLY B 1 538 ? -19.234 20.391 -0.751 1 52.34 538 GLY B C 1
ATOM 10229 O O . GLY B 1 538 ? -19.141 21.281 -1.598 1 52.34 538 GLY B O 1
ATOM 10230 N N . VAL B 1 539 ? -18.266 19.641 -0.238 1 51 539 VAL B N 1
ATOM 10231 C CA . VAL B 1 539 ? -16.953 19.766 -0.886 1 51 539 VAL B CA 1
ATOM 10232 C C . VAL B 1 539 ? -16.938 18.938 -2.168 1 51 539 VAL B C 1
ATOM 10234 O O . VAL B 1 539 ? -17.297 17.766 -2.16 1 51 539 VAL B O 1
ATOM 10237 N N . HIS B 1 540 ? -16.953 19.562 -3.174 1 49.06 540 HIS B N 1
ATOM 10238 C CA . HIS B 1 540 ? -16.688 18.953 -4.469 1 49.06 540 HIS B CA 1
ATOM 10239 C C . HIS B 1 540 ? -15.266 19.25 -4.93 1 49.06 540 HIS B C 1
ATOM 10241 O O . HIS B 1 540 ? -14.859 20.422 -5.008 1 49.06 540 HIS B O 1
ATOM 10247 N N . ARG B 1 541 ? -14.516 18.453 -5.23 1 48.12 541 ARG B N 1
ATOM 10248 C CA . ARG B 1 541 ? -13.156 18.5 -5.75 1 48.12 541 ARG B CA 1
ATOM 10249 C C . ARG B 1 541 ? -12.242 19.281 -4.801 1 48.12 541 ARG B C 1
ATOM 10251 O O . ARG B 1 541 ? -11.43 20.094 -5.238 1 48.12 541 ARG B O 1
ATOM 10258 N N . GLY B 1 542 ? -12.516 19.172 -3.582 1 47.47 542 GLY B N 1
ATOM 10259 C CA . GLY B 1 542 ? -11.625 19.734 -2.58 1 47.47 542 GLY B CA 1
ATOM 10260 C C . GLY B 1 542 ? -12.016 21.141 -2.166 1 47.47 542 GLY B C 1
ATOM 10261 O O . GLY B 1 542 ? -11.305 21.781 -1.385 1 47.47 542 GLY B O 1
ATOM 10262 N N . ILE B 1 543 ? -13.039 21.734 -2.82 1 48.91 543 ILE B N 1
ATOM 10263 C CA . ILE B 1 543 ? -13.477 23.094 -2.5 1 48.91 543 ILE B CA 1
ATOM 10264 C C . ILE B 1 543 ? -14.93 23.062 -2.027 1 48.91 543 ILE B C 1
ATOM 10266 O O . ILE B 1 543 ? -15.773 22.406 -2.633 1 48.91 543 ILE B O 1
ATOM 10270 N N . LEU B 1 544 ? -15.125 23.672 -0.923 1 53.09 544 LEU B N 1
ATOM 10271 C CA . LEU B 1 544 ? -16.484 23.797 -0.418 1 53.09 544 LEU B CA 1
ATOM 10272 C C . LEU B 1 544 ? -17.344 24.609 -1.382 1 53.09 544 LEU B C 1
ATOM 10274 O O . LEU B 1 544 ? -17.016 25.75 -1.709 1 53.09 544 LEU B O 1
ATOM 10278 N N . LYS B 1 545 ? -18.219 24.031 -2.094 1 54.91 545 LYS B N 1
ATOM 10279 C CA . LYS B 1 545 ? -19.125 24.75 -2.98 1 54.91 545 LYS B CA 1
ATOM 10280 C C . LYS B 1 545 ? -20.219 25.453 -2.186 1 54.91 545 LYS B C 1
ATOM 10282 O O . LYS B 1 545 ? -20.766 24.891 -1.238 1 54.91 545 LYS B O 1
ATOM 10287 N N . LYS B 1 546 ? -20.406 26.719 -2.646 1 57.22 546 LYS B N 1
ATOM 10288 C CA . LYS B 1 546 ? -21.484 27.516 -2.086 1 57.22 546 LYS B CA 1
ATOM 10289 C C . LYS B 1 546 ? -22.844 26.906 -2.387 1 57.22 546 LYS B C 1
ATOM 10291 O O . LYS B 1 546 ? -23.031 26.25 -3.416 1 57.22 546 LYS B O 1
ATOM 10296 N N . GLY B 1 547 ? -23.797 26.641 -1.372 1 53.91 547 GLY B N 1
ATOM 10297 C CA . GLY B 1 547 ? -25.188 26.328 -1.605 1 53.91 547 GLY B CA 1
ATOM 10298 C C . GLY B 1 547 ? -25.641 25.047 -0.937 1 53.91 547 GLY B C 1
ATOM 10299 O O . GLY B 1 547 ? -26.844 24.781 -0.831 1 53.91 547 GLY B O 1
ATOM 10300 N N . LYS B 1 548 ? -24.672 24.156 -0.697 1 62.09 548 LYS B N 1
ATOM 10301 C CA . LYS B 1 548 ? -25.25 22.984 -0.071 1 62.09 548 LYS B CA 1
ATOM 10302 C C . LYS B 1 548 ? -25.438 23.188 1.428 1 62.09 548 LYS B C 1
ATOM 10304 O O . LYS B 1 548 ? -24.516 23.609 2.127 1 62.09 548 LYS B O 1
ATOM 10309 N N . PHE B 1 549 ? -26.688 23.188 1.763 1 67.31 549 PHE B N 1
ATOM 10310 C CA . PHE B 1 549 ? -27.062 23.438 3.152 1 67.31 549 PHE B CA 1
ATOM 10311 C C . PHE B 1 549 ? -26.797 22.188 4 1 67.31 549 PHE B C 1
ATOM 10313 O O . PHE B 1 549 ? -27.047 21.062 3.564 1 67.31 549 PHE B O 1
ATOM 10320 N N . ASP B 1 550 ? -26.062 22.297 5.105 1 80.62 550 ASP B N 1
ATOM 10321 C CA . ASP B 1 550 ? -25.797 21.266 6.113 1 80.62 550 ASP B CA 1
ATOM 10322 C C . ASP B 1 550 ? -26.375 21.672 7.465 1 80.62 550 ASP B C 1
ATOM 10324 O O . ASP B 1 550 ? -26 22.688 8.031 1 80.62 550 ASP B O 1
ATOM 10328 N N . GLN B 1 551 ? -27.391 20.844 7.918 1 83.19 551 GLN B N 1
ATOM 10329 C CA . GLN B 1 551 ? -28.109 21.125 9.148 1 83.19 551 GLN B CA 1
ATOM 10330 C C . GLN B 1 551 ? -27.141 21.328 10.32 1 83.19 551 GLN B C 1
ATOM 10332 O O . GLN B 1 551 ? -27.469 22.016 11.289 1 83.19 551 GLN B O 1
ATOM 10337 N N . ARG B 1 552 ? -26.031 20.844 10.273 1 90.12 552 ARG B N 1
ATOM 10338 C CA . ARG B 1 552 ? -25.047 20.969 11.344 1 90.12 552 ARG B CA 1
ATOM 10339 C C . ARG B 1 552 ? -24.594 22.406 11.508 1 90.12 552 ARG B C 1
ATOM 10341 O O . ARG B 1 552 ? -24.203 22.828 12.602 1 90.12 552 ARG B O 1
ATOM 10348 N N . SER B 1 553 ? -24.625 23.094 10.438 1 86.75 553 SER B N 1
ATOM 10349 C CA . SER B 1 553 ? -24.281 24.516 10.523 1 86.75 553 SER B CA 1
ATOM 10350 C C . SER B 1 553 ? -25.203 25.266 11.469 1 86.75 553 SER B C 1
ATOM 10352 O O . SER B 1 553 ? -24.781 26.188 12.172 1 86.75 553 SER B O 1
ATOM 10354 N N . LEU B 1 554 ? -26.422 24.891 11.484 1 88.06 554 LEU B N 1
ATOM 10355 C CA . LEU B 1 554 ? -27.391 25.516 12.375 1 88.06 554 LEU B CA 1
ATOM 10356 C C . LEU B 1 554 ? -27.094 25.156 13.836 1 88.06 554 LEU B C 1
ATOM 10358 O O . LEU B 1 554 ? -27.219 26.016 14.719 1 88.06 554 LEU B O 1
ATOM 10362 N N . ILE B 1 555 ? -26.719 23.953 14 1 92 555 ILE B N 1
ATOM 10363 C CA . ILE B 1 555 ? -26.375 23.5 15.352 1 92 555 ILE B CA 1
ATOM 10364 C C . ILE B 1 555 ? -25.188 24.297 15.875 1 92 555 ILE B C 1
ATOM 10366 O O . ILE B 1 555 ? -25.188 24.75 17.031 1 92 555 ILE B O 1
ATOM 10370 N N . ILE B 1 556 ? -24.219 24.484 15.086 1 93.38 556 ILE B N 1
ATOM 10371 C CA . ILE B 1 556 ? -23.016 25.188 15.484 1 93.38 556 ILE B CA 1
ATOM 10372 C C . ILE B 1 556 ? -23.328 26.656 15.727 1 93.38 556 ILE B C 1
ATOM 10374 O O . ILE B 1 556 ? -22.828 27.266 16.672 1 93.38 556 ILE B O 1
ATOM 10378 N N . LYS B 1 557 ? -24.156 27.219 14.883 1 89.44 557 LYS B N 1
ATOM 10379 C CA . LYS B 1 557 ? -24.562 28.609 15.07 1 89.44 557 LYS B CA 1
ATOM 10380 C C . LYS B 1 557 ? -25.266 28.812 16.422 1 89.44 557 LYS B C 1
ATOM 10382 O O . LYS B 1 557 ? -25.016 29.812 17.109 1 89.44 557 LYS B O 1
ATOM 10387 N N . GLU B 1 558 ? -26.094 27.906 16.703 1 93.12 558 GLU B N 1
ATOM 10388 C CA . GLU B 1 558 ? -26.781 27.969 17.984 1 93.12 558 GLU B CA 1
ATOM 10389 C C . GLU B 1 558 ? -25.781 27.828 19.141 1 93.12 558 GLU B C 1
ATOM 10391 O O . GLU B 1 558 ? -25.906 28.516 20.156 1 93.12 558 GLU B O 1
ATOM 10396 N N . LEU B 1 559 ? -24.859 26.953 18.953 1 94.38 559 LEU B N 1
ATOM 10397 C CA . LEU B 1 559 ? -23.844 26.734 19.984 1 94.38 559 LEU B CA 1
ATOM 10398 C C . LEU B 1 559 ? -23.016 27.984 20.188 1 94.38 559 LEU B C 1
ATOM 10400 O O . LEU B 1 559 ? -22.672 28.328 21.328 1 94.38 559 LEU B O 1
ATOM 10404 N N . ILE B 1 560 ? -22.688 28.641 19.125 1 89.75 560 ILE B N 1
ATOM 10405 C CA . ILE B 1 560 ? -21.906 29.875 19.188 1 89.75 560 ILE B CA 1
ATOM 10406 C C . ILE B 1 560 ? -22.703 30.953 19.938 1 89.75 560 ILE B C 1
ATOM 10408 O O . ILE B 1 560 ? -22.156 31.641 20.797 1 89.75 560 ILE B O 1
ATOM 10412 N N . LYS B 1 561 ? -23.938 31.078 19.625 1 84.75 561 LYS B N 1
ATOM 10413 C CA . LYS B 1 561 ? -24.797 32.062 20.25 1 84.75 561 LYS B CA 1
ATOM 10414 C C . LYS B 1 561 ? -24.906 31.828 21.766 1 84.75 561 LYS B C 1
ATOM 10416 O O . LYS B 1 561 ? -24.922 32.781 22.547 1 84.75 561 LYS B O 1
ATOM 10421 N N . LYS B 1 562 ? -24.922 30.609 22.094 1 87.38 562 LYS B N 1
ATOM 10422 C CA . LYS B 1 562 ? -25.109 30.219 23.5 1 87.38 562 LYS B CA 1
ATOM 10423 C C . LYS B 1 562 ? -23.828 30.391 24.297 1 87.38 562 LYS B C 1
ATOM 10425 O O . LYS B 1 562 ? -23.859 30.469 25.531 1 87.38 562 LYS B O 1
ATOM 10430 N N . ASN B 1 563 ? -22.688 30.375 23.562 1 87.5 563 ASN B N 1
ATOM 10431 C CA . ASN B 1 563 ? -21.391 30.391 24.234 1 87.5 563 ASN B CA 1
ATOM 10432 C C . ASN B 1 563 ? -20.5 31.5 23.719 1 87.5 563 ASN B C 1
ATOM 10434 O O . ASN B 1 563 ? -19.484 31.234 23.062 1 87.5 563 ASN B O 1
ATOM 10438 N N . PRO B 1 564 ? -20.719 32.688 24.109 1 77.31 564 PRO B N 1
ATOM 10439 C CA . PRO B 1 564 ? -19.953 33.844 23.578 1 77.31 564 PRO B CA 1
ATOM 10440 C C . PRO B 1 564 ? -18.516 33.844 24.078 1 77.31 564 PRO B C 1
ATOM 10442 O O . PRO B 1 564 ? -17.672 34.531 23.5 1 77.31 564 PRO B O 1
ATOM 10445 N N . ASN B 1 565 ? -18.156 33.156 25.125 1 76.12 565 ASN B N 1
ATOM 10446 C CA . ASN B 1 565 ? -16.812 33.156 25.688 1 76.12 565 ASN B CA 1
ATOM 10447 C C . ASN B 1 565 ? -15.969 32.031 25.125 1 76.12 565 ASN B C 1
ATOM 10449 O O . ASN B 1 565 ? -14.812 31.844 25.531 1 76.12 565 ASN B O 1
ATOM 10453 N N . ILE B 1 566 ? -16.531 31.203 24.203 1 87.12 566 ILE B N 1
ATOM 10454 C CA . ILE B 1 566 ? -15.82 30.062 23.641 1 87.12 566 ILE B CA 1
ATOM 10455 C C . ILE B 1 566 ? -15.188 30.453 22.312 1 87.12 566 ILE B C 1
ATOM 10457 O O . ILE B 1 566 ? -15.844 31.031 21.438 1 87.12 566 ILE B O 1
ATOM 10461 N N . LYS B 1 567 ? -13.867 30.156 22.219 1 85.06 567 LYS B N 1
ATOM 10462 C CA . LYS B 1 567 ? -13.172 30.312 20.938 1 85.06 567 LYS B CA 1
ATOM 10463 C C . LYS B 1 567 ? -13.328 29.062 20.078 1 85.06 567 LYS B C 1
ATOM 10465 O O . LYS B 1 567 ? -12.695 28.031 20.328 1 85.06 567 LYS B O 1
ATOM 10470 N N . PHE B 1 568 ? -14.023 29.203 19 1 88.81 568 PHE B N 1
ATOM 10471 C CA . PHE B 1 568 ? -14.32 28.078 18.125 1 88.81 568 PHE B CA 1
ATOM 10472 C C . PHE B 1 568 ? -13.281 27.969 17.016 1 88.81 568 PHE B C 1
ATOM 10474 O O . PHE B 1 568 ? -12.836 28.984 16.469 1 88.81 568 PHE B O 1
ATOM 10481 N N . ASN B 1 569 ? -12.82 26.781 16.797 1 90.81 569 ASN B N 1
ATOM 10482 C CA . ASN B 1 569 ? -12.031 26.422 15.625 1 90.81 569 ASN B CA 1
ATOM 10483 C C . ASN B 1 569 ? -12.859 25.641 14.617 1 90.81 569 ASN B C 1
ATOM 10485 O O . ASN B 1 569 ? -12.906 24.406 14.672 1 90.81 569 ASN B O 1
ATOM 10489 N N . LEU B 1 570 ? -13.461 26.375 13.727 1 89.81 570 LEU B N 1
ATOM 10490 C CA . LEU B 1 570 ? -14.453 25.797 12.828 1 89.81 570 LEU B CA 1
ATOM 10491 C C . LEU B 1 570 ? -13.93 25.766 11.398 1 89.81 570 LEU B C 1
ATOM 10493 O O . LEU B 1 570 ? -13.32 26.719 10.93 1 89.81 570 LEU B O 1
ATOM 10497 N N . HIS B 1 571 ? -14.117 24.609 10.75 1 89.31 571 HIS B N 1
ATOM 10498 C CA . HIS B 1 571 ? -13.719 24.453 9.352 1 89.31 571 HIS B CA 1
ATOM 10499 C C . HIS B 1 571 ? -14.844 23.844 8.523 1 89.31 571 HIS B C 1
ATOM 10501 O O . HIS B 1 571 ? -15.523 22.922 8.984 1 89.31 571 HIS B O 1
ATOM 10507 N N . GLY B 1 572 ? -15.023 24.391 7.332 1 85.56 572 GLY B N 1
ATOM 10508 C CA . GLY B 1 572 ? -16.031 23.859 6.422 1 85.56 572 GLY B CA 1
ATOM 10509 C C . GLY B 1 572 ? -17.406 24.453 6.652 1 85.56 572 GLY B C 1
ATOM 10510 O O . GLY B 1 572 ? -18.422 23.828 6.336 1 85.56 572 GLY B O 1
ATOM 10511 N N . LEU B 1 573 ? -17.484 25.531 7.348 1 80.94 573 LEU B N 1
ATOM 10512 C CA . LEU B 1 573 ? -18.734 26.219 7.672 1 80.94 573 LEU B CA 1
ATOM 10513 C C . LEU B 1 573 ? -18.672 27.688 7.238 1 80.94 573 LEU B C 1
ATOM 10515 O O . LEU B 1 573 ? -17.656 28.344 7.414 1 80.94 573 LEU B O 1
ATOM 10519 N N . GLY B 1 574 ? -19.781 28.109 6.676 1 72.94 574 GLY B N 1
ATOM 10520 C CA . GLY B 1 574 ? -19.797 29.5 6.238 1 72.94 574 GLY B CA 1
ATOM 10521 C C . GLY B 1 574 ? -18.719 29.828 5.223 1 72.94 574 GLY B C 1
ATOM 10522 O O . GLY B 1 574 ? -18.625 29.188 4.18 1 72.94 574 GLY B O 1
ATOM 10523 N N . ASP B 1 575 ? -17.797 30.703 5.598 1 68.19 575 ASP B N 1
ATOM 10524 C CA . ASP B 1 575 ? -16.766 31.156 4.672 1 68.19 575 ASP B CA 1
ATOM 10525 C C . ASP B 1 575 ? -15.438 30.453 4.926 1 68.19 575 ASP B C 1
ATOM 10527 O O . ASP B 1 575 ? -14.461 30.672 4.203 1 68.19 575 ASP B O 1
ATOM 10531 N N . GLU B 1 576 ? -15.508 29.578 5.855 1 76.25 576 GLU B N 1
ATOM 10532 C CA . GLU B 1 576 ? -14.289 28.844 6.164 1 76.25 576 GLU B CA 1
ATOM 10533 C C . GLU B 1 576 ? -14.188 27.562 5.344 1 76.25 576 GLU B C 1
ATOM 10535 O O . GLU B 1 576 ? -15.148 26.797 5.258 1 76.25 576 GLU B O 1
ATOM 10540 N N . GLN B 1 577 ? -13.055 27.375 4.754 1 77.75 577 GLN B N 1
ATOM 10541 C CA . GLN B 1 577 ? -12.836 26.188 3.947 1 77.75 577 GLN B CA 1
ATOM 10542 C C . GLN B 1 577 ? -12.57 24.969 4.828 1 77.75 577 GLN B C 1
ATOM 10544 O O . GLN B 1 577 ? -12.102 25.109 5.961 1 77.75 577 GLN B O 1
ATOM 10549 N N . PRO B 1 578 ? -12.875 23.812 4.273 1 85.25 578 PRO B N 1
ATOM 10550 C CA . PRO B 1 578 ? -12.508 22.594 5.004 1 85.25 578 PRO B CA 1
ATOM 10551 C C . PRO B 1 578 ? -11 22.422 5.129 1 85.25 578 PRO B C 1
ATOM 10553 O O . PRO B 1 578 ? -10.234 23.047 4.391 1 85.25 578 PRO B O 1
ATOM 10556 N N . VAL B 1 579 ? -10.609 21.641 6.066 1 84.38 579 VAL B N 1
ATOM 10557 C CA . VAL B 1 579 ? -9.195 21.328 6.266 1 84.38 579 VAL B CA 1
ATOM 10558 C C . VAL B 1 579 ? -8.977 19.812 6.145 1 84.38 579 VAL B C 1
ATOM 10560 O O . VAL B 1 579 ? -9.844 19.031 6.52 1 84.38 579 VAL B O 1
ATOM 10563 N N . TRP B 1 580 ? -7.855 19.469 5.602 1 86.88 580 TRP B N 1
ATOM 10564 C CA . TRP B 1 580 ? -7.531 18.062 5.395 1 86.88 580 TRP B CA 1
ATOM 10565 C C . TRP B 1 580 ? -6.086 17.781 5.797 1 86.88 580 TRP B C 1
ATOM 10567 O O . TRP B 1 580 ? -5.297 18.703 6 1 86.88 580 TRP B O 1
ATOM 10577 N N . SER B 1 581 ? -5.836 16.5 5.922 1 87.38 581 SER B N 1
ATOM 10578 C CA . SER B 1 581 ? -4.484 15.984 6.102 1 87.38 581 SER B CA 1
ATOM 10579 C C . SER B 1 581 ? -3.768 16.688 7.25 1 87.38 581 SER B C 1
ATOM 10581 O O . SER B 1 581 ? -4.297 16.766 8.359 1 87.38 581 SER B O 1
ATOM 10583 N N . ASP B 1 582 ? -2.617 17.312 7 1 82.56 582 ASP B N 1
ATOM 10584 C CA . ASP B 1 582 ? -1.816 17.859 8.094 1 82.56 582 ASP B CA 1
ATOM 10585 C C . ASP B 1 582 ? -2.422 19.141 8.633 1 82.56 582 ASP B C 1
ATOM 10587 O O . ASP B 1 582 ? -2.262 19.469 9.812 1 82.56 582 ASP B O 1
ATOM 10591 N N . ASP B 1 583 ? -3.154 19.828 7.793 1 82.06 583 ASP B N 1
ATOM 10592 C CA . ASP B 1 583 ? -3.859 21.016 8.273 1 82.06 583 ASP B CA 1
ATOM 10593 C C . ASP B 1 583 ? -4.922 20.641 9.305 1 82.06 583 ASP B C 1
ATOM 10595 O O . ASP B 1 583 ? -5.145 21.375 10.266 1 82.06 583 ASP B O 1
ATOM 10599 N N . PHE B 1 584 ? -5.539 19.594 9.047 1 90.62 584 PHE B N 1
ATOM 10600 C CA . PHE B 1 584 ? -6.512 19.078 10 1 90.62 584 PHE B CA 1
ATOM 10601 C C . PHE B 1 584 ? -5.844 18.766 11.328 1 90.62 584 PHE B C 1
ATOM 10603 O O . PHE B 1 584 ? -6.328 19.156 12.391 1 90.62 584 PHE B O 1
ATOM 10610 N N . LYS B 1 585 ? -4.734 18.094 11.281 1 88.88 585 LYS B N 1
ATOM 10611 C CA . LYS B 1 585 ? -4.008 17.703 12.484 1 88.88 585 LYS B CA 1
ATOM 10612 C C . LYS B 1 585 ? -3.523 18.938 13.258 1 88.88 585 LYS B C 1
ATOM 10614 O O . LYS B 1 585 ? -3.586 18.969 14.492 1 88.88 585 LYS B O 1
ATOM 10619 N N . LEU B 1 586 ? -3.062 19.891 12.531 1 82.44 586 LEU B N 1
ATOM 10620 C CA . LEU B 1 586 ? -2.586 21.109 13.164 1 82.44 586 LEU B CA 1
ATOM 10621 C C . LEU B 1 586 ? -3.727 21.844 13.859 1 82.44 586 LEU B C 1
ATOM 10623 O O . LEU B 1 586 ? -3.541 22.406 14.945 1 82.44 586 LEU B O 1
ATOM 10627 N N . SER B 1 587 ? -4.84 21.797 13.18 1 87.81 587 SER B N 1
ATOM 10628 C CA . SER B 1 587 ? -6.012 22.438 13.766 1 87.81 587 SER B CA 1
ATOM 10629 C C . SER B 1 587 ? -6.449 21.719 15.039 1 87.81 587 SER B C 1
ATOM 10631 O O . SER B 1 587 ? -6.859 22.359 16.016 1 87.81 587 SER B O 1
ATOM 10633 N N . LEU B 1 588 ? -6.324 20.453 15.008 1 93.81 588 LEU B N 1
ATOM 10634 C CA . LEU B 1 588 ? -6.656 19.656 16.188 1 93.81 588 LEU B CA 1
ATOM 10635 C C . LEU B 1 588 ? -5.695 19.969 17.328 1 93.81 588 LEU B C 1
ATOM 10637 O O . LEU B 1 588 ? -6.125 20.141 18.469 1 93.81 588 LEU B O 1
ATOM 10641 N N . LYS B 1 589 ? -4.504 20.047 17.016 1 90 589 LYS B N 1
ATOM 10642 C CA . LYS B 1 589 ? -3.471 20.281 18.016 1 90 589 LYS B CA 1
ATOM 10643 C C . LYS B 1 589 ? -3.684 21.625 18.703 1 90 589 LYS B C 1
ATOM 10645 O O . LYS B 1 589 ? -3.363 21.781 19.891 1 90 589 LYS B O 1
ATOM 10650 N N . LYS B 1 590 ? -4.281 22.531 18.031 1 86.56 590 LYS B N 1
ATOM 10651 C CA . LYS B 1 590 ? -4.465 23.891 18.547 1 86.56 590 LYS B CA 1
ATOM 10652 C C . LYS B 1 590 ? -5.766 24 19.328 1 86.56 590 LYS B C 1
ATOM 10654 O O . LYS B 1 590 ? -6.125 25.094 19.797 1 86.56 590 LYS B O 1
ATOM 10659 N N . SER B 1 591 ? -6.445 22.938 19.5 1 93.5 591 SER B N 1
ATOM 10660 C CA . SER B 1 591 ? -7.75 22.984 20.156 1 93.5 591 SER B CA 1
ATOM 10661 C C . SER B 1 591 ? -7.762 22.172 21.438 1 93.5 591 SER B C 1
ATOM 10663 O O . SER B 1 591 ? -7.109 21.125 21.516 1 93.5 591 SER B O 1
ATOM 10665 N N . LYS B 1 592 ? -8.578 22.609 22.422 1 94.75 592 LYS B N 1
ATOM 10666 C CA . LYS B 1 592 ? -8.695 21.922 23.703 1 94.75 592 LYS B CA 1
ATOM 10667 C C . LYS B 1 592 ? -9.625 20.719 23.609 1 94.75 592 LYS B C 1
ATOM 10669 O O . LYS B 1 592 ? -9.383 19.688 24.234 1 94.75 592 LYS B O 1
ATOM 10674 N N . MET B 1 593 ? -10.68 20.938 22.984 1 97.94 593 MET B N 1
ATOM 10675 C CA . MET B 1 593 ? -11.766 19.969 22.875 1 97.94 593 MET B CA 1
ATOM 10676 C C . MET B 1 593 ? -12.305 19.891 21.453 1 97.94 593 MET B C 1
ATOM 10678 O O . MET B 1 593 ? -12.016 20.766 20.641 1 97.94 593 MET B O 1
ATOM 10682 N N . ALA B 1 594 ? -13.062 18.828 21.188 1 98.38 594 ALA B N 1
ATOM 10683 C CA . ALA B 1 594 ? -13.633 18.672 19.859 1 98.38 594 ALA B CA 1
ATOM 10684 C C . ALA B 1 594 ? -15.047 18.094 19.938 1 98.38 594 ALA B C 1
ATOM 10686 O O . ALA B 1 594 ? -15.391 17.406 20.891 1 98.38 594 ALA B O 1
ATOM 10687 N N . LEU B 1 595 ? -15.82 18.438 18.953 1 97.88 595 LEU B N 1
ATOM 10688 C CA . LEU B 1 595 ? -17.203 17.953 18.844 1 97.88 595 LEU B CA 1
ATOM 10689 C C . LEU B 1 595 ? -17.344 16.953 17.703 1 97.88 595 LEU B C 1
ATOM 10691 O O . LEU B 1 595 ? -16.984 17.25 16.562 1 97.88 595 LEU B O 1
ATOM 10695 N N . ASN B 1 596 ? -17.781 15.766 18.031 1 97.19 596 ASN B N 1
ATOM 10696 C CA . ASN B 1 596 ? -18.156 14.773 17.031 1 97.19 596 ASN B CA 1
ATOM 10697 C C . ASN B 1 596 ? -19.625 14.852 16.672 1 97.19 596 ASN B C 1
ATOM 10699 O O . ASN B 1 596 ? -20.484 14.391 17.438 1 97.19 596 ASN B O 1
ATOM 10703 N N . LEU B 1 597 ? -19.859 15.398 15.531 1 93.56 597 LEU B N 1
ATOM 10704 C CA . LEU B 1 597 ? -21.234 15.617 15.078 1 93.56 597 LEU B CA 1
ATOM 10705 C C . LEU B 1 597 ? -21.422 15.102 13.656 1 93.56 597 LEU B C 1
ATOM 10707 O O . LEU B 1 597 ? -20.766 15.578 12.719 1 93.56 597 LEU B O 1
ATOM 10711 N N . SER B 1 598 ? -22.281 14.086 13.5 1 90.69 598 SER B N 1
ATOM 10712 C CA . SER B 1 598 ? -22.562 13.531 12.18 1 90.69 598 SER B CA 1
ATOM 10713 C C . SER B 1 598 ? -23.828 14.148 11.578 1 90.69 598 SER B C 1
ATOM 10715 O O . SER B 1 598 ? -24.594 14.797 12.289 1 90.69 598 SER B O 1
ATOM 10717 N N . GLN B 1 599 ? -23.969 13.898 10.305 1 86.81 599 GLN B N 1
ATOM 10718 C CA . GLN B 1 599 ? -25.156 14.406 9.617 1 86.81 599 GLN B CA 1
ATOM 10719 C C . GLN B 1 599 ? -26.406 13.648 10.055 1 86.81 599 GLN B C 1
ATOM 10721 O O . GLN B 1 599 ? -26.344 12.438 10.297 1 86.81 599 GLN B O 1
ATOM 10726 N N . GLY B 1 600 ? -27.5 14.422 10.125 1 86.25 600 GLY B N 1
ATOM 10727 C CA . GLY B 1 600 ? -28.781 13.789 10.414 1 86.25 600 GLY B CA 1
ATOM 10728 C C . GLY B 1 600 ? -28.953 13.414 11.875 1 86.25 600 GLY B C 1
ATOM 10729 O O . GLY B 1 600 ? -28.156 13.828 12.719 1 86.25 600 GLY B O 1
ATOM 10730 N N . LYS B 1 601 ? -29.953 12.688 12.148 1 89.56 601 LYS B N 1
ATOM 10731 C CA . LYS B 1 601 ? -30.203 12.227 13.516 1 89.56 601 LYS B CA 1
ATOM 10732 C C . LYS B 1 601 ? -29.219 11.141 13.922 1 89.56 601 LYS B C 1
ATOM 10734 O O . LYS B 1 601 ? -28.781 10.336 13.094 1 89.56 601 LYS B O 1
ATOM 10739 N N . PRO B 1 602 ? -28.859 11.203 15.188 1 93.56 602 PRO B N 1
ATOM 10740 C CA . PRO B 1 602 ? -27.969 10.141 15.656 1 93.56 602 PRO B CA 1
ATOM 10741 C C . PRO B 1 602 ? -28.547 8.742 15.461 1 93.56 602 PRO B C 1
ATOM 10743 O O . PRO B 1 602 ? -29.75 8.539 15.664 1 93.56 602 PRO B O 1
ATOM 10746 N N . THR B 1 603 ? -27.781 7.84 14.961 1 94.06 603 THR B N 1
ATOM 10747 C CA . THR B 1 603 ? -28.141 6.441 14.75 1 94.06 603 THR B CA 1
ATOM 10748 C C . THR B 1 603 ? -27.234 5.523 15.562 1 94.06 603 THR B C 1
ATOM 10750 O O . THR B 1 603 ? -26.062 5.836 15.773 1 94.06 603 THR B O 1
ATOM 10753 N N . LYS B 1 604 ? -27.812 4.383 15.906 1 95.75 604 LYS B N 1
ATOM 10754 C CA . LYS B 1 604 ? -27.094 3.461 16.781 1 95.75 604 LYS B CA 1
ATOM 10755 C C . LYS B 1 604 ? -25.719 3.105 16.219 1 95.75 604 LYS B C 1
ATOM 10757 O O . LYS B 1 604 ? -25.625 2.523 15.133 1 95.75 604 LYS B O 1
ATOM 10762 N N . TYR B 1 605 ? -24.625 3.453 16.922 1 96 605 TYR B N 1
ATOM 10763 C CA . TYR B 1 605 ? -23.219 3.129 16.766 1 96 605 TYR B CA 1
ATOM 10764 C C . TYR B 1 605 ? -22.625 3.869 15.562 1 96 605 TYR B C 1
ATOM 10766 O O . TYR B 1 605 ? -21.453 3.699 15.25 1 96 605 TYR B O 1
ATOM 10774 N N . TYR B 1 606 ? -23.391 4.734 14.914 1 95.31 606 TYR B N 1
ATOM 10775 C CA . TYR B 1 606 ? -22.828 5.41 13.742 1 95.31 606 TYR B CA 1
ATOM 10776 C C . TYR B 1 606 ? -22.016 6.629 14.148 1 95.31 606 TYR B C 1
ATOM 10778 O O . TYR B 1 606 ? -22.438 7.398 15.023 1 95.31 606 TYR B O 1
ATOM 10786 N N . SER B 1 607 ? -20.953 6.742 13.508 1 92.06 607 SER B N 1
ATOM 10787 C CA . SER B 1 607 ? -20.156 7.965 13.438 1 92.06 607 SER B CA 1
ATOM 10788 C C . SER B 1 607 ? -19.359 8.031 12.141 1 92.06 607 SER B C 1
ATOM 10790 O O . SER B 1 607 ? -19.031 6.996 11.562 1 92.06 607 SER B O 1
ATOM 10792 N N . SER B 1 608 ? -19.141 9.219 11.711 1 90.88 608 SER B N 1
ATOM 10793 C CA . SER B 1 608 ? -18.172 9.367 10.641 1 90.88 608 SER B CA 1
ATOM 10794 C C . SER B 1 608 ? -16.766 9 11.117 1 90.88 608 SER B C 1
ATOM 10796 O O . SER B 1 608 ? -16.547 8.773 12.312 1 90.88 608 SER B O 1
ATOM 10798 N N . ASP B 1 609 ? -15.812 8.922 10.141 1 92.19 609 ASP B N 1
ATOM 10799 C CA . ASP B 1 609 ? -14.453 8.508 10.492 1 92.19 609 ASP B CA 1
ATOM 10800 C C . ASP B 1 609 ? -13.766 9.57 11.352 1 92.19 609 ASP B C 1
ATOM 10802 O O . ASP B 1 609 ? -12.711 9.312 11.93 1 92.19 609 ASP B O 1
ATOM 10806 N N . ARG B 1 610 ? -14.469 10.664 11.609 1 91.81 610 ARG B N 1
ATOM 10807 C CA . ARG B 1 610 ? -13.961 11.75 12.438 1 91.81 610 ARG B CA 1
ATOM 10808 C C . ARG B 1 610 ? -13.703 11.273 13.867 1 91.81 610 ARG B C 1
ATOM 10810 O O . ARG B 1 610 ? -12.758 11.727 14.516 1 91.81 610 ARG B O 1
ATOM 10817 N N . ILE B 1 611 ? -14.547 10.391 14.289 1 95.81 611 ILE B N 1
ATOM 10818 C CA . ILE B 1 611 ? -14.43 9.93 15.672 1 95.81 611 ILE B CA 1
ATOM 10819 C C . ILE B 1 611 ? -13.055 9.312 15.891 1 95.81 611 ILE B C 1
ATOM 10821 O O . ILE B 1 611 ? -12.445 9.508 16.953 1 95.81 611 ILE B O 1
ATOM 10825 N N . ALA B 1 612 ? -12.594 8.516 14.938 1 96.69 612 ALA B N 1
ATOM 10826 C CA . ALA B 1 612 ? -11.266 7.91 15.023 1 96.69 612 ALA B CA 1
ATOM 10827 C C . ALA B 1 612 ? -10.172 8.977 15.031 1 96.69 612 ALA B C 1
ATOM 10829 O O . ALA B 1 612 ? -9.18 8.844 15.758 1 96.69 612 ALA B O 1
ATOM 10830 N N . GLN B 1 613 ? -10.336 10.016 14.289 1 96.44 613 GLN B N 1
ATOM 10831 C CA . GLN B 1 613 ? -9.359 11.086 14.188 1 96.44 613 GLN B CA 1
ATOM 10832 C C . GLN B 1 613 ? -9.328 11.93 15.461 1 96.44 613 GLN B C 1
ATOM 10834 O O . GLN B 1 613 ? -8.266 12.359 15.906 1 96.44 613 GLN B O 1
ATOM 10839 N N . LEU B 1 614 ? -10.508 12.164 16.031 1 98.06 614 LEU B N 1
ATOM 10840 C CA . LEU B 1 614 ? -10.578 12.984 17.234 1 98.06 614 LEU B CA 1
ATOM 10841 C C . LEU B 1 614 ? -10.047 12.227 18.438 1 98.06 614 LEU B C 1
ATOM 10843 O O . LEU B 1 614 ? -9.008 12.586 19 1 98.06 614 LEU B O 1
ATOM 10847 N N . ILE B 1 615 ? -10.688 11.086 18.719 1 98.44 615 ILE B N 1
ATOM 10848 C CA . ILE B 1 615 ? -10.32 10.336 19.922 1 98.44 615 ILE B CA 1
ATOM 10849 C C . ILE B 1 615 ? -8.922 9.742 19.75 1 98.44 615 ILE B C 1
ATOM 10851 O O . ILE B 1 615 ? -8.141 9.703 20.703 1 98.44 615 ILE B O 1
ATOM 10855 N N . GLY B 1 616 ? -8.594 9.352 18.578 1 98.06 616 GLY B N 1
ATOM 10856 C CA . GLY B 1 616 ? -7.297 8.758 18.297 1 98.06 616 GLY B CA 1
ATOM 10857 C C . GLY B 1 616 ? -6.141 9.719 18.484 1 98.06 616 GLY B C 1
ATOM 10858 O O . GLY B 1 616 ? -5.004 9.305 18.688 1 98.06 616 GLY B O 1
ATOM 10859 N N . ASN B 1 617 ? -6.398 10.984 18.359 1 97.81 617 ASN B N 1
ATOM 10860 C CA . ASN B 1 617 ? -5.352 11.984 18.516 1 97.81 617 ASN B CA 1
ATOM 10861 C C . ASN B 1 617 ? -5.359 12.594 19.906 1 97.81 617 ASN B C 1
ATOM 10863 O O . ASN B 1 617 ? -4.633 13.555 20.172 1 97.81 617 ASN B O 1
ATOM 10867 N N . GLY B 1 618 ? -6.168 12.086 20.75 1 98.25 618 GLY B N 1
ATOM 10868 C CA . GLY B 1 618 ? -6.117 12.406 22.172 1 98.25 618 GLY B CA 1
ATOM 10869 C C . GLY B 1 618 ? -6.742 13.75 22.5 1 98.25 618 GLY B C 1
ATOM 10870 O O . GLY B 1 618 ? -6.199 14.516 23.297 1 98.25 618 GLY B O 1
ATOM 10871 N N . ILE B 1 619 ? -7.832 14.062 21.875 1 98.31 619 ILE B N 1
ATOM 10872 C CA . ILE B 1 619 ? -8.555 15.289 22.203 1 98.31 619 ILE B CA 1
ATOM 10873 C C . ILE B 1 619 ? -9.875 14.938 22.891 1 98.31 619 ILE B C 1
ATOM 10875 O O . ILE B 1 619 ? -10.523 13.953 22.531 1 98.31 619 ILE B O 1
ATOM 10879 N N . LEU B 1 620 ? -10.211 15.656 23.969 1 98.56 620 LEU B N 1
ATOM 10880 C CA . LEU B 1 620 ? -11.516 15.414 24.578 1 98.56 620 LEU B CA 1
ATOM 10881 C C . LEU B 1 620 ? -12.633 15.586 23.547 1 98.56 620 LEU B C 1
ATOM 10883 O O . LEU B 1 620 ? -12.727 16.625 22.891 1 98.56 620 LEU B O 1
ATOM 10887 N N . THR B 1 621 ? -13.477 14.602 23.438 1 98.62 621 THR B N 1
ATOM 10888 C CA . THR B 1 621 ? -14.469 14.586 22.375 1 98.62 621 THR B CA 1
ATOM 10889 C C . THR B 1 621 ? -15.883 14.492 22.953 1 98.62 621 THR B C 1
ATOM 10891 O O . THR B 1 621 ? -16.156 13.656 23.812 1 98.62 621 THR B O 1
ATOM 10894 N N . PHE B 1 622 ? -16.75 15.391 22.484 1 98.5 622 PHE B N 1
ATOM 10895 C CA . PHE B 1 622 ? -18.156 15.344 22.844 1 98.5 622 PHE B CA 1
ATOM 10896 C C . PHE B 1 622 ? -18.953 14.523 21.828 1 98.5 622 PHE B C 1
ATOM 10898 O O . PHE B 1 622 ? -18.812 14.719 20.625 1 98.5 622 PHE B O 1
ATOM 10905 N N . VAL B 1 623 ? -19.781 13.625 22.297 1 97.94 623 VAL B N 1
ATOM 10906 C CA . VAL B 1 623 ? -20.578 12.75 21.453 1 97.94 623 VAL B CA 1
ATOM 10907 C C . VAL B 1 623 ? -22.031 12.734 21.938 1 97.94 623 VAL B C 1
ATOM 10909 O O . VAL B 1 623 ? -22.281 12.742 23.156 1 97.94 623 VAL B O 1
ATOM 10912 N N . ASP B 1 624 ? -22.953 12.758 21 1 96.94 624 ASP B N 1
ATOM 10913 C CA . ASP B 1 624 ? -24.359 12.656 21.344 1 96.94 624 ASP B CA 1
ATOM 10914 C C . ASP B 1 624 ? -24.672 11.289 21.953 1 96.94 624 ASP B C 1
ATOM 10916 O O . ASP B 1 624 ? -24.375 10.258 21.359 1 96.94 624 ASP B O 1
ATOM 10920 N N . ILE B 1 625 ? -25.328 11.328 23.078 1 97.12 625 ILE B N 1
ATOM 10921 C CA . ILE B 1 625 ? -25.609 10.094 23.812 1 97.12 625 ILE B CA 1
ATOM 10922 C C . ILE B 1 625 ? -26.531 9.211 22.969 1 97.12 625 ILE B C 1
ATOM 10924 O O . ILE B 1 625 ? -26.547 7.984 23.125 1 97.12 625 ILE B O 1
ATOM 10928 N N . LYS B 1 626 ? -27.266 9.75 22.062 1 96.44 626 LYS B N 1
ATOM 10929 C CA . LYS B 1 626 ? -28.234 9.031 21.25 1 96.44 626 LYS B CA 1
ATOM 10930 C C . LYS B 1 626 ? -27.547 8.125 20.234 1 96.44 626 LYS B C 1
ATOM 10932 O O . LYS B 1 626 ? -28.172 7.234 19.656 1 96.44 626 LYS B O 1
ATOM 10937 N N . THR B 1 627 ? -26.266 8.297 20.016 1 96.31 627 THR B N 1
ATOM 10938 C CA . THR B 1 627 ? -25.516 7.406 19.141 1 96.31 627 THR B CA 1
ATOM 10939 C C . THR B 1 627 ? -25.359 6.027 19.766 1 96.31 627 THR B C 1
ATOM 10941 O O . THR B 1 627 ? -24.969 5.066 19.094 1 96.31 627 THR B O 1
ATOM 10944 N N . LYS B 1 628 ? -25.516 5.961 21.094 1 97 628 LYS B N 1
ATOM 10945 C CA . LYS B 1 628 ? -25.406 4.738 21.891 1 97 628 LYS B CA 1
ATOM 10946 C C . LYS B 1 628 ? -23.984 4.215 21.922 1 97 628 LYS B C 1
ATOM 10948 O O . LYS B 1 628 ? -23.75 3.027 22.156 1 97 628 LYS B O 1
ATOM 10953 N N . LEU B 1 629 ? -23.016 5.055 21.656 1 96.81 629 LEU B N 1
ATOM 10954 C CA . LEU B 1 629 ? -21.609 4.676 21.719 1 96.81 629 LEU B CA 1
ATOM 10955 C C . LEU B 1 629 ? -21.141 4.539 23.156 1 96.81 629 LEU B C 1
ATOM 10957 O O . LEU B 1 629 ? -20.031 4.07 23.422 1 96.81 629 LEU B O 1
ATOM 10961 N N . LYS B 1 630 ? -22 4.875 24.062 1 96.06 630 LYS B N 1
ATOM 10962 C CA . LYS B 1 630 ? -21.734 4.691 25.484 1 96.06 630 LYS B CA 1
ATOM 10963 C C . LYS B 1 630 ? -21.5 3.219 25.812 1 96.06 630 LYS B C 1
ATOM 10965 O O . LYS B 1 630 ? -20.906 2.895 26.844 1 96.06 630 LYS B O 1
ATOM 10970 N N . LYS B 1 631 ? -21.984 2.379 24.938 1 95.81 631 LYS B N 1
ATOM 10971 C CA . LYS B 1 631 ? -21.703 0.951 25.062 1 95.81 631 LYS B CA 1
ATOM 10972 C C . LYS B 1 631 ? -20.203 0.68 25.062 1 95.81 631 LYS B C 1
ATOM 10974 O O . LYS B 1 631 ? -19.734 -0.255 25.719 1 95.81 631 LYS B O 1
ATOM 10979 N N . PHE B 1 632 ? -19.438 1.487 24.391 1 97 632 PHE B N 1
ATOM 10980 C CA . PHE B 1 632 ? -18.031 1.209 24.156 1 97 632 PHE B CA 1
ATOM 10981 C C . PHE B 1 632 ? -17.156 2.119 25.016 1 97 632 PHE B C 1
ATOM 10983 O O . PHE B 1 632 ? -16 1.794 25.297 1 97 632 PHE B O 1
ATOM 10990 N N . PHE B 1 633 ? -17.688 3.318 25.406 1 97.12 633 PHE B N 1
ATOM 10991 C CA . PHE B 1 633 ? -16.875 4.312 26.094 1 97.12 633 PHE B CA 1
ATOM 10992 C C . PHE B 1 633 ? -17.547 4.738 27.406 1 97.12 633 PHE B C 1
ATOM 10994 O O . PHE B 1 633 ? -18.766 4.941 27.453 1 97.12 633 PHE B O 1
ATOM 11001 N N . SER B 1 634 ? -16.688 4.855 28.422 1 95.75 634 SER B N 1
ATOM 11002 C CA . SER B 1 634 ? -17.172 5.418 29.688 1 95.75 634 SER B CA 1
ATOM 11003 C C . SER B 1 634 ? -17.047 6.938 29.703 1 95.75 634 SER B C 1
ATOM 11005 O O . SER B 1 634 ? -16.438 7.523 28.797 1 95.75 634 SER B O 1
ATOM 11007 N N . ASN B 1 635 ? -17.578 7.543 30.766 1 92 635 ASN B N 1
ATOM 11008 C CA . ASN B 1 635 ? -17.578 9 30.875 1 92 635 ASN B CA 1
ATOM 11009 C C . ASN B 1 635 ? -16.188 9.531 31.219 1 92 635 ASN B C 1
ATOM 11011 O O . ASN B 1 635 ? -15.938 10.734 31.109 1 92 635 ASN B O 1
ATOM 11015 N N . ASP B 1 636 ? -15.289 8.711 31.531 1 96.5 636 ASP B N 1
ATOM 11016 C CA . ASP B 1 636 ? -13.914 9.156 31.766 1 96.5 636 ASP B CA 1
ATOM 11017 C C . ASP B 1 636 ? -13.055 8.992 30.516 1 96.5 636 ASP B C 1
ATOM 11019 O O . ASP B 1 636 ? -11.836 9.148 30.562 1 96.5 636 ASP B O 1
ATOM 11023 N N . GLU B 1 637 ? -13.727 8.633 29.422 1 98 637 GLU B N 1
ATOM 11024 C CA . GLU B 1 637 ? -13.016 8.422 28.172 1 98 637 GLU B CA 1
ATOM 11025 C C . GLU B 1 637 ? -13.555 9.344 27.078 1 98 637 GLU B C 1
ATOM 11027 O O . GLU B 1 637 ? -12.789 9.836 26.234 1 98 637 GLU B O 1
ATOM 11032 N N . VAL B 1 638 ? -14.828 9.477 26.984 1 97.81 638 VAL B N 1
ATOM 11033 C CA . VAL B 1 638 ? -15.57 10.328 26.062 1 97.81 638 VAL B CA 1
ATOM 11034 C C . VAL B 1 638 ? -16.703 11.031 26.797 1 97.81 638 VAL B C 1
ATOM 11036 O O . VAL B 1 638 ? -17.281 10.469 27.734 1 97.81 638 VAL B O 1
ATOM 11039 N N . ILE B 1 639 ? -16.969 12.25 26.406 1 98.56 639 ILE B N 1
ATOM 11040 C CA . ILE B 1 639 ? -18.047 12.969 27.078 1 98.56 639 ILE B CA 1
ATOM 11041 C C . ILE B 1 639 ? -19.312 12.914 26.25 1 98.56 639 ILE B C 1
ATOM 11043 O O . ILE B 1 639 ? -19.359 13.43 25.125 1 98.56 639 ILE B O 1
ATOM 11047 N N . PHE B 1 640 ? -20.344 12.359 26.859 1 98.19 640 PHE B N 1
ATOM 11048 C CA . PHE B 1 640 ? -21.625 12.273 26.188 1 98.19 640 PHE B CA 1
ATOM 11049 C C . PHE B 1 640 ? -22.547 13.406 26.625 1 98.19 640 PHE B C 1
ATOM 11051 O O . PHE B 1 640 ? -22.578 13.766 27.812 1 98.19 640 PHE B O 1
ATOM 11058 N N . TYR B 1 641 ? -23.203 14.023 25.656 1 97.62 641 TYR B N 1
ATOM 11059 C CA . TYR B 1 641 ? -24.156 15.07 26 1 97.62 641 TYR B CA 1
ATOM 11060 C C . TYR B 1 641 ? -25.562 14.68 25.562 1 97.62 641 TYR B C 1
ATOM 11062 O O . TYR B 1 641 ? -25.734 13.859 24.656 1 97.62 641 TYR B O 1
ATOM 11070 N N . LYS B 1 642 ? -26.594 15.312 26.156 1 96.62 642 LYS B N 1
ATOM 11071 C CA . LYS B 1 642 ? -27.984 14.898 25.969 1 96.62 642 LYS B CA 1
ATOM 11072 C C . LYS B 1 642 ? -28.766 15.961 25.188 1 96.62 642 LYS B C 1
ATOM 11074 O O . LYS B 1 642 ? -29.797 15.664 24.594 1 96.62 642 LYS B O 1
ATOM 11079 N N . SER B 1 643 ? -28.359 17.219 25.344 1 95.94 643 SER B N 1
ATOM 11080 C CA . SER B 1 643 ? -29.031 18.359 24.719 1 95.94 643 SER B CA 1
ATOM 11081 C C . SER B 1 643 ? -28.047 19.5 24.438 1 95.94 643 SER B C 1
ATOM 11083 O O .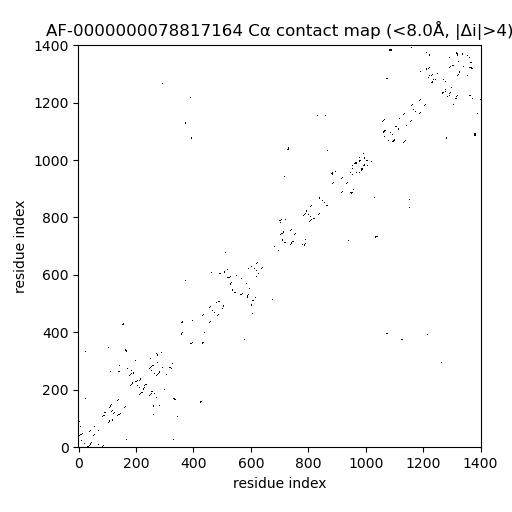 SER B 1 643 ? -26.906 19.453 24.859 1 95.94 643 SER B O 1
ATOM 11085 N N . MET B 1 644 ? -28.562 20.422 23.703 1 95.75 644 MET B N 1
ATOM 11086 C CA . MET B 1 644 ? -27.75 21.594 23.406 1 95.75 644 MET B CA 1
ATOM 11087 C C . MET B 1 644 ? -27.328 22.312 24.672 1 95.75 644 MET B C 1
ATOM 11089 O O . MET B 1 644 ? -26.172 22.766 24.797 1 95.75 644 MET B O 1
ATOM 11093 N N . ASN B 1 645 ? -28.219 22.391 25.594 1 96.25 645 ASN B N 1
ATOM 11094 C CA . ASN B 1 645 ? -27.922 23.031 26.859 1 96.25 645 ASN B CA 1
ATOM 11095 C C . ASN B 1 645 ? -26.891 22.25 27.672 1 96.25 645 ASN B C 1
ATOM 11097 O O . ASN B 1 645 ? -26 22.828 28.281 1 96.25 645 ASN B O 1
ATOM 11101 N N . ASP B 1 646 ? -27.062 20.984 27.625 1 97.5 646 ASP B N 1
ATOM 11102 C CA . ASP B 1 646 ? -26.094 20.109 28.297 1 97.5 646 ASP B CA 1
ATOM 11103 C C . ASP B 1 646 ? -24.719 20.219 27.688 1 97.5 646 ASP B C 1
ATOM 11105 O O . ASP B 1 646 ? -23.703 20.297 28.391 1 97.5 646 ASP B O 1
ATOM 11109 N N . LEU B 1 647 ? -24.656 20.219 26.375 1 97.81 647 LEU B N 1
ATOM 11110 C CA . LEU B 1 647 ? -23.406 20.375 25.641 1 97.81 647 LEU B CA 1
ATOM 11111 C C . LEU B 1 647 ? -22.719 21.688 26 1 97.81 647 LEU B C 1
ATOM 11113 O O . LEU B 1 647 ? -21.516 21.719 26.281 1 97.81 647 LEU B O 1
ATOM 11117 N N . SER B 1 648 ? -23.5 22.734 26.016 1 96.5 648 SER B N 1
ATOM 11118 C CA . SER B 1 648 ? -22.969 24.062 26.359 1 96.5 648 SER B CA 1
ATOM 11119 C C . SER B 1 648 ? -22.375 24.078 27.766 1 96.5 648 SER B C 1
ATOM 11121 O O . SER B 1 648 ? -21.266 24.578 27.969 1 96.5 648 SER B O 1
ATOM 11123 N N . LYS B 1 649 ? -23.078 23.531 28.688 1 96.12 649 LYS B N 1
ATOM 11124 C CA . LYS B 1 649 ? -22.609 23.484 30.062 1 96.12 649 LYS B CA 1
ATOM 11125 C C . LYS B 1 649 ? -21.297 22.719 30.172 1 96.12 649 LYS B C 1
ATOM 11127 O O . LYS B 1 649 ? -20.375 23.141 30.875 1 96.12 649 LYS B O 1
ATOM 11132 N N . LYS B 1 650 ? -21.234 21.672 29.531 1 97.62 650 LYS B N 1
ATOM 11133 C CA . LYS B 1 650 ? -20.062 20.812 29.609 1 97.62 650 LYS B CA 1
ATOM 11134 C C . LYS B 1 650 ? -18.859 21.438 28.906 1 97.62 650 LYS B C 1
ATOM 11136 O O . LYS B 1 650 ? -17.734 21.328 29.391 1 97.62 650 LYS B O 1
ATOM 11141 N N . ILE B 1 651 ? -19.062 22.062 27.75 1 97.38 651 ILE B N 1
ATOM 11142 C CA . ILE B 1 651 ? -17.984 22.766 27.062 1 97.38 651 ILE B CA 1
ATOM 11143 C C . ILE B 1 651 ? -17.359 23.797 27.984 1 97.38 651 ILE B C 1
ATOM 11145 O O . ILE B 1 651 ? -16.125 23.875 28.109 1 97.38 651 ILE B O 1
ATOM 11149 N N . ASN B 1 652 ? -18.188 24.531 28.641 1 91.38 652 ASN B N 1
ATOM 11150 C CA . ASN B 1 652 ? -17.703 25.578 29.547 1 91.38 652 ASN B CA 1
ATOM 11151 C C . ASN B 1 652 ? -16.984 24.969 30.734 1 91.38 652 ASN B C 1
ATOM 11153 O O . ASN B 1 652 ? -15.969 25.516 31.203 1 91.38 652 ASN B O 1
ATOM 11157 N N . PHE B 1 653 ? -17.484 23.875 31.203 1 94.06 653 PHE B N 1
ATOM 11158 C CA . PHE B 1 653 ? -16.875 23.188 32.344 1 94.06 653 PHE B CA 1
ATOM 11159 C C . PHE B 1 653 ? -15.477 22.703 31.984 1 94.06 653 PHE B C 1
ATOM 11161 O O . PHE B 1 653 ? -14.516 22.984 32.719 1 94.06 653 PHE B O 1
ATOM 11168 N N . TYR B 1 654 ? -15.328 22.047 30.875 1 95.62 654 TYR B N 1
ATOM 11169 C CA . TYR B 1 654 ? -14.062 21.406 30.547 1 95.62 654 TYR B CA 1
ATOM 11170 C C . TYR B 1 654 ? -13.078 22.422 29.953 1 95.62 654 TYR B C 1
ATOM 11172 O O . TYR B 1 654 ? -11.875 22.156 29.891 1 95.62 654 TYR B O 1
ATOM 11180 N N . LYS B 1 655 ? -13.57 23.562 29.484 1 91.25 655 LYS B N 1
ATOM 11181 C CA . LYS B 1 655 ? -12.688 24.641 29.062 1 91.25 655 LYS B CA 1
ATOM 11182 C C . LYS B 1 655 ? -11.766 25.078 30.188 1 91.25 655 LYS B C 1
ATOM 11184 O O . LYS B 1 655 ? -10.578 25.312 29.984 1 91.25 655 LYS B O 1
ATOM 11189 N N . VAL B 1 656 ? -12.289 25.078 31.438 1 83.69 656 VAL B N 1
ATOM 11190 C CA . VAL B 1 656 ? -11.547 25.672 32.531 1 83.69 656 VAL B CA 1
ATOM 11191 C C . VAL B 1 656 ? -10.875 24.578 33.375 1 83.69 656 VAL B C 1
ATOM 11193 O O . VAL B 1 656 ? -9.906 24.844 34.094 1 83.69 656 VAL B O 1
ATOM 11196 N N . ASN B 1 657 ? -11.375 23.359 33.281 1 89.25 657 ASN B N 1
ATOM 11197 C CA . ASN B 1 657 ? -10.812 22.25 34.031 1 89.25 657 ASN B CA 1
ATOM 11198 C C . ASN B 1 657 ? -9.836 21.438 33.188 1 89.25 657 ASN B C 1
ATOM 11200 O O . ASN B 1 657 ? -10.133 20.297 32.812 1 89.25 657 ASN B O 1
ATOM 11204 N N . HIS B 1 658 ? -8.648 21.953 33.125 1 89.19 658 HIS B N 1
ATOM 11205 C CA . HIS B 1 658 ? -7.68 21.406 32.188 1 89.19 658 HIS B CA 1
ATOM 11206 C C . HIS B 1 658 ? -7.176 20.047 32.625 1 89.19 658 HIS B C 1
ATOM 11208 O O . HIS B 1 658 ? -6.945 19.172 31.781 1 89.19 658 HIS B O 1
ATOM 11214 N N . LYS B 1 659 ? -7.012 19.781 33.875 1 91.88 659 LYS B N 1
ATOM 11215 C CA . LYS B 1 659 ? -6.488 18.5 34.375 1 91.88 659 LYS B CA 1
ATOM 11216 C C . LYS B 1 659 ? -7.449 17.359 34.062 1 91.88 659 LYS B C 1
ATOM 11218 O O . LYS B 1 659 ? -7.035 16.312 33.562 1 91.88 659 LYS B O 1
ATOM 11223 N N . ILE B 1 660 ? -8.703 17.625 34.375 1 96.12 660 ILE B N 1
ATOM 11224 C CA . ILE B 1 660 ? -9.719 16.609 34.125 1 96.12 660 ILE B CA 1
ATOM 11225 C C . ILE B 1 660 ? -9.891 16.391 32.625 1 96.12 660 ILE B C 1
ATOM 11227 O O . ILE B 1 660 ? -10.016 15.25 32.188 1 96.12 660 ILE B O 1
ATOM 11231 N N . ARG B 1 661 ? -9.859 17.438 31.891 1 96.88 661 ARG B N 1
ATOM 11232 C CA . ARG B 1 661 ? -10 17.391 30.438 1 96.88 661 ARG B CA 1
ATOM 11233 C C . ARG B 1 661 ? -8.891 16.531 29.812 1 96.88 661 ARG B C 1
ATOM 11235 O O . ARG B 1 661 ? -9.164 15.641 29.016 1 96.88 661 ARG B O 1
ATOM 11242 N N . ASN B 1 662 ? -7.688 16.766 30.203 1 97 662 ASN B N 1
ATOM 11243 C CA . ASN B 1 662 ? -6.531 16.062 29.641 1 97 662 ASN B CA 1
ATOM 11244 C C . ASN B 1 662 ? -6.531 14.594 30.031 1 97 662 ASN B C 1
ATOM 11246 O O . ASN B 1 662 ? -6.145 13.734 29.234 1 97 662 ASN B O 1
ATOM 11250 N N . LYS B 1 663 ? -6.977 14.328 31.219 1 97.94 663 LYS B N 1
ATOM 11251 C CA . LYS B 1 663 ? -7.055 12.945 31.672 1 97.94 663 LYS B CA 1
ATOM 11252 C C . LYS B 1 663 ? -8.07 12.156 30.859 1 97.94 663 LYS B C 1
ATOM 11254 O O . LYS B 1 663 ? -7.797 11.023 30.453 1 97.94 663 LYS B O 1
ATOM 11259 N N . ILE B 1 664 ? -9.18 12.734 30.625 1 98.5 664 ILE B N 1
ATOM 11260 C CA . ILE B 1 664 ? -10.234 12.078 29.859 1 98.5 664 ILE B CA 1
ATOM 11261 C C . ILE B 1 664 ? -9.758 11.859 28.422 1 98.5 664 ILE B C 1
ATOM 11263 O O . ILE B 1 664 ? -9.945 10.773 27.859 1 98.5 664 ILE B O 1
ATOM 11267 N N . ALA B 1 665 ? -9.156 12.867 27.844 1 98.56 665 ALA B N 1
ATOM 11268 C CA . ALA B 1 665 ? -8.641 12.773 26.484 1 98.56 665 ALA B CA 1
ATOM 11269 C C . ALA B 1 665 ? -7.617 11.648 26.359 1 98.56 665 ALA B C 1
ATOM 11271 O O . ALA B 1 665 ? -7.637 10.875 25.406 1 98.56 665 ALA B O 1
ATOM 11272 N N . LYS B 1 666 ? -6.758 11.539 27.312 1 98.56 666 LYS B N 1
ATOM 11273 C CA . LYS B 1 666 ? -5.715 10.516 27.328 1 98.56 666 LYS B CA 1
ATOM 11274 C C . LYS B 1 666 ? -6.32 9.117 27.438 1 98.56 666 LYS B C 1
ATOM 11276 O O . LYS B 1 666 ? -5.945 8.219 26.688 1 98.56 666 LYS B O 1
ATOM 11281 N N . LYS B 1 667 ? -7.238 8.938 28.312 1 98.62 667 LYS B N 1
ATOM 11282 C CA . LYS B 1 667 ? -7.895 7.641 28.5 1 98.62 667 LYS B CA 1
ATOM 11283 C C . LYS B 1 667 ? -8.672 7.246 27.234 1 98.62 667 LYS B C 1
ATOM 11285 O O . LYS B 1 667 ? -8.68 6.074 26.859 1 98.62 667 LYS B O 1
ATOM 11290 N N . GLY B 1 668 ? -9.336 8.211 26.688 1 98.62 668 GLY B N 1
ATOM 11291 C CA . GLY B 1 668 ? -10.039 7.957 25.438 1 98.62 668 GLY B CA 1
ATOM 11292 C C . GLY B 1 668 ? -9.117 7.48 24.328 1 98.62 668 GLY B C 1
ATOM 11293 O O . GLY B 1 668 ? -9.438 6.516 23.625 1 98.62 668 GLY B O 1
ATOM 11294 N N . GLN B 1 669 ? -8 8.156 24.172 1 98.56 669 GLN B N 1
ATOM 11295 C CA . GLN B 1 669 ? -7.039 7.789 23.141 1 98.56 669 GLN B CA 1
ATOM 11296 C C . GLN B 1 669 ? -6.496 6.379 23.375 1 98.56 669 GLN B C 1
ATOM 11298 O O . GLN B 1 669 ? -6.414 5.582 22.453 1 98.56 669 GLN B O 1
ATOM 11303 N N . GLU B 1 670 ? -6.117 6.117 24.594 1 98.44 670 GLU B N 1
ATOM 11304 C CA . GLU B 1 670 ? -5.574 4.805 24.938 1 98.44 670 GLU B CA 1
ATOM 11305 C C . GLU B 1 670 ? -6.566 3.693 24.609 1 98.44 670 GLU B C 1
ATOM 11307 O O . GLU B 1 670 ? -6.191 2.674 24.031 1 98.44 670 GLU B O 1
ATOM 11312 N N . LYS B 1 671 ? -7.77 3.926 24.953 1 98.25 671 LYS B N 1
ATOM 11313 C CA . LYS B 1 671 ? -8.789 2.916 24.688 1 98.25 671 LYS B CA 1
ATOM 11314 C C . LYS B 1 671 ? -9.008 2.73 23.188 1 98.25 671 LYS B C 1
ATOM 11316 O O . LYS B 1 671 ? -9.078 1.599 22.703 1 98.25 671 LYS B O 1
ATOM 11321 N N . TYR B 1 672 ? -9.172 3.848 22.516 1 98.44 672 TYR B N 1
ATOM 11322 C CA . TYR B 1 672 ? -9.461 3.775 21.094 1 98.44 672 TYR B CA 1
ATOM 11323 C C . TYR B 1 672 ? -8.344 3.061 20.344 1 98.44 672 TYR B C 1
ATOM 11325 O O . TYR B 1 672 ? -8.602 2.184 19.516 1 98.44 672 TYR B O 1
ATOM 11333 N N . LEU B 1 673 ? -7.113 3.383 20.625 1 98.06 673 LEU B N 1
ATOM 11334 C CA . LEU B 1 673 ? -5.957 2.811 19.938 1 98.06 673 LEU B CA 1
ATOM 11335 C C . LEU B 1 673 ? -5.75 1.356 20.344 1 98.06 673 LEU B C 1
ATOM 11337 O O . LEU B 1 673 ? -5.145 0.579 19.609 1 98.06 673 LEU B O 1
ATOM 11341 N N . LYS B 1 674 ? -6.266 1.041 21.453 1 98 674 LYS B N 1
ATOM 11342 C CA . LYS B 1 674 ? -6.117 -0.333 21.922 1 98 674 LYS B CA 1
ATOM 11343 C C . LYS B 1 674 ? -7.156 -1.248 21.281 1 98 674 LYS B C 1
ATOM 11345 O O . LYS B 1 674 ? -6.832 -2.348 20.828 1 98 674 LYS B O 1
ATOM 11350 N N . TYR B 1 675 ? -8.367 -0.782 21.172 1 97.81 675 TYR B N 1
ATOM 11351 C CA . TYR B 1 675 ? -9.445 -1.712 20.859 1 97.81 675 TYR B CA 1
ATOM 11352 C C . TYR B 1 675 ? -9.969 -1.489 19.438 1 97.81 675 TYR B C 1
ATOM 11354 O O . TYR B 1 675 ? -10.531 -2.4 18.828 1 97.81 675 TYR B O 1
ATOM 11362 N N . PHE B 1 676 ? -9.891 -0.309 18.922 1 98.19 676 PHE B N 1
ATOM 11363 C CA . PHE B 1 676 ? -10.477 0.016 17.625 1 98.19 676 PHE B CA 1
ATOM 11364 C C . PHE B 1 676 ? -9.391 0.374 16.609 1 98.19 676 PHE B C 1
ATOM 11366 O O . PHE B 1 676 ? -9.578 1.278 15.797 1 98.19 676 PHE B O 1
ATOM 11373 N N . ASN B 1 677 ? -8.266 -0.253 16.703 1 97.94 677 ASN B N 1
ATOM 11374 C CA . ASN B 1 677 ? -7.145 0.074 15.828 1 97.94 677 ASN B CA 1
ATOM 11375 C C . ASN B 1 677 ? -7.23 -0.685 14.508 1 97.94 677 ASN B C 1
ATOM 11377 O O . ASN B 1 677 ? -8 -1.641 14.383 1 97.94 677 ASN B O 1
ATOM 11381 N N . SER B 1 678 ? -6.473 -0.285 13.555 1 98.06 678 SER B N 1
ATOM 11382 C CA . SER B 1 678 ? -6.453 -0.805 12.188 1 98.06 678 SER B CA 1
ATOM 11383 C C . SER B 1 678 ? -6.172 -2.303 12.172 1 98.06 678 SER B C 1
ATOM 11385 O O . SER B 1 678 ? -6.766 -3.041 11.383 1 98.06 678 SER B O 1
ATOM 11387 N N . ASN B 1 679 ? -5.25 -2.799 13.008 1 97.81 679 ASN B N 1
ATOM 11388 C CA . ASN B 1 679 ? -4.895 -4.215 13.031 1 97.81 679 ASN B CA 1
ATOM 11389 C C . ASN B 1 679 ? -6.078 -5.082 13.453 1 97.81 679 ASN B C 1
ATOM 11391 O O . ASN B 1 679 ? -6.359 -6.102 12.82 1 97.81 679 ASN B O 1
ATOM 11395 N N . LYS B 1 680 ? -6.746 -4.66 14.492 1 97.81 680 LYS B N 1
ATOM 11396 C CA . LYS B 1 680 ? -7.891 -5.414 14.992 1 97.81 680 LYS B CA 1
ATOM 11397 C C . LYS B 1 680 ? -9.031 -5.422 13.977 1 97.81 680 LYS B C 1
ATOM 11399 O O . LYS B 1 680 ? -9.664 -6.453 13.75 1 97.81 680 LYS B O 1
ATOM 11404 N N . ILE B 1 681 ? -9.289 -4.324 13.391 1 98.12 681 ILE B N 1
ATOM 11405 C CA . ILE B 1 681 ? -10.383 -4.23 12.43 1 98.12 681 ILE B CA 1
ATOM 11406 C C . ILE B 1 681 ? -10.055 -5.074 11.195 1 98.12 681 ILE B C 1
ATOM 11408 O O . ILE B 1 681 ? -10.922 -5.773 10.672 1 98.12 681 ILE B O 1
ATOM 11412 N N . ALA B 1 682 ? -8.805 -4.98 10.695 1 97.94 682 ALA B N 1
ATOM 11413 C CA . ALA B 1 682 ? -8.383 -5.797 9.562 1 97.94 682 ALA B CA 1
ATOM 11414 C C . ALA B 1 682 ? -8.555 -7.285 9.859 1 97.94 682 ALA B C 1
ATOM 11416 O O . ALA B 1 682 ? -9.086 -8.031 9.039 1 97.94 682 ALA B O 1
ATOM 11417 N N . ASN B 1 683 ? -8.102 -7.707 11.016 1 96.62 683 ASN B N 1
ATOM 11418 C CA . ASN B 1 683 ? -8.234 -9.109 11.406 1 96.62 683 ASN B CA 1
ATOM 11419 C C . ASN B 1 683 ? -9.695 -9.516 11.555 1 96.62 683 ASN B C 1
ATOM 11421 O O . ASN B 1 683 ? -10.055 -10.648 11.227 1 96.62 683 ASN B O 1
ATOM 11425 N N . PHE B 1 684 ? -10.5 -8.594 12.086 1 97.38 684 PHE B N 1
ATOM 11426 C CA . PHE B 1 684 ? -11.938 -8.852 12.188 1 97.38 684 PHE B CA 1
ATOM 11427 C C . PHE B 1 684 ? -12.531 -9.133 10.812 1 97.38 684 PHE B C 1
ATOM 11429 O O . PHE B 1 684 ? -13.273 -10.102 10.641 1 97.38 684 PHE B O 1
ATOM 11436 N N . ILE B 1 685 ? -12.195 -8.281 9.828 1 97.75 685 ILE B N 1
ATOM 11437 C CA . ILE B 1 685 ? -12.688 -8.445 8.461 1 97.75 685 ILE B CA 1
ATOM 11438 C C . ILE B 1 685 ? -12.234 -9.797 7.914 1 97.75 685 ILE B C 1
ATOM 11440 O O . ILE B 1 685 ? -13.031 -10.539 7.34 1 97.75 685 ILE B O 1
ATOM 11444 N N . ILE B 1 686 ? -10.984 -10.148 8.102 1 96.31 686 ILE B N 1
ATOM 11445 C CA . ILE B 1 686 ? -10.43 -11.406 7.609 1 96.31 686 ILE B CA 1
ATOM 11446 C C . ILE B 1 686 ? -11.141 -12.586 8.273 1 96.31 686 ILE B C 1
ATOM 11448 O O . ILE B 1 686 ? -11.594 -13.508 7.602 1 96.31 686 ILE B O 1
ATOM 11452 N N . ASP B 1 687 ? -11.266 -12.5 9.602 1 94.81 687 ASP B N 1
ATOM 11453 C CA . ASP B 1 687 ? -11.844 -13.602 10.367 1 94.81 687 ASP B CA 1
ATOM 11454 C C . ASP B 1 687 ? -13.281 -13.875 9.93 1 94.81 687 ASP B C 1
ATOM 11456 O O . ASP B 1 687 ? -13.656 -15.031 9.711 1 94.81 687 ASP B O 1
ATOM 11460 N N . LYS B 1 688 ? -14.047 -12.844 9.812 1 95.69 688 LYS B N 1
ATOM 11461 C CA . LYS B 1 688 ? -15.438 -13.016 9.422 1 95.69 688 LYS B CA 1
ATOM 11462 C C . LYS B 1 688 ? -15.555 -13.453 7.969 1 95.69 688 LYS B C 1
ATOM 11464 O O . LYS B 1 688 ? -16.406 -14.281 7.629 1 95.69 688 LYS B O 1
ATOM 11469 N N . SER B 1 689 ? -14.734 -12.906 7.086 1 95.12 689 SER B N 1
ATOM 11470 C CA . SER B 1 689 ? -14.773 -13.227 5.66 1 95.12 689 SER B CA 1
ATOM 11471 C C . SER B 1 689 ? -14.398 -14.688 5.414 1 95.12 689 SER B C 1
ATOM 11473 O O . SER B 1 689 ? -14.984 -15.344 4.543 1 95.12 689 SER B O 1
ATOM 11475 N N . MET B 1 690 ? -13.383 -15.156 6.137 1 91.5 690 MET B N 1
ATOM 11476 C CA . MET B 1 690 ? -12.867 -16.5 5.934 1 91.5 690 MET B CA 1
ATOM 11477 C C . MET B 1 690 ? -13.555 -17.5 6.871 1 91.5 690 MET B C 1
ATOM 11479 O O . MET B 1 690 ? -13.18 -18.672 6.926 1 91.5 690 MET B O 1
ATOM 11483 N N . ASN B 1 691 ? -14.484 -17.031 7.711 1 87.81 691 ASN B N 1
ATOM 11484 C CA . ASN B 1 691 ? -15.227 -17.844 8.672 1 87.81 691 ASN B CA 1
ATOM 11485 C C . ASN B 1 691 ? -14.289 -18.547 9.641 1 87.81 691 ASN B C 1
ATOM 11487 O O . ASN B 1 691 ? -14.406 -19.75 9.859 1 87.81 691 ASN B O 1
ATOM 11491 N N . LEU B 1 692 ? -13.352 -17.781 10.062 1 84.69 692 LEU B N 1
ATOM 11492 C CA . LEU B 1 692 ? -12.406 -18.312 11.039 1 84.69 692 LEU B CA 1
ATOM 11493 C C . LEU B 1 692 ? -12.953 -18.188 12.453 1 84.69 692 LEU B C 1
ATOM 11495 O O . LEU B 1 692 ? -13.539 -17.156 12.805 1 84.69 692 LEU B O 1
ATOM 11499 N N . LYS B 1 693 ? -12.922 -19.266 13.195 1 76.62 693 LYS B N 1
ATOM 11500 C CA . LYS B 1 693 ? -13.422 -19.25 14.562 1 76.62 693 LYS B CA 1
ATOM 11501 C C . LYS B 1 693 ? -12.375 -18.703 15.531 1 76.62 693 LYS B C 1
ATOM 11503 O O . LYS B 1 693 ? -11.242 -19.172 15.562 1 76.62 693 LYS B O 1
ATOM 11508 N N . LYS B 1 694 ? -12.664 -17.547 16.016 1 74.31 694 LYS B N 1
ATOM 11509 C CA . LYS B 1 694 ? -11.75 -17.016 17.031 1 74.31 694 LYS B CA 1
ATOM 11510 C C . LYS B 1 694 ? -12.258 -17.297 18.438 1 74.31 694 LYS B C 1
ATOM 11512 O O . LYS B 1 694 ? -13.469 -17.281 18.688 1 74.31 694 LYS B O 1
ATOM 11517 N N . LYS B 1 695 ? -11.281 -17.625 19.266 1 68.12 695 LYS B N 1
ATOM 11518 C CA . LYS B 1 695 ? -11.578 -17.922 20.656 1 68.12 695 LYS B CA 1
ATOM 11519 C C . LYS B 1 695 ? -12.141 -16.688 21.359 1 68.12 695 LYS B C 1
ATOM 11521 O O . LYS B 1 695 ? -13.125 -16.781 22.109 1 68.12 695 LYS B O 1
ATOM 11526 N N . ASN B 1 696 ? -11.508 -15.461 21.078 1 80.25 696 ASN B N 1
ATOM 11527 C CA . ASN B 1 696 ? -11.953 -14.25 21.766 1 80.25 696 ASN B CA 1
ATOM 11528 C C . ASN B 1 696 ? -12.656 -13.297 20.797 1 80.25 696 ASN B C 1
ATOM 11530 O O . ASN B 1 696 ? -12.172 -13.062 19.688 1 80.25 696 ASN B O 1
ATOM 11534 N N . LYS B 1 697 ? -13.734 -12.844 21.344 1 90.12 697 LYS B N 1
ATOM 11535 C CA . LYS B 1 697 ? -14.523 -11.883 20.562 1 90.12 697 LYS B CA 1
ATOM 11536 C C . LYS B 1 697 ? -13.852 -10.516 20.531 1 90.12 697 LYS B C 1
ATOM 11538 O O . LYS B 1 697 ? -13.078 -10.18 21.438 1 90.12 697 LYS B O 1
ATOM 11543 N N . TYR B 1 698 ? -14.133 -9.867 19.469 1 95.38 698 TYR B N 1
ATOM 11544 C CA . TYR B 1 698 ? -13.664 -8.484 19.391 1 95.38 698 TYR B CA 1
ATOM 11545 C C . TYR B 1 698 ? -14.43 -7.59 20.344 1 95.38 698 TYR B C 1
ATOM 11547 O O . TYR B 1 698 ? -15.578 -7.879 20.688 1 95.38 698 TYR B O 1
ATOM 11555 N N . PHE B 1 699 ? -13.883 -6.504 20.797 1 95.75 699 PHE B N 1
ATOM 11556 C CA . PHE B 1 699 ? -14.391 -5.621 21.844 1 95.75 699 PHE B CA 1
ATOM 11557 C C . PHE B 1 699 ? -15.789 -5.121 21.484 1 95.75 699 PHE B C 1
ATOM 11559 O O . PHE B 1 699 ? -16.625 -4.941 22.375 1 95.75 699 PHE B O 1
ATOM 11566 N N . TRP B 1 700 ? -16.125 -4.988 20.219 1 95.81 700 TRP B N 1
ATOM 11567 C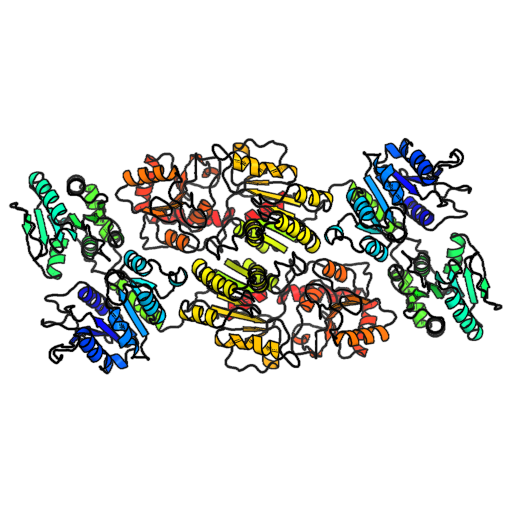 CA . TRP B 1 700 ? -17.375 -4.352 19.797 1 95.81 700 TRP B CA 1
ATOM 11568 C C . TRP B 1 700 ? -18.438 -5.395 19.484 1 95.81 700 TRP B C 1
ATOM 11570 O O . TRP B 1 700 ? -19.578 -5.047 19.156 1 95.81 700 TRP B O 1
ATOM 11580 N N . GLU B 1 701 ? -18.078 -6.645 19.594 1 92.12 701 GLU B N 1
ATOM 11581 C CA . GLU B 1 701 ? -19.062 -7.688 19.328 1 92.12 701 GLU B CA 1
ATOM 11582 C C . GLU B 1 701 ? -19.906 -7.977 20.578 1 92.12 701 GLU B C 1
ATOM 11584 O O . GLU B 1 701 ? -19.406 -7.953 21.688 1 92.12 701 GLU B O 1
#

InterPro domains:
  IPR001296 Glycosyl transferase, family 1 [PF00534] (170-326)
  IPR055259 Spore protein YkvP/CgeB, glycosyl transferase-like domain [PF13524] (553-686)

Solvent-accessible surface area (backbone atoms only — not comparable to full-atom values): 73493 Å² total; per-residue (Å²): 119,34,35,30,35,40,50,43,64,85,42,25,56,17,69,77,59,51,37,75,65,40,47,45,50,51,49,23,40,73,52,28,97,45,42,88,41,38,36,40,36,30,22,62,91,66,69,58,60,72,51,89,52,53,44,74,54,77,68,83,85,57,57,91,90,52,55,66,66,56,53,51,51,52,57,48,67,67,34,66,71,49,65,67,14,49,32,37,37,37,40,62,46,56,58,53,46,74,67,54,60,73,52,75,83,35,47,39,34,40,35,38,69,50,55,32,58,77,33,69,48,31,50,45,68,70,37,40,50,51,48,62,72,70,40,66,31,39,36,17,34,19,68,46,26,43,49,48,56,45,58,91,52,62,64,57,63,66,60,26,72,39,62,42,69,54,59,73,53,40,72,73,65,91,75,64,76,83,65,39,38,60,27,37,36,40,71,46,55,42,31,67,53,45,18,37,60,38,48,47,56,21,46,53,57,46,44,73,73,38,81,80,42,36,35,45,34,36,30,55,49,89,86,42,91,75,86,76,90,50,99,52,52,43,76,64,33,68,68,47,68,70,56,49,52,54,51,37,52,33,22,37,34,32,49,45,52,33,68,44,65,30,34,32,46,64,60,54,31,51,33,24,32,40,34,10,30,32,35,31,20,82,24,56,12,32,61,76,42,46,88,42,45,42,58,40,80,64,89,43,31,66,54,49,33,51,56,51,49,47,42,66,71,36,52,66,59,31,49,49,31,13,50,46,12,43,73,66,54,64,54,26,26,57,52,43,17,47,52,50,50,51,56,56,43,55,74,74,42,82,87,78,81,72,88,89,61,67,44,34,33,37,40,32,24,65,60,45,67,85,51,32,32,39,55,51,89,38,64,60,52,30,37,48,49,12,39,44,56,68,47,27,29,73,46,77,43,39,50,60,46,49,16,65,72,49,47,41,94,91,27,73,72,6,38,62,58,45,44,52,44,51,49,44,21,43,39,29,55,57,43,46,33,35,41,28,35,73,46,79,61,59,48,69,66,57,53,50,48,42,50,69,48,36,64,79,39,39,34,33,36,38,43,68,70,70,45,60,82,96,24,47,66,48,38,49,62,58,53,71,53,45,88,74,34,70,25,37,34,25,25,39,39,49,82,77,64,69,63,69,83,87,56,55,65,40,66,40,80,59,48,24,32,75,44,72,36,68,53,52,25,49,71,49,86,76,47,74,24,44,37,29,40,75,42,61,74,45,45,57,94,87,39,64,47,90,80,60,84,55,76,62,57,56,53,51,52,52,50,47,70,74,35,61,72,60,44,72,43,70,22,34,49,93,90,34,56,52,65,46,43,54,56,34,50,52,54,49,45,32,18,56,26,33,57,56,78,59,83,76,74,70,39,50,54,43,56,54,66,57,53,23,55,42,28,29,18,10,29,29,37,37,35,58,51,67,15,51,50,62,81,81,41,52,78,60,28,37,42,66,32,87,44,72,67,50,40,52,54,48,53,59,51,45,68,73,36,55,68,63,35,28,51,19,4,45,45,22,16,54,48,37,57,68,62,37,14,12,50,55,51,26,48,49,52,49,30,63,58,68,66,51,88,64,94,70,78,57,87,88,106,118,32,35,30,36,40,48,44,65,83,42,26,57,15,68,75,58,50,39,73,65,40,48,44,51,50,49,24,40,71,53,28,97,45,40,88,41,35,36,39,35,31,22,62,92,66,70,58,62,72,50,89,51,53,45,76,53,76,67,81,86,58,56,92,90,52,57,66,67,55,54,51,51,54,57,50,68,66,34,66,73,49,65,68,14,48,31,37,37,38,40,62,46,55,59,52,48,74,66,54,60,72,54,74,82,33,46,39,34,40,35,39,70,51,56,32,59,77,32,67,47,30,51,44,68,68,36,40,49,49,47,63,73,70,40,68,30,37,35,16,34,18,69,45,26,42,50,47,57,43,58,91,51,62,65,55,62,66,61,28,73,39,61,42,68,54,61,73,54,39,72,71,64,91,75,62,77,83,66,38,38,58,27,38,35,39,71,46,55,41,30,66,53,45,18,38,61,37,48,47,56,22,47,53,55,46,45,73,73,37,79,80,43,35,36,45,34,36,31,55,49,88,86,43,90,77,86,77,90,51,99,52,52,42,77,64,33,70,66,48,68,71,55,50,51,55,50,38,52,33,23,37,34,32,49,46,51,33,67,42,65,31,36,33,46,66,61,54,32,50,32,24,31,38,34,12,29,32,35,30,20,80,23,56,12,32,60,75,42,48,89,43,46,43,58,40,79,64,88,42,32,67,52,48,33,51,55,54,50,47,43,67,71,36,51,66,60,29,50,49,31,14,50,47,12,42,72,65,55,65,53,26,28,56,52,44,16,46,53,50,50,49,55,55,42,54,74,74,43,82,87,78,80,72,86,88,62,68,43,35,33,36,41,33,24,66,59,43,67,83,49,32,32,38,54,50,87,38,63,60,52,30,38,49,50,11,41,45,57,68,47,28,29,72,47,76,43,39,48,60,47,50,16,67,71,49,47,40,95,93,27,73,73,5,39,63,60,46,44,52,44,51,49,44,21,44,40,31,56,56,43,47,32,36,41,30,36,74,48,78,62,58,48,68,66,58,54,49,48,41,50,70,48,37,64,79,41,38,34,32,37,40,42,66,70,69,44,60,82,95,24,46,66,48,38,49,63,58,53,71,53,46,87,72,33,70,26,36,34,25,26,39,39,49,83,75,65,71,63,69,82,87,56,55,64,43,67,39,80,58,48,24,33,75,41,72,36,69,53,52,25,49,71,49,86,75,45,74,24,44,38,29,39,75,43,62,73,45,45,56,94,86,39,65,46,89,81,61,85,55,76,61,57,56,54,49,51,51,50,46,71,76,34,58,70,59,44,72,42,70,23,34,49,92,90,35,58,51,66,47,42,54,57,35,53,53,54,50,43,32,18,56,27,33,56,56,79,63,84,76,74,71,39,50,54,44,58,54,65,56,53,24,56,41,30,29,18,9,29,31,36,38,35,55,49,67,15,51,50,61,82,80,42,52,79,61,28,36,42,66,31,87,45,73,67,49,40,52,53,49,52,60,49,45,66,74,36,54,69,63,37,29,50,21,4,46,45,22,16,54,49,38,56,68,65,37,13,12,51,55,52,27,49,49,52,49,30,63,58,69,66,51,86,64,93,69,78,57,87,88,107

Sequence (1402 aa):
MKISILLPYKENFSSEYAGAVSIFINDTVLKSKYKKTTNVYGNTDFKKDLLKNYINLSLNKKKLLESSSNFYVNNFIKKRSVINSDIIEIHNRPNYVKKILKIKKSKKILYFHNNPLEMNGSKSIKQRLFLIENLDQIIFNSEWTKKQFLFNLPKVYIKVQKLTVIYQSTIKPKIDLKKKQNIITFIGKLNSAKGYDIFGEAAIKILNEFPNWNVEVVGDESREKIYFKHNRFNLNGFQNHKNVLKILKKTSISVVCSRWNEPFGRTSLESSSHGCATIISSRGGLPETTSDALILRKIDSTNLYILIKKLIIDEKLRNNLQINSIKNFYLTNKFVSKLIDDTRERLSIKYFIKKNKKLKILHITNFNERHNGRLFYNTGRRINNGLVRSNHSVLTISDRDIVSYHRSLKDFDGSKKLNSKIIDTIANYLPDLIILGHADLVSLSTLKFIKKNYPSIKITQWFLDKMNEGWKKNKRRFLDKIELMDCSFCTTSPDALSFPKKYKIFYMPNPADSSFETLKCYDNKYPVYDLFFAMSHGVHRGILKKGKFDQRSLIIKELIKKNPNIKFNLHGLGDEQPVWSDDFKLSLKKSKMALNLSQGKPTKYYSSDRIAQLIGNGILTFVDIKTKLKKFFSNDEVIFYKSMNDLSKKINFYKVNHKIRNKIAKKGQEKYLKYFNSNKIANFIIDKSMNLKKKNKYFWEMKISILLPYKENFSSEYAGAVSIFINDTVLKSKYKKTTNVYGNTDFKKDLLKNYINLSLNKKKLLESSSNFYVNNFIKKRSVINSDIIEIHNRPNYVKKILKIKKSKKILYFHNNPLEMNGSKSIKQRLFLIENLDQIIFNSEWTKKQFLFNLPKVYIKVQKLTVIYQSTIKPKIDLKKKQNIITFIGKLNSAKGYDIFGEAAIKILNEFPNWNVEVVGDESREKIYFKHNRFNLNGFQNHKNVLKILKKTSISVVCSRWNEPFGRTSLESSSHGCATIISSRGGLPETTSDALILRKIDSTNLYILIKKLIIDEKLRNNLQINSIKNFYLTNKFVSKLIDDTRERLSIKYFIKKNKKLKILHITNFNERHNGRLFYNTGRRINNGLVRSNHSVLTISDRDIVSYHRSLKDFDGSKKLNSKIIDTIANYLPDLIILGHADLVSLSTLKFIKKNYPSIKITQWFLDKMNEGWKKNKRRFLDKIELMDCSFCTTSPDALSFPKKYKIFYMPNPADSSFETLKCYDNKYPVYDLFFAMSHGVHRGILKKGKFDQRSLIIKELIKKNPNIKFNLHGLGDEQPVWSDDFKLSLKKSKMALNLSQGKPTKYYSSDRIAQLIGNGILTFVDIKTKLKKFFSNDEVIFYKSMNDLSKKINFYKVNHKIRNKIAKKGQEKYLKYFNSNKIANFIIDKSMNLKKKNKYFWE